Protein 5GYD (pdb70)

InterPro domains:
  IPR027532 Mitochondrial distribution and morphology protein 12 [MF_03104] (1-266)
  IPR027532 Mitochondrial distribution and morphology protein 12 [PF26544] (1-270)
  IPR027532 Mitochondrial distribution and morphology protein 12 [PTHR28204] (1-267)
  IPR031468 Synaptotagmin-like mitochondrial-lipid-binding domain [PS51847] (1-267)

GO terms:
  GO:0044233 mitochondria-associated endoplasmic reticulum membrane contact site (C, IDA)
  GO:0005741 mitochondrial outer membrane (C, IDA)
  GO:0120013 lipid transfer activity (F, IDA)
  GO:0015914 phospholipid transport (P, IGI)
  GO:0005634 nucleus (C, HDA)
  GO:0005737 cytoplasm (C, HDA)
  GO:0005739 mitochondrion (C, HDA)
  GO:0005886 plasma membrane (C, HDA)
  GO:0015914 phospholipid transport (P, IMP)
  GO:0015917 aminophospholipid transport (P, IMP)
  GO:1990456 mitochondrion-endoplasmic reticulum membrane tethering (P, IMP)
  GO:0070096 mitochondrial outer membrane translocase complex assembly (P, IMP)
  GO:0007031 peroxisome organization (P, IMP)
  GO:0000001 mitochondrion inheritance (P, IMP)
  GO:0032865 ERMES complex (C, IPI)
  GO:0005515 protein binding (F, IPI)

Structure (mmCIF, N/CA/C/O backbone):
data_5GYD
#
_entry.id   5GYD
#
_cell.length_a   142.592
_cell.length_b   219.073
_cell.length_c   73.097
_cell.angle_alpha   90.00
_cell.angle_beta   90.00
_cell.angle_gamma   90.00
#
_symmetry.space_group_name_H-M   'P 21 21 2'
#
loop_
_entity.id
_entity.type
_entity.pdbx_description
1 polymer 'Mitochondrial distribution and morphology protein 12'
2 non-polymer 1,2-dioleoyl-sn-glycero-3-phosphoethanolamine
#
loop_
_atom_site.group_PDB
_atom_site.id
_atom_site.type_symbol
_atom_site.label_atom_id
_atom_site.label_alt_id
_atom_site.label_comp_id
_atom_site.label_asym_id
_atom_site.label_entity_id
_atom_site.label_seq_id
_atom_site.pdbx_PDB_ins_code
_atom_site.Cartn_x
_atom_site.Cartn_y
_atom_site.Cartn_z
_atom_site.occupancy
_atom_site.B_iso_or_equiv
_atom_site.auth_seq_id
_atom_site.auth_comp_id
_atom_site.auth_asym_id
_atom_site.auth_atom_id
_atom_site.pdbx_PDB_model_num
ATOM 1 N N . GLY A 1 1 ? 49.506 114.134 -10.893 1.00 81.05 0 GLY A N 1
ATOM 2 C CA . GLY A 1 1 ? 49.593 115.559 -10.637 1.00 92.58 0 GLY A CA 1
ATOM 3 C C . GLY A 1 1 ? 50.897 115.961 -9.977 1.00 88.69 0 GLY A C 1
ATOM 4 O O . GLY A 1 1 ? 51.886 116.243 -10.655 1.00 93.72 0 GLY A O 1
ATOM 5 N N . MET A 1 2 ? 50.902 115.981 -8.648 1.00 74.86 1 MET A N 1
ATOM 6 C CA . MET A 1 2 ? 52.067 116.425 -7.891 1.00 75.91 1 MET A CA 1
ATOM 7 C C . MET A 1 2 ? 52.898 115.256 -7.368 1.00 76.47 1 MET A C 1
ATOM 8 O O . MET A 1 2 ? 52.355 114.230 -6.958 1.00 88.77 1 MET A O 1
ATOM 13 N N . SER A 1 3 ? 54.218 115.422 -7.383 1.00 66.20 2 SER A N 1
ATOM 14 C CA . SER A 1 3 ? 55.135 114.388 -6.913 1.00 72.88 2 SER A CA 1
ATOM 15 C C . SER A 1 3 ? 55.566 114.622 -5.468 1.00 81.40 2 SER A C 1
ATOM 16 O O . SER A 1 3 ? 55.713 115.761 -5.032 1.00 85.37 2 SER A O 1
ATOM 19 N N . PHE A 1 4 ? 55.770 113.534 -4.731 1.00 83.99 3 PHE A N 1
ATOM 20 C CA . PHE A 1 4 ? 56.217 113.613 -3.344 1.00 83.78 3 PHE A CA 1
ATOM 21 C C . PHE A 1 4 ? 57.349 112.630 -3.069 1.00 91.73 3 PHE A C 1
ATOM 22 O O . PHE A 1 4 ? 57.430 111.575 -3.696 1.00 113.76 3 PHE A O 1
ATOM 30 N N . ASP A 1 5 ? 58.220 112.985 -2.130 1.00 87.84 4 ASP A N 1
ATOM 31 C CA . ASP A 1 5 ? 59.230 112.061 -1.622 1.00 96.89 4 ASP A CA 1
ATOM 32 C C . ASP A 1 5 ? 59.026 111.867 -0.122 1.00 94.39 4 ASP A C 1
ATOM 33 O O . ASP A 1 5 ? 59.189 112.804 0.658 1.00 97.16 4 ASP A O 1
ATOM 38 N N . ILE A 1 6 ? 58.664 110.651 0.276 1.00 87.81 5 ILE A N 1
ATOM 39 C CA . ILE A 1 6 ? 58.333 110.365 1.670 1.00 83.90 5 ILE A CA 1
ATOM 40 C C . ILE A 1 6 ? 59.459 109.598 2.365 1.00 87.07 5 ILE A C 1
ATOM 41 O O . ILE A 1 6 ? 60.050 108.687 1.785 1.00 92.65 5 ILE A O 1
ATOM 46 N N . ASN A 1 7 ? 59.759 109.982 3.604 1.00 89.36 6 ASN A N 1
ATOM 47 C CA . ASN A 1 7 ? 60.796 109.322 4.389 1.00 100.92 6 ASN A CA 1
ATOM 48 C C . ASN A 1 7 ? 60.311 108.942 5.790 1.00 104.39 6 ASN A C 1
ATOM 49 O O . ASN A 1 7 ? 60.078 109.810 6.631 1.00 96.19 6 ASN A O 1
ATOM 54 N N . TRP A 1 8 ? 60.165 107.641 6.034 1.00 101.02 7 TRP A N 1
ATOM 55 C CA . TRP A 1 8 ? 59.673 107.142 7.317 1.00 93.39 7 TRP A CA 1
ATOM 56 C C . TRP A 1 8 ? 60.785 106.502 8.148 1.00 94.58 7 TRP A C 1
ATOM 57 O O . TRP A 1 8 ? 60.569 105.490 8.815 1.00 85.98 7 TRP A O 1
ATOM 68 N N . SER A 1 9 ? 61.966 107.112 8.116 1.00 110.36 8 SER A N 1
ATOM 69 C CA . SER A 1 9 ? 63.168 106.534 8.716 1.00 122.71 8 SER A CA 1
ATOM 70 C C . SER A 1 9 ? 63.094 106.341 10.231 1.00 134.72 8 SER A C 1
ATOM 71 O O . SER A 1 9 ? 63.490 105.296 10.746 1.00 137.18 8 SER A O 1
ATOM 74 N N . THR A 1 10 ? 62.602 107.348 10.946 1.00 144.08 9 THR A N 1
ATOM 75 C CA . THR A 1 10 ? 62.589 107.295 12.405 1.00 151.53 9 THR A CA 1
ATOM 76 C C . THR A 1 10 ? 61.546 106.306 12.919 1.00 149.60 9 THR A C 1
ATOM 77 O O . THR A 1 10 ? 61.623 105.842 14.057 1.00 157.07 9 THR A O 1
ATOM 81 N N . LEU A 1 11 ? 60.581 105.968 12.071 1.00 131.42 10 LEU A N 1
ATOM 82 C CA . LEU A 1 11 ? 59.549 105.009 12.437 1.00 119.31 10 LEU A CA 1
ATOM 83 C C . LEU A 1 11 ? 60.088 103.578 12.303 1.00 121.96 10 LEU A C 1
ATOM 84 O O . LEU A 1 11 ? 59.332 102.615 12.413 1.00 120.48 10 LEU A O 1
ATOM 89 N N . GLU A 1 12 ? 61.396 103.436 12.074 1.00 118.25 11 GLU A N 1
ATOM 90 C CA . GLU A 1 12 ? 61.966 102.119 11.779 1.00 108.29 11 GLU A CA 1
ATOM 91 C C . GLU A 1 12 ? 63.404 101.826 12.320 1.00 130.20 11 GLU A C 1
ATOM 92 O O . GLU A 1 12 ? 64.254 101.292 11.628 1.00 121.19 11 GLU A O 1
ATOM 98 N N . SER A 1 13 ? 63.662 102.278 13.544 1.00 145.23 12 SER A N 1
ATOM 99 C CA . SER A 1 13 ? 64.939 102.015 14.201 1.00 162.49 12 SER A CA 1
ATOM 100 C C . SER A 1 13 ? 65.173 100.536 14.519 1.00 193.55 12 SER A C 1
ATOM 101 O O . SER A 1 13 ? 66.266 100.013 14.301 1.00 189.59 12 SER A O 1
ATOM 104 N N . ASP A 1 14 ? 64.144 99.870 15.038 1.00 221.79 13 ASP A N 1
ATOM 105 C CA . ASP A 1 14 ? 64.259 98.466 15.430 1.00 223.46 13 ASP A CA 1
ATOM 106 C C . ASP A 1 14 ? 63.784 97.497 14.352 1.00 219.83 13 ASP A C 1
ATOM 107 O O . ASP A 1 14 ? 64.372 96.434 14.154 1.00 216.28 13 ASP A O 1
ATOM 112 N N . ASN A 1 15 ? 62.717 97.876 13.659 1.00 216.03 14 ASN A N 1
ATOM 113 C CA . ASN A 1 15 ? 62.152 97.055 12.596 1.00 206.46 14 ASN A CA 1
ATOM 114 C C . ASN A 1 15 ? 62.162 97.830 11.290 1.00 198.63 14 ASN A C 1
ATOM 115 O O . ASN A 1 15 ? 61.744 98.987 11.249 1.00 205.77 14 ASN A O 1
ATOM 120 N N . ARG A 1 16 ? 62.646 97.204 10.224 1.00 155.79 15 ARG A N 1
ATOM 121 C CA . ARG A 1 16 ? 62.792 97.919 8.976 1.00 135.79 15 ARG A CA 1
ATOM 122 C C . ARG A 1 16 ? 61.802 97.241 8.060 1.00 121.80 15 ARG A C 1
ATOM 123 O O . ARG A 1 16 ? 61.668 96.018 8.100 1.00 118.86 15 ARG A O 1
ATOM 131 N N . LEU A 1 17 ? 61.083 98.029 7.270 1.00 110.00 16 LEU A N 1
ATOM 132 C CA . LEU A 1 17 ? 60.012 97.483 6.453 1.00 98.63 16 LEU A CA 1
ATOM 133 C C . LEU A 1 17 ? 60.546 96.357 5.583 1.00 95.60 16 LEU A C 1
ATOM 134 O O . LEU A 1 17 ? 59.996 95.258 5.580 1.00 91.98 16 LEU A O 1
ATOM 139 N N . ASN A 1 18 ? 61.640 96.637 4.881 1.00 93.17 17 ASN A N 1
ATOM 140 C CA . ASN A 1 18 ? 62.313 95.652 4.041 1.00 88.90 17 ASN A CA 1
ATOM 141 C C . ASN A 1 18 ? 62.576 94.331 4.756 1.00 96.32 17 ASN A C 1
ATOM 142 O O . ASN A 1 18 ? 62.287 93.258 4.225 1.00 95.37 17 ASN A O 1
ATOM 147 N N . ASP A 1 19 ? 63.122 94.416 5.964 1.00 99.95 18 ASP A N 1
ATOM 148 C CA . ASP A 1 19 ? 63.444 93.222 6.733 1.00 92.50 18 ASP A CA 1
ATOM 149 C C . ASP A 1 19 ? 62.183 92.475 7.158 1.00 88.38 18 ASP A C 1
ATOM 150 O O . ASP A 1 19 ? 62.159 91.248 7.152 1.00 97.30 18 ASP A O 1
ATOM 155 N N . LEU A 1 20 ? 61.134 93.213 7.507 1.00 86.23 19 LEU A N 1
ATOM 156 C CA . LEU A 1 20 ? 59.862 92.596 7.874 1.00 89.35 19 LEU A CA 1
ATOM 157 C C . LEU A 1 20 ? 59.291 91.803 6.702 1.00 94.04 19 LEU A C 1
ATOM 158 O O . LEU A 1 20 ? 58.904 90.633 6.856 1.00 105.05 19 LEU A O 1
ATOM 163 N N . ILE A 1 21 ? 59.254 92.436 5.531 1.00 87.91 20 ILE A N 1
ATOM 164 C CA . ILE A 1 21 ? 58.804 91.754 4.323 1.00 87.62 20 ILE A CA 1
ATOM 165 C C . ILE A 1 21 ? 59.671 90.530 4.052 1.00 88.91 20 ILE A C 1
ATOM 166 O O . ILE A 1 21 ? 59.166 89.484 3.649 1.00 86.52 20 ILE A O 1
ATOM 171 N N . ARG A 1 22 ? 60.976 90.660 4.277 1.00 85.29 21 ARG A N 1
ATOM 172 C CA . ARG A 1 22 ? 61.893 89.565 3.978 1.00 75.46 21 ARG A CA 1
ATOM 173 C C . ARG A 1 22 ? 61.653 88.353 4.871 1.00 84.56 21 ARG A C 1
ATOM 174 O O . ARG A 1 22 ? 61.591 87.231 4.381 1.00 97.55 21 ARG A O 1
ATOM 182 N N . LYS A 1 23 ? 61.523 88.570 6.177 1.00 82.14 22 LYS A N 1
ATOM 183 C CA . LYS A 1 23 ? 61.244 87.461 7.091 1.00 90.96 22 LYS A CA 1
ATOM 184 C C . LYS A 1 23 ? 59.865 86.850 6.850 1.00 97.38 22 LYS A C 1
ATOM 185 O O . LYS A 1 23 ? 59.705 85.626 6.940 1.00 105.31 22 LYS A O 1
ATOM 191 N N . HIS A 1 24 ? 58.874 87.686 6.549 1.00 93.57 23 HIS A N 1
ATOM 192 C CA . HIS A 1 24 ? 57.539 87.164 6.271 1.00 96.83 23 HIS A CA 1
ATOM 193 C C . HIS A 1 24 ? 57.543 86.280 5.019 1.00 94.38 23 HIS A C 1
ATOM 194 O O . HIS A 1 24 ? 57.025 85.153 5.025 1.00 91.39 23 HIS A O 1
ATOM 201 N N . LEU A 1 25 ? 58.136 86.805 3.952 1.00 93.67 24 LEU A N 1
ATOM 202 C CA . LEU A 1 25 ? 58.250 86.093 2.685 1.00 87.15 24 LEU A CA 1
ATOM 203 C C . LEU A 1 25 ? 59.046 84.802 2.852 1.00 84.77 24 LEU A C 1
ATOM 204 O O . LEU A 1 25 ? 58.706 83.772 2.264 1.00 81.05 24 LEU A O 1
ATOM 209 N N . ASN A 1 26 ? 60.103 84.865 3.657 1.00 83.52 25 ASN A N 1
ATOM 210 C CA . ASN A 1 26 ? 60.907 83.688 3.965 1.00 81.98 25 ASN A CA 1
ATOM 211 C C . ASN A 1 26 ? 60.074 82.621 4.653 1.00 81.30 25 ASN A C 1
ATOM 212 O O . ASN A 1 26 ? 60.126 81.455 4.278 1.00 79.89 25 ASN A O 1
ATOM 217 N N . SER A 1 27 ? 59.311 83.034 5.661 1.00 85.87 26 SER A N 1
ATOM 218 C CA . SER A 1 27 ? 58.387 82.140 6.351 1.00 88.65 26 SER A CA 1
ATOM 219 C C . SER A 1 27 ? 57.456 81.449 5.359 1.00 88.67 26 SER A C 1
ATOM 220 O O . SER A 1 27 ? 57.316 80.215 5.364 1.00 95.85 26 SER A O 1
ATOM 223 N N . TYR A 1 28 ? 56.835 82.254 4.501 1.00 91.09 27 TYR A N 1
ATOM 224 C CA . TYR A 1 28 ? 55.943 81.731 3.472 1.00 91.05 27 TYR A CA 1
ATOM 225 C C . TYR A 1 28 ? 56.634 80.686 2.602 1.00 91.47 27 TYR A C 1
ATOM 226 O O . TYR A 1 28 ? 56.073 79.623 2.335 1.00 89.10 27 TYR A O 1
ATOM 235 N N . LEU A 1 29 ? 57.853 80.992 2.166 1.00 89.58 28 LEU A N 1
ATOM 236 C CA . LEU A 1 29 ? 58.613 80.081 1.315 1.00 86.93 28 LEU A CA 1
ATOM 237 C C . LEU A 1 29 ? 58.925 78.766 2.018 1.00 101.91 28 LEU A C 1
ATOM 238 O O . LEU A 1 29 ? 58.737 77.690 1.453 1.00 114.39 28 LEU A O 1
ATOM 243 N N . GLN A 1 30 ? 59.400 78.858 3.255 1.00 99.25 29 GLN A N 1
ATOM 244 C CA . GLN A 1 30 ? 59.808 77.676 4.001 1.00 94.50 29 GLN A CA 1
ATOM 245 C C . GLN A 1 30 ? 58.605 76.877 4.490 1.00 103.68 29 GLN A C 1
ATOM 246 O O . GLN A 1 30 ? 58.758 75.769 5.005 1.00 120.95 29 GLN A O 1
ATOM 252 N N . ASN A 1 31 ? 57.407 77.434 4.330 1.00 101.51 30 ASN A N 1
ATOM 253 C CA . ASN A 1 31 ? 56.194 76.663 4.591 1.00 97.51 30 ASN A CA 1
ATOM 254 C C . ASN A 1 31 ? 55.514 76.164 3.314 1.00 95.62 30 ASN A C 1
ATOM 255 O O . ASN A 1 31 ? 54.365 75.726 3.349 1.00 95.08 30 ASN A O 1
ATOM 260 N N . THR A 1 32 ? 56.227 76.222 2.192 1.00 98.33 31 THR A N 1
ATOM 261 C CA . THR A 1 32 ? 55.699 75.714 0.928 1.00 98.82 31 THR A CA 1
ATOM 262 C C . THR A 1 32 ? 56.358 74.395 0.542 1.00 97.40 31 THR A C 1
ATOM 263 O O . THR A 1 32 ? 57.567 74.229 0.697 1.00 93.66 31 THR A O 1
ATOM 267 N N . GLN A 1 33 ? 55.557 73.459 0.041 1.00 102.78 32 GLN A N 1
ATOM 268 C CA . GLN A 1 33 ? 56.083 72.189 -0.443 1.00 104.61 32 GLN A CA 1
ATOM 269 C C . GLN A 1 33 ? 56.900 72.413 -1.708 1.00 94.17 32 GLN A C 1
ATOM 270 O O . GLN A 1 33 ? 56.392 72.937 -2.699 1.00 107.42 32 GLN A O 1
ATOM 276 N N . LEU A 1 34 ? 58.165 72.013 -1.672 1.00 89.78 33 LEU A N 1
ATOM 277 C CA . LEU A 1 34 ? 59.071 72.262 -2.785 1.00 88.24 33 LEU A CA 1
ATOM 278 C C . LEU A 1 34 ? 59.137 71.078 -3.743 1.00 89.86 33 LEU A C 1
ATOM 279 O O . LEU A 1 34 ? 59.074 69.925 -3.318 1.00 97.10 33 LEU A O 1
ATOM 284 N N . PRO A 1 35 ? 59.259 71.366 -5.047 1.00 89.56 34 PRO A N 1
ATOM 285 C CA . PRO A 1 35 ? 59.444 70.334 -6.071 1.00 86.80 34 PRO A CA 1
ATOM 286 C C . PRO A 1 35 ? 60.742 69.558 -5.876 1.00 96.32 34 PRO A C 1
ATOM 287 O O . PRO A 1 35 ? 61.558 69.910 -5.023 1.00 93.40 34 PRO A O 1
ATOM 291 N N . SER A 1 36 ? 60.928 68.513 -6.673 1.00 102.63 35 SER A N 1
ATOM 292 C CA . SER A 1 36 ? 62.112 67.672 -6.564 1.00 98.57 35 SER A CA 1
ATOM 293 C C . SER A 1 36 ? 63.367 68.380 -7.066 1.00 91.72 35 SER A C 1
ATOM 294 O O . SER A 1 36 ? 64.478 68.044 -6.655 1.00 85.52 35 SER A O 1
ATOM 297 N N . TYR A 1 37 ? 63.193 69.362 -7.947 1.00 87.38 36 TYR A N 1
ATOM 298 C CA . TYR A 1 37 ? 64.339 70.014 -8.573 1.00 79.47 36 TYR A CA 1
ATOM 299 C C . TYR A 1 37 ? 64.930 71.155 -7.743 1.00 79.10 36 TYR A C 1
ATOM 300 O O . TYR A 1 37 ? 65.934 71.748 -8.137 1.00 76.37 36 TYR A O 1
ATOM 309 N N . VAL A 1 38 ? 64.325 71.461 -6.599 1.00 85.60 37 VAL A N 1
ATOM 310 C CA . VAL A 1 38 ? 64.869 72.501 -5.727 1.00 91.47 37 VAL A CA 1
ATOM 311 C C . VAL A 1 38 ? 64.932 72.049 -4.262 1.00 100.57 37 VAL A C 1
ATOM 312 O O . VAL A 1 38 ? 63.944 71.593 -3.685 1.00 102.85 37 VAL A O 1
ATOM 316 N N . SER A 1 39 ? 66.122 72.178 -3.681 1.00 108.60 38 SER A N 1
ATOM 317 C CA . SER A 1 39 ? 66.425 71.693 -2.339 1.00 117.00 38 SER A CA 1
ATOM 318 C C . SER A 1 39 ? 66.052 72.703 -1.263 1.00 117.15 38 SER A C 1
ATOM 319 O O . SER A 1 39 ? 65.396 72.357 -0.280 1.00 127.91 38 SER A O 1
ATOM 322 N N . ASN A 1 40 ? 66.483 73.949 -1.435 1.00 108.03 39 ASN A N 1
ATOM 323 C CA . ASN A 1 40 ? 66.079 74.997 -0.507 1.00 113.52 39 ASN A CA 1
ATOM 324 C C . ASN A 1 40 ? 65.741 76.316 -1.192 1.00 121.92 39 ASN A C 1
ATOM 325 O O . ASN A 1 40 ? 66.266 76.643 -2.258 1.00 147.66 39 ASN A O 1
ATOM 330 N N . LEU A 1 41 ? 64.835 77.056 -0.568 1.00 100.06 40 LEU A N 1
ATOM 331 C CA . LEU A 1 41 ? 64.497 78.400 -0.999 1.00 78.48 40 LEU A CA 1
ATOM 332 C C . LEU A 1 41 ? 64.710 79.359 0.158 1.00 88.49 40 LEU A C 1
ATOM 333 O O . LEU A 1 41 ? 64.398 79.041 1.305 1.00 105.81 40 LEU A O 1
ATOM 338 N N . ARG A 1 42 ? 65.248 80.532 -0.146 1.00 75.25 41 ARG A N 1
ATOM 339 C CA . ARG A 1 42 ? 65.485 81.539 0.873 1.00 78.80 41 ARG A CA 1
ATOM 340 C C . ARG A 1 42 ? 65.537 82.919 0.238 1.00 77.05 41 ARG A C 1
ATOM 341 O O . ARG A 1 42 ? 66.069 83.090 -0.859 1.00 71.15 41 ARG A O 1
ATOM 349 N N . VAL A 1 43 ? 64.963 83.902 0.921 1.00 77.39 42 VAL A N 1
ATOM 350 C CA . VAL A 1 43 ? 65.044 85.273 0.452 1.00 73.41 42 VAL A CA 1
ATOM 351 C C . VAL A 1 43 ? 66.384 85.855 0.868 1.00 79.12 42 VAL A C 1
ATOM 352 O O . VAL A 1 43 ? 66.648 86.034 2.056 1.00 90.85 42 VAL A O 1
ATOM 356 N N . LEU A 1 44 ? 67.238 86.127 -0.112 1.00 72.05 43 LEU A N 1
ATOM 357 C CA . LEU A 1 44 ? 68.529 86.734 0.170 1.00 70.66 43 LEU A CA 1
ATOM 358 C C . LEU A 1 44 ? 68.335 88.191 0.548 1.00 76.47 43 LEU A C 1
ATOM 359 O O . LEU A 1 44 ? 68.867 88.657 1.556 1.00 88.05 43 LEU A O 1
ATOM 364 N N . ASP A 1 45 ? 67.560 88.910 -0.257 1.00 75.39 44 ASP A N 1
ATOM 365 C CA . ASP A 1 45 ? 67.288 90.310 0.048 1.00 85.07 44 ASP A CA 1
ATOM 366 C C . ASP A 1 45 ? 65.931 90.753 -0.482 1.00 83.47 44 ASP A C 1
ATOM 367 O O . ASP A 1 45 ? 65.469 90.271 -1.510 1.00 78.32 44 ASP A O 1
ATOM 372 N N . PHE A 1 46 ? 65.290 91.666 0.237 1.00 89.45 45 PHE A N 1
ATOM 373 C CA . PHE A 1 46 ? 64.078 92.306 -0.255 1.00 77.29 45 PHE A CA 1
ATOM 374 C C . PHE A 1 46 ? 64.292 93.810 -0.261 1.00 72.67 45 PHE A C 1
ATOM 375 O O . PHE A 1 46 ? 64.906 94.357 0.655 1.00 80.76 45 PHE A O 1
ATOM 383 N N . ASP A 1 47 ? 63.793 94.481 -1.293 1.00 72.57 46 ASP A N 1
ATOM 384 C CA . ASP A 1 47 ? 64.000 95.918 -1.408 1.00 79.03 46 ASP A CA 1
ATOM 385 C C . ASP A 1 47 ? 62.826 96.605 -2.094 1.00 82.09 46 ASP A C 1
ATOM 386 O O . ASP A 1 47 ? 62.638 96.467 -3.299 1.00 88.36 46 ASP A O 1
ATOM 391 N N . LEU A 1 48 ? 62.043 97.354 -1.323 1.00 79.96 47 LEU A N 1
ATOM 392 C CA . LEU A 1 48 ? 60.887 98.056 -1.870 1.00 72.64 47 LEU A CA 1
ATOM 393 C C . LEU A 1 48 ? 61.311 99.165 -2.830 1.00 71.80 47 LEU A C 1
ATOM 394 O O . LEU A 1 48 ? 60.520 99.615 -3.660 1.00 76.31 47 LEU A O 1
ATOM 399 N N . GLY A 1 49 ? 62.561 99.600 -2.714 1.00 61.16 48 GLY A N 1
ATOM 400 C CA . GLY A 1 49 ? 63.116 100.578 -3.630 1.00 61.52 48 GLY A CA 1
ATOM 401 C C . GLY A 1 49 ? 62.812 102.015 -3.253 1.00 77.10 48 GLY A C 1
ATOM 402 O O . GLY A 1 49 ? 62.308 102.292 -2.165 1.00 78.61 48 GLY A O 1
ATOM 403 N N . LYS A 1 50 ? 63.121 102.932 -4.164 1.00 84.52 49 LYS A N 1
ATOM 404 C CA . LYS A 1 50 ? 62.929 104.354 -3.913 1.00 79.97 49 LYS A CA 1
ATOM 405 C C . LYS A 1 50 ? 61.863 104.949 -4.829 1.00 80.44 49 LYS A C 1
ATOM 406 O O . LYS A 1 50 ? 61.499 106.116 -4.695 1.00 88.37 49 LYS A O 1
ATOM 412 N N . VAL A 1 51 ? 61.365 104.142 -5.760 1.00 77.32 50 VAL A N 1
ATOM 413 C CA . VAL A 1 51 ? 60.299 104.581 -6.652 1.00 74.45 50 VAL A CA 1
ATOM 414 C C . VAL A 1 51 ? 58.986 103.902 -6.285 1.00 70.01 50 VAL A C 1
ATOM 415 O O . VAL A 1 51 ? 58.878 102.675 -6.325 1.00 77.36 50 VAL A O 1
ATOM 419 N N . GLY A 1 52 ? 57.991 104.704 -5.925 1.00 53.51 51 GLY A N 1
ATOM 420 C CA . GLY A 1 52 ? 56.704 104.175 -5.518 1.00 55.72 51 GLY A CA 1
ATOM 421 C C . GLY A 1 52 ? 55.633 104.361 -6.572 1.00 59.04 51 GLY A C 1
ATOM 422 O O . GLY A 1 52 ? 55.932 104.685 -7.722 1.00 58.02 51 GLY A O 1
ATOM 423 N N . PRO A 1 53 ? 54.369 104.160 -6.181 1.00 59.49 52 PRO A N 1
ATOM 424 C CA . PRO A 1 53 ? 53.235 104.216 -7.104 1.00 61.42 52 PRO A CA 1
ATOM 425 C C . PRO A 1 53 ? 52.752 105.630 -7.392 1.00 68.14 52 PRO A C 1
ATOM 426 O O . PRO A 1 53 ? 52.993 106.551 -6.612 1.00 71.81 52 PRO A O 1
ATOM 430 N N . ALA A 1 54 ? 52.080 105.787 -8.526 1.00 63.52 53 ALA A N 1
ATOM 431 C CA . ALA A 1 54 ? 51.280 106.968 -8.791 1.00 53.11 53 ALA A CA 1
ATOM 432 C C . ALA A 1 54 ? 49.903 106.725 -8.193 1.00 70.15 53 ALA A C 1
ATOM 433 O O . ALA A 1 54 ? 49.223 105.758 -8.548 1.00 90.17 53 ALA A O 1
ATOM 435 N N . ILE A 1 55 ? 49.506 107.592 -7.270 1.00 75.53 54 ILE A N 1
ATOM 436 C CA . ILE A 1 55 ? 48.262 107.405 -6.538 1.00 73.67 54 ILE A CA 1
ATOM 437 C C . ILE A 1 55 ? 47.213 108.449 -6.898 1.00 79.16 54 ILE A C 1
ATOM 438 O O . ILE A 1 55 ? 47.443 109.650 -6.765 1.00 97.73 54 ILE A O 1
ATOM 443 N N . THR A 1 56 ? 46.061 107.975 -7.356 1.00 73.20 55 THR A N 1
ATOM 444 C CA . THR A 1 56 ? 44.921 108.840 -7.625 1.00 74.57 55 THR A CA 1
ATOM 445 C C . THR A 1 56 ? 43.788 108.531 -6.659 1.00 84.97 55 THR A C 1
ATOM 446 O O . THR A 1 56 ? 43.317 107.400 -6.599 1.00 98.08 55 THR A O 1
ATOM 450 N N . LEU A 1 57 ? 43.349 109.525 -5.896 1.00 85.38 56 LEU A N 1
ATOM 451 C CA . LEU A 1 57 ? 42.178 109.327 -5.054 1.00 84.89 56 LEU A CA 1
ATOM 452 C C . LEU A 1 57 ? 40.944 109.247 -5.944 1.00 89.10 56 LEU A C 1
ATOM 453 O O . LEU A 1 57 ? 40.707 110.124 -6.774 1.00 99.82 56 LEU A O 1
ATOM 458 N N . LYS A 1 58 ? 40.172 108.179 -5.776 1.00 87.46 57 LYS A N 1
ATOM 459 C CA . LYS A 1 58 ? 38.991 107.938 -6.594 1.00 83.17 57 LYS A CA 1
ATOM 460 C C . LYS A 1 58 ? 37.718 108.335 -5.858 1.00 81.87 57 LYS A C 1
ATOM 461 O O . LYS A 1 58 ? 36.888 109.069 -6.390 1.00 93.16 57 LYS A O 1
ATOM 467 N N . GLU A 1 59 ? 37.569 107.841 -4.633 1.00 83.24 58 GLU A N 1
ATOM 468 C CA . GLU A 1 59 ? 36.396 108.138 -3.820 1.00 91.64 58 GLU A CA 1
ATOM 469 C C . GLU A 1 59 ? 36.728 108.161 -2.333 1.00 94.40 58 GLU A C 1
ATOM 470 O O . GLU A 1 59 ? 37.745 107.618 -1.905 1.00 90.93 58 GLU A O 1
ATOM 476 N N . ILE A 1 60 ? 35.860 108.793 -1.551 1.00 105.15 59 ILE A N 1
ATOM 477 C CA . ILE A 1 60 ? 35.997 108.796 -0.101 1.00 112.61 59 ILE A CA 1
ATOM 478 C C . ILE A 1 60 ? 34.663 108.339 0.498 1.00 111.88 59 ILE A C 1
ATOM 479 O O . ILE A 1 60 ? 33.592 108.794 0.090 1.00 117.51 59 ILE A O 1
ATOM 484 N N . THR A 1 61 ? 34.730 107.385 1.422 1.00 105.70 60 THR A N 1
ATOM 485 C CA . THR A 1 61 ? 33.530 106.724 1.931 1.00 104.78 60 THR A CA 1
ATOM 486 C C . THR A 1 61 ? 33.664 106.255 3.371 1.00 100.22 60 THR A C 1
ATOM 487 O O . THR A 1 61 ? 34.740 106.319 3.967 1.00 95.53 60 THR A O 1
ATOM 491 N N . ASP A 1 62 ? 32.551 105.780 3.920 1.00 98.72 61 ASP A N 1
ATOM 492 C CA . ASP A 1 62 ? 32.582 104.989 5.138 1.00 105.53 61 ASP A CA 1
ATOM 493 C C . ASP A 1 62 ? 33.323 103.699 4.831 1.00 107.12 61 ASP A C 1
ATOM 494 O O . ASP A 1 62 ? 33.307 103.229 3.692 1.00 102.88 61 ASP A O 1
ATOM 499 N N . PRO A 1 63 ? 33.990 103.125 5.838 1.00 111.17 62 PRO A N 1
ATOM 500 C CA . PRO A 1 63 ? 34.627 101.822 5.638 1.00 108.23 62 PRO A CA 1
ATOM 501 C C . PRO A 1 63 ? 33.612 100.738 5.299 1.00 106.36 62 PRO A C 1
ATOM 502 O O . PRO A 1 63 ? 32.449 100.851 5.685 1.00 101.97 62 PRO A O 1
ATOM 506 N N . LEU A 1 64 ? 34.046 99.710 4.580 1.00 103.90 63 LEU A N 1
ATOM 507 C CA . LEU A 1 64 ? 33.194 98.563 4.310 1.00 100.74 63 LEU A CA 1
ATOM 508 C C . LEU A 1 64 ? 32.753 97.940 5.628 1.00 112.18 63 LEU A C 1
ATOM 509 O O . LEU A 1 64 ? 33.495 97.955 6.610 1.00 119.28 63 LEU A O 1
ATOM 514 N N . ASP A 1 65 ? 31.541 97.395 5.647 1.00 110.85 64 ASP A N 1
ATOM 515 C CA . ASP A 1 65 ? 30.998 96.801 6.862 1.00 116.28 64 ASP A CA 1
ATOM 516 C C . ASP A 1 65 ? 31.726 95.517 7.236 1.00 124.31 64 ASP A C 1
ATOM 517 O O . ASP A 1 65 ? 31.692 95.103 8.397 1.00 133.97 64 ASP A O 1
ATOM 522 N N . GLU A 1 66 ? 32.371 94.890 6.253 1.00 127.71 65 GLU A N 1
ATOM 523 C CA . GLU A 1 66 ? 33.097 93.648 6.489 1.00 127.64 65 GLU A CA 1
ATOM 524 C C . GLU A 1 66 ? 34.250 93.850 7.474 1.00 135.63 65 GLU A C 1
ATOM 525 O O . GLU A 1 66 ? 34.618 92.930 8.207 1.00 145.10 65 GLU A O 1
ATOM 531 N N . PHE A 1 67 ? 34.813 95.054 7.492 1.00 120.96 66 PHE A N 1
ATOM 532 C CA . PHE A 1 67 ? 35.854 95.391 8.458 1.00 113.38 66 PHE A CA 1
ATOM 533 C C . PHE A 1 67 ? 35.284 95.371 9.876 1.00 121.35 66 PHE A C 1
ATOM 534 O O . PHE A 1 67 ? 35.816 94.694 10.766 1.00 123.32 66 PHE A O 1
ATOM 542 N N . TYR A 1 68 ? 34.198 96.117 10.070 1.00 126.50 67 TYR A N 1
ATOM 543 C CA . TYR A 1 68 ? 33.481 96.148 11.341 1.00 130.53 67 TYR A CA 1
ATOM 544 C C . TYR A 1 68 ? 33.138 94.738 11.803 1.00 129.32 67 TYR A C 1
ATOM 545 O O . TYR A 1 68 ? 33.343 94.384 12.965 1.00 134.14 67 TYR A O 1
ATOM 554 N N . ASP A 1 69 ? 32.616 93.940 10.875 1.00 131.46 68 ASP A N 1
ATOM 555 C CA . ASP A 1 69 ? 32.270 92.549 11.140 1.00 127.96 68 ASP A CA 1
ATOM 556 C C . ASP A 1 69 ? 33.488 91.757 11.597 1.00 131.34 68 ASP A C 1
ATOM 557 O O . ASP A 1 69 ? 33.400 90.937 12.510 1.00 137.07 68 ASP A O 1
ATOM 562 N N . SER A 1 70 ? 34.625 92.010 10.956 1.00 129.29 69 SER A N 1
ATOM 563 C CA . SER A 1 70 ? 35.871 91.355 11.330 1.00 130.95 69 SER A CA 1
ATOM 564 C C . SER A 1 70 ? 36.269 91.709 12.759 1.00 139.65 69 SER A C 1
ATOM 565 O O . SER A 1 70 ? 36.754 90.855 13.502 1.00 146.59 69 SER A O 1
ATOM 568 N N . ILE A 1 71 ? 36.054 92.965 13.141 1.00 139.17 70 ILE A N 1
ATOM 569 C CA . ILE A 1 71 ? 36.449 93.429 14.473 1.00 135.38 70 ILE A CA 1
ATOM 570 C C . ILE A 1 71 ? 35.535 92.875 15.551 1.00 138.55 70 ILE A C 1
ATOM 571 O O . ILE A 1 71 ? 35.982 92.531 16.646 1.00 139.75 70 ILE A O 1
ATOM 576 N N . ARG A 1 72 ? 34.249 92.800 15.228 1.00 144.62 71 ARG A N 1
ATOM 577 C CA . ARG A 1 72 ? 33.262 92.169 16.092 1.00 151.22 71 ARG A CA 1
ATOM 578 C C . ARG A 1 72 ? 33.726 90.801 16.596 1.00 161.13 71 ARG A C 1
ATOM 579 O O . ARG A 1 72 ? 33.403 90.408 17.725 1.00 166.51 71 ARG A O 1
ATOM 587 N N . GLU A 1 73 ? 34.484 90.077 15.777 1.00 163.44 72 GLU A N 1
ATOM 588 C CA . GLU A 1 73 ? 34.847 88.711 16.134 1.00 172.09 72 GLU A CA 1
ATOM 589 C C . GLU A 1 73 ? 36.067 88.680 17.083 1.00 177.15 72 GLU A C 1
ATOM 590 O O . GLU A 1 73 ? 35.981 88.259 18.237 1.00 187.48 72 GLU A O 1
ATOM 596 N N . GLU A 1 74 ? 37.200 89.169 16.584 1.00 174.26 73 GLU A N 1
ATOM 597 C CA . GLU A 1 74 ? 38.474 89.228 17.315 1.00 164.15 73 GLU A CA 1
ATOM 598 C C . GLU A 1 74 ? 39.190 90.556 17.058 1.00 153.70 73 GLU A C 1
ATOM 599 O O . GLU A 1 74 ? 38.942 91.563 17.719 1.00 152.12 73 GLU A O 1
ATOM 605 N N . SER A 1 116 ? 31.816 104.261 14.476 1.00 169.32 115 SER A N 1
ATOM 606 C CA . SER A 1 116 ? 32.319 105.575 14.804 1.00 173.71 115 SER A CA 1
ATOM 607 C C . SER A 1 116 ? 32.337 106.356 13.508 1.00 176.73 115 SER A C 1
ATOM 608 O O . SER A 1 116 ? 32.914 105.917 12.513 1.00 184.50 115 SER A O 1
ATOM 611 N N . PRO A 1 117 ? 31.699 107.517 13.523 1.00 170.79 116 PRO A N 1
ATOM 612 C CA . PRO A 1 117 ? 31.615 108.345 12.323 1.00 167.89 116 PRO A CA 1
ATOM 613 C C . PRO A 1 117 ? 33.019 108.737 11.910 1.00 173.31 116 PRO A C 1
ATOM 614 O O . PRO A 1 117 ? 33.326 108.809 10.720 1.00 171.08 116 PRO A O 1
ATOM 618 N N . ASN A 1 118 ? 33.861 109.000 12.901 1.00 186.34 117 ASN A N 1
ATOM 619 C CA . ASN A 1 118 ? 35.184 109.528 12.640 1.00 193.37 117 ASN A CA 1
ATOM 620 C C . ASN A 1 118 ? 35.926 108.606 11.685 1.00 195.50 117 ASN A C 1
ATOM 621 O O . ASN A 1 118 ? 36.640 109.081 10.802 1.00 199.11 117 ASN A O 1
ATOM 626 N N . ASP A 1 119 ? 35.764 107.294 11.840 1.00 174.79 118 ASP A N 1
ATOM 627 C CA . ASP A 1 119 ? 36.408 106.397 10.880 1.00 151.15 118 ASP A CA 1
ATOM 628 C C . ASP A 1 119 ? 36.247 106.850 9.424 1.00 144.90 118 ASP A C 1
ATOM 629 O O . ASP A 1 119 ? 35.359 107.644 9.112 1.00 143.45 118 ASP A O 1
ATOM 634 N N . ILE A 1 120 ? 37.097 106.338 8.534 1.00 143.09 119 ILE A N 1
ATOM 635 C CA . ILE A 1 120 ? 37.119 106.836 7.149 1.00 133.79 119 ILE A CA 1
ATOM 636 C C . ILE A 1 120 ? 37.782 105.832 6.208 1.00 126.30 119 ILE A C 1
ATOM 637 O O . ILE A 1 120 ? 38.613 105.055 6.640 1.00 128.47 119 ILE A O 1
ATOM 642 N N . GLN A 1 121 ? 37.416 105.830 4.929 1.00 116.07 120 GLN A N 1
ATOM 643 C CA . GLN A 1 121 ? 38.046 104.914 3.981 1.00 110.20 120 GLN A CA 1
ATOM 644 C C . GLN A 1 121 ? 38.324 105.561 2.627 1.00 98.67 120 GLN A C 1
ATOM 645 O O . GLN A 1 121 ? 37.435 106.151 2.014 1.00 98.75 120 GLN A O 1
ATOM 651 N N . PHE A 1 122 ? 39.565 105.439 2.165 1.00 91.13 121 PHE A N 1
ATOM 652 C CA . PHE A 1 122 ? 39.954 105.958 0.860 1.00 86.70 121 PHE A CA 1
ATOM 653 C C . PHE A 1 122 ? 39.899 104.863 -0.200 1.00 84.28 121 PHE A C 1
ATOM 654 O O . PHE A 1 122 ? 40.413 103.763 0.008 1.00 90.47 121 PHE A O 1
ATOM 662 N N . LEU A 1 123 ? 39.274 105.167 -1.332 1.00 84.13 122 LEU A N 1
ATOM 663 C CA . LEU A 1 123 ? 39.350 104.305 -2.506 1.00 83.01 122 LEU A CA 1
ATOM 664 C C . LEU A 1 123 ? 40.407 104.868 -3.447 1.00 84.80 122 LEU A C 1
ATOM 665 O O . LEU A 1 123 ? 40.301 106.010 -3.885 1.00 86.16 122 LEU A O 1
ATOM 670 N N . LEU A 1 124 ? 41.428 104.076 -3.753 1.00 85.01 123 LEU A N 1
ATOM 671 C CA . LEU A 1 124 ? 42.559 104.583 -4.524 1.00 79.04 123 LEU A CA 1
ATOM 672 C C . LEU A 1 124 ? 42.795 103.814 -5.818 1.00 79.00 123 LEU A C 1
ATOM 673 O O . LEU A 1 124 ? 42.733 102.586 -5.848 1.00 85.93 123 LEU A O 1
ATOM 678 N N . GLU A 1 125 ? 43.066 104.557 -6.884 1.00 70.97 124 GLU A N 1
ATOM 679 C CA . GLU A 1 125 ? 43.660 103.993 -8.083 1.00 67.09 124 GLU A CA 1
ATOM 680 C C . GLU A 1 125 ? 45.173 104.047 -7.919 1.00 66.43 124 GLU A C 1
ATOM 681 O O . GLU A 1 125 ? 45.746 105.116 -7.713 1.00 71.48 124 GLU A O 1
ATOM 687 N N . VAL A 1 126 ? 45.815 102.888 -7.993 1.00 54.11 125 VAL A N 1
ATOM 688 C CA . VAL A 1 126 ? 47.247 102.789 -7.757 1.00 52.52 125 VAL A CA 1
ATOM 689 C C . VAL A 1 126 ? 47.965 102.234 -8.980 1.00 58.68 125 VAL A C 1
ATOM 690 O O . VAL A 1 126 ? 47.660 101.133 -9.440 1.00 73.35 125 VAL A O 1
ATOM 694 N N . GLU A 1 127 ? 48.914 103.001 -9.507 1.00 46.36 126 GLU A N 1
ATOM 695 C CA . GLU A 1 127 ? 49.665 102.566 -10.680 1.00 53.31 126 GLU A CA 1
ATOM 696 C C . GLU A 1 127 ? 51.151 102.426 -10.366 1.00 58.13 126 GLU A C 1
ATOM 697 O O . GLU A 1 127 ? 51.836 103.412 -10.116 1.00 66.71 126 GLU A O 1
ATOM 703 N N . TYR A 1 128 ? 51.647 101.194 -10.393 1.00 55.75 127 TYR A N 1
ATOM 704 C CA . TYR A 1 128 ? 53.024 100.922 -10.007 1.00 61.50 127 TYR A CA 1
ATOM 705 C C . TYR A 1 128 ? 53.890 100.411 -11.157 1.00 59.88 127 TYR A C 1
ATOM 706 O O . TYR A 1 128 ? 53.564 99.421 -11.816 1.00 63.66 127 TYR A O 1
ATOM 715 N N . LYS A 1 129 ? 54.986 101.124 -11.389 1.00 59.13 128 LYS A N 1
ATOM 716 C CA . LYS A 1 129 ? 56.095 100.662 -12.215 1.00 68.72 128 LYS A CA 1
ATOM 717 C C . LYS A 1 129 ? 57.326 101.141 -11.446 1.00 74.97 128 LYS A C 1
ATOM 718 O O . LYS A 1 129 ? 58.104 101.979 -11.903 1.00 89.63 128 LYS A O 1
ATOM 724 N N . GLY A 1 130 ? 57.466 100.618 -10.234 1.00 76.87 129 GLY A N 1
ATOM 725 C CA . GLY A 1 130 ? 58.542 101.022 -9.354 1.00 75.59 129 GLY A CA 1
ATOM 726 C C . GLY A 1 130 ? 59.711 100.065 -9.407 1.00 70.97 129 GLY A C 1
ATOM 727 O O . GLY A 1 130 ? 59.743 99.151 -10.230 1.00 79.76 129 GLY A O 1
ATOM 728 N N . ASP A 1 131 ? 60.669 100.273 -8.513 1.00 59.69 130 ASP A N 1
ATOM 729 C CA . ASP A 1 131 ? 61.920 99.528 -8.545 1.00 58.42 130 ASP A CA 1
ATOM 730 C C . ASP A 1 131 ? 62.014 98.479 -7.442 1.00 57.83 130 ASP A C 1
ATOM 731 O O . ASP A 1 131 ? 63.079 98.282 -6.856 1.00 64.44 130 ASP A O 1
ATOM 736 N N . LEU A 1 132 ? 60.902 97.807 -7.160 1.00 57.72 131 LEU A N 1
ATOM 737 C CA . LEU A 1 132 ? 60.905 96.720 -6.188 1.00 59.20 131 LEU A CA 1
ATOM 738 C C . LEU A 1 132 ? 61.826 95.613 -6.689 1.00 63.63 131 LEU A C 1
ATOM 739 O O . LEU A 1 132 ? 61.882 95.335 -7.887 1.00 68.89 131 LEU A O 1
ATOM 744 N N . LEU A 1 133 ? 62.551 94.989 -5.769 1.00 61.03 132 LEU A N 1
ATOM 745 C CA . LEU A 1 133 ? 63.484 93.931 -6.126 1.00 57.23 132 LEU A CA 1
ATOM 746 C C . LEU A 1 133 ? 63.573 92.861 -5.046 1.00 66.08 132 LEU A C 1
ATOM 747 O O . LEU A 1 133 ? 63.904 93.149 -3.892 1.00 69.84 132 LEU A O 1
ATOM 752 N N . VAL A 1 134 ? 63.270 91.626 -5.433 1.00 73.26 133 VAL A N 1
ATOM 753 C CA . VAL A 1 134 ? 63.439 90.478 -4.555 1.00 68.08 133 VAL A CA 1
ATOM 754 C C . VAL A 1 134 ? 64.570 89.598 -5.072 1.00 69.69 133 VAL A C 1
ATOM 755 O O . VAL A 1 134 ? 64.554 89.170 -6.224 1.00 71.42 133 VAL A O 1
ATOM 759 N N . THR A 1 135 ? 65.556 89.341 -4.221 1.00 63.28 134 THR A N 1
ATOM 760 C CA . THR A 1 135 ? 66.647 88.443 -4.570 1.00 59.98 134 THR A CA 1
ATOM 761 C C . THR A 1 135 ? 66.558 87.171 -3.742 1.00 61.06 134 THR A C 1
ATOM 762 O O . THR A 1 135 ? 66.653 87.208 -2.508 1.00 61.95 134 THR A O 1
ATOM 766 N N . ILE A 1 136 ? 66.381 86.052 -4.441 1.00 65.30 135 ILE A N 1
ATOM 767 C CA . ILE A 1 136 ? 66.104 84.763 -3.819 1.00 66.58 135 ILE A CA 1
ATOM 768 C C . ILE A 1 136 ? 67.204 83.742 -4.101 1.00 65.27 135 ILE A C 1
ATOM 769 O O . ILE A 1 136 ? 67.638 83.586 -5.240 1.00 57.54 135 ILE A O 1
ATOM 774 N N . GLY A 1 137 ? 67.652 83.051 -3.057 1.00 70.47 136 GLY A N 1
ATOM 775 C CA . GLY A 1 137 ? 68.655 82.013 -3.206 1.00 71.71 136 GLY A CA 1
ATOM 776 C C . GLY A 1 137 ? 68.029 80.634 -3.294 1.00 79.36 136 GLY A C 1
ATOM 777 O O . GLY A 1 137 ? 67.113 80.311 -2.536 1.00 87.43 136 GLY A O 1
ATOM 778 N N . ALA A 1 138 ? 68.525 79.818 -4.218 1.00 78.94 137 ALA A N 1
ATOM 779 C CA . ALA A 1 138 ? 67.971 78.484 -4.419 1.00 70.70 137 ALA A CA 1
ATOM 780 C C . ALA A 1 138 ? 69.057 77.447 -4.672 1.00 68.69 137 ALA A C 1
ATOM 781 O O . ALA A 1 138 ? 70.095 77.747 -5.262 1.00 72.40 137 ALA A O 1
ATOM 783 N N . ASP A 1 139 ? 68.810 76.225 -4.212 1.00 68.52 138 ASP A N 1
ATOM 784 C CA . ASP A 1 139 ? 69.672 75.094 -4.532 1.00 68.39 138 ASP A CA 1
ATOM 785 C C . ASP A 1 139 ? 69.000 74.227 -5.587 1.00 70.32 138 ASP A C 1
ATOM 786 O O . ASP A 1 139 ? 68.090 73.469 -5.282 1.00 78.55 138 ASP A O 1
ATOM 791 N N . LEU A 1 140 ? 69.439 74.349 -6.833 1.00 53.24 139 LEU A N 1
ATOM 792 C CA . LEU A 1 140 ? 68.852 73.572 -7.917 1.00 64.37 139 LEU A CA 1
ATOM 793 C C . LEU A 1 140 ? 69.344 72.130 -7.854 1.00 72.33 139 LEU A C 1
ATOM 794 O O . LEU A 1 140 ? 70.541 71.888 -7.739 1.00 74.54 139 LEU A O 1
ATOM 799 N N . VAL A 1 141 ? 68.427 71.171 -7.928 1.00 73.82 140 VAL A N 1
ATOM 800 C CA . VAL A 1 141 ? 68.809 69.767 -7.815 1.00 70.69 140 VAL A CA 1
ATOM 801 C C . VAL A 1 141 ? 68.765 69.037 -9.155 1.00 72.60 140 VAL A C 1
ATOM 802 O O . VAL A 1 141 ? 67.706 68.890 -9.765 1.00 70.66 140 VAL A O 1
ATOM 806 N N . LEU A 1 142 ? 69.931 68.584 -9.600 1.00 78.69 141 LEU A N 1
ATOM 807 C CA . LEU A 1 142 ? 70.054 67.793 -10.816 1.00 89.67 141 LEU A CA 1
ATOM 808 C C . LEU A 1 142 ? 69.914 66.306 -10.515 1.00 100.87 141 LEU A C 1
ATOM 809 O O . LEU A 1 142 ? 70.683 65.745 -9.719 1.00 108.71 141 LEU A O 1
ATOM 814 N N . ASN A 1 143 ? 68.902 65.697 -11.128 1.00 101.43 142 ASN A N 1
ATOM 815 C CA . ASN A 1 143 ? 68.609 64.273 -10.989 1.00 105.32 142 ASN A CA 1
ATOM 816 C C . ASN A 1 143 ? 68.794 63.466 -12.278 1.00 110.53 142 ASN A C 1
ATOM 817 O O . ASN A 1 143 ? 68.260 62.363 -12.400 1.00 106.72 142 ASN A O 1
ATOM 822 N N . TYR A 1 144 ? 69.530 64.013 -13.242 1.00 125.69 143 TYR A N 1
ATOM 823 C CA . TYR A 1 144 ? 69.592 63.422 -14.579 1.00 143.00 143 TYR A CA 1
ATOM 824 C C . TYR A 1 144 ? 70.147 61.999 -14.560 1.00 158.04 143 TYR A C 1
ATOM 825 O O . TYR A 1 144 ? 69.627 61.116 -15.242 1.00 168.00 143 TYR A O 1
ATOM 834 N N . PRO A 1 145 ? 71.188 61.776 -13.767 1.00 156.56 144 PRO A N 1
ATOM 835 C CA . PRO A 1 145 ? 71.668 60.424 -13.492 1.00 151.76 144 PRO A CA 1
ATOM 836 C C . PRO A 1 145 ? 71.472 60.189 -12.009 1.00 151.82 144 PRO A C 1
ATOM 837 O O . PRO A 1 145 ? 71.963 60.981 -11.204 1.00 168.86 144 PRO A O 1
ATOM 841 N N . VAL A 1 146 ? 70.763 59.130 -11.642 1.00 143.40 145 VAL A N 1
ATOM 842 C CA . VAL A 1 146 ? 70.476 58.914 -10.227 1.00 145.65 145 VAL A CA 1
ATOM 843 C C . VAL A 1 146 ? 69.446 59.919 -9.710 1.00 142.72 145 VAL A C 1
ATOM 844 O O . VAL A 1 146 ? 68.853 60.670 -10.485 1.00 125.05 145 VAL A O 1
ATOM 848 N N . GLU A 1 147 ? 69.244 59.928 -8.395 1.00 147.90 146 GLU A N 1
ATOM 849 C CA . GLU A 1 147 ? 68.342 60.878 -7.748 1.00 141.58 146 GLU A CA 1
ATOM 850 C C . GLU A 1 147 ? 69.170 61.788 -6.851 1.00 135.40 146 GLU A C 1
ATOM 851 O O . GLU A 1 147 ? 70.002 61.309 -6.080 1.00 139.74 146 GLU A O 1
ATOM 857 N N . LYS A 1 148 ? 68.963 63.097 -6.959 1.00 124.27 147 LYS A N 1
ATOM 858 C CA . LYS A 1 148 ? 69.874 64.042 -6.305 1.00 108.95 147 LYS A CA 1
ATOM 859 C C . LYS A 1 148 ? 71.335 63.871 -6.717 1.00 97.69 147 LYS A C 1
ATOM 860 O O . LYS A 1 148 ? 72.218 63.743 -5.863 1.00 97.47 147 LYS A O 1
ATOM 866 N N . PHE A 1 149 ? 71.586 63.868 -8.021 1.00 87.79 148 PHE A N 1
ATOM 867 C CA . PHE A 1 149 ? 72.941 63.704 -8.522 1.00 87.79 148 PHE A CA 1
ATOM 868 C C . PHE A 1 149 ? 73.800 64.882 -8.107 1.00 89.78 148 PHE A C 1
ATOM 869 O O . PHE A 1 149 ? 74.922 64.702 -7.635 1.00 92.70 148 PHE A O 1
ATOM 877 N N . MET A 1 150 ? 73.271 66.091 -8.269 1.00 84.50 149 MET A N 1
ATOM 878 C CA . MET A 1 150 ? 74.087 67.275 -8.018 1.00 72.98 149 MET A CA 1
ATOM 879 C C . MET A 1 150 ? 73.247 68.439 -7.495 1.00 74.50 149 MET A C 1
ATOM 880 O O . MET A 1 150 ? 72.033 68.449 -7.660 1.00 74.66 149 MET A O 1
ATOM 885 N N . THR A 1 151 ? 73.887 69.408 -6.847 1.00 81.07 150 THR A N 1
ATOM 886 C CA . THR A 1 151 ? 73.198 70.637 -6.466 1.00 78.58 150 THR A CA 1
ATOM 887 C C . THR A 1 151 ? 73.974 71.863 -6.928 1.00 88.60 150 THR A C 1
ATOM 888 O O . THR A 1 151 ? 75.169 71.994 -6.663 1.00 93.97 150 THR A O 1
ATOM 892 N N . LEU A 1 152 ? 73.282 72.753 -7.628 1.00 85.06 151 LEU A N 1
ATOM 893 C CA . LEU A 1 152 ? 73.875 73.999 -8.084 1.00 70.43 151 LEU A CA 1
ATOM 894 C C . LEU A 1 152 ? 73.319 75.156 -7.274 1.00 80.78 151 LEU A C 1
ATOM 895 O O . LEU A 1 152 ? 72.107 75.379 -7.262 1.00 91.34 151 LEU A O 1
ATOM 900 N N . PRO A 1 153 ? 74.198 75.892 -6.582 1.00 80.28 152 PRO A N 1
ATOM 901 C CA . PRO A 1 153 ? 73.747 77.155 -6.000 1.00 69.82 152 PRO A CA 1
ATOM 902 C C . PRO A 1 153 ? 73.352 78.096 -7.122 1.00 67.26 152 PRO A C 1
ATOM 903 O O . PRO A 1 153 ? 74.048 78.196 -8.133 1.00 66.06 152 PRO A O 1
ATOM 907 N N . VAL A 1 154 ? 72.230 78.771 -6.940 1.00 65.81 153 VAL A N 1
ATOM 908 C CA . VAL A 1 154 ? 71.612 79.549 -7.997 1.00 62.02 153 VAL A CA 1
ATOM 909 C C . VAL A 1 154 ? 70.969 80.761 -7.361 1.00 67.33 153 VAL A C 1
ATOM 910 O O . VAL A 1 154 ? 70.474 80.656 -6.237 1.00 65.32 153 VAL A O 1
ATOM 914 N N . LYS A 1 155 ? 70.948 81.916 -8.020 1.00 67.90 154 LYS A N 1
ATOM 915 C CA . LYS A 1 155 ? 70.022 82.886 -7.441 1.00 66.00 154 LYS A CA 1
ATOM 916 C C . LYS A 1 155 ? 69.255 83.715 -8.452 1.00 62.21 154 LYS A C 1
ATOM 917 O O . LYS A 1 155 ? 69.762 84.119 -9.507 1.00 69.62 154 LYS A O 1
ATOM 923 N N . LEU A 1 156 ? 67.990 83.910 -8.092 1.00 55.40 155 LEU A N 1
ATOM 924 C CA . LEU A 1 156 ? 66.977 84.487 -8.950 1.00 58.38 155 LEU A CA 1
ATOM 925 C C . LEU A 1 156 ? 66.630 85.904 -8.518 1.00 65.41 155 LEU A C 1
ATOM 926 O O . LEU A 1 156 ? 66.685 86.243 -7.333 1.00 69.32 155 LEU A O 1
ATOM 931 N N . SER A 1 157 ? 66.260 86.723 -9.491 1.00 57.74 156 SER A N 1
ATOM 932 C CA . SER A 1 157 ? 65.879 88.096 -9.238 1.00 52.99 156 SER A CA 1
ATOM 933 C C . SER A 1 157 ? 64.487 88.359 -9.795 1.00 59.70 156 SER A C 1
ATOM 934 O O . SER A 1 157 ? 64.262 88.280 -11.010 1.00 75.30 156 SER A O 1
ATOM 937 N N . ILE A 1 158 ? 63.556 88.631 -8.885 1.00 58.52 157 ILE A N 1
ATOM 938 C CA . ILE A 1 158 ? 62.224 89.101 -9.232 1.00 58.51 157 ILE A CA 1
ATOM 939 C C . ILE A 1 158 ? 62.233 90.625 -9.227 1.00 59.68 157 ILE A C 1
ATOM 940 O O . ILE A 1 158 ? 62.576 91.249 -8.223 1.00 64.45 157 ILE A O 1
ATOM 945 N N . SER A 1 159 ? 61.859 91.220 -10.353 1.00 52.42 158 SER A N 1
ATOM 946 C CA . SER A 1 159 ? 61.956 92.662 -10.523 1.00 52.91 158 SER A CA 1
ATOM 947 C C . SER A 1 159 ? 60.918 93.183 -11.505 1.00 58.69 158 SER A C 1
ATOM 948 O O . SER A 1 159 ? 60.085 92.424 -11.996 1.00 63.20 158 SER A O 1
ATOM 951 N N . ASP A 1 160 ? 60.986 94.484 -11.780 1.00 63.49 159 ASP A N 1
ATOM 952 C CA . ASP A 1 160 ? 60.147 95.139 -12.783 1.00 64.65 159 ASP A CA 1
ATOM 953 C C . ASP A 1 160 ? 58.671 94.767 -12.671 1.00 63.88 159 ASP A C 1
ATOM 954 O O . ASP A 1 160 ? 58.051 94.345 -13.649 1.00 60.58 159 ASP A O 1
ATOM 959 N N . ILE A 1 161 ? 58.116 94.921 -11.475 1.00 60.36 160 ILE A N 1
ATOM 960 C CA . ILE A 1 161 ? 56.717 94.591 -11.242 1.00 55.78 160 ILE A CA 1
ATOM 961 C C . ILE A 1 161 ? 55.790 95.669 -11.788 1.00 59.64 160 ILE A C 1
ATOM 962 O O . ILE A 1 161 ? 55.896 96.839 -11.422 1.00 70.95 160 ILE A O 1
ATOM 967 N N . GLY A 1 162 ? 54.888 95.264 -12.676 1.00 51.39 161 GLY A N 1
ATOM 968 C CA . GLY A 1 162 ? 53.892 96.163 -13.225 1.00 49.04 161 GLY A CA 1
ATOM 969 C C . GLY A 1 162 ? 52.555 95.964 -12.542 1.00 60.32 161 GLY A C 1
ATOM 970 O O . GLY A 1 162 ? 52.125 94.833 -12.318 1.00 65.13 161 GLY A O 1
ATOM 971 N N . LEU A 1 163 ? 51.894 97.066 -12.209 1.00 70.71 162 LEU A N 1
ATOM 972 C CA . LEU A 1 163 ? 50.633 97.007 -11.483 1.00 57.17 162 LEU A CA 1
ATOM 973 C C . LEU A 1 163 ? 49.779 98.221 -11.830 1.00 62.13 162 LEU A C 1
ATOM 974 O O . LEU A 1 163 ? 50.300 99.305 -12.071 1.00 62.67 162 LEU A O 1
ATOM 979 N N . HIS A 1 164 ? 48.467 98.030 -11.876 1.00 62.45 163 HIS A N 1
ATOM 980 C CA . HIS A 1 164 ? 47.540 99.136 -12.080 1.00 53.97 163 HIS A CA 1
ATOM 981 C C . HIS A 1 164 ? 46.169 98.712 -11.592 1.00 59.35 163 HIS A C 1
ATOM 982 O O . HIS A 1 164 ? 45.396 98.105 -12.333 1.00 73.63 163 HIS A O 1
ATOM 989 N N . SER A 1 165 ? 45.868 99.031 -10.340 1.00 55.22 164 SER A N 1
ATOM 990 C CA . SER A 1 165 ? 44.704 98.449 -9.695 1.00 67.97 164 SER A CA 1
ATOM 991 C C . SER A 1 165 ? 44.063 99.346 -8.643 1.00 67.13 164 SER A C 1
ATOM 992 O O . SER A 1 165 ? 44.693 100.246 -8.099 1.00 76.51 164 SER A O 1
ATOM 995 N N . LEU A 1 166 ? 42.792 99.074 -8.376 1.00 59.12 165 LEU A N 1
ATOM 996 C CA . LEU A 1 166 ? 42.031 99.719 -7.321 1.00 61.54 165 LEU A CA 1
ATOM 997 C C . LEU A 1 166 ? 42.246 99.013 -5.989 1.00 66.30 165 LEU A C 1
ATOM 998 O O . LEU A 1 166 ? 42.048 97.783 -5.871 1.00 84.23 165 LEU A O 1
ATOM 1003 N N . CYS A 1 167 ? 42.659 99.816 -5.006 1.00 61.24 166 CYS A N 1
ATOM 1004 C CA . CYS A 1 167 ? 42.861 99.399 -3.624 1.00 70.11 166 CYS A CA 1
ATOM 1005 C C . CYS A 1 167 ? 41.995 100.245 -2.697 1.00 68.69 166 CYS A C 1
ATOM 1006 O O . CYS A 1 167 ? 41.410 101.241 -3.123 1.00 63.76 166 CYS A O 1
ATOM 1009 N N . ILE A 1 168 ? 41.922 99.853 -1.429 1.00 69.02 167 ILE A N 1
ATOM 1010 C CA . ILE A 1 168 ? 41.272 100.675 -0.414 1.00 70.31 167 ILE A CA 1
ATOM 1011 C C . ILE A 1 168 ? 42.129 100.757 0.844 1.00 75.75 167 ILE A C 1
ATOM 1012 O O . ILE A 1 168 ? 42.819 99.803 1.202 1.00 75.54 167 ILE A O 1
ATOM 1017 N N . VAL A 1 169 ? 42.089 101.909 1.504 1.00 85.40 168 VAL A N 1
ATOM 1018 C CA . VAL A 1 169 ? 42.801 102.098 2.762 1.00 89.17 168 VAL A CA 1
ATOM 1019 C C . VAL A 1 169 ? 41.825 102.595 3.823 1.00 101.42 168 VAL A C 1
ATOM 1020 O O . VAL A 1 169 ? 41.290 103.698 3.711 1.00 100.74 168 VAL A O 1
ATOM 1024 N N . ALA A 1 170 ? 41.594 101.784 4.851 1.00 108.51 169 ALA A N 1
ATOM 1025 C CA . ALA A 1 170 ? 40.531 102.068 5.812 1.00 113.37 169 ALA A CA 1
ATOM 1026 C C . ALA A 1 170 ? 41.024 102.314 7.239 1.00 116.90 169 ALA A C 1
ATOM 1027 O O . ALA A 1 170 ? 41.745 101.504 7.820 1.00 111.51 169 ALA A O 1
ATOM 1029 N N . CYS A 1 171 ? 40.612 103.454 7.783 1.00 123.54 170 CYS A N 1
ATOM 1030 C CA . CYS A 1 171 ? 40.807 103.826 9.178 1.00 120.38 170 CYS A CA 1
ATOM 1031 C C . CYS A 1 171 ? 39.587 103.443 10.013 1.00 111.76 170 CYS A C 1
ATOM 1032 O O . CYS A 1 171 ? 38.486 103.972 9.788 1.00 106.76 170 CYS A O 1
ATOM 1035 N N . LEU A 1 172 ? 39.795 102.528 10.963 1.00 114.84 171 LEU A N 1
ATOM 1036 C CA . LEU A 1 172 ? 38.771 102.116 11.930 1.00 131.49 171 LEU A CA 1
ATOM 1037 C C . LEU A 1 172 ? 39.308 101.884 13.338 1.00 145.80 171 LEU A C 1
ATOM 1038 O O . LEU A 1 172 ? 39.895 100.832 13.614 1.00 149.56 171 LEU A O 1
ATOM 1043 N N . SER A 1 173 ? 39.114 102.866 14.213 1.00 153.21 172 SER A N 1
ATOM 1044 C CA . SER A 1 173 ? 39.119 102.664 15.671 1.00 162.96 172 SER A CA 1
ATOM 1045 C C . SER A 1 173 ? 40.252 101.924 16.430 1.00 135.03 172 SER A C 1
ATOM 1046 O O . SER A 1 173 ? 39.935 101.041 17.242 1.00 141.41 172 SER A O 1
ATOM 1049 N N . LYS A 1 174 ? 41.532 102.219 16.179 1.00 136.89 173 LYS A N 1
ATOM 1050 C CA . LYS A 1 174 ? 42.009 102.712 14.898 1.00 137.96 173 LYS A CA 1
ATOM 1051 C C . LYS A 1 174 ? 43.063 101.756 14.399 1.00 147.90 173 LYS A C 1
ATOM 1052 O O . LYS A 1 174 ? 44.253 102.067 14.330 1.00 157.75 173 LYS A O 1
ATOM 1058 N N . GLN A 1 175 ? 42.580 100.558 14.092 1.00 141.38 174 GLN A N 1
ATOM 1059 C CA . GLN A 1 175 ? 43.324 99.583 13.329 1.00 131.80 174 GLN A CA 1
ATOM 1060 C C . GLN A 1 175 ? 43.272 100.027 11.875 1.00 126.60 174 GLN A C 1
ATOM 1061 O O . GLN A 1 175 ? 42.294 100.635 11.441 1.00 116.59 174 GLN A O 1
ATOM 1067 N N . LEU A 1 176 ? 44.330 99.738 11.130 1.00 127.01 175 LEU A N 1
ATOM 1068 C CA . LEU A 1 176 ? 44.441 100.200 9.755 1.00 122.10 175 LEU A CA 1
ATOM 1069 C C . LEU A 1 176 ? 44.312 99.033 8.780 1.00 120.24 175 LEU A C 1
ATOM 1070 O O . LEU A 1 176 ? 44.956 97.997 8.949 1.00 121.16 175 LEU A O 1
ATOM 1075 N N . PHE A 1 177 ? 43.465 99.200 7.770 1.00 118.18 176 PHE A N 1
ATOM 1076 C CA . PHE A 1 177 ? 43.245 98.157 6.775 1.00 113.46 176 PHE A CA 1
ATOM 1077 C C . PHE A 1 177 ? 43.751 98.585 5.405 1.00 104.95 176 PHE A C 1
ATOM 1078 O O . PHE A 1 177 ? 43.449 99.686 4.943 1.00 100.60 176 PHE A O 1
ATOM 1086 N N . LEU A 1 178 ? 44.519 97.721 4.749 1.00 95.61 177 LEU A N 1
ATOM 1087 C CA . LEU A 1 178 ? 44.895 97.999 3.364 1.00 92.07 177 LEU A CA 1
ATOM 1088 C C . LEU A 1 178 ? 44.653 96.763 2.504 1.00 86.78 177 LEU A C 1
ATOM 1089 O O . LEU A 1 178 ? 45.086 95.671 2.848 1.00 87.32 177 LEU A O 1
ATOM 1094 N N . SER A 1 179 ? 43.963 96.936 1.382 1.00 83.40 178 SER A N 1
ATOM 1095 C CA . SER A 1 179 ? 43.661 95.802 0.515 1.00 78.70 178 SER A CA 1
ATOM 1096 C C . SER A 1 179 ? 43.555 96.190 -0.955 1.00 69.83 178 SER A C 1
ATOM 1097 O O . SER A 1 179 ? 42.890 97.164 -1.305 1.00 59.56 178 SER A O 1
ATOM 1100 N N . PHE A 1 180 ? 44.218 95.417 -1.808 1.00 69.48 179 PHE A N 1
ATOM 1101 C CA . PHE A 1 180 ? 44.079 95.565 -3.250 1.00 60.79 179 PHE A CA 1
ATOM 1102 C C . PHE A 1 180 ? 42.796 94.890 -3.707 1.00 67.46 179 PHE A C 1
ATOM 1103 O O . PHE A 1 180 ? 42.650 93.674 -3.588 1.00 74.25 179 PHE A O 1
ATOM 1111 N N . LEU A 1 181 ? 41.862 95.682 -4.220 1.00 65.55 180 LEU A N 1
ATOM 1112 C CA . LEU A 1 181 ? 40.577 95.146 -4.647 1.00 62.09 180 LEU A CA 1
ATOM 1113 C C . LEU A 1 181 ? 40.697 94.413 -5.970 1.00 60.37 180 LEU A C 1
ATOM 1114 O O . LEU A 1 181 ? 40.465 93.205 -6.035 1.00 74.94 180 LEU A O 1
ATOM 1119 N N . CYS A 1 182 ? 41.065 95.130 -7.028 1.00 57.20 181 CYS A N 1
ATOM 1120 C CA . CYS A 1 182 ? 41.068 94.498 -8.351 1.00 57.38 181 CYS A CA 1
ATOM 1121 C C . CYS A 1 182 ? 41.834 95.312 -9.369 1.00 63.13 181 CYS A C 1
ATOM 1122 O O . CYS A 1 182 ? 42.099 96.472 -9.138 1.00 72.54 181 CYS A O 1
ATOM 1125 N N . ASP A 1 183 ? 42.170 94.718 -10.508 1.00 66.99 182 ASP A N 1
ATOM 1126 C CA . ASP A 1 183 ? 42.850 95.471 -11.556 1.00 61.16 182 ASP A CA 1
ATOM 1127 C C . ASP A 1 183 ? 41.897 96.492 -12.175 1.00 61.43 182 ASP A C 1
ATOM 1128 O O . ASP A 1 183 ? 40.683 96.287 -12.199 1.00 64.97 182 ASP A O 1
ATOM 1133 N N . VAL A 1 184 ? 42.461 97.592 -12.664 1.00 67.51 183 VAL A N 1
ATOM 1134 C CA . VAL A 1 184 ? 41.692 98.697 -13.229 1.00 64.56 183 VAL A CA 1
ATOM 1135 C C . VAL A 1 184 ? 40.783 98.257 -14.379 1.00 69.11 183 VAL A C 1
ATOM 1136 O O . VAL A 1 184 ? 39.647 98.722 -14.498 1.00 74.02 183 VAL A O 1
ATOM 1140 N N . SER A 1 185 ? 41.274 97.343 -15.208 1.00 67.30 184 SER A N 1
ATOM 1141 C CA . SER A 1 185 ? 40.542 96.927 -16.400 1.00 69.25 184 SER A CA 1
ATOM 1142 C C . SER A 1 185 ? 39.808 95.597 -16.227 1.00 72.90 184 SER A C 1
ATOM 1143 O O . SER A 1 185 ? 39.596 94.869 -17.196 1.00 70.29 184 SER A O 1
ATOM 1146 N N . ASP A 1 186 ? 39.416 95.284 -14.996 1.00 79.75 185 ASP A N 1
ATOM 1147 C CA . ASP A 1 186 ? 38.635 94.079 -14.733 1.00 82.67 185 ASP A CA 1
ATOM 1148 C C . ASP A 1 186 ? 37.233 94.225 -15.324 1.00 84.09 185 ASP A C 1
ATOM 1149 O O . ASP A 1 186 ? 36.579 95.248 -15.121 1.00 88.69 185 ASP A O 1
ATOM 1154 N N . PRO A 1 187 ? 36.773 93.200 -16.064 1.00 82.39 186 PRO A N 1
ATOM 1155 C CA . PRO A 1 187 ? 35.462 93.174 -16.728 1.00 73.32 186 PRO A CA 1
ATOM 1156 C C . PRO A 1 187 ? 34.294 93.469 -15.795 1.00 77.01 186 PRO A C 1
ATOM 1157 O O . PRO A 1 187 ? 33.279 94.003 -16.241 1.00 80.48 186 PRO A O 1
ATOM 1161 N N . ALA A 1 188 ? 34.440 93.136 -14.516 1.00 77.77 187 ALA A N 1
ATOM 1162 C CA . ALA A 1 188 ? 33.380 93.359 -13.537 1.00 84.05 187 ALA A CA 1
ATOM 1163 C C . ALA A 1 188 ? 33.183 94.844 -13.240 1.00 89.22 187 ALA A C 1
ATOM 1164 O O . ALA A 1 188 ? 32.416 95.211 -12.351 1.00 87.54 187 ALA A O 1
ATOM 1166 N N . LEU A 1 189 ? 33.883 95.693 -13.986 1.00 99.24 188 LEU A N 1
ATOM 1167 C CA . LEU A 1 189 ? 33.716 97.134 -13.874 1.00 107.01 188 LEU A CA 1
ATOM 1168 C C . LEU A 1 189 ? 33.103 97.705 -15.152 1.00 134.38 188 LEU A C 1
ATOM 1169 O O . LEU A 1 189 ? 32.685 98.860 -15.171 1.00 129.55 188 LEU A O 1
ATOM 1174 N N . ASP A 1 190 ? 32.930 96.874 -16.170 1.00 159.05 189 ASP A N 1
ATOM 1175 C CA . ASP A 1 190 ? 32.261 97.337 -17.375 1.00 163.97 189 ASP A CA 1
ATOM 1176 C C . ASP A 1 190 ? 30.848 97.768 -16.990 1.00 169.27 189 ASP A C 1
ATOM 1177 O O . ASP A 1 190 ? 30.208 97.144 -16.144 1.00 174.23 189 ASP A O 1
ATOM 1182 N N . ASP A 1 191 ? 30.372 98.844 -17.609 1.00 172.29 190 ASP A N 1
ATOM 1183 C CA . ASP A 1 191 ? 29.094 99.453 -17.245 1.00 175.39 190 ASP A CA 1
ATOM 1184 C C . ASP A 1 191 ? 29.248 100.533 -16.169 1.00 175.35 190 ASP A C 1
ATOM 1185 O O . ASP A 1 191 ? 28.270 101.162 -15.766 1.00 179.21 190 ASP A O 1
ATOM 1190 N N . ASN A 1 192 ? 30.482 100.750 -15.723 1.00 172.42 191 ASN A N 1
ATOM 1191 C CA . ASN A 1 192 ? 30.819 101.883 -14.858 1.00 164.78 191 ASN A CA 1
ATOM 1192 C C . ASN A 1 192 ? 30.038 102.020 -13.547 1.00 168.28 191 ASN A C 1
ATOM 1193 O O . ASN A 1 192 ? 29.667 103.128 -13.159 1.00 166.81 191 ASN A O 1
ATOM 1198 N N . GLN A 1 193 ? 29.794 100.907 -12.863 1.00 168.27 192 GLN A N 1
ATOM 1199 C CA . GLN A 1 193 ? 29.128 100.946 -11.564 1.00 162.84 192 GLN A CA 1
ATOM 1200 C C . GLN A 1 193 ? 30.072 100.462 -10.469 1.00 141.98 192 GLN A C 1
ATOM 1201 O O . GLN A 1 193 ? 30.902 99.576 -10.684 1.00 137.62 192 GLN A O 1
ATOM 1207 N N . THR A 1 194 ? 29.899 101.048 -9.289 1.00 131.96 193 THR A N 1
ATOM 1208 C CA . THR A 1 194 ? 30.910 101.064 -8.237 1.00 117.17 193 THR A CA 1
ATOM 1209 C C . THR A 1 194 ? 31.442 99.710 -7.767 1.00 109.58 193 THR A C 1
ATOM 1210 O O . THR A 1 194 ? 30.719 98.715 -7.702 1.00 103.22 193 THR A O 1
ATOM 1214 N N . VAL A 1 195 ? 32.730 99.707 -7.438 1.00 102.31 194 VAL A N 1
ATOM 1215 C CA . VAL A 1 195 ? 33.407 98.547 -6.880 1.00 89.87 194 VAL A CA 1
ATOM 1216 C C . VAL A 1 195 ? 32.969 98.323 -5.441 1.00 93.18 194 VAL A C 1
ATOM 1217 O O . VAL A 1 195 ? 32.894 97.191 -4.970 1.00 103.64 194 VAL A O 1
ATOM 1221 N N . LEU A 1 196 ? 32.661 99.419 -4.754 1.00 88.05 195 LEU A N 1
ATOM 1222 C CA . LEU A 1 196 ? 32.310 99.381 -3.339 1.00 86.64 195 LEU A CA 1
ATOM 1223 C C . LEU A 1 196 ? 30.948 98.734 -3.081 1.00 91.94 195 LEU A C 1
ATOM 1224 O O . LEU A 1 196 ? 30.477 98.702 -1.945 1.00 97.01 195 LEU A O 1
ATOM 1229 N N . ASP A 1 197 ? 30.319 98.231 -4.139 1.00 89.77 196 ASP A N 1
ATOM 1230 C CA . ASP A 1 197 ? 29.101 97.439 -4.010 1.00 91.19 196 ASP A CA 1
ATOM 1231 C C . ASP A 1 197 ? 29.461 96.067 -3.448 1.00 94.55 196 ASP A C 1
ATOM 1232 O O . ASP A 1 197 ? 30.145 95.285 -4.108 1.00 101.48 196 ASP A O 1
ATOM 1237 N N . PRO A 1 198 ? 29.002 95.772 -2.222 1.00 85.67 197 PRO A N 1
ATOM 1238 C CA . PRO A 1 198 ? 29.338 94.500 -1.573 1.00 78.57 197 PRO A CA 1
ATOM 1239 C C . PRO A 1 198 ? 28.662 93.298 -2.227 1.00 82.76 197 PRO A C 1
ATOM 1240 O O . PRO A 1 198 ? 29.165 92.180 -2.115 1.00 88.35 197 PRO A O 1
ATOM 1244 N N . LYS A 1 199 ? 27.540 93.527 -2.903 1.00 85.44 198 LYS A N 1
ATOM 1245 C CA . LYS A 1 199 ? 26.830 92.450 -3.584 1.00 92.38 198 LYS A CA 1
ATOM 1246 C C . LYS A 1 199 ? 27.363 92.275 -5.002 1.00 94.47 198 LYS A C 1
ATOM 1247 O O . LYS A 1 199 ? 27.024 91.310 -5.690 1.00 102.33 198 LYS A O 1
ATOM 1253 N N . GLY A 1 200 ? 28.200 93.217 -5.429 1.00 91.10 199 GLY A N 1
ATOM 1254 C CA . GLY A 1 200 ? 28.863 93.129 -6.717 1.00 90.11 199 GLY A CA 1
ATOM 1255 C C . GLY A 1 200 ? 29.906 92.028 -6.721 1.00 88.73 199 GLY A C 1
ATOM 1256 O O . GLY A 1 200 ? 30.230 91.481 -5.670 1.00 83.83 199 GLY A O 1
ATOM 1257 N N . PRO A 1 201 ? 30.450 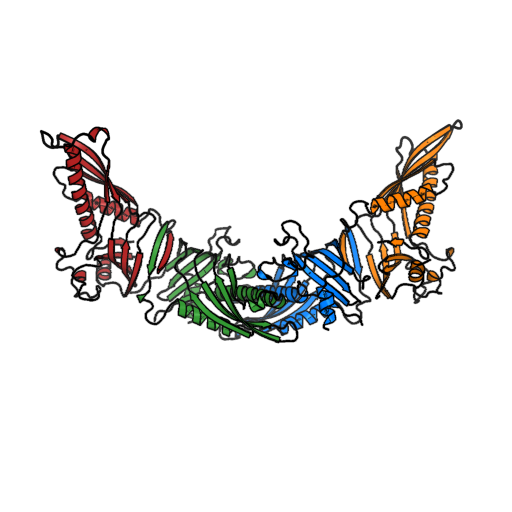91.706 -7.903 1.00 89.84 200 PRO A N 1
ATOM 1258 C CA . PRO A 1 201 ? 31.360 90.566 -8.088 1.00 88.02 200 PRO A CA 1
ATOM 1259 C C . PRO A 1 201 ? 32.690 90.706 -7.349 1.00 90.33 200 PRO A C 1
ATOM 1260 O O . PRO A 1 201 ? 33.096 89.777 -6.650 1.00 92.10 200 PRO A O 1
ATOM 1264 N N . ILE A 1 202 ? 33.353 91.846 -7.516 1.00 93.32 201 ILE A N 1
ATOM 1265 C CA . ILE A 1 202 ? 34.674 92.079 -6.936 1.00 84.05 201 ILE A CA 1
ATOM 1266 C C . ILE A 1 202 ? 34.690 91.892 -5.424 1.00 81.13 201 ILE A C 1
ATOM 1267 O O . ILE A 1 202 ? 35.503 91.141 -4.886 1.00 84.61 201 ILE A O 1
ATOM 1272 N N . LEU A 1 203 ? 33.779 92.579 -4.746 1.00 84.81 202 LEU A N 1
ATOM 1273 C CA . LEU A 1 203 ? 33.742 92.581 -3.290 1.00 87.30 202 LEU A CA 1
ATOM 1274 C C . LEU A 1 203 ? 33.194 91.276 -2.713 1.00 88.13 202 LEU A C 1
ATOM 1275 O O . LEU A 1 203 ? 33.625 90.836 -1.648 1.00 89.76 202 LEU A O 1
ATOM 1280 N N . ALA A 1 204 ? 32.248 90.660 -3.415 1.00 79.51 203 ALA A N 1
ATOM 1281 C CA . ALA A 1 204 ? 31.670 89.398 -2.959 1.00 82.66 203 ALA A CA 1
ATOM 1282 C C . ALA A 1 204 ? 32.695 88.273 -3.039 1.00 81.87 203 ALA A C 1
ATOM 1283 O O . ALA A 1 204 ? 32.641 87.320 -2.260 1.00 89.01 203 ALA A O 1
ATOM 1285 N N . ALA A 1 205 ? 33.616 88.393 -3.992 1.00 70.96 204 ALA A N 1
ATOM 1286 C CA . ALA A 1 205 ? 34.732 87.461 -4.145 1.00 69.85 204 ALA A CA 1
ATOM 1287 C C . ALA A 1 205 ? 34.280 86.009 -4.292 1.00 76.35 204 ALA A C 1
ATOM 1288 O O . ALA A 1 205 ? 34.904 85.100 -3.744 1.00 79.98 204 ALA A O 1
ATOM 1290 N N . THR A 1 206 ? 33.201 85.793 -5.037 1.00 78.72 205 THR A N 1
ATOM 1291 C CA . THR A 1 206 ? 32.677 84.447 -5.235 1.00 80.15 205 THR A CA 1
ATOM 1292 C C . THR A 1 206 ? 33.332 83.748 -6.424 1.00 75.46 205 THR A C 1
ATOM 1293 O O . THR A 1 206 ? 33.328 82.521 -6.507 1.00 77.93 205 THR A O 1
ATOM 1297 N N . LYS A 1 207 ? 33.896 84.529 -7.341 1.00 67.61 206 LYS A N 1
ATOM 1298 C CA . LYS A 1 207 ? 34.533 83.966 -8.529 1.00 66.37 206 LYS A CA 1
ATOM 1299 C C . LYS A 1 207 ? 35.957 84.488 -8.732 1.00 68.20 206 LYS A C 1
ATOM 1300 O O . LYS A 1 207 ? 36.207 85.268 -9.650 1.00 54.92 206 LYS A O 1
ATOM 1306 N N . PRO A 1 208 ? 36.899 84.041 -7.884 1.00 73.74 207 PRO A N 1
ATOM 1307 C CA . PRO A 1 208 ? 38.296 84.491 -7.941 1.00 60.43 207 PRO A CA 1
ATOM 1308 C C . PRO A 1 208 ? 38.957 84.149 -9.271 1.00 60.06 207 PRO A C 1
ATOM 1309 O O . PRO A 1 208 ? 39.903 84.814 -9.692 1.00 65.01 207 PRO A O 1
ATOM 1313 N N . LEU A 1 209 ? 38.446 83.109 -9.917 1.00 69.55 208 LEU A N 1
ATOM 1314 C CA . LEU A 1 209 ? 38.998 82.615 -11.170 1.00 71.33 208 LEU A CA 1
ATOM 1315 C C . LEU A 1 209 ? 38.749 83.588 -12.318 1.00 74.03 208 LEU A C 1
ATOM 1316 O O . LEU A 1 209 ? 39.565 83.708 -13.232 1.00 71.46 208 LEU A O 1
ATOM 1321 N N . GLU A 1 210 ? 37.618 84.286 -12.258 1.00 74.65 209 GLU A N 1
ATOM 1322 C CA . GLU A 1 210 ? 37.218 85.203 -13.319 1.00 70.47 209 GLU A CA 1
ATOM 1323 C C . GLU A 1 210 ? 37.817 86.595 -13.135 1.00 76.67 209 GLU A C 1
ATOM 1324 O O . GLU A 1 210 ? 37.602 87.486 -13.958 1.00 80.86 209 GLU A O 1
ATOM 1330 N N . ARG A 1 211 ? 38.564 86.780 -12.052 1.00 71.74 210 ARG A N 1
ATOM 1331 C CA . ARG A 1 211 ? 39.268 88.035 -11.820 1.00 65.70 210 ARG A CA 1
ATOM 1332 C C . ARG A 1 211 ? 40.537 88.073 -12.654 1.00 67.27 210 ARG A C 1
ATOM 1333 O O . ARG A 1 211 ? 41.232 87.065 -12.770 1.00 77.26 210 ARG A O 1
ATOM 1341 N N . ILE A 1 212 ? 40.844 89.225 -13.241 1.00 67.91 211 ILE A N 1
ATOM 1342 C CA . ILE A 1 212 ? 42.113 89.356 -13.942 1.00 73.40 211 ILE A CA 1
ATOM 1343 C C . ILE A 1 212 ? 43.172 89.713 -12.904 1.00 66.87 211 ILE A C 1
ATOM 1344 O O . ILE A 1 212 ? 42.887 90.396 -11.918 1.00 68.96 211 ILE A O 1
ATOM 1349 N N . SER A 1 213 ? 44.384 89.214 -13.119 1.00 64.67 212 SER A N 1
ATOM 1350 C CA . SER A 1 213 ? 45.438 89.280 -12.114 1.00 68.98 212 SER A CA 1
ATOM 1351 C C . SER A 1 213 ? 45.848 90.710 -11.780 1.00 65.32 212 SER A C 1
ATOM 1352 O O . SER A 1 213 ? 46.016 91.543 -12.670 1.00 71.66 212 SER A O 1
ATOM 1355 N N . ILE A 1 214 ? 46.005 90.981 -10.488 1.00 64.13 213 ILE A N 1
ATOM 1356 C CA . ILE A 1 214 ? 46.404 92.300 -10.013 1.00 55.20 213 ILE A CA 1
ATOM 1357 C C . ILE A 1 214 ? 47.815 92.647 -10.484 1.00 57.38 213 ILE A C 1
ATOM 1358 O O . ILE A 1 214 ? 48.075 93.770 -10.917 1.00 75.93 213 ILE A O 1
ATOM 1363 N N . VAL A 1 215 ? 48.720 91.676 -10.411 1.00 54.36 214 VAL A N 1
ATOM 1364 C CA . VAL A 1 215 ? 50.063 91.854 -10.951 1.00 56.43 214 VAL A CA 1
ATOM 1365 C C . VAL A 1 215 ? 50.037 91.694 -12.466 1.00 51.15 214 VAL A C 1
ATOM 1366 O O . VAL A 1 215 ? 49.800 90.601 -12.977 1.00 66.85 214 VAL A O 1
ATOM 1370 N N . ARG A 1 216 ? 50.280 92.787 -13.180 1.00 51.56 215 ARG A N 1
ATOM 1371 C CA . ARG A 1 216 ? 50.196 92.781 -14.636 1.00 54.88 215 ARG A CA 1
ATOM 1372 C C . ARG A 1 216 ? 51.434 92.173 -15.282 1.00 56.13 215 ARG A C 1
ATOM 1373 O O . ARG A 1 216 ? 51.327 91.359 -16.198 1.00 75.35 215 ARG A O 1
ATOM 1381 N N . SER A 1 217 ? 52.608 92.573 -14.809 1.00 44.77 216 SER A N 1
ATOM 1382 C CA . SER A 1 217 ? 53.850 92.023 -15.331 1.00 45.39 216 SER A CA 1
ATOM 1383 C C . SER A 1 217 ? 54.867 91.811 -14.219 1.00 54.88 216 SER A C 1
ATOM 1384 O O . SER A 1 217 ? 54.689 92.284 -13.095 1.00 54.31 216 SER A O 1
ATOM 1387 N N . MET A 1 218 ? 55.937 91.101 -14.556 1.00 55.50 217 MET A N 1
ATOM 1388 C CA . MET A 1 218 ? 56.959 90.715 -13.596 1.00 47.34 217 MET A CA 1
ATOM 1389 C C . MET A 1 218 ? 58.125 90.090 -14.347 1.00 59.38 217 MET A C 1
ATOM 1390 O O . MET A 1 218 ? 57.925 89.338 -15.300 1.00 84.27 217 MET A O 1
ATOM 1395 N N . LYS A 1 219 ? 59.343 90.409 -13.928 1.00 52.69 218 LYS A N 1
ATOM 1396 C CA . LYS A 1 219 ? 60.528 89.884 -14.589 1.00 62.45 218 LYS A CA 1
ATOM 1397 C C . LYS A 1 219 ? 61.323 88.983 -13.655 1.00 70.77 218 LYS A C 1
ATOM 1398 O O . LYS A 1 219 ? 61.609 89.350 -12.519 1.00 74.51 218 LYS A O 1
ATOM 1404 N N . ILE A 1 220 ? 61.671 87.794 -14.132 1.00 65.46 219 ILE A N 1
ATOM 1405 C CA . ILE A 1 220 ? 62.507 86.895 -13.353 1.00 57.68 219 ILE A CA 1
ATOM 1406 C C . ILE A 1 220 ? 63.770 86.540 -14.113 1.00 54.95 219 ILE A C 1
ATOM 1407 O O . ILE A 1 220 ? 63.711 86.043 -15.237 1.00 62.17 219 ILE A O 1
ATOM 1412 N N . GLU A 1 221 ? 64.915 86.813 -13.504 1.00 56.29 220 GLU A N 1
ATOM 1413 C CA . GLU A 1 221 ? 66.170 86.342 -14.065 1.00 46.31 220 GLU A CA 1
ATOM 1414 C C . GLU A 1 221 ? 66.784 85.338 -13.113 1.00 57.14 220 GLU A C 1
ATOM 1415 O O . GLU A 1 221 ? 66.429 85.287 -11.944 1.00 66.62 220 GLU A O 1
ATOM 1421 N N . THR A 1 222 ? 67.686 84.519 -13.626 1.00 62.93 221 THR A N 1
ATOM 1422 C CA . THR A 1 222 ? 68.418 83.584 -12.794 1.00 60.73 221 THR A CA 1
ATOM 1423 C C . THR A 1 222 ? 69.863 83.651 -13.189 1.00 69.66 221 THR A C 1
ATOM 1424 O O . THR A 1 222 ? 70.169 83.634 -14.378 1.00 77.93 221 THR A O 1
ATOM 1428 N N . GLU A 1 223 ? 70.778 83.726 -12.236 1.00 70.46 222 GLU A N 1
ATOM 1429 C CA . GLU A 1 223 ? 72.120 83.455 -12.686 1.00 68.83 222 GLU A CA 1
ATOM 1430 C C . GLU A 1 223 ? 72.685 82.240 -11.972 1.00 70.59 222 GLU A C 1
ATOM 1431 O O . GLU A 1 223 ? 72.444 81.972 -10.760 1.00 84.76 222 GLU A O 1
ATOM 1437 N N . ILE A 1 224 ? 73.389 81.503 -12.831 1.00 58.71 223 ILE A N 1
ATOM 1438 C CA . ILE A 1 224 ? 73.910 80.164 -12.651 1.00 58.02 223 ILE A CA 1
ATOM 1439 C C . ILE A 1 224 ? 75.382 80.209 -13.026 1.00 62.40 223 ILE A C 1
ATOM 1440 O O . ILE A 1 224 ? 75.842 81.190 -13.608 1.00 64.40 223 ILE A O 1
ATOM 1445 N N . GLY A 1 225 ? 76.122 79.152 -12.717 1.00 73.37 224 GLY A N 1
ATOM 1446 C CA . GLY A 1 225 ? 77.514 79.083 -13.119 1.00 72.98 224 GLY A CA 1
ATOM 1447 C C . GLY A 1 225 ? 77.661 79.052 -14.630 1.00 61.22 224 GLY A C 1
ATOM 1448 O O . GLY A 1 225 ? 76.852 78.434 -15.321 1.00 61.03 224 GLY A O 1
ATOM 1449 N N . GLU A 1 226 ? 78.689 79.732 -15.135 1.00 64.78 225 GLU A N 1
ATOM 1450 C CA . GLU A 1 226 ? 79.035 79.729 -16.558 1.00 71.98 225 GLU A CA 1
ATOM 1451 C C . GLU A 1 226 ? 79.090 78.310 -17.111 1.00 67.97 225 GLU A C 1
ATOM 1452 O O . GLU A 1 226 ? 78.710 78.043 -18.252 1.00 67.97 225 GLU A O 1
ATOM 1458 N N . GLN A 1 227 ? 79.566 77.410 -16.263 1.00 71.93 226 GLN A N 1
ATOM 1459 C CA . GLN A 1 227 ? 79.668 75.988 -16.543 1.00 66.78 226 GLN A CA 1
ATOM 1460 C C . GLN A 1 227 ? 78.342 75.307 -16.871 1.00 71.52 226 GLN A C 1
ATOM 1461 O O . GLN A 1 227 ? 78.335 74.210 -17.417 1.00 79.79 226 GLN A O 1
ATOM 1467 N N . TYR A 1 228 ? 77.219 75.921 -16.516 1.00 69.77 227 TYR A N 1
ATOM 1468 C CA . TYR A 1 228 ? 75.945 75.230 -16.688 1.00 69.74 227 TYR A CA 1
ATOM 1469 C C . TYR A 1 228 ? 75.088 75.838 -17.790 1.00 74.71 227 TYR A C 1
ATOM 1470 O O . TYR A 1 228 ? 74.023 75.315 -18.111 1.00 81.00 227 TYR A O 1
ATOM 1479 N N . GLN A 1 229 ? 75.563 76.929 -18.379 1.00 80.99 228 GLN A N 1
ATOM 1480 C CA . GLN A 1 229 ? 74.796 77.642 -19.396 1.00 84.15 228 GLN A CA 1
ATOM 1481 C C . GLN A 1 229 ? 74.681 76.866 -20.706 1.00 91.74 228 GLN A C 1
ATOM 1482 O O . GLN A 1 229 ? 73.865 77.205 -21.563 1.00 93.62 228 GLN A O 1
ATOM 1488 N N . GLY A 1 230 ? 75.491 75.822 -20.852 1.00 94.00 229 GLY A N 1
ATOM 1489 C CA . GLY A 1 230 ? 75.450 74.985 -22.037 1.00 94.95 229 GLY A CA 1
ATOM 1490 C C . GLY A 1 230 ? 74.437 73.858 -21.947 1.00 98.78 229 GLY A C 1
ATOM 1491 O O . GLY A 1 230 ? 73.718 73.584 -22.909 1.00 108.35 229 GLY A O 1
ATOM 1492 N N . GLN A 1 231 ? 74.376 73.208 -20.789 1.00 98.86 230 GLN A N 1
ATOM 1493 C CA . GLN A 1 231 ? 73.497 72.055 -20.604 1.00 103.82 230 GLN A CA 1
ATOM 1494 C C . GLN A 1 231 ? 72.020 72.415 -20.647 1.00 97.55 230 GLN A C 1
ATOM 1495 O O . GLN A 1 231 ? 71.563 73.306 -19.934 1.00 101.13 230 GLN A O 1
ATOM 1501 N N . GLY A 1 232 ? 71.281 71.702 -21.491 1.00 85.10 231 GLY A N 1
ATOM 1502 C CA . GLY A 1 232 ? 69.861 71.939 -21.667 1.00 81.51 231 GLY A CA 1
ATOM 1503 C C . GLY A 1 232 ? 69.008 71.392 -20.539 1.00 81.40 231 GLY A C 1
ATOM 1504 O O . GLY A 1 232 ? 67.942 71.932 -20.250 1.00 79.78 231 GLY A O 1
ATOM 1505 N N . SER A 1 233 ? 69.466 70.313 -19.909 1.00 82.47 232 SER A N 1
ATOM 1506 C CA . SER A 1 233 ? 68.764 69.747 -18.760 1.00 82.98 232 SER A CA 1
ATOM 1507 C C . SER A 1 233 ? 68.724 70.768 -17.628 1.00 78.71 232 SER A C 1
ATOM 1508 O O . SER A 1 233 ? 67.667 71.038 -17.040 1.00 81.25 232 SER A O 1
ATOM 1511 N N . VAL A 1 234 ? 69.890 71.341 -17.342 1.00 70.39 233 VAL A N 1
ATOM 1512 C CA . VAL A 1 234 ? 70.014 72.383 -16.335 1.00 66.00 233 VAL A CA 1
ATOM 1513 C C . VAL A 1 234 ? 69.138 73.579 -16.680 1.00 72.10 233 VAL A C 1
ATOM 1514 O O . VAL A 1 234 ? 68.382 74.052 -15.840 1.00 75.55 233 VAL A O 1
ATOM 1518 N N . LEU A 1 235 ? 69.237 74.057 -17.919 1.00 63.75 234 LEU A N 1
ATOM 1519 C CA . LEU A 1 235 ? 68.460 75.213 -18.362 1.00 59.89 234 LEU A CA 1
ATOM 1520 C C . LEU A 1 235 ? 66.959 74.978 -18.204 1.00 65.72 234 LEU A C 1
ATOM 1521 O O . LEU A 1 235 ? 66.217 75.881 -17.811 1.00 78.51 234 LEU A O 1
ATOM 1526 N N . ARG A 1 236 ? 66.521 73.759 -18.505 1.00 61.95 235 ARG A N 1
ATOM 1527 C CA . ARG A 1 236 ? 65.119 73.388 -18.351 1.00 63.70 235 ARG A CA 1
ATOM 1528 C C . ARG A 1 236 ? 64.711 73.415 -16.882 1.00 63.06 235 ARG A C 1
ATOM 1529 O O . ARG A 1 236 ? 63.645 73.937 -16.533 1.00 64.46 235 ARG A O 1
ATOM 1537 N N . SER A 1 237 ? 65.564 72.859 -16.024 1.00 61.67 236 SER A N 1
ATOM 1538 C CA . SER A 1 237 ? 65.310 72.884 -14.585 1.00 58.37 236 SER A CA 1
ATOM 1539 C C . SER A 1 237 ? 65.195 74.320 -14.069 1.00 66.96 236 SER A C 1
ATOM 1540 O O . SER A 1 237 ? 64.305 74.637 -13.275 1.00 72.68 236 SER A O 1
ATOM 1543 N N . VAL A 1 238 ? 66.096 75.182 -14.534 1.00 61.11 237 VAL A N 1
ATOM 1544 C CA . VAL A 1 238 ? 66.081 76.597 -14.182 1.00 58.26 237 VAL A CA 1
ATOM 1545 C C . VAL A 1 238 ? 64.778 77.245 -14.628 1.00 59.43 237 VAL A C 1
ATOM 1546 O O . VAL A 1 238 ? 64.193 78.039 -13.895 1.00 64.24 237 VAL A O 1
ATOM 1550 N N . GLY A 1 239 ? 64.328 76.903 -15.831 1.00 64.65 238 GLY A N 1
ATOM 1551 C CA . GLY A 1 239 ? 63.068 77.416 -16.337 1.00 71.14 238 GLY A CA 1
ATOM 1552 C C . GLY A 1 239 ? 61.907 77.038 -15.436 1.00 69.29 238 GLY A C 1
ATOM 1553 O O . GLY A 1 239 ? 61.096 77.891 -15.046 1.00 67.95 238 GLY A O 1
ATOM 1554 N N . GLU A 1 240 ? 61.836 75.754 -15.095 1.00 65.33 239 GLU A N 1
ATOM 1555 C CA . GLU A 1 240 ? 60.788 75.262 -14.210 1.00 73.81 239 GLU A CA 1
ATOM 1556 C C . GLU A 1 240 ? 60.823 75.976 -12.860 1.00 75.66 239 GLU A C 1
ATOM 1557 O O . GLU A 1 240 ? 59.777 76.329 -12.311 1.00 84.90 239 GLU A O 1
ATOM 1563 N N . LEU A 1 241 ? 62.024 76.203 -12.337 1.00 74.86 240 LEU A N 1
ATOM 1564 C CA . LEU A 1 241 ? 62.169 76.907 -11.065 1.00 70.48 240 LEU A CA 1
ATOM 1565 C C . LEU A 1 241 ? 61.698 78.356 -11.167 1.00 63.35 240 LEU A C 1
ATOM 1566 O O . LEU A 1 241 ? 61.072 78.875 -10.245 1.00 69.31 240 LEU A O 1
ATOM 1571 N N . GLU A 1 242 ? 62.008 79.003 -12.287 1.00 55.07 241 GLU A N 1
ATOM 1572 C CA . GLU A 1 242 ? 61.582 80.378 -12.526 1.00 46.01 241 GLU A CA 1
ATOM 1573 C C . GLU A 1 242 ? 60.064 80.471 -12.534 1.00 48.27 241 GLU A C 1
ATOM 1574 O O . GLU A 1 242 ? 59.480 81.349 -11.894 1.00 58.47 241 GLU A O 1
ATOM 1580 N N . GLN A 1 243 ? 59.429 79.557 -13.262 1.00 52.99 242 GLN A N 1
ATOM 1581 C CA . GLN A 1 243 ? 57.972 79.525 -13.339 1.00 59.97 242 GLN A CA 1
ATOM 1582 C C . GLN A 1 243 ? 57.353 79.287 -11.963 1.00 58.49 242 GLN A C 1
ATOM 1583 O O . GLN A 1 243 ? 56.414 79.985 -11.550 1.00 62.67 242 GLN A O 1
ATOM 1589 N N . PHE A 1 244 ? 57.896 78.297 -11.261 1.00 69.20 243 PHE A N 1
ATOM 1590 C CA . PHE A 1 244 ? 57.446 77.952 -9.919 1.00 70.47 243 PHE A CA 1
ATOM 1591 C C . PHE A 1 244 ? 57.520 79.155 -8.986 1.00 70.77 243 PHE A C 1
ATOM 1592 O O . PHE A 1 244 ? 56.576 79.442 -8.253 1.00 69.92 243 PHE A O 1
ATOM 1600 N N . LEU A 1 245 ? 58.645 79.863 -9.034 1.00 72.23 244 LEU A N 1
ATOM 1601 C CA . LEU A 1 245 ? 58.860 81.038 -8.197 1.00 66.24 244 LEU A CA 1
ATOM 1602 C C . LEU A 1 245 ? 57.894 82.163 -8.547 1.00 66.91 244 LEU A C 1
ATOM 1603 O O . LEU A 1 245 ? 57.398 82.865 -7.665 1.00 74.45 244 LEU A O 1
ATOM 1608 N N . PHE A 1 246 ? 57.649 82.336 -9.842 1.00 57.57 245 PHE A N 1
ATOM 1609 C CA . PHE A 1 246 ? 56.663 83.292 -10.336 1.00 57.43 245 PHE A CA 1
ATOM 1610 C C . PHE A 1 246 ? 55.304 83.042 -9.681 1.00 72.14 245 PHE A C 1
ATOM 1611 O O . PHE A 1 246 ? 54.734 83.927 -9.016 1.00 80.37 245 PHE A O 1
ATOM 1619 N N . THR A 1 247 ? 54.806 81.820 -9.854 1.00 70.73 246 THR A N 1
ATOM 1620 C CA . THR A 1 247 ? 53.505 81.437 -9.312 1.00 70.24 246 THR A CA 1
ATOM 1621 C C . THR A 1 247 ? 53.449 81.555 -7.787 1.00 75.17 246 THR A C 1
ATOM 1622 O O . THR A 1 247 ? 52.443 82.000 -7.227 1.00 95.53 246 THR A O 1
ATOM 1626 N N . ILE A 1 248 ? 54.532 81.162 -7.123 1.00 62.85 247 ILE A N 1
ATOM 1627 C CA . ILE A 1 248 ? 54.617 81.233 -5.666 1.00 69.14 247 ILE A CA 1
ATOM 1628 C C . ILE A 1 248 ? 54.528 82.677 -5.168 1.00 71.85 247 ILE A C 1
ATOM 1629 O O . ILE A 1 248 ? 53.778 82.980 -4.232 1.00 77.63 247 ILE A O 1
ATOM 1634 N N . PHE A 1 249 ? 55.285 83.566 -5.803 1.00 62.05 248 PHE A N 1
ATOM 1635 C CA . PHE A 1 249 ? 55.288 84.970 -5.413 1.00 66.31 248 PHE A CA 1
ATOM 1636 C C . PHE A 1 249 ? 53.912 85.590 -5.624 1.00 73.55 248 PHE A C 1
ATOM 1637 O O . PHE A 1 249 ? 53.390 86.278 -4.736 1.00 81.96 248 PHE A O 1
ATOM 1645 N N . LYS A 1 250 ? 53.318 85.340 -6.789 1.00 71.10 249 LYS A N 1
ATOM 1646 C CA . LYS A 1 250 ? 51.983 85.873 -7.056 1.00 70.02 249 LYS A CA 1
ATOM 1647 C C . LYS A 1 250 ? 50.957 85.345 -6.053 1.00 77.12 249 LYS A C 1
ATOM 1648 O O . LYS A 1 250 ? 50.073 86.085 -5.615 1.00 81.01 249 LYS A O 1
ATOM 1654 N N . ASP A 1 251 ? 51.083 84.072 -5.685 1.00 82.42 250 ASP A N 1
ATOM 1655 C CA . ASP A 1 251 ? 50.216 83.482 -4.666 1.00 90.59 250 ASP A CA 1
ATOM 1656 C C . ASP A 1 251 ? 50.349 84.226 -3.338 1.00 87.25 250 ASP A C 1
ATOM 1657 O O . ASP A 1 251 ? 49.347 84.639 -2.739 1.00 93.86 250 ASP A O 1
ATOM 1662 N N . PHE A 1 252 ? 51.593 84.394 -2.893 1.00 82.27 251 PHE A N 1
ATOM 1663 C CA . PHE A 1 252 ? 51.899 85.148 -1.679 1.00 75.58 251 PHE A CA 1
ATOM 1664 C C . PHE A 1 252 ? 51.221 86.517 -1.682 1.00 76.76 251 PHE A C 1
ATOM 1665 O O . PHE A 1 252 ? 50.516 86.882 -0.730 1.00 88.31 251 PHE A O 1
ATOM 1673 N N . LEU A 1 253 ? 51.427 87.261 -2.766 1.00 63.79 252 LEU A N 1
ATOM 1674 C CA . LEU A 1 253 ? 50.811 88.575 -2.914 1.00 67.57 252 LEU A CA 1
ATOM 1675 C C . LEU A 1 253 ? 49.290 88.503 -2.820 1.00 67.43 252 LEU A C 1
ATOM 1676 O O . LEU A 1 253 ? 48.662 89.333 -2.163 1.00 65.30 252 LEU A O 1
ATOM 1681 N N . ARG A 1 254 ? 48.705 87.503 -3.471 1.00 68.31 253 ARG A N 1
ATOM 1682 C CA . ARG A 1 254 ? 47.253 87.380 -3.523 1.00 76.88 253 ARG A CA 1
ATOM 1683 C C . ARG A 1 254 ? 46.637 87.094 -2.157 1.00 82.87 253 ARG A C 1
ATOM 1684 O O . ARG A 1 254 ? 45.583 87.637 -1.826 1.00 91.07 253 ARG A O 1
ATOM 1692 N N . LYS A 1 255 ? 47.279 86.245 -1.360 1.00 84.57 254 LYS A N 1
ATOM 1693 C CA . LYS A 1 255 ? 46.716 85.930 -0.048 1.00 89.98 254 LYS A CA 1
ATOM 1694 C C . LYS A 1 255 ? 47.241 86.826 1.070 1.00 92.90 254 LYS A C 1
ATOM 1695 O O . LYS A 1 255 ? 46.865 86.648 2.228 1.00 101.18 254 LYS A O 1
ATOM 1701 N N . GLU A 1 256 ? 48.105 87.782 0.741 1.00 85.50 255 GLU A N 1
ATOM 1702 C CA . GLU A 1 256 ? 48.498 88.772 1.743 1.00 81.72 255 GLU A CA 1
ATOM 1703 C C . GLU A 1 256 ? 47.847 90.138 1.520 1.00 80.99 255 GLU A C 1
ATOM 1704 O O . GLU A 1 256 ? 47.571 90.859 2.479 1.00 87.05 255 GLU A O 1
ATOM 1710 N N . LEU A 1 257 ? 47.585 90.488 0.264 1.00 79.33 256 LEU A N 1
ATOM 1711 C CA . LEU A 1 257 ? 47.153 91.846 -0.059 1.00 72.86 256 LEU A CA 1
ATOM 1712 C C . LEU A 1 257 ? 45.888 91.952 -0.913 1.00 69.35 256 LEU A C 1
ATOM 1713 O O . LEU A 1 257 ? 45.231 92.992 -0.917 1.00 70.72 256 LEU A O 1
ATOM 1718 N N . ALA A 1 258 ? 45.549 90.895 -1.640 1.00 64.95 257 ALA A N 1
ATOM 1719 C CA . ALA A 1 258 ? 44.404 90.953 -2.546 1.00 66.34 257 ALA A CA 1
ATOM 1720 C C . ALA A 1 258 ? 43.101 90.596 -1.841 1.00 74.29 257 ALA A C 1
ATOM 1721 O O . ALA A 1 258 ? 43.022 89.581 -1.152 1.00 77.09 257 ALA A O 1
ATOM 1723 N N . TRP A 1 259 ? 42.087 91.441 -2.019 1.00 78.86 258 TRP A N 1
ATOM 1724 C CA . TRP A 1 259 ? 40.753 91.185 -1.482 1.00 78.59 258 TRP A CA 1
ATOM 1725 C C . TRP A 1 259 ? 40.287 89.800 -1.914 1.00 79.60 258 TRP A C 1
ATOM 1726 O O . TRP A 1 259 ? 40.481 89.419 -3.068 1.00 86.14 258 TRP A O 1
ATOM 1737 N N . PRO A 1 260 ? 39.663 89.038 -0.997 1.00 81.08 259 PRO A N 1
ATOM 1738 C CA . PRO A 1 260 ? 39.222 89.408 0.355 1.00 76.70 259 PRO A CA 1
ATOM 1739 C C . PRO A 1 260 ? 40.301 89.392 1.442 1.00 78.91 259 PRO A C 1
ATOM 1740 O O . PRO A 1 260 ? 39.972 89.634 2.603 1.00 89.56 259 PRO A O 1
ATOM 1744 N N . SER A 1 261 ? 41.551 89.108 1.091 1.00 74.45 260 SER A N 1
ATOM 1745 C CA . SER A 1 261 ? 42.635 89.225 2.061 1.00 75.11 260 SER A CA 1
ATOM 1746 C C . SER A 1 261 ? 42.968 90.697 2.256 1.00 77.16 260 SER A C 1
ATOM 1747 O O . SER A 1 261 ? 42.619 91.528 1.420 1.00 81.72 260 SER A O 1
ATOM 1750 N N . TRP A 1 262 ? 43.630 91.023 3.361 1.00 94.30 261 TRP A N 1
ATOM 1751 C CA . TRP A 1 262 ? 44.089 92.389 3.583 1.00 97.02 261 TRP A CA 1
ATOM 1752 C C . TRP A 1 262 ? 45.224 92.450 4.595 1.00 102.46 261 TRP A C 1
ATOM 1753 O O . TRP A 1 262 ? 45.491 91.485 5.311 1.00 115.31 261 TRP A O 1
ATOM 1764 N N . ILE A 1 263 ? 45.888 93.597 4.639 1.00 99.50 262 ILE A N 1
ATOM 1765 C CA . ILE A 1 263 ? 46.895 93.873 5.648 1.00 101.18 262 ILE A CA 1
ATOM 1766 C C . ILE A 1 263 ? 46.262 94.647 6.797 1.00 111.88 262 ILE A C 1
ATOM 1767 O O . ILE A 1 263 ? 45.762 95.769 6.618 1.00 107.85 262 ILE A O 1
ATOM 1772 N N . ASN A 1 264 ? 46.276 94.013 7.966 1.00 124.84 263 ASN A N 1
ATOM 1773 C CA . ASN A 1 264 ? 45.735 94.573 9.195 1.00 135.11 263 ASN A CA 1
ATOM 1774 C C . ASN A 1 264 ? 46.845 95.085 10.100 1.00 134.31 263 ASN A C 1
ATOM 1775 O O . ASN A 1 264 ? 47.795 94.362 10.399 1.00 142.68 263 ASN A O 1
ATOM 1780 N N . LEU A 1 265 ? 46.722 96.332 10.536 1.00 124.92 264 LEU A N 1
ATOM 1781 C CA . LEU A 1 265 ? 47.653 96.885 11.511 1.00 126.27 264 LEU A CA 1
ATOM 1782 C C . LEU A 1 265 ? 46.920 97.270 12.789 1.00 136.81 264 LEU A C 1
ATOM 1783 O O . LEU A 1 265 ? 46.120 98.200 12.791 1.00 148.48 264 LEU A O 1
ATOM 1788 N N . ASP A 1 266 ? 47.190 96.552 13.874 1.00 136.49 265 ASP A N 1
ATOM 1789 C CA . ASP A 1 266 ? 46.646 96.915 15.178 1.00 145.77 265 ASP A CA 1
ATOM 1790 C C . ASP A 1 266 ? 47.661 97.788 15.924 1.00 151.46 265 ASP A C 1
ATOM 1791 O O . ASP A 1 266 ? 48.844 97.450 15.989 1.00 156.56 265 ASP A O 1
ATOM 1796 N N . PHE A 1 267 ? 47.193 98.906 16.483 1.00 149.16 266 PHE A N 1
ATOM 1797 C CA . PHE A 1 267 ? 48.074 99.876 17.146 1.00 144.35 266 PHE A CA 1
ATOM 1798 C C . PHE A 1 267 ? 47.758 100.142 18.619 1.00 151.35 266 PHE A C 1
ATOM 1799 O O . PHE A 1 267 ? 47.554 101.292 19.013 1.00 151.04 266 PHE A O 1
ATOM 1807 N N . ASN A 1 268 ? 47.728 99.088 19.428 1.00 160.88 267 ASN A N 1
ATOM 1808 C CA . ASN A 1 268 ? 47.594 99.230 20.875 1.00 171.93 267 ASN A CA 1
ATOM 1809 C C . ASN A 1 268 ? 48.708 98.499 21.615 1.00 172.85 267 ASN A C 1
ATOM 1810 O O . ASN A 1 268 ? 49.054 98.855 22.742 1.00 175.32 267 ASN A O 1
ATOM 1815 N N . GLY B 1 1 ? 63.322 108.886 0.863 1.00 97.61 0 GLY B N 1
ATOM 1816 C CA . GLY B 1 1 ? 63.216 107.457 0.636 1.00 107.95 0 GLY B CA 1
ATOM 1817 C C . GLY B 1 1 ? 62.478 107.115 -0.645 1.00 106.59 0 GLY B C 1
ATOM 1818 O O . GLY B 1 1 ? 63.077 107.049 -1.718 1.00 117.48 0 GLY B O 1
ATOM 1819 N N . MET B 1 2 ? 61.171 106.904 -0.530 1.00 95.94 1 MET B N 1
ATOM 1820 C CA . MET B 1 2 ? 60.357 106.483 -1.664 1.00 86.17 1 MET B CA 1
ATOM 1821 C C . MET B 1 2 ? 59.593 107.653 -2.279 1.00 82.24 1 MET B C 1
ATOM 1822 O O . MET B 1 2 ? 59.091 108.522 -1.567 1.00 77.96 1 MET B O 1
ATOM 1827 N N . SER B 1 3 ? 59.512 107.668 -3.607 1.00 83.73 2 SER B N 1
ATOM 1828 C CA . SER B 1 3 ? 58.816 108.731 -4.323 1.00 71.15 2 SER B CA 1
ATOM 1829 C C . SER B 1 3 ? 57.379 108.342 -4.650 1.00 80.90 2 SER B C 1
ATOM 1830 O O . SER B 1 3 ? 57.086 107.179 -4.913 1.00 111.10 2 SER B O 1
ATOM 1833 N N . PHE B 1 4 ? 56.488 109.326 -4.628 1.00 71.59 3 PHE B N 1
ATOM 1834 C CA . PHE B 1 4 ? 55.095 109.117 -5.008 1.00 76.39 3 PHE B CA 1
ATOM 1835 C C . PHE B 1 4 ? 54.635 110.212 -5.967 1.00 77.09 3 PHE B C 1
ATOM 1836 O O . PHE B 1 4 ? 55.223 111.290 -6.015 1.00 81.80 3 PHE B O 1
ATOM 1844 N N . ASP B 1 5 ? 53.587 109.927 -6.731 1.00 75.95 4 ASP B N 1
ATOM 1845 C CA . ASP B 1 5 ? 52.920 110.948 -7.531 1.00 72.00 4 ASP B CA 1
ATOM 1846 C C . ASP B 1 5 ? 51.438 110.951 -7.178 1.00 78.74 4 ASP B C 1
ATOM 1847 O O . ASP B 1 5 ? 50.732 109.975 -7.425 1.00 87.69 4 ASP B O 1
ATOM 1852 N N . ILE B 1 6 ? 50.972 112.049 -6.593 1.00 78.57 5 ILE B N 1
ATOM 1853 C CA . ILE B 1 6 ? 49.613 112.113 -6.065 1.00 71.91 5 ILE B CA 1
ATOM 1854 C C . ILE B 1 6 ? 48.694 112.927 -6.974 1.00 70.65 5 ILE B C 1
ATOM 1855 O O . ILE B 1 6 ? 49.072 113.989 -7.467 1.00 74.93 5 ILE B O 1
ATOM 1860 N N . ASN B 1 7 ? 47.490 112.409 -7.201 1.00 79.01 6 ASN B N 1
ATOM 1861 C CA . ASN B 1 7 ? 46.506 113.076 -8.042 1.00 87.11 6 ASN B CA 1
ATOM 1862 C C . ASN B 1 7 ? 45.136 113.131 -7.367 1.00 101.28 6 ASN B C 1
ATOM 1863 O O . ASN B 1 7 ? 44.478 112.107 -7.191 1.00 112.16 6 ASN B O 1
ATOM 1868 N N . TRP B 1 8 ? 44.714 114.335 -6.991 1.00 106.56 7 TRP B N 1
ATOM 1869 C CA . TRP B 1 8 ? 43.441 114.537 -6.300 1.00 111.59 7 TRP B CA 1
ATOM 1870 C C . TRP B 1 8 ? 42.359 115.094 -7.224 1.00 116.75 7 TRP B C 1
ATOM 1871 O O . TRP B 1 8 ? 41.554 115.922 -6.808 1.00 123.55 7 TRP B O 1
ATOM 1882 N N . SER B 1 9 ? 42.325 114.622 -8.464 1.00 118.72 8 SER B N 1
ATOM 1883 C CA . SER B 1 9 ? 41.568 115.286 -9.527 1.00 125.11 8 SER B CA 1
ATOM 1884 C C . SER B 1 9 ? 40.047 115.409 -9.332 1.00 137.61 8 SER B C 1
ATOM 1885 O O . SER B 1 9 ? 39.480 116.461 -9.605 1.00 140.72 8 SER B O 1
ATOM 1888 N N . THR B 1 10 ? 39.398 114.336 -8.881 1.00 158.46 9 THR B N 1
ATOM 1889 C CA . THR B 1 10 ? 37.931 114.237 -8.838 1.00 169.59 9 THR B CA 1
ATOM 1890 C C . THR B 1 10 ? 37.346 114.759 -7.504 1.00 175.96 9 THR B C 1
ATOM 1891 O O . THR B 1 10 ? 36.139 115.055 -7.436 1.00 179.95 9 THR B O 1
ATOM 1895 N N . LEU B 1 11 ? 38.174 114.888 -6.457 1.00 173.08 10 LEU B N 1
ATOM 1896 C CA . LEU B 1 11 ? 37.662 115.400 -5.175 1.00 169.42 10 LEU B CA 1
ATOM 1897 C C . LEU B 1 11 ? 37.095 116.814 -5.370 1.00 172.49 10 LEU B C 1
ATOM 1898 O O . LEU B 1 11 ? 36.141 117.205 -4.695 1.00 179.53 10 LEU B O 1
ATOM 1903 N N . GLU B 1 12 ? 37.659 117.570 -6.307 1.00 158.46 11 GLU B N 1
ATOM 1904 C CA . GLU B 1 12 ? 37.101 118.881 -6.621 1.00 151.21 11 GLU B CA 1
ATOM 1905 C C . GLU B 1 12 ? 36.914 119.137 -8.130 1.00 148.39 11 GLU B C 1
ATOM 1906 O O . GLU B 1 12 ? 37.768 119.739 -8.785 1.00 127.30 11 GLU B O 1
ATOM 1912 N N . SER B 1 13 ? 35.772 118.698 -8.660 1.00 162.03 12 SER B N 1
ATOM 1913 C CA . SER B 1 13 ? 35.433 118.850 -10.079 1.00 159.12 12 SER B CA 1
ATOM 1914 C C . SER B 1 13 ? 34.497 120.031 -10.381 1.00 160.85 12 SER B C 1
ATOM 1915 O O . SER B 1 13 ? 34.205 120.306 -11.551 1.00 164.16 12 SER B O 1
ATOM 1918 N N . ASP B 1 14 ? 33.998 120.695 -9.341 1.00 159.32 13 ASP B N 1
ATOM 1919 C CA . ASP B 1 14 ? 33.248 121.934 -9.527 1.00 153.47 13 ASP B CA 1
ATOM 1920 C C . ASP B 1 14 ? 34.238 123.085 -9.436 1.00 155.59 13 ASP B C 1
ATOM 1921 O O . ASP B 1 14 ? 34.507 123.820 -10.386 1.00 153.33 13 ASP B O 1
ATOM 1926 N N . ASN B 1 15 ? 34.764 123.179 -8.228 1.00 162.79 14 ASN B N 1
ATOM 1927 C CA . ASN B 1 15 ? 35.789 124.081 -7.735 1.00 161.81 14 ASN B CA 1
ATOM 1928 C C . ASN B 1 15 ? 37.175 123.472 -7.913 1.00 162.56 14 ASN B C 1
ATOM 1929 O O . ASN B 1 15 ? 37.346 122.298 -7.653 1.00 168.72 14 ASN B O 1
ATOM 1934 N N . ARG B 1 16 ? 38.162 124.244 -8.354 1.00 135.56 15 ARG B N 1
ATOM 1935 C CA . ARG B 1 16 ? 39.498 123.678 -8.513 1.00 111.92 15 ARG B CA 1
ATOM 1936 C C . ARG B 1 16 ? 40.411 124.189 -7.406 1.00 106.33 15 ARG B C 1
ATOM 1937 O O . ARG B 1 16 ? 40.189 125.271 -6.867 1.00 119.55 15 ARG B O 1
ATOM 1945 N N . LEU B 1 17 ? 41.429 123.405 -7.061 1.00 87.12 16 LEU B N 1
ATOM 1946 C CA . LEU B 1 17 ? 42.326 123.767 -5.972 1.00 82.62 16 LEU B CA 1
ATOM 1947 C C . LEU B 1 17 ? 43.041 125.080 -6.272 1.00 87.28 16 LEU B C 1
ATOM 1948 O O . LEU B 1 17 ? 43.005 126.022 -5.465 1.00 84.51 16 LEU B O 1
ATOM 1953 N N . ASN B 1 18 ? 43.677 125.144 -7.439 1.00 85.65 17 ASN B N 1
ATOM 1954 C CA . ASN B 1 18 ? 44.385 126.354 -7.839 1.00 77.88 17 ASN B CA 1
ATOM 1955 C C . ASN B 1 18 ? 43.470 127.570 -7.897 1.00 81.21 17 ASN B C 1
ATOM 1956 O O . ASN B 1 18 ? 43.873 128.672 -7.530 1.00 79.49 17 ASN B O 1
ATOM 1961 N N . ASP B 1 19 ? 42.236 127.369 -8.348 1.00 79.73 18 ASP B N 1
ATOM 1962 C CA . ASP B 1 19 ? 41.278 128.466 -8.413 1.00 82.85 18 ASP B CA 1
ATOM 1963 C C . ASP B 1 19 ? 40.876 128.930 -7.015 1.00 83.51 18 ASP B C 1
ATOM 1964 O O . ASP B 1 19 ? 40.815 130.132 -6.752 1.00 90.67 18 ASP B O 1
ATOM 1969 N N . LEU B 1 20 ? 40.617 127.977 -6.121 1.00 81.17 19 LEU B N 1
ATOM 1970 C CA . LEU B 1 20 ? 40.288 128.291 -4.732 1.00 86.29 19 LEU B CA 1
ATOM 1971 C C . LEU B 1 20 ? 41.376 129.149 -4.098 1.00 87.74 19 LEU B C 1
ATOM 1972 O O . LEU B 1 20 ? 41.096 130.211 -3.518 1.00 93.03 19 LEU B O 1
ATOM 1977 N N . ILE B 1 21 ? 42.621 128.695 -4.222 1.00 82.88 20 ILE B N 1
ATOM 1978 C CA . ILE B 1 21 ? 43.739 129.464 -3.690 1.00 77.20 20 ILE B CA 1
ATOM 1979 C C . ILE B 1 21 ? 43.823 130.828 -4.374 1.00 77.51 20 ILE B C 1
ATOM 1980 O O . ILE B 1 21 ? 44.151 131.835 -3.736 1.00 78.66 20 ILE B O 1
ATOM 1985 N N . ARG B 1 22 ? 43.497 130.863 -5.665 1.00 72.77 21 ARG B N 1
ATOM 1986 C CA . ARG B 1 22 ? 43.574 132.109 -6.419 1.00 59.49 21 ARG B CA 1
ATOM 1987 C C . ARG B 1 22 ? 42.608 133.161 -5.891 1.00 71.55 21 ARG B C 1
ATOM 1988 O O . ARG B 1 22 ? 43.018 134.293 -5.656 1.00 82.38 21 ARG B O 1
ATOM 1996 N N . LYS B 1 23 ? 41.334 132.822 -5.707 1.00 71.15 22 LYS B N 1
ATOM 1997 C CA . LYS B 1 23 ? 40.423 133.856 -5.218 1.00 74.85 22 LYS B CA 1
ATOM 1998 C C . LYS B 1 23 ? 40.566 134.087 -3.719 1.00 76.94 22 LYS B C 1
ATOM 1999 O O . LYS B 1 23 ? 40.170 135.140 -3.225 1.00 84.16 22 LYS B O 1
ATOM 2005 N N . HIS B 1 24 ? 41.134 133.132 -2.988 1.00 72.47 23 HIS B N 1
ATOM 2006 C CA . HIS B 1 24 ? 41.437 133.404 -1.584 1.00 77.12 23 HIS B CA 1
ATOM 2007 C C . HIS B 1 24 ? 42.499 134.501 -1.508 1.00 77.00 23 HIS B C 1
ATOM 2008 O O . HIS B 1 24 ? 42.324 135.526 -0.827 1.00 85.15 23 HIS B O 1
ATOM 2015 N N . LEU B 1 25 ? 43.591 134.290 -2.237 1.00 80.26 24 LEU B N 1
ATOM 2016 C CA . LEU B 1 25 ? 44.684 135.252 -2.269 1.00 79.17 24 LEU B CA 1
ATOM 2017 C C . LEU B 1 25 ? 44.206 136.576 -2.861 1.00 74.13 24 LEU B C 1
ATOM 2018 O O . LEU B 1 25 ? 44.637 137.647 -2.435 1.00 76.08 24 LEU B O 1
ATOM 2023 N N . ASN B 1 26 ? 43.313 136.493 -3.843 1.00 67.59 25 ASN B N 1
ATOM 2024 C CA . ASN B 1 26 ? 42.721 137.681 -4.444 1.00 70.74 25 ASN B CA 1
ATOM 2025 C C . ASN B 1 26 ? 41.948 138.486 -3.411 1.00 73.99 25 ASN B C 1
ATOM 2026 O O . ASN B 1 26 ? 42.099 139.699 -3.335 1.00 77.10 25 ASN B O 1
ATOM 2031 N N . SER B 1 27 ? 41.127 137.805 -2.616 1.00 75.54 26 SER B N 1
ATOM 2032 C CA . SER B 1 27 ? 40.407 138.451 -1.524 1.00 75.60 26 SER B CA 1
ATOM 2033 C C . SER B 1 27 ? 41.389 139.160 -0.597 1.00 75.54 26 SER B C 1
ATOM 2034 O O . SER B 1 27 ? 41.202 140.341 -0.255 1.00 84.13 26 SER B O 1
ATOM 2037 N N . TYR B 1 28 ? 42.442 138.439 -0.210 1.00 68.53 27 TYR B N 1
ATOM 2038 C CA . TYR B 1 28 ? 43.480 139.027 0.633 1.00 66.02 27 TYR B CA 1
ATOM 2039 C C . TYR B 1 28 ? 44.014 140.326 0.036 1.00 68.67 27 TYR B C 1
ATOM 2040 O O . TYR B 1 28 ? 44.104 141.342 0.726 1.00 73.18 27 TYR B O 1
ATOM 2049 N N . LEU B 1 29 ? 44.365 140.283 -1.246 1.00 71.40 28 LEU B N 1
ATOM 2050 C CA . LEU B 1 29 ? 44.920 141.443 -1.935 1.00 69.69 28 LEU B CA 1
ATOM 2051 C C . LEU B 1 29 ? 43.944 142.612 -1.977 1.00 88.06 28 LEU B C 1
ATOM 2052 O O . LEU B 1 29 ? 44.320 143.754 -1.716 1.00 92.45 28 LEU B O 1
ATOM 2057 N N . GLN B 1 30 ? 42.689 142.321 -2.305 1.00 98.19 29 GLN B N 1
ATOM 2058 C CA . GLN B 1 30 ? 41.685 143.366 -2.445 1.00 97.61 29 GLN B CA 1
ATOM 2059 C C . GLN B 1 30 ? 41.309 143.964 -1.095 1.00 97.30 29 GLN B C 1
ATOM 2060 O O . GLN B 1 30 ? 40.710 145.038 -1.039 1.00 104.10 29 GLN B O 1
ATOM 2066 N N . ASN B 1 31 ? 41.652 143.280 -0.006 1.00 91.05 30 ASN B N 1
ATOM 2067 C CA . ASN B 1 31 ? 41.492 143.903 1.306 1.00 86.62 30 ASN B CA 1
ATOM 2068 C C . ASN B 1 31 ? 42.822 144.360 1.907 1.00 75.94 30 ASN B C 1
ATOM 2069 O O . ASN B 1 31 ? 42.954 144.500 3.123 1.00 85.94 30 ASN B O 1
ATOM 2074 N N . THR B 1 32 ? 43.800 144.595 1.037 1.00 65.76 31 THR B N 1
ATOM 2075 C CA . THR B 1 32 ? 45.065 145.216 1.420 1.00 68.51 31 THR B CA 1
ATOM 2076 C C . THR B 1 32 ? 45.068 146.662 0.935 1.00 63.62 31 THR B C 1
ATOM 2077 O O . THR B 1 32 ? 44.721 146.921 -0.213 1.00 73.42 31 THR B O 1
ATOM 2081 N N . GLN B 1 33 ? 45.442 147.614 1.785 1.00 64.69 32 GLN B N 1
ATOM 2082 C CA . GLN B 1 33 ? 45.489 148.992 1.309 1.00 78.82 32 GLN B CA 1
ATOM 2083 C C . GLN B 1 33 ? 46.776 149.218 0.525 1.00 70.69 32 GLN B C 1
ATOM 2084 O O . GLN B 1 33 ? 47.878 148.939 0.998 1.00 58.14 32 GLN B O 1
ATOM 2090 N N . LEU B 1 34 ? 46.614 149.726 -0.691 1.00 60.13 33 LEU B N 1
ATOM 2091 C CA . LEU B 1 34 ? 47.707 149.834 -1.646 1.00 44.51 33 LEU B CA 1
ATOM 2092 C C . LEU B 1 34 ? 48.393 151.193 -1.590 1.00 48.71 33 LEU B C 1
ATOM 2093 O O . LEU B 1 34 ? 47.774 152.189 -1.218 1.00 59.14 33 LEU B O 1
ATOM 2098 N N . PRO B 1 35 ? 49.681 151.236 -1.961 1.00 45.09 34 PRO B N 1
ATOM 2099 C CA . PRO B 1 35 ? 50.402 152.505 -2.092 1.00 40.12 34 PRO B CA 1
ATOM 2100 C C . PRO B 1 35 ? 49.764 153.407 -3.144 1.00 59.07 34 PRO B C 1
ATOM 2101 O O . PRO B 1 35 ? 48.869 152.977 -3.871 1.00 67.43 34 PRO B O 1
ATOM 2105 N N . SER B 1 36 ? 50.230 154.646 -3.227 1.00 59.29 35 SER B N 1
ATOM 2106 C CA . SER B 1 36 ? 49.689 155.588 -4.194 1.00 54.18 35 SER B CA 1
ATOM 2107 C C . SER B 1 36 ? 50.087 155.226 -5.622 1.00 53.56 35 SER B C 1
ATOM 2108 O O . SER B 1 36 ? 49.380 155.566 -6.570 1.00 61.52 35 SER B O 1
ATOM 2111 N N . TYR B 1 37 ? 51.212 154.531 -5.776 1.00 47.19 36 TYR B N 1
ATOM 2112 C CA . TYR B 1 37 ? 51.758 154.272 -7.105 1.00 47.98 36 TYR B CA 1
ATOM 2113 C C . TYR B 1 37 ? 51.140 153.059 -7.803 1.00 53.20 36 TYR B C 1
ATOM 2114 O O . TYR B 1 37 ? 51.479 152.767 -8.948 1.00 65.01 36 TYR B O 1
ATOM 2123 N N . VAL B 1 38 ? 50.237 152.356 -7.127 1.00 45.24 37 VAL B N 1
ATOM 2124 C CA . VAL B 1 38 ? 49.573 151.215 -7.752 1.00 54.54 37 VAL B CA 1
ATOM 2125 C C . VAL B 1 38 ? 48.054 151.288 -7.587 1.00 58.55 37 VAL B C 1
ATOM 2126 O O . VAL B 1 38 ? 47.536 151.437 -6.479 1.00 61.39 37 VAL B O 1
ATOM 2130 N N . SER B 1 39 ? 47.350 151.191 -8.711 1.00 53.79 38 SER B N 1
ATOM 2131 C CA . SER B 1 39 ? 45.903 151.357 -8.748 1.00 53.29 38 SER B CA 1
ATOM 2132 C C . SER B 1 39 ? 45.180 150.036 -8.537 1.00 62.57 38 SER B C 1
ATOM 2133 O O . SER B 1 39 ? 44.170 149.975 -7.836 1.00 81.18 38 SER B O 1
ATOM 2136 N N . ASN B 1 40 ? 45.697 148.980 -9.156 1.00 60.26 39 ASN B N 1
ATOM 2137 C CA . ASN B 1 40 ? 45.060 147.672 -9.086 1.00 64.77 39 ASN B CA 1
ATOM 2138 C C . ASN B 1 40 ? 46.043 146.550 -8.797 1.00 78.95 39 ASN B C 1
ATOM 2139 O O . ASN B 1 40 ? 47.137 146.510 -9.356 1.00 94.83 39 ASN B O 1
ATOM 2144 N N . LEU B 1 41 ? 45.645 145.646 -7.911 1.00 74.69 40 LEU B N 1
ATOM 2145 C CA . LEU B 1 41 ? 46.333 144.373 -7.744 1.00 55.73 40 LEU B CA 1
ATOM 2146 C C . LEU B 1 41 ? 45.328 143.255 -7.952 1.00 59.75 40 LEU B C 1
ATOM 2147 O O . LEU B 1 41 ? 44.192 143.338 -7.487 1.00 82.26 40 LEU B O 1
ATOM 2152 N N . ARG B 1 42 ? 45.744 142.214 -8.659 1.00 53.14 41 ARG B N 1
ATOM 2153 C CA . ARG B 1 42 ? 44.878 141.072 -8.897 1.00 48.14 41 ARG B CA 1
ATOM 2154 C C . ARG B 1 42 ? 45.702 139.840 -9.235 1.00 52.33 41 ARG B C 1
ATOM 2155 O O . ARG B 1 42 ? 46.730 139.932 -9.905 1.00 42.39 41 ARG B O 1
ATOM 2163 N N . VAL B 1 43 ? 45.255 138.688 -8.751 1.00 64.02 42 VAL B N 1
ATOM 2164 C CA . VAL B 1 43 ? 45.911 137.436 -9.082 1.00 56.36 42 VAL B CA 1
ATOM 2165 C C . VAL B 1 43 ? 45.440 136.975 -10.448 1.00 59.79 42 VAL B C 1
ATOM 2166 O O . VAL B 1 43 ? 44.267 136.651 -10.634 1.00 70.94 42 VAL B O 1
ATOM 2170 N N . LEU B 1 44 ? 46.356 136.964 -11.406 1.00 51.94 43 LEU B N 1
ATOM 2171 C CA . LEU B 1 44 ? 46.028 136.516 -12.748 1.00 48.48 43 LEU B CA 1
ATOM 2172 C C . LEU B 1 44 ? 45.965 134.999 -12.780 1.00 59.51 43 LEU B C 1
ATOM 2173 O O . LEU B 1 44 ? 45.021 134.422 -13.322 1.00 69.65 43 LEU B O 1
ATOM 2178 N N . ASP B 1 45 ? 46.958 134.347 -12.184 1.00 60.27 44 ASP B N 1
ATOM 2179 C CA . ASP B 1 45 ? 46.917 132.891 -12.107 1.00 57.61 44 ASP B CA 1
ATOM 2180 C C . ASP B 1 45 ? 47.674 132.355 -10.899 1.00 62.38 44 ASP B C 1
ATOM 2181 O O . ASP B 1 45 ? 48.655 132.943 -10.455 1.00 63.96 44 ASP B O 1
ATOM 2186 N N . PHE B 1 46 ? 47.197 131.237 -10.365 1.00 63.00 45 PHE B N 1
ATOM 2187 C CA . PHE B 1 46 ? 47.903 130.531 -9.306 1.00 49.15 45 PHE B CA 1
ATOM 2188 C C . PHE B 1 46 ? 48.122 129.090 -9.738 1.00 52.63 45 PHE B C 1
ATOM 2189 O O . PHE B 1 46 ? 47.234 128.469 -10.320 1.00 64.46 45 PHE B O 1
ATOM 2197 N N . ASP B 1 47 ? 49.305 128.557 -9.459 1.00 51.10 46 ASP B N 1
ATOM 2198 C CA . ASP B 1 47 ? 49.623 127.201 -9.881 1.00 49.78 46 ASP B CA 1
ATOM 2199 C C . ASP B 1 47 ? 50.535 126.505 -8.881 1.00 59.37 46 ASP B C 1
ATOM 2200 O O . ASP B 1 47 ? 51.724 126.804 -8.803 1.00 55.85 46 ASP B O 1
ATOM 2205 N N . LEU B 1 48 ? 49.972 125.563 -8.129 1.00 61.19 47 LEU B N 1
ATOM 2206 C CA . LEU B 1 48 ? 50.726 124.833 -7.115 1.00 52.12 47 LEU B CA 1
ATOM 2207 C C . LEU B 1 48 ? 51.824 123.979 -7.745 1.00 55.19 47 LEU B C 1
ATOM 2208 O O . LEU B 1 48 ? 52.779 123.585 -7.075 1.00 56.55 47 LEU B O 1
ATOM 2213 N N . GLY B 1 49 ? 51.680 123.698 -9.036 1.00 46.49 48 GLY B N 1
ATOM 2214 C CA . GLY B 1 49 ? 52.700 122.983 -9.780 1.00 48.07 48 GLY B CA 1
ATOM 2215 C C . GLY B 1 49 ? 52.565 121.477 -9.698 1.00 65.63 48 GLY B C 1
ATOM 2216 O O . GLY B 1 49 ? 51.572 120.956 -9.187 1.00 72.07 48 GLY B O 1
ATOM 2217 N N . LYS B 1 50 ? 53.572 120.777 -10.206 1.00 68.33 49 LYS B N 1
ATOM 2218 C CA . LYS B 1 50 ? 53.570 119.320 -10.210 1.00 71.49 49 LYS B CA 1
ATOM 2219 C C . LYS B 1 50 ? 54.699 118.769 -9.349 1.00 77.81 49 LYS B C 1
ATOM 2220 O O . LYS B 1 50 ? 54.802 117.560 -9.139 1.00 96.98 49 LYS B O 1
ATOM 2226 N N . VAL B 1 51 ? 55.551 119.662 -8.858 1.00 67.82 50 VAL B N 1
ATOM 2227 C CA . VAL B 1 51 ? 56.638 119.271 -7.970 1.00 58.98 50 VAL B CA 1
ATOM 2228 C C . VAL B 1 51 ? 56.299 119.628 -6.529 1.00 59.50 50 VAL B C 1
ATOM 2229 O O . VAL B 1 51 ? 56.131 120.801 -6.192 1.00 51.58 50 VAL B O 1
ATOM 2233 N N . GLY B 1 52 ? 56.197 118.611 -5.683 1.00 54.51 51 GLY B N 1
ATOM 2234 C CA . GLY B 1 52 ? 55.842 118.816 -4.293 1.00 49.32 51 GLY B CA 1
ATOM 2235 C C . GLY B 1 52 ? 57.040 118.779 -3.369 1.00 58.26 51 GLY B C 1
ATOM 2236 O O . GLY B 1 52 ? 58.185 118.785 -3.821 1.00 69.26 51 GLY B O 1
ATOM 2237 N N . PRO B 1 53 ? 56.778 118.744 -2.057 1.00 57.65 52 PRO B N 1
ATOM 2238 C CA . PRO B 1 53 ? 57.827 118.754 -1.037 1.00 68.32 52 PRO B CA 1
ATOM 2239 C C . PRO B 1 53 ? 58.440 117.385 -0.781 1.00 79.44 52 PRO B C 1
ATOM 2240 O O . PRO B 1 53 ? 57.838 116.358 -1.096 1.00 88.27 52 PRO B O 1
ATOM 2244 N N . ALA B 1 54 ? 59.644 117.387 -0.221 1.00 78.70 53 ALA B N 1
ATOM 2245 C CA . ALA B 1 54 ? 60.216 116.191 0.371 1.00 74.28 53 ALA B CA 1
ATOM 2246 C C . ALA B 1 54 ? 59.749 116.133 1.818 1.00 78.67 53 ALA B C 1
ATOM 2247 O O . ALA B 1 54 ? 59.977 117.068 2.591 1.00 81.83 53 ALA B O 1
ATOM 2249 N N . ILE B 1 55 ? 59.077 115.046 2.177 1.00 82.65 54 ILE B N 1
ATOM 2250 C CA . ILE B 1 55 ? 58.466 114.931 3.494 1.00 84.43 54 ILE B CA 1
ATOM 2251 C C . ILE B 1 55 ? 59.115 113.854 4.355 1.00 89.30 54 ILE B C 1
ATOM 2252 O O . ILE B 1 55 ? 59.189 112.689 3.965 1.00 103.99 54 ILE B O 1
ATOM 2257 N N . THR B 1 56 ? 59.584 114.259 5.530 1.00 84.78 55 THR B N 1
ATOM 2258 C CA . THR B 1 56 ? 60.105 113.324 6.520 1.00 84.83 55 THR B CA 1
ATOM 2259 C C . THR B 1 56 ? 59.208 113.321 7.750 1.00 96.21 55 THR B C 1
ATOM 2260 O O . THR B 1 56 ? 58.992 114.363 8.355 1.00 106.60 55 THR B O 1
ATOM 2264 N N . LEU B 1 57 ? 58.676 112.164 8.126 1.00 99.91 56 LEU B N 1
ATOM 2265 C CA . LEU B 1 57 ? 57.887 112.108 9.349 1.00 96.95 56 LEU B CA 1
ATOM 2266 C C . LEU B 1 57 ? 58.825 112.108 10.549 1.00 97.03 56 LEU B C 1
ATOM 2267 O O . LEU B 1 57 ? 59.676 111.229 10.686 1.00 103.57 56 LEU B O 1
ATOM 2272 N N . LYS B 1 58 ? 58.666 113.109 11.407 1.00 105.81 57 LYS B N 1
ATOM 2273 C CA . LYS B 1 58 ? 59.488 113.251 12.600 1.00 109.33 57 LYS B CA 1
ATOM 2274 C C . LYS B 1 58 ? 58.856 112.535 13.787 1.00 119.46 57 LYS B C 1
ATOM 2275 O O . LYS B 1 58 ? 59.485 111.687 14.419 1.00 119.41 57 LYS B O 1
ATOM 2281 N N . GLU B 1 59 ? 57.609 112.883 14.087 1.00 115.16 58 GLU B N 1
ATOM 2282 C CA . GLU B 1 59 ? 56.893 112.274 15.202 1.00 113.49 58 GLU B CA 1
ATOM 2283 C C . GLU B 1 59 ? 55.410 112.107 14.913 1.00 110.82 58 GLU B C 1
ATOM 2284 O O . GLU B 1 59 ? 54.870 112.703 13.980 1.00 116.11 58 GLU B O 1
ATOM 2290 N N . ILE B 1 60 ? 54.756 111.292 15.731 1.00 107.03 59 ILE B N 1
ATOM 2291 C CA . ILE B 1 60 ? 53.318 111.111 15.643 1.00 105.56 59 ILE B CA 1
ATOM 2292 C C . ILE B 1 60 ? 52.719 111.242 17.044 1.00 118.03 59 ILE B C 1
ATOM 2293 O O . ILE B 1 60 ? 53.200 110.640 18.005 1.00 129.92 59 ILE B O 1
ATOM 2298 N N . THR B 1 61 ? 51.686 112.070 17.157 1.00 123.91 60 THR B N 1
ATOM 2299 C CA . THR B 1 61 ? 51.131 112.438 18.452 1.00 126.98 60 THR B CA 1
ATOM 2300 C C . THR B 1 61 ? 49.622 112.625 18.331 1.00 126.20 60 THR B C 1
ATOM 2301 O O . THR B 1 61 ? 49.083 112.647 17.226 1.00 119.68 60 THR B O 1
ATOM 2305 N N . ASP B 1 62 ? 48.937 112.743 19.463 1.00 132.81 61 ASP B N 1
ATOM 2306 C CA . ASP B 1 62 ? 47.557 113.201 19.454 1.00 135.14 61 ASP B CA 1
ATOM 2307 C C . ASP B 1 62 ? 47.574 114.711 19.246 1.00 134.25 61 ASP B C 1
ATOM 2308 O O . ASP B 1 62 ? 48.475 115.392 19.735 1.00 132.02 61 ASP B O 1
ATOM 2313 N N . PRO B 1 63 ? 46.589 115.236 18.503 1.00 126.51 62 PRO B N 1
ATOM 2314 C CA . PRO B 1 63 ? 46.545 116.654 18.123 1.00 119.45 62 PRO B CA 1
ATOM 2315 C C . PRO B 1 63 ? 46.648 117.618 19.303 1.00 115.65 62 PRO B C 1
ATOM 2316 O O . PRO B 1 63 ? 46.332 117.258 20.438 1.00 109.89 62 PRO B O 1
ATOM 2320 N N . LEU B 1 64 ? 47.101 118.835 19.017 1.00 115.71 63 LEU B N 1
ATOM 2321 C CA . LEU B 1 64 ? 47.235 119.876 20.029 1.00 118.12 63 LEU B CA 1
ATOM 2322 C C . LEU B 1 64 ? 45.881 120.254 20.613 1.00 124.95 63 LEU B C 1
ATOM 2323 O O . LEU B 1 64 ? 44.851 120.115 19.954 1.00 124.85 63 LEU B O 1
ATOM 2328 N N . ASP B 1 65 ? 45.890 120.738 21.851 1.00 125.28 64 ASP B N 1
ATOM 2329 C CA . ASP B 1 65 ? 44.662 121.139 22.525 1.00 128.90 64 ASP B CA 1
ATOM 2330 C C . ASP B 1 65 ? 43.994 122.310 21.801 1.00 134.20 64 ASP B C 1
ATOM 2331 O O . ASP B 1 65 ? 42.763 122.431 21.801 1.00 152.52 64 ASP B O 1
ATOM 2336 N N . GLU B 1 66 ? 44.812 123.155 21.174 1.00 126.13 65 GLU B N 1
ATOM 2337 C CA . GLU B 1 66 ? 44.328 124.342 20.470 1.00 124.41 65 GLU B CA 1
ATOM 2338 C C . GLU B 1 66 ? 43.330 124.008 19.364 1.00 118.53 65 GLU B C 1
ATOM 2339 O O . GLU B 1 66 ? 42.485 124.830 19.020 1.00 110.37 65 GLU B O 1
ATOM 2345 N N . PHE B 1 67 ? 43.441 122.807 18.804 1.00 122.59 66 PHE B N 1
ATOM 2346 C CA . PHE B 1 67 ? 42.522 122.359 17.764 1.00 131.66 66 PHE B CA 1
ATOM 2347 C C . PHE B 1 67 ? 41.162 121.960 18.359 1.00 140.94 66 PHE B C 1
ATOM 2348 O O . PHE B 1 67 ? 40.131 122.498 17.952 1.00 146.61 66 PHE B O 1
ATOM 2356 N N . TYR B 1 68 ? 41.177 121.016 19.307 1.00 136.19 67 TYR B N 1
ATOM 2357 C CA . TYR B 1 68 ? 39.988 120.586 20.068 1.00 129.72 67 TYR B CA 1
ATOM 2358 C C . TYR B 1 68 ? 39.154 121.745 20.551 1.00 148.66 67 TYR B C 1
ATOM 2359 O O . TYR B 1 68 ? 37.908 121.809 20.382 1.00 152.84 67 TYR B O 1
ATOM 2368 N N . ASP B 1 69 ? 39.863 122.708 21.131 1.00 168.87 68 ASP B N 1
ATOM 2369 C CA . ASP B 1 69 ? 39.316 124.005 21.500 1.00 171.84 68 ASP B CA 1
ATOM 2370 C C . ASP B 1 69 ? 38.860 124.716 20.233 1.00 183.45 68 ASP B C 1
ATOM 2371 O O . ASP B 1 69 ? 37.855 125.426 20.228 1.00 188.36 68 ASP B O 1
ATOM 2376 N N . SER B 1 70 ? 39.628 124.568 19.159 1.00 182.68 69 SER B N 1
ATOM 2377 C CA . SER B 1 70 ? 39.289 125.203 17.887 1.00 181.52 69 SER B CA 1
ATOM 2378 C C . SER B 1 70 ? 37.975 124.664 17.328 1.00 166.49 69 SER B C 1
ATOM 2379 O O . SER B 1 70 ? 37.153 125.408 16.794 1.00 167.55 69 SER B O 1
ATOM 2382 N N . ILE B 1 71 ? 37.596 123.464 17.736 1.00 168.82 70 ILE B N 1
ATOM 2383 C CA . ILE B 1 71 ? 36.304 122.933 17.292 1.00 164.08 70 ILE B CA 1
ATOM 2384 C C . ILE B 1 71 ? 35.014 123.726 17.648 1.00 197.94 70 ILE B C 1
ATOM 2385 O O . ILE B 1 71 ? 34.132 123.827 16.796 1.00 194.53 70 ILE B O 1
ATOM 2390 N N . ARG B 1 72 ? 34.935 124.257 18.864 1.00 201.12 71 ARG B N 1
ATOM 2391 C CA . ARG B 1 72 ? 33.768 125.019 19.292 1.00 206.26 71 ARG B CA 1
ATOM 2392 C C . ARG B 1 72 ? 33.980 126.515 19.080 1.00 212.66 71 ARG B C 1
ATOM 2393 O O . ARG B 1 72 ? 33.327 127.130 18.238 1.00 208.01 71 ARG B O 1
ATOM 2401 N N . GLU B 1 73 ? 34.896 127.092 19.850 1.00 209.71 72 GLU B N 1
ATOM 2402 C CA . GLU B 1 73 ? 35.196 128.516 19.747 1.00 210.74 72 GLU B CA 1
ATOM 2403 C C . GLU B 1 73 ? 34.099 129.257 18.990 1.00 204.96 72 GLU B C 1
ATOM 2404 O O . GLU B 1 73 ? 34.326 129.770 17.894 1.00 202.33 72 GLU B O 1
ATOM 2410 N N . PRO B 1 117 ? 37.786 108.708 19.408 1.00 230.30 116 PRO B N 1
ATOM 2411 C CA . PRO B 1 117 ? 38.895 108.895 18.467 1.00 214.08 116 PRO B CA 1
ATOM 2412 C C . PRO B 1 117 ? 38.985 107.750 17.464 1.00 199.26 116 PRO B C 1
ATOM 2413 O O . PRO B 1 117 ? 37.958 107.258 16.996 1.00 199.41 116 PRO B O 1
ATOM 2417 N N . ASN B 1 118 ? 40.205 107.334 17.141 1.00 186.59 117 ASN B N 1
ATOM 2418 C CA . ASN B 1 118 ? 41.399 107.942 17.716 1.00 182.02 117 ASN B CA 1
ATOM 2419 C C . ASN B 1 118 ? 42.020 108.982 16.791 1.00 180.81 117 ASN B C 1
ATOM 2420 O O . ASN B 1 118 ? 42.832 108.652 15.926 1.00 181.83 117 ASN B O 1
ATOM 2425 N N . ASP B 1 119 ? 41.634 110.240 16.978 1.00 171.44 118 ASP B N 1
ATOM 2426 C CA . ASP B 1 119 ? 42.154 111.333 16.160 1.00 158.54 118 ASP B CA 1
ATOM 2427 C C . ASP B 1 119 ? 43.677 111.353 16.205 1.00 142.03 118 ASP B C 1
ATOM 2428 O O . ASP B 1 119 ? 44.279 110.760 17.098 1.00 135.25 118 ASP B O 1
ATOM 2433 N N . ILE B 1 120 ? 44.310 112.041 15.260 1.00 136.56 119 ILE B N 1
ATOM 2434 C CA . ILE B 1 120 ? 45.751 111.824 15.092 1.00 132.44 119 ILE B CA 1
ATOM 2435 C C . ILE B 1 120 ? 46.470 113.069 14.582 1.00 123.86 119 ILE B C 1
ATOM 2436 O O . ILE B 1 120 ? 45.857 113.910 13.952 1.00 110.53 119 ILE B O 1
ATOM 2441 N N . GLN B 1 121 ? 47.762 113.201 14.865 1.00 122.55 120 GLN B N 1
ATOM 2442 C CA . GLN B 1 121 ? 48.523 114.340 14.357 1.00 111.80 120 GLN B CA 1
ATOM 2443 C C . GLN B 1 121 ? 49.943 113.937 13.980 1.00 104.84 120 GLN B C 1
ATOM 2444 O O . GLN B 1 121 ? 50.631 113.265 14.746 1.00 100.08 120 GLN B O 1
ATOM 2450 N N . PHE B 1 122 ? 50.373 114.349 12.794 1.00 106.57 121 PHE B N 1
ATOM 2451 C CA . PHE B 1 122 ? 51.724 114.070 12.333 1.00 103.74 121 PHE B CA 1
ATOM 2452 C C . PHE B 1 122 ? 52.600 115.312 12.436 1.00 92.02 121 PHE B C 1
ATOM 2453 O O . PHE B 1 122 ? 52.185 116.409 12.056 1.00 89.77 121 PHE B O 1
ATOM 2461 N N . LEU B 1 123 ? 53.808 115.131 12.962 1.00 93.42 122 LEU B N 1
ATOM 2462 C CA . LEU B 1 123 ? 54.827 116.172 12.933 1.00 100.58 122 LEU B CA 1
ATOM 2463 C C . LEU B 1 123 ? 55.759 115.915 11.758 1.00 100.32 122 LEU B C 1
ATOM 2464 O O . LEU B 1 123 ? 56.406 114.873 11.694 1.00 106.95 122 LEU B O 1
ATOM 2469 N N . LEU B 1 124 ? 55.827 116.862 10.829 1.00 96.33 123 LEU B N 1
ATOM 2470 C CA . LEU B 1 124 ? 56.573 116.657 9.593 1.00 91.69 123 LEU B CA 1
ATOM 2471 C C . LEU B 1 124 ? 57.709 117.655 9.409 1.00 93.63 123 LEU B C 1
ATOM 2472 O O . LEU B 1 124 ? 57.560 118.846 9.680 1.00 97.04 123 LEU B O 1
ATOM 2477 N N . GLU B 1 125 ? 58.848 117.150 8.948 1.00 82.53 124 GLU B N 1
ATOM 2478 C CA . GLU B 1 125 ? 59.879 117.987 8.360 1.00 82.02 124 GLU B CA 1
ATOM 2479 C C . GLU B 1 125 ? 59.578 118.111 6.874 1.00 82.59 124 GLU B C 1
ATOM 2480 O O . GLU B 1 125 ? 59.547 117.111 6.153 1.00 80.79 124 GLU B O 1
ATOM 2486 N N . VAL B 1 126 ? 59.343 119.338 6.425 1.00 77.19 125 VAL B N 1
ATOM 2487 C CA . VAL B 1 126 ? 58.954 119.589 5.045 1.00 64.25 125 VAL B CA 1
ATOM 2488 C C . VAL B 1 126 ? 60.007 120.414 4.316 1.00 70.66 125 VAL B C 1
ATOM 2489 O O . VAL B 1 126 ? 60.334 121.523 4.736 1.00 85.79 125 VAL B O 1
ATOM 2493 N N . GLU B 1 127 ? 60.538 119.871 3.225 1.00 70.48 126 GLU B N 1
ATOM 2494 C CA . GLU B 1 127 ? 61.533 120.590 2.435 1.00 70.21 126 GLU B CA 1
ATOM 2495 C C . GLU B 1 127 ? 61.027 120.854 1.021 1.00 76.32 126 GLU B C 1
ATOM 2496 O O . GLU B 1 127 ? 60.920 119.938 0.210 1.00 90.60 126 GLU B O 1
ATOM 2502 N N . TYR B 1 128 ? 60.726 122.116 0.731 1.00 70.81 127 TYR B N 1
ATOM 2503 C CA . TYR B 1 128 ? 60.148 122.496 -0.552 1.00 60.40 127 TYR B CA 1
ATOM 2504 C C . TYR B 1 128 ? 61.103 123.313 -1.429 1.00 63.89 127 TYR B C 1
ATOM 2505 O O . TYR B 1 128 ? 61.705 124.292 -0.981 1.00 67.92 127 TYR B O 1
ATOM 2514 N N . LYS B 1 129 ? 61.227 122.881 -2.682 1.00 63.84 128 LYS B N 1
ATOM 2515 C CA . LYS B 1 129 ? 61.972 123.584 -3.723 1.00 65.90 128 LYS B CA 1
ATOM 2516 C C . LYS B 1 129 ? 61.153 123.341 -5.013 1.00 70.13 128 LYS B C 1
ATOM 2517 O O . LYS B 1 129 ? 61.667 123.138 -6.113 1.00 68.16 128 LYS B O 1
ATOM 2523 N N . GLY B 1 130 ? 59.835 123.369 -4.853 1.00 67.65 129 GLY B N 1
ATOM 2524 C CA . GLY B 1 130 ? 58.934 123.018 -5.936 1.00 69.80 129 GLY B CA 1
ATOM 2525 C C . GLY B 1 130 ? 58.664 124.124 -6.938 1.00 68.03 129 GLY B C 1
ATOM 2526 O O . GLY B 1 130 ? 59.280 125.189 -6.893 1.00 83.41 129 GLY B O 1
ATOM 2527 N N . ASP B 1 131 ? 57.722 123.866 -7.840 1.00 58.06 130 ASP B N 1
ATOM 2528 C CA . ASP B 1 131 ? 57.456 124.754 -8.966 1.00 45.42 130 ASP B CA 1
ATOM 2529 C C . ASP B 1 131 ? 56.184 125.582 -8.796 1.00 61.36 130 ASP B C 1
ATOM 2530 O O . ASP B 1 131 ? 55.468 125.835 -9.766 1.00 61.58 130 ASP B O 1
ATOM 2535 N N . LEU B 1 132 ? 55.908 126.002 -7.566 1.00 78.71 131 LEU B N 1
ATOM 2536 C CA . LEU B 1 132 ? 54.779 126.886 -7.292 1.00 65.12 131 LEU B CA 1
ATOM 2537 C C . LEU B 1 132 ? 54.958 128.212 -8.027 1.00 55.82 131 LEU B C 1
ATOM 2538 O O . LEU B 1 132 ? 56.059 128.761 -8.071 1.00 58.77 131 LEU B O 1
ATOM 2543 N N . LEU B 1 133 ? 53.876 128.717 -8.612 1.00 48.19 132 LEU B N 1
ATOM 2544 C CA . LEU B 1 133 ? 53.938 129.948 -9.391 1.00 43.63 132 LEU B CA 1
ATOM 2545 C C . LEU B 1 133 ? 52.696 130.819 -9.236 1.00 50.67 132 LEU B C 1
ATOM 2546 O O . LEU B 1 133 ? 51.577 130.391 -9.532 1.00 62.06 132 LEU B O 1
ATOM 2551 N N . VAL B 1 134 ? 52.909 132.047 -8.776 1.00 47.32 133 VAL B N 1
ATOM 2552 C CA . VAL B 1 134 ? 51.849 133.043 -8.702 1.00 44.01 133 VAL B CA 1
ATOM 2553 C C . VAL B 1 134 ? 52.103 134.145 -9.726 1.00 42.81 133 VAL B C 1
ATOM 2554 O O . VAL B 1 134 ? 53.192 134.709 -9.776 1.00 53.77 133 VAL B O 1
ATOM 2558 N N . THR B 1 135 ? 51.106 134.440 -10.551 1.00 40.38 134 THR B N 1
ATOM 2559 C CA . THR B 1 135 ? 51.205 135.557 -11.481 1.00 38.13 134 THR B CA 1
ATOM 2560 C C . THR B 1 135 ? 50.152 136.602 -11.143 1.00 46.91 134 THR B C 1
ATOM 2561 O O . THR B 1 135 ? 48.942 136.331 -11.174 1.00 59.47 134 THR B O 1
ATOM 2565 N N . ILE B 1 136 ? 50.649 137.795 -10.828 1.00 50.14 135 ILE B N 1
ATOM 2566 C CA . ILE B 1 136 ? 49.865 138.910 -10.315 1.00 50.72 135 ILE B CA 1
ATOM 2567 C C . ILE B 1 136 ? 49.885 140.100 -11.272 1.00 56.07 135 ILE B C 1
ATOM 2568 O O . ILE B 1 136 ? 50.948 140.524 -11.716 1.00 54.55 135 ILE B O 1
ATOM 2573 N N . GLY B 1 137 ? 48.713 140.640 -11.586 1.00 57.60 136 GLY B N 1
ATOM 2574 C CA . GLY B 1 137 ? 48.626 141.801 -12.454 1.00 53.24 136 GLY B CA 1
ATOM 2575 C C . GLY B 1 137 ? 48.540 143.094 -11.666 1.00 58.47 136 GLY B C 1
ATOM 2576 O O . GLY B 1 137 ? 47.806 143.181 -10.681 1.00 63.79 136 GLY B O 1
ATOM 2577 N N . ALA B 1 138 ? 49.290 144.104 -12.096 1.00 53.91 137 ALA B N 1
ATOM 2578 C CA . ALA B 1 138 ? 49.293 145.384 -11.394 1.00 41.50 137 ALA B CA 1
ATOM 2579 C C . ALA B 1 138 ? 49.236 146.569 -12.349 1.00 54.71 137 ALA B C 1
ATOM 2580 O O . ALA B 1 138 ? 49.880 146.564 -13.396 1.00 49.91 137 ALA B O 1
ATOM 2582 N N . ASP B 1 139 ? 48.460 147.583 -11.981 1.00 62.26 138 ASP B N 1
ATOM 2583 C CA . ASP B 1 139 ? 48.440 148.837 -12.726 1.00 52.62 138 ASP B CA 1
ATOM 2584 C C . ASP B 1 139 ? 49.309 149.870 -12.023 1.00 48.18 138 ASP B C 1
ATOM 2585 O O . ASP B 1 139 ? 48.918 150.439 -11.008 1.00 44.74 138 ASP B O 1
ATOM 2590 N N . LEU B 1 140 ? 50.495 150.099 -12.570 1.00 46.80 139 LEU B N 1
ATOM 2591 C CA . LEU B 1 140 ? 51.467 150.997 -11.964 1.00 40.78 139 LEU B CA 1
ATOM 2592 C C . LEU B 1 140 ? 51.187 152.439 -12.378 1.00 50.43 139 LEU B C 1
ATOM 2593 O O . LEU B 1 140 ? 50.655 152.686 -13.456 1.00 47.61 139 LEU B O 1
ATOM 2598 N N . VAL B 1 141 ? 51.529 153.392 -11.517 1.00 50.92 140 VAL B N 1
ATOM 2599 C CA . VAL B 1 141 ? 51.348 154.801 -11.849 1.00 46.12 140 VAL B CA 1
ATOM 2600 C C . VAL B 1 141 ? 52.698 155.467 -12.081 1.00 61.29 140 VAL B C 1
ATOM 2601 O O . VAL B 1 141 ? 53.544 155.512 -11.189 1.00 68.24 140 VAL B O 1
ATOM 2605 N N . LEU B 1 142 ? 52.889 155.982 -13.291 1.00 61.33 141 LEU B N 1
ATOM 2606 C CA . LEU B 1 142 ? 54.162 156.563 -13.695 1.00 56.81 141 LEU B CA 1
ATOM 2607 C C . LEU B 1 142 ? 54.126 158.083 -13.780 1.00 61.90 141 LEU B C 1
ATOM 2608 O O . LEU B 1 142 ? 53.149 158.675 -14.247 1.00 64.65 141 LEU B O 1
ATOM 2613 N N . ASN B 1 143 ? 55.213 158.698 -13.324 1.00 66.19 142 ASN B N 1
ATOM 2614 C CA . ASN B 1 143 ? 55.398 160.137 -13.417 1.00 62.75 142 ASN B CA 1
ATOM 2615 C C . ASN B 1 143 ? 56.381 160.504 -14.518 1.00 81.04 142 ASN B C 1
ATOM 2616 O O . ASN B 1 143 ? 57.595 160.446 -14.319 1.00 91.86 142 ASN B O 1
ATOM 2621 N N . TYR B 1 144 ? 55.858 160.872 -15.681 1.00 97.42 143 TYR B N 1
ATOM 2622 C CA . TYR B 1 144 ? 56.693 161.415 -16.743 1.00 104.82 143 TYR B CA 1
ATOM 2623 C C . TYR B 1 144 ? 56.829 162.921 -16.523 1.00 104.03 143 TYR B C 1
ATOM 2624 O O . TYR B 1 144 ? 56.004 163.515 -15.833 1.00 103.24 143 TYR B O 1
ATOM 2633 N N . PRO B 1 145 ? 57.882 163.543 -17.081 1.00 102.51 144 PRO B N 1
ATOM 2634 C CA . PRO B 1 145 ? 58.063 164.987 -16.881 1.00 102.98 144 PRO B CA 1
ATOM 2635 C C . PRO B 1 145 ? 56.926 165.826 -17.469 1.00 108.57 144 PRO B C 1
ATOM 2636 O O . PRO B 1 145 ? 56.034 165.270 -18.113 1.00 111.80 144 PRO B O 1
ATOM 2640 N N . VAL B 1 146 ? 56.975 167.140 -17.237 1.00 117.40 145 VAL B N 1
ATOM 2641 C CA . VAL B 1 146 ? 55.880 168.066 -17.548 1.00 111.59 145 VAL B CA 1
ATOM 2642 C C . VAL B 1 146 ? 54.725 167.684 -16.597 1.00 111.68 145 VAL B C 1
ATOM 2643 O O . VAL B 1 146 ? 53.541 167.881 -16.873 1.00 118.93 145 VAL B O 1
ATOM 2647 N N . GLU B 1 147 ? 55.116 167.149 -15.441 1.00 106.40 146 GLU B N 1
ATOM 2648 C CA . GLU B 1 147 ? 54.188 166.730 -14.391 1.00 102.47 146 GLU B CA 1
ATOM 2649 C C . GLU B 1 147 ? 53.066 165.863 -14.954 1.00 85.33 146 GLU B C 1
ATOM 2650 O O . GLU B 1 147 ? 51.884 166.095 -14.695 1.00 70.61 146 GLU B O 1
ATOM 2656 N N . LYS B 1 148 ? 53.467 164.865 -15.732 1.00 69.48 147 LYS B N 1
ATOM 2657 C CA . LYS B 1 148 ? 52.546 163.971 -16.415 1.00 58.60 147 LYS B CA 1
ATOM 2658 C C . LYS B 1 148 ? 52.342 162.671 -15.653 1.00 58.39 147 LYS B C 1
ATOM 2659 O O . LYS B 1 148 ? 53.285 162.107 -15.094 1.00 68.99 147 LYS B O 1
ATOM 2665 N N . PHE B 1 149 ? 51.102 162.198 -15.641 1.00 49.39 148 PHE B N 1
ATOM 2666 C CA . PHE B 1 149 ? 50.774 160.921 -15.028 1.00 40.77 148 PHE B CA 1
ATOM 2667 C C . PHE B 1 149 ? 50.338 159.934 -16.098 1.00 48.28 148 PHE B C 1
ATOM 2668 O O . PHE B 1 149 ? 49.631 160.292 -17.040 1.00 49.04 148 PHE B O 1
ATOM 2676 N N . MET B 1 150 ? 50.768 158.689 -15.947 1.00 56.11 149 MET B N 1
ATOM 2677 C CA . MET B 1 150 ? 50.487 157.658 -16.933 1.00 51.95 149 MET B CA 1
ATOM 2678 C C . MET B 1 150 ? 50.248 156.339 -16.213 1.00 56.94 149 MET B C 1
ATOM 2679 O O . MET B 1 150 ? 50.645 156.187 -15.063 1.00 69.32 149 MET B O 1
ATOM 2684 N N . THR B 1 151 ? 49.587 155.389 -16.863 1.00 56.10 150 THR B N 1
ATOM 2685 C CA . THR B 1 151 ? 49.436 154.075 -16.253 1.00 48.94 150 THR B CA 1
ATOM 2686 C C . THR B 1 151 ? 50.218 153.019 -17.025 1.00 48.97 150 THR B C 1
ATOM 2687 O O . THR B 1 151 ? 50.250 153.012 -18.256 1.00 69.62 150 THR B O 1
ATOM 2691 N N . LEU B 1 152 ? 50.871 152.140 -16.277 1.00 50.53 151 LEU B N 1
ATOM 2692 C CA . LEU B 1 152 ? 51.692 151.089 -16.850 1.00 46.89 151 LEU B CA 1
ATOM 2693 C C . LEU B 1 152 ? 51.227 149.726 -16.365 1.00 53.15 151 LEU B C 1
ATOM 2694 O O . LEU B 1 152 ? 51.442 149.372 -15.205 1.00 54.55 151 LEU B O 1
ATOM 2699 N N . PRO B 1 153 ? 50.572 148.960 -17.248 1.00 49.91 152 PRO B N 1
ATOM 2700 C CA . PRO B 1 153 ? 50.196 147.591 -16.890 1.00 43.54 152 PRO B CA 1
ATOM 2701 C C . PRO B 1 153 ? 51.448 146.737 -16.716 1.00 45.96 152 PRO B C 1
ATOM 2702 O O . PRO B 1 153 ? 52.407 146.887 -17.472 1.00 52.15 152 PRO B O 1
ATOM 2706 N N . VAL B 1 154 ? 51.439 145.861 -15.720 1.00 43.73 153 VAL B N 1
ATOM 2707 C CA . VAL B 1 154 ? 52.638 145.132 -15.337 1.00 40.73 153 VAL B CA 1
ATOM 2708 C C . VAL B 1 154 ? 52.280 143.731 -14.843 1.00 47.61 153 VAL B C 1
ATOM 2709 O O . VAL B 1 154 ? 51.229 143.537 -14.217 1.00 34.64 153 VAL B O 1
ATOM 2713 N N . LYS B 1 155 ? 53.134 142.751 -15.139 1.00 53.13 154 LYS B N 1
ATOM 2714 C CA . LYS B 1 155 ? 52.861 141.387 -14.682 1.00 39.17 154 LYS B CA 1
ATOM 2715 C C . LYS B 1 155 ? 53.964 140.804 -13.804 1.00 44.47 154 LYS B C 1
ATOM 2716 O O . LYS B 1 155 ? 55.012 140.402 -14.294 1.00 63.58 154 LYS B O 1
ATOM 2722 N N . LEU B 1 156 ? 53.706 140.738 -12.502 1.00 37.83 155 LEU B N 1
ATOM 2723 C CA . LEU B 1 156 ? 54.667 140.200 -11.545 1.00 46.33 155 LEU B CA 1
ATOM 2724 C C . LEU B 1 156 ? 54.557 138.684 -11.413 1.00 52.90 155 LEU B C 1
ATOM 2725 O O . LEU B 1 156 ? 53.459 138.135 -11.366 1.00 55.54 155 LEU B O 1
ATOM 2730 N N . SER B 1 157 ? 55.701 138.013 -11.349 1.00 46.67 156 SER B N 1
ATOM 2731 C CA . SER B 1 157 ? 55.726 136.571 -11.163 1.00 40.07 156 SER B CA 1
ATOM 2732 C C . SER B 1 157 ? 56.511 136.188 -9.915 1.00 49.89 156 SER B C 1
ATOM 2733 O O . SER B 1 157 ? 57.726 136.410 -9.833 1.00 66.61 156 SER B O 1
ATOM 2736 N N . ILE B 1 158 ? 55.791 135.634 -8.943 1.00 52.60 157 ILE B N 1
ATOM 2737 C CA . ILE B 1 158 ? 56.378 135.048 -7.745 1.00 55.12 157 ILE B CA 1
ATOM 2738 C C . ILE B 1 158 ? 56.599 133.556 -7.969 1.00 52.41 157 ILE B C 1
ATOM 2739 O O . ILE B 1 158 ? 55.660 132.817 -8.264 1.00 54.73 157 ILE B O 1
ATOM 2744 N N . SER B 1 159 ? 57.845 133.118 -7.828 1.00 49.50 158 SER B N 1
ATOM 2745 C CA . SER B 1 159 ? 58.218 131.749 -8.148 1.00 50.01 158 SER B CA 1
ATOM 2746 C C . SER B 1 159 ? 59.409 131.290 -7.322 1.00 59.59 158 SER B C 1
ATOM 2747 O O . SER B 1 159 ? 59.911 132.034 -6.480 1.00 74.55 158 SER B O 1
ATOM 2750 N N . ASP B 1 160 ? 59.851 130.062 -7.584 1.00 55.72 159 ASP B N 1
ATOM 2751 C CA . ASP B 1 160 ? 61.046 129.493 -6.965 1.00 55.41 159 ASP B CA 1
ATOM 2752 C C . ASP B 1 160 ? 61.072 129.673 -5.451 1.00 60.18 159 ASP B C 1
ATOM 2753 O O . ASP B 1 160 ? 62.052 130.165 -4.892 1.00 68.09 159 ASP B O 1
ATOM 2758 N N . ILE B 1 161 ? 59.987 129.278 -4.793 1.00 59.00 160 ILE B N 1
ATOM 2759 C CA . ILE B 1 161 ? 59.891 129.401 -3.345 1.00 50.40 160 ILE B CA 1
ATOM 2760 C C . ILE B 1 161 ? 60.722 128.330 -2.649 1.00 66.57 160 ILE B C 1
ATOM 2761 O O . ILE B 1 161 ? 60.539 127.136 -2.885 1.00 75.46 160 ILE B O 1
ATOM 2766 N N . GLY B 1 162 ? 61.644 128.769 -1.799 1.00 71.44 161 GLY B N 1
ATOM 2767 C CA . GLY B 1 162 ? 62.452 127.860 -1.010 1.00 71.76 161 GLY B CA 1
ATOM 2768 C C . GLY B 1 162 ? 61.909 127.747 0.399 1.00 73.74 161 GLY B C 1
ATOM 2769 O O . GLY B 1 162 ? 61.574 128.751 1.027 1.00 87.26 161 GLY B O 1
ATOM 2770 N N . LEU B 1 163 ? 61.816 126.522 0.900 1.00 70.26 162 LEU B N 1
ATOM 2771 C CA . LEU B 1 163 ? 61.252 126.291 2.221 1.00 69.41 162 LEU B CA 1
ATOM 2772 C C . LEU B 1 163 ? 61.891 125.061 2.856 1.00 79.51 162 LEU B C 1
ATOM 2773 O O . LEU B 1 163 ? 62.213 124.097 2.170 1.00 87.81 162 LEU B O 1
ATOM 2778 N N . HIS B 1 164 ? 62.099 125.110 4.165 1.00 84.01 163 HIS B N 1
ATOM 2779 C CA . HIS B 1 164 ? 62.579 123.951 4.909 1.00 86.88 163 HIS B CA 1
ATOM 2780 C C . HIS B 1 164 ? 62.168 124.113 6.360 1.00 94.08 163 HIS B C 1
ATOM 2781 O O . HIS B 1 164 ? 62.857 124.768 7.141 1.00 122.90 163 HIS B O 1
ATOM 2788 N N . SER B 1 165 ? 61.039 123.515 6.718 1.00 78.29 164 SER B N 1
ATOM 2789 C CA . SER B 1 165 ? 60.417 123.834 7.991 1.00 85.98 164 SER B CA 1
ATOM 2790 C C . SER B 1 165 ? 59.598 122.699 8.596 1.00 85.31 164 SER B C 1
ATOM 2791 O O . SER B 1 165 ? 59.088 121.825 7.894 1.00 85.73 164 SER B O 1
ATOM 2794 N N . LEU B 1 166 ? 59.494 122.736 9.919 1.00 82.03 165 LEU B N 1
ATOM 2795 C CA . LEU B 1 166 ? 58.631 121.856 10.686 1.00 83.88 165 LEU B CA 1
ATOM 2796 C C . LEU B 1 166 ? 57.185 122.335 10.644 1.00 89.95 165 LEU B C 1
ATOM 2797 O O . LEU B 1 166 ? 56.868 123.485 11.014 1.00 105.83 165 LEU B O 1
ATOM 2802 N N . CYS B 1 167 ? 56.337 121.420 10.180 1.00 87.30 166 CYS B N 1
ATOM 2803 C CA . CYS B 1 167 ? 54.900 121.597 10.030 1.00 88.59 166 CYS B CA 1
ATOM 2804 C C . CYS B 1 167 ? 54.161 120.510 10.806 1.00 90.39 166 CYS B C 1
ATOM 2805 O O . CYS B 1 167 ? 54.762 119.518 11.212 1.00 83.19 166 CYS B O 1
ATOM 2808 N N . ILE B 1 168 ? 52.862 120.697 11.018 1.00 92.31 167 ILE B N 1
ATOM 2809 C CA . ILE B 1 168 ? 52.039 119.652 11.622 1.00 93.55 167 ILE B CA 1
ATOM 2810 C C . ILE B 1 168 ? 50.740 119.462 10.848 1.00 98.21 167 ILE B C 1
ATOM 2811 O O . ILE B 1 168 ? 50.149 120.425 10.355 1.00 103.36 167 ILE B O 1
ATOM 2816 N N . VAL B 1 169 ? 50.310 118.210 10.731 1.00 96.03 168 VAL B N 1
ATOM 2817 C CA . VAL B 1 169 ? 49.055 117.890 10.063 1.00 87.30 168 VAL B CA 1
ATOM 2818 C C . VAL B 1 169 ? 48.181 117.066 10.995 1.00 94.88 168 VAL B C 1
ATOM 2819 O O . VAL B 1 169 ? 48.492 115.917 11.293 1.00 102.05 168 VAL B O 1
ATOM 2823 N N . ALA B 1 170 ? 47.084 117.655 11.455 1.00 96.73 169 ALA B N 1
ATOM 2824 C CA . ALA B 1 170 ? 46.236 116.999 12.442 1.00 110.04 169 ALA B CA 1
ATOM 2825 C C . ALA B 1 170 ? 44.870 116.631 11.867 1.00 110.97 169 ALA B C 1
ATOM 2826 O O . ALA B 1 170 ? 44.166 117.485 11.355 1.00 101.41 169 ALA B O 1
ATOM 2828 N N . CYS B 1 171 ? 44.501 115.358 11.954 1.00 117.35 170 CYS B N 1
ATOM 2829 C CA . CYS B 1 171 ? 43.164 114.914 11.584 1.00 126.56 170 CYS B CA 1
ATOM 2830 C C . CYS B 1 171 ? 42.251 114.787 12.815 1.00 134.82 170 CYS B C 1
ATOM 2831 O O . CYS B 1 171 ? 42.475 113.940 13.702 1.00 131.86 170 CYS B O 1
ATOM 2834 N N . LEU B 1 172 ? 41.228 115.643 12.864 1.00 138.95 171 LEU B N 1
ATOM 2835 C CA . LEU B 1 172 ? 40.179 115.593 13.889 1.00 130.60 171 LEU B CA 1
ATOM 2836 C C . LEU B 1 172 ? 38.725 115.719 13.365 1.00 158.60 171 LEU B C 1
ATOM 2837 O O . LEU B 1 172 ? 38.245 116.761 12.990 1.00 165.20 171 LEU B O 1
ATOM 2842 N N . SER B 1 173 ? 38.017 114.598 13.484 1.00 159.13 172 SER B N 1
ATOM 2843 C CA . SER B 1 173 ? 36.554 114.536 13.518 1.00 176.26 172 SER B CA 1
ATOM 2844 C C . SER B 1 173 ? 35.772 115.075 12.320 1.00 199.57 172 SER B C 1
ATOM 2845 O O . SER B 1 173 ? 34.675 115.610 12.481 1.00 190.51 172 SER B O 1
ATOM 2848 N N . LYS B 1 174 ? 36.298 114.869 11.122 1.00 213.53 173 LYS B N 1
ATOM 2849 C CA . LYS B 1 174 ? 37.664 114.423 10.951 1.00 215.70 173 LYS B CA 1
ATOM 2850 C C . LYS B 1 174 ? 38.486 115.634 10.553 1.00 217.61 173 LYS B C 1
ATOM 2851 O O . LYS B 1 174 ? 39.668 115.516 10.230 1.00 228.03 173 LYS B O 1
ATOM 2857 N N . GLN B 1 175 ? 37.849 116.803 10.557 1.00 212.61 174 GLN B N 1
ATOM 2858 C CA . GLN B 1 175 ? 38.476 117.979 9.978 1.00 197.73 174 GLN B CA 1
ATOM 2859 C C . GLN B 1 175 ? 39.963 117.998 10.285 1.00 179.95 174 GLN B C 1
ATOM 2860 O O . GLN B 1 175 ? 40.395 117.678 11.392 1.00 185.78 174 GLN B O 1
ATOM 2866 N N . LEU B 1 176 ? 40.738 118.371 9.275 1.00 160.17 175 LEU B N 1
ATOM 2867 C CA . LEU B 1 176 ? 42.144 118.310 9.334 1.00 139.57 175 LEU B CA 1
ATOM 2868 C C . LEU B 1 176 ? 42.735 119.699 9.558 1.00 130.03 175 LEU B C 1
ATOM 2869 O O . LEU B 1 176 ? 42.123 120.707 9.246 1.00 129.37 175 LEU B O 1
ATOM 2874 N N . PHE B 1 177 ? 43.896 119.748 10.191 1.00 123.95 176 PHE B N 1
ATOM 2875 C CA . PHE B 1 177 ? 44.566 121.026 10.420 1.00 118.51 176 PHE B CA 1
ATOM 2876 C C . PHE B 1 177 ? 46.000 121.034 9.873 1.00 104.91 176 PHE B C 1
ATOM 2877 O O . PHE B 1 177 ? 46.796 120.123 10.119 1.00 106.82 176 PHE B O 1
ATOM 2885 N N . LEU B 1 178 ? 46.288 122.053 9.069 1.00 94.90 177 LEU B N 1
ATOM 2886 C CA . LEU B 1 178 ? 47.605 122.245 8.468 1.00 93.87 177 LEU B CA 1
ATOM 2887 C C . LEU B 1 178 ? 48.234 123.522 9.004 1.00 87.18 177 LEU B C 1
ATOM 2888 O O . LEU B 1 178 ? 47.638 124.596 8.930 1.00 86.89 177 LEU B O 1
ATOM 2893 N N . SER B 1 179 ? 49.438 123.404 9.547 1.00 80.39 178 SER B N 1
ATOM 2894 C CA . SER B 1 179 ? 50.126 124.563 10.091 1.00 78.59 178 SER B CA 1
ATOM 2895 C C . SER B 1 179 ? 51.634 124.380 10.084 1.00 74.98 178 SER B C 1
ATOM 2896 O O . SER B 1 179 ? 52.154 123.358 10.533 1.00 85.89 178 SER B O 1
ATOM 2899 N N . PHE B 1 180 ? 52.326 125.380 9.556 1.00 67.78 179 PHE B N 1
ATOM 2900 C CA . PHE B 1 180 ? 53.776 125.414 9.595 1.00 72.41 179 PHE B CA 1
ATOM 2901 C C . PHE B 1 180 ? 54.234 125.992 10.924 1.00 78.28 179 PHE B C 1
ATOM 2902 O O . PHE B 1 180 ? 53.977 127.158 11.224 1.00 83.96 179 PHE B O 1
ATOM 2910 N N . LEU B 1 181 ? 54.905 125.171 11.724 1.00 86.56 180 LEU B N 1
ATOM 2911 C CA . LEU B 1 181 ? 55.384 125.620 13.022 1.00 84.74 180 LEU B CA 1
ATOM 2912 C C . LEU B 1 181 ? 56.546 126.588 12.874 1.00 88.64 180 LEU B C 1
ATOM 2913 O O . LEU B 1 181 ? 56.441 127.746 13.281 1.00 100.91 180 LEU B O 1
ATOM 2918 N N . CYS B 1 182 ? 57.649 126.132 12.285 1.00 90.06 181 CYS B N 1
ATOM 2919 C CA . CYS B 1 182 ? 58.844 126.984 12.253 1.00 88.01 181 CYS B CA 1
ATOM 2920 C C . CYS B 1 182 ? 59.900 126.498 11.279 1.00 86.05 181 CYS B C 1
ATOM 2921 O O . CYS B 1 182 ? 59.849 125.367 10.843 1.00 98.67 181 CYS B O 1
ATOM 2924 N N . ASP B 1 183 ? 60.872 127.345 10.958 1.00 84.29 182 ASP B N 1
ATOM 2925 C CA . ASP B 1 183 ? 61.971 126.918 10.097 1.00 91.60 182 ASP B CA 1
ATOM 2926 C C . ASP B 1 183 ? 62.829 125.880 10.816 1.00 102.54 182 ASP B C 1
ATOM 2927 O O . ASP B 1 183 ? 62.925 125.887 12.043 1.00 104.72 182 ASP B O 1
ATOM 2932 N N . VAL B 1 184 ? 63.448 124.993 10.042 1.00 110.09 183 VAL B N 1
ATOM 2933 C CA . VAL B 1 184 ? 64.241 123.895 10.589 1.00 115.31 183 VAL B CA 1
ATOM 2934 C C . VAL B 1 184 ? 65.428 124.397 11.414 1.00 122.72 183 VAL B C 1
ATOM 2935 O O . VAL B 1 184 ? 65.828 123.760 12.391 1.00 130.32 183 VAL B O 1
ATOM 2939 N N . SER B 1 185 ? 65.968 125.552 11.037 1.00 121.11 184 SER B N 1
ATOM 2940 C CA . SER B 1 185 ? 67.171 126.072 11.677 1.00 125.49 184 SER B CA 1
ATOM 2941 C C . SER B 1 185 ? 66.889 127.282 12.563 1.00 144.10 184 SER B C 1
ATOM 2942 O O . SER B 1 185 ? 67.742 128.156 12.719 1.00 146.76 184 SER B O 1
ATOM 2945 N N . ASP B 1 186 ? 65.694 127.331 13.142 1.00 156.39 185 ASP B N 1
ATOM 2946 C CA . ASP B 1 186 ? 65.358 128.383 14.091 1.00 151.81 185 ASP B CA 1
ATOM 2947 C C . ASP B 1 186 ? 66.151 128.169 15.376 1.00 158.84 185 ASP B C 1
ATOM 2948 O O . ASP B 1 186 ? 66.189 127.056 15.901 1.00 165.29 185 ASP B O 1
ATOM 2953 N N . PRO B 1 187 ? 66.798 129.235 15.877 1.00 153.96 186 PRO B N 1
ATOM 2954 C CA . PRO B 1 187 ? 67.638 129.194 17.081 1.00 157.04 186 PRO B CA 1
ATOM 2955 C C . PRO B 1 187 ? 66.939 128.564 18.285 1.00 162.01 186 PRO B C 1
ATOM 2956 O O . PRO B 1 187 ? 67.568 127.830 19.052 1.00 169.98 186 PRO B O 1
ATOM 2960 N N . ALA B 1 188 ? 65.641 128.826 18.425 1.00 152.21 187 ALA B N 1
ATOM 2961 C CA . ALA B 1 188 ? 64.861 128.336 19.560 1.00 147.64 187 ALA B CA 1
ATOM 2962 C C . ALA B 1 188 ? 64.676 126.820 19.533 1.00 151.04 187 ALA B C 1
ATOM 2963 O O . ALA B 1 188 ? 63.895 126.266 20.306 1.00 149.58 187 ALA B O 1
ATOM 2965 N N . LEU B 1 189 ? 65.391 126.156 18.633 1.00 155.58 188 LEU B N 1
ATOM 2966 C CA . LEU B 1 189 ? 65.396 124.707 18.581 1.00 164.65 188 LEU B CA 1
ATOM 2967 C C . LEU B 1 189 ? 66.764 124.168 18.947 1.00 186.10 188 LEU B C 1
ATOM 2968 O O . LEU B 1 189 ? 67.079 123.041 18.581 1.00 190.11 188 LEU B O 1
ATOM 2973 N N . ASP B 1 190 ? 67.540 124.998 19.646 1.00 194.25 189 ASP B N 1
ATOM 2974 C CA . ASP B 1 190 ? 68.990 124.878 19.765 1.00 199.18 189 ASP B CA 1
ATOM 2975 C C . ASP B 1 190 ? 69.405 123.578 20.416 1.00 205.50 189 ASP B C 1
ATOM 2976 O O . ASP B 1 190 ? 68.753 123.097 21.343 1.00 203.50 189 ASP B O 1
ATOM 2981 N N . ASP B 1 191 ? 70.472 122.963 19.922 1.00 214.28 190 ASP B N 1
ATOM 2982 C CA . ASP B 1 191 ? 70.863 121.668 20.461 1.00 212.64 190 ASP B CA 1
ATOM 2983 C C . ASP B 1 191 ? 69.678 120.721 20.304 1.00 210.41 190 ASP B C 1
ATOM 2984 O O . ASP B 1 191 ? 69.109 120.609 19.218 1.00 209.88 190 ASP B O 1
ATOM 2989 N N . ASN B 1 192 ? 69.301 120.043 21.385 1.00 206.83 191 ASN B N 1
ATOM 2990 C CA . ASN B 1 192 ? 68.131 119.170 21.349 1.00 206.89 191 ASN B CA 1
ATOM 2991 C C . ASN B 1 192 ? 66.996 119.633 22.265 1.00 214.64 191 ASN B C 1
ATOM 2992 O O . ASN B 1 192 ? 67.181 119.796 23.471 1.00 218.45 191 ASN B O 1
ATOM 2997 N N . GLN B 1 193 ? 65.822 119.833 21.674 1.00 219.12 192 GLN B N 1
ATOM 2998 C CA . GLN B 1 193 ? 64.610 120.193 22.405 1.00 212.22 192 GLN B CA 1
ATOM 2999 C C . GLN B 1 193 ? 63.407 119.802 21.553 1.00 201.67 192 GLN B C 1
ATOM 3000 O O . GLN B 1 193 ? 63.550 119.612 20.345 1.00 200.21 192 GLN B O 1
ATOM 3006 N N . THR B 1 194 ? 62.225 119.683 22.153 1.00 190.56 193 THR B N 1
ATOM 3007 C CA . THR B 1 194 ? 61.052 119.359 21.338 1.00 171.73 193 THR B CA 1
ATOM 3008 C C . THR B 1 194 ? 60.268 120.602 20.920 1.00 162.48 193 THR B C 1
ATOM 3009 O O . THR B 1 194 ? 60.265 121.615 21.621 1.00 167.49 193 THR B O 1
ATOM 3013 N N . VAL B 1 195 ? 59.621 120.529 19.762 1.00 152.89 194 VAL B N 1
ATOM 3014 C CA . VAL B 1 195 ? 58.842 121.657 19.274 1.00 145.65 194 VAL B CA 1
ATOM 3015 C C . VAL B 1 195 ? 57.411 121.573 19.799 1.00 139.21 194 VAL B C 1
ATOM 3016 O O . VAL B 1 195 ? 56.739 122.591 19.946 1.00 133.32 194 VAL B O 1
ATOM 3020 N N . LEU B 1 196 ? 56.966 120.361 20.120 1.00 139.06 195 LEU B N 1
ATOM 3021 C CA . LEU B 1 196 ? 55.608 120.143 20.613 1.00 145.90 195 LEU B CA 1
ATOM 3022 C C . LEU B 1 196 ? 55.430 120.563 22.075 1.00 150.74 195 LEU B C 1
ATOM 3023 O O . LEU B 1 196 ? 54.378 120.322 22.666 1.00 146.35 195 LEU B O 1
ATOM 3028 N N . ASP B 1 197 ? 56.457 121.178 22.657 1.00 167.21 196 ASP B N 1
ATOM 3029 C CA . ASP B 1 197 ? 56.359 121.729 24.008 1.00 171.95 196 ASP B CA 1
ATOM 3030 C C . ASP B 1 197 ? 55.491 122.983 23.969 1.00 168.91 196 ASP B C 1
ATOM 3031 O O . ASP B 1 197 ? 55.864 123.976 23.344 1.00 185.66 196 ASP B O 1
ATOM 3036 N N . PRO B 1 198 ? 54.327 122.940 24.637 1.00 140.55 197 PRO B N 1
ATOM 3037 C CA . PRO B 1 198 ? 53.344 124.028 24.545 1.00 139.72 197 PRO B CA 1
ATOM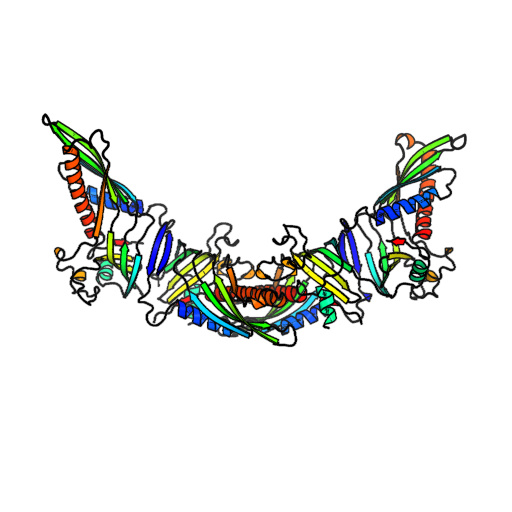 3038 C C . PRO B 1 198 ? 53.788 125.362 25.152 1.00 146.32 197 PRO B C 1
ATOM 3039 O O . PRO B 1 198 ? 53.335 126.399 24.669 1.00 147.23 197 PRO B O 1
ATOM 3043 N N . LYS B 1 199 ? 54.632 125.367 26.178 1.00 169.58 198 LYS B N 1
ATOM 3044 C CA . LYS B 1 199 ? 55.121 126.654 26.664 1.00 176.56 198 LYS B CA 1
ATOM 3045 C C . LYS B 1 199 ? 56.598 126.829 26.335 1.00 184.76 198 LYS B C 1
ATOM 3046 O O . LYS B 1 199 ? 57.287 127.658 26.927 1.00 195.97 198 LYS B O 1
ATOM 3052 N N . GLY B 1 200 ? 57.068 126.048 25.369 1.00 181.54 199 GLY B N 1
ATOM 3053 C CA . GLY B 1 200 ? 58.313 126.347 24.689 1.00 179.43 199 GLY B CA 1
ATOM 3054 C C . GLY B 1 200 ? 58.032 127.540 23.793 1.00 178.67 199 GLY B C 1
ATOM 3055 O O . GLY B 1 200 ? 56.874 127.911 23.616 1.00 169.20 199 GLY B O 1
ATOM 3056 N N . PRO B 1 201 ? 59.079 128.137 23.207 1.00 182.63 200 PRO B N 1
ATOM 3057 C CA . PRO B 1 201 ? 58.924 129.416 22.499 1.00 171.08 200 PRO B CA 1
ATOM 3058 C C . PRO B 1 201 ? 57.996 129.353 21.285 1.00 156.97 200 PRO B C 1
ATOM 3059 O O . PRO B 1 201 ? 57.072 130.160 21.181 1.00 156.74 200 PRO B O 1
ATOM 3063 N N . ILE B 1 202 ? 58.246 128.402 20.390 1.00 142.29 201 ILE B N 1
ATOM 3064 C CA . ILE B 1 202 ? 57.549 128.329 19.108 1.00 127.17 201 ILE B CA 1
ATOM 3065 C C . ILE B 1 202 ? 56.037 128.164 19.259 1.00 122.57 201 ILE B C 1
ATOM 3066 O O . ILE B 1 202 ? 55.260 128.890 18.638 1.00 119.98 201 ILE B O 1
ATOM 3071 N N . LEU B 1 203 ? 55.626 127.212 20.089 1.00 119.17 202 LEU B N 1
ATOM 3072 C CA . LEU B 1 203 ? 54.209 126.916 20.266 1.00 119.96 202 LEU B CA 1
ATOM 3073 C C . LEU B 1 203 ? 53.476 127.991 21.063 1.00 125.23 202 LEU B C 1
ATOM 3074 O O . LEU B 1 203 ? 52.318 128.300 20.775 1.00 122.81 202 LEU B O 1
ATOM 3079 N N . ALA B 1 204 ? 54.151 128.556 22.059 1.00 134.97 203 ALA B N 1
ATOM 3080 C CA . ALA B 1 204 ? 53.542 129.559 22.923 1.00 145.13 203 ALA B CA 1
ATOM 3081 C C . ALA B 1 204 ? 53.253 130.856 22.185 1.00 160.28 203 ALA B C 1
ATOM 3082 O O . ALA B 1 204 ? 52.396 131.633 22.608 1.00 157.34 203 ALA B O 1
ATOM 3084 N N . ALA B 1 205 ? 53.974 131.075 21.089 1.00 177.33 204 ALA B N 1
ATOM 3085 C CA . ALA B 1 205 ? 53.875 132.295 20.285 1.00 181.92 204 ALA B CA 1
ATOM 3086 C C . ALA B 1 205 ? 54.272 133.553 21.026 1.00 191.09 204 ALA B C 1
ATOM 3087 O O . ALA B 1 205 ? 53.624 134.588 20.887 1.00 195.54 204 ALA B O 1
ATOM 3089 N N . THR B 1 206 ? 55.345 133.460 21.799 1.00 199.57 205 THR B N 1
ATOM 3090 C CA . THR B 1 206 ? 55.637 134.488 22.786 1.00 203.30 205 THR B CA 1
ATOM 3091 C C . THR B 1 206 ? 56.232 135.684 22.058 1.00 196.38 205 THR B C 1
ATOM 3092 O O . THR B 1 206 ? 55.735 136.816 22.135 1.00 195.79 205 THR B O 1
ATOM 3096 N N . LYS B 1 207 ? 57.235 135.370 21.251 1.00 183.21 206 LYS B N 1
ATOM 3097 C CA . LYS B 1 207 ? 58.117 136.367 20.696 1.00 167.01 206 LYS B CA 1
ATOM 3098 C C . LYS B 1 207 ? 58.182 136.280 19.167 1.00 165.04 206 LYS B C 1
ATOM 3099 O O . LYS B 1 207 ? 59.155 135.766 18.609 1.00 166.60 206 LYS B O 1
ATOM 3105 N N . PRO B 1 208 ? 57.147 136.803 18.485 1.00 160.39 207 PRO B N 1
ATOM 3106 C CA . PRO B 1 208 ? 56.951 136.602 17.043 1.00 160.93 207 PRO B CA 1
ATOM 3107 C C . PRO B 1 208 ? 58.100 137.094 16.166 1.00 173.99 207 PRO B C 1
ATOM 3108 O O . PRO B 1 208 ? 58.408 136.462 15.157 1.00 175.29 207 PRO B O 1
ATOM 3112 N N . LEU B 1 209 ? 58.714 138.212 16.537 1.00 178.89 208 LEU B N 1
ATOM 3113 C CA . LEU B 1 209 ? 59.800 138.767 15.740 1.00 174.16 208 LEU B CA 1
ATOM 3114 C C . LEU B 1 209 ? 61.123 138.036 15.955 1.00 175.98 208 LEU B C 1
ATOM 3115 O O . LEU B 1 209 ? 62.047 138.182 15.156 1.00 180.39 208 LEU B O 1
ATOM 3120 N N . GLU B 1 210 ? 61.223 137.249 17.022 1.00 167.16 209 GLU B N 1
ATOM 3121 C CA . GLU B 1 210 ? 62.465 136.533 17.291 1.00 163.14 209 GLU B CA 1
ATOM 3122 C C . GLU B 1 210 ? 62.674 135.355 16.336 1.00 168.58 209 GLU B C 1
ATOM 3123 O O . GLU B 1 210 ? 63.802 134.904 16.136 1.00 169.75 209 GLU B O 1
ATOM 3129 N N . ARG B 1 211 ? 61.603 134.842 15.741 1.00 164.87 210 ARG B N 1
ATOM 3130 C CA . ARG B 1 211 ? 61.783 133.658 14.911 1.00 158.07 210 ARG B CA 1
ATOM 3131 C C . ARG B 1 211 ? 61.976 133.969 13.444 1.00 154.31 210 ARG B C 1
ATOM 3132 O O . ARG B 1 211 ? 61.403 134.915 12.896 1.00 154.55 210 ARG B O 1
ATOM 3140 N N . ILE B 1 212 ? 62.779 133.118 12.822 1.00 149.95 211 ILE B N 1
ATOM 3141 C CA . ILE B 1 212 ? 63.054 133.168 11.402 1.00 134.43 211 ILE B CA 1
ATOM 3142 C C . ILE B 1 212 ? 61.768 132.921 10.624 1.00 111.78 211 ILE B C 1
ATOM 3143 O O . ILE B 1 212 ? 60.872 132.225 11.103 1.00 112.29 211 ILE B O 1
ATOM 3148 N N . SER B 1 213 ? 61.670 133.489 9.428 1.00 102.16 212 SER B N 1
ATOM 3149 C CA . SER B 1 213 ? 60.479 133.296 8.614 1.00 101.90 212 SER B CA 1
ATOM 3150 C C . SER B 1 213 ? 60.548 131.964 7.880 1.00 99.69 212 SER B C 1
ATOM 3151 O O . SER B 1 213 ? 61.615 131.539 7.431 1.00 94.23 212 SER B O 1
ATOM 3154 N N . ILE B 1 214 ? 59.395 131.315 7.775 1.00 98.33 213 ILE B N 1
ATOM 3155 C CA . ILE B 1 214 ? 59.262 130.004 7.152 1.00 95.86 213 ILE B CA 1
ATOM 3156 C C . ILE B 1 214 ? 59.814 129.983 5.736 1.00 96.93 213 ILE B C 1
ATOM 3157 O O . ILE B 1 214 ? 60.480 129.031 5.331 1.00 110.51 213 ILE B O 1
ATOM 3162 N N . VAL B 1 215 ? 59.549 131.047 4.989 1.00 88.36 214 VAL B N 1
ATOM 3163 C CA . VAL B 1 215 ? 60.040 131.138 3.621 1.00 80.46 214 VAL B CA 1
ATOM 3164 C C . VAL B 1 215 ? 61.476 131.611 3.565 1.00 76.03 214 VAL B C 1
ATOM 3165 O O . VAL B 1 215 ? 61.784 132.755 3.893 1.00 90.49 214 VAL B O 1
ATOM 3169 N N . ARG B 1 216 ? 62.349 130.712 3.128 1.00 71.42 215 ARG B N 1
ATOM 3170 C CA . ARG B 1 216 ? 63.770 130.997 3.043 1.00 82.22 215 ARG B CA 1
ATOM 3171 C C . ARG B 1 216 ? 64.087 131.837 1.815 1.00 83.12 215 ARG B C 1
ATOM 3172 O O . ARG B 1 216 ? 64.839 132.809 1.891 1.00 94.23 215 ARG B O 1
ATOM 3180 N N . SER B 1 217 ? 63.502 131.461 0.683 1.00 71.26 216 SER B N 1
ATOM 3181 C CA . SER B 1 217 ? 63.793 132.133 -0.574 1.00 74.51 216 SER B CA 1
ATOM 3182 C C . SER B 1 217 ? 62.544 132.362 -1.417 1.00 86.37 216 SER B C 1
ATOM 3183 O O . SER B 1 217 ? 61.508 131.730 -1.206 1.00 96.83 216 SER B O 1
ATOM 3186 N N . MET B 1 218 ? 62.663 133.266 -2.382 1.00 79.03 217 MET B N 1
ATOM 3187 C CA . MET B 1 218 ? 61.549 133.657 -3.232 1.00 54.45 217 MET B CA 1
ATOM 3188 C C . MET B 1 218 ? 62.076 134.482 -4.396 1.00 62.87 217 MET B C 1
ATOM 3189 O O . MET B 1 218 ? 62.988 135.290 -4.225 1.00 82.80 217 MET B O 1
ATOM 3194 N N . LYS B 1 219 ? 61.515 134.272 -5.581 1.00 54.07 218 LYS B N 1
ATOM 3195 C CA . LYS B 1 219 ? 61.939 135.021 -6.756 1.00 53.99 218 LYS B CA 1
ATOM 3196 C C . LYS B 1 219 ? 60.789 135.824 -7.347 1.00 63.77 218 LYS B C 1
ATOM 3197 O O . LYS B 1 219 ? 59.714 135.288 -7.596 1.00 72.75 218 LYS B O 1
ATOM 3203 N N . ILE B 1 220 ? 61.016 137.113 -7.569 1.00 59.92 219 ILE B N 1
ATOM 3204 C CA . ILE B 1 220 ? 60.002 137.955 -8.192 1.00 49.32 219 ILE B CA 1
ATOM 3205 C C . ILE B 1 220 ? 60.524 138.599 -9.468 1.00 47.74 219 ILE B C 1
ATOM 3206 O O . ILE B 1 220 ? 61.533 139.303 -9.451 1.00 54.28 219 ILE B O 1
ATOM 3211 N N . GLU B 1 221 ? 59.837 138.350 -10.576 1.00 47.44 220 GLU B N 1
ATOM 3212 C CA . GLU B 1 221 ? 60.180 139.011 -11.830 1.00 39.80 220 GLU B CA 1
ATOM 3213 C C . GLU B 1 221 ? 59.038 139.902 -12.278 1.00 53.43 220 GLU B C 1
ATOM 3214 O O . GLU B 1 221 ? 57.924 139.791 -11.775 1.00 57.65 220 GLU B O 1
ATOM 3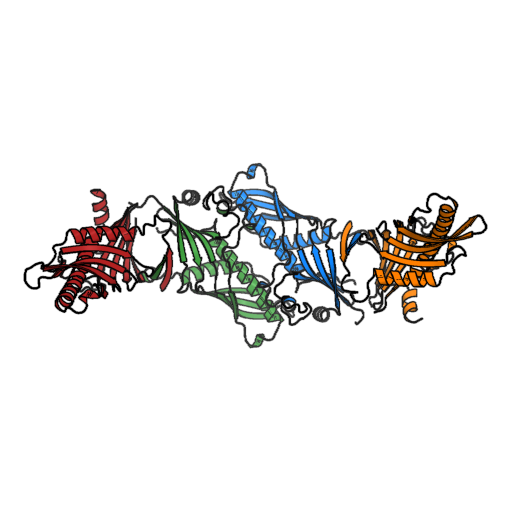220 N N . THR B 1 222 ? 59.313 140.787 -13.227 1.00 58.26 221 THR B N 1
ATOM 3221 C CA . THR B 1 222 ? 58.261 141.637 -13.756 1.00 50.49 221 THR B CA 1
ATOM 3222 C C . THR B 1 222 ? 58.292 141.704 -15.271 1.00 51.21 221 THR B C 1
ATOM 3223 O O . THR B 1 222 ? 59.336 141.941 -15.880 1.00 69.93 221 THR B O 1
ATOM 3227 N N . GLU B 1 223 ? 57.130 141.480 -15.869 1.00 46.88 222 GLU B N 1
ATOM 3228 C CA . GLU B 1 223 ? 56.956 141.644 -17.294 1.00 48.95 222 GLU B CA 1
ATOM 3229 C C . GLU B 1 223 ? 56.397 143.025 -17.558 1.00 65.19 222 GLU B C 1
ATOM 3230 O O . GLU B 1 223 ? 55.287 143.371 -17.120 1.00 76.04 222 GLU B O 1
ATOM 3236 N N . ILE B 1 224 ? 57.217 143.808 -18.246 1.00 69.93 223 ILE B N 1
ATOM 3237 C CA . ILE B 1 224 ? 56.869 145.118 -18.748 1.00 67.30 223 ILE B CA 1
ATOM 3238 C C . ILE B 1 224 ? 56.936 145.005 -20.257 1.00 74.92 223 ILE B C 1
ATOM 3239 O O . ILE B 1 224 ? 57.928 144.503 -20.785 1.00 83.19 223 ILE B O 1
ATOM 3244 N N . GLY B 1 225 ? 55.894 145.428 -20.959 1.00 80.24 224 GLY B N 1
ATOM 3245 C CA . GLY B 1 225 ? 56.046 145.620 -22.385 1.00 101.02 224 GLY B CA 1
ATOM 3246 C C . GLY B 1 225 ? 57.073 146.720 -22.515 1.00 118.31 224 GLY B C 1
ATOM 3247 O O . GLY B 1 225 ? 56.939 147.762 -21.869 1.00 115.75 224 GLY B O 1
ATOM 3248 N N . GLU B 1 226 ? 58.129 146.509 -23.294 1.00 142.08 225 GLU B N 1
ATOM 3249 C CA . GLU B 1 226 ? 59.037 147.627 -23.391 1.00 151.53 225 GLU B CA 1
ATOM 3250 C C . GLU B 1 226 ? 58.754 148.467 -24.605 1.00 151.89 225 GLU B C 1
ATOM 3251 O O . GLU B 1 226 ? 59.309 148.313 -25.689 1.00 163.88 225 GLU B O 1
ATOM 3257 N N . GLN B 1 227 ? 57.761 149.292 -24.374 1.00 145.83 226 GLN B N 1
ATOM 3258 C CA . GLN B 1 227 ? 57.796 150.644 -24.788 1.00 132.98 226 GLN B CA 1
ATOM 3259 C C . GLN B 1 227 ? 58.595 151.299 -23.643 1.00 135.62 226 GLN B C 1
ATOM 3260 O O . GLN B 1 227 ? 59.153 152.379 -23.799 1.00 143.32 226 GLN B O 1
ATOM 3266 N N . TYR B 1 228 ? 58.664 150.599 -22.502 1.00 128.29 227 TYR B N 1
ATOM 3267 C CA . TYR B 1 228 ? 59.023 151.193 -21.208 1.00 118.08 227 TYR B CA 1
ATOM 3268 C C . TYR B 1 228 ? 60.297 150.700 -20.484 1.00 124.35 227 TYR B C 1
ATOM 3269 O O . TYR B 1 228 ? 61.088 151.529 -20.025 1.00 133.44 227 TYR B O 1
ATOM 3278 N N . GLN B 1 229 ? 60.646 149.434 -20.616 1.00 130.74 228 GLN B N 1
ATOM 3279 C CA . GLN B 1 229 ? 61.665 148.860 -19.754 1.00 145.77 228 GLN B CA 1
ATOM 3280 C C . GLN B 1 229 ? 62.945 149.700 -19.808 1.00 141.48 228 GLN B C 1
ATOM 3281 O O . GLN B 1 229 ? 63.692 149.749 -18.831 1.00 146.86 228 GLN B O 1
ATOM 3287 N N . GLY B 1 230 ? 63.202 150.358 -20.934 1.00 135.92 229 GLY B N 1
ATOM 3288 C CA . GLY B 1 230 ? 64.392 151.185 -21.064 1.00 129.45 229 GLY B CA 1
ATOM 3289 C C . GLY B 1 230 ? 64.532 152.362 -20.098 1.00 126.34 229 GLY B C 1
ATOM 3290 O O . GLY B 1 230 ? 65.628 152.593 -19.588 1.00 135.36 229 GLY B O 1
ATOM 3291 N N . GLN B 1 231 ? 63.455 153.102 -19.829 1.00 115.92 230 GLN B N 1
ATOM 3292 C CA . GLN B 1 231 ? 63.516 154.174 -18.842 1.00 106.36 230 GLN B CA 1
ATOM 3293 C C . GLN B 1 231 ? 63.906 153.614 -17.467 1.00 94.54 230 GLN B C 1
ATOM 3294 O O . GLN B 1 231 ? 63.771 152.417 -17.225 1.00 89.69 230 GLN B O 1
ATOM 3300 N N . GLY B 1 232 ? 64.420 154.460 -16.579 1.00 85.18 231 GLY B N 1
ATOM 3301 C CA . GLY B 1 232 ? 64.833 154.003 -15.262 1.00 76.85 231 GLY B CA 1
ATOM 3302 C C . GLY B 1 232 ? 63.753 154.269 -14.237 1.00 86.16 231 GLY B C 1
ATOM 3303 O O . GLY B 1 232 ? 63.668 153.599 -13.204 1.00 96.12 231 GLY B O 1
ATOM 3304 N N . SER B 1 233 ? 62.927 155.268 -14.530 1.00 88.34 232 SER B N 1
ATOM 3305 C CA . SER B 1 233 ? 61.801 155.618 -13.678 1.00 87.97 232 SER B CA 1
ATOM 3306 C C . SER B 1 233 ? 60.855 154.433 -13.543 1.00 91.38 232 SER B C 1
ATOM 3307 O O . SER B 1 233 ? 60.475 154.041 -12.431 1.00 103.02 232 SER B O 1
ATOM 3310 N N . VAL B 1 234 ? 60.485 153.865 -14.686 1.00 76.00 233 VAL B N 1
ATOM 3311 C CA . VAL B 1 234 ? 59.664 152.665 -14.713 1.00 63.18 233 VAL B CA 1
ATOM 3312 C C . VAL B 1 234 ? 60.310 151.510 -13.947 1.00 64.14 233 VAL B C 1
ATOM 3313 O O . VAL B 1 234 ? 59.653 150.855 -13.146 1.00 77.33 233 VAL B O 1
ATOM 3317 N N . LEU B 1 235 ? 61.599 151.279 -14.171 1.00 51.89 234 LEU B N 1
ATOM 3318 C CA . LEU B 1 235 ? 62.293 150.167 -13.529 1.00 62.24 234 LEU B CA 1
ATOM 3319 C C . LEU B 1 235 ? 62.323 150.316 -12.010 1.00 62.05 234 LEU B C 1
ATOM 3320 O O . LEU B 1 235 ? 62.200 149.332 -11.279 1.00 71.24 234 LEU B O 1
ATOM 3325 N N . ARG B 1 236 ? 62.471 151.549 -11.538 1.00 51.84 235 ARG B N 1
ATOM 3326 C CA . ARG B 1 236 ? 62.517 151.802 -10.104 1.00 69.76 235 ARG B CA 1
ATOM 3327 C C . ARG B 1 236 ? 61.127 151.662 -9.491 1.00 69.26 235 ARG B C 1
ATOM 3328 O O . ARG B 1 236 ? 60.981 151.099 -8.400 1.00 70.57 235 ARG B O 1
ATOM 3336 N N . SER B 1 237 ? 60.114 152.175 -10.188 1.00 65.89 236 SER B N 1
ATOM 3337 C CA . SER B 1 237 ? 58.732 152.002 -9.745 1.00 64.90 236 SER B CA 1
ATOM 3338 C C . SER B 1 237 ? 58.409 150.517 -9.607 1.00 65.49 236 SER B C 1
ATOM 3339 O O . SER B 1 237 ? 57.842 150.073 -8.602 1.00 79.08 236 SER B O 1
ATOM 3342 N N . VAL B 1 238 ? 58.791 149.759 -10.627 1.00 54.97 237 VAL B N 1
ATOM 3343 C CA . VAL B 1 238 ? 58.624 148.314 -10.640 1.00 52.21 237 VAL B CA 1
ATOM 3344 C C . VAL B 1 238 ? 59.368 147.664 -9.477 1.00 48.10 237 VAL B C 1
ATOM 3345 O O . VAL B 1 238 ? 58.869 146.721 -8.867 1.00 49.59 237 VAL B O 1
ATOM 3349 N N . GLY B 1 239 ? 60.556 148.174 -9.169 1.00 43.55 238 GLY B N 1
ATOM 3350 C CA . GLY B 1 239 ? 61.314 147.684 -8.030 1.00 49.90 238 GLY B CA 1
ATOM 3351 C C . GLY B 1 239 ? 60.545 147.856 -6.733 1.00 54.06 238 GLY B C 1
ATOM 3352 O O . GLY B 1 239 ? 60.401 146.909 -5.946 1.00 61.39 238 GLY B O 1
ATOM 3353 N N . GLU B 1 240 ? 60.047 149.072 -6.517 1.00 47.91 239 GLU B N 1
ATOM 3354 C CA . GLU B 1 240 ? 59.227 149.383 -5.351 1.00 60.84 239 GLU B CA 1
ATOM 3355 C C . GLU B 1 240 ? 58.050 148.421 -5.245 1.00 66.39 239 GLU B C 1
ATOM 3356 O O . GLU B 1 240 ? 57.776 147.862 -4.175 1.00 75.02 239 GLU B O 1
ATOM 3362 N N . LEU B 1 241 ? 57.365 148.226 -6.368 1.00 64.99 240 LEU B N 1
ATOM 3363 C CA . LEU B 1 241 ? 56.221 147.324 -6.416 1.00 63.76 240 LEU B CA 1
ATOM 3364 C C . LEU B 1 241 ? 56.612 145.894 -6.059 1.00 57.31 240 LEU B C 1
ATOM 3365 O O . LEU B 1 241 ? 55.872 145.195 -5.370 1.00 61.40 240 LEU B O 1
ATOM 3370 N N . GLU B 1 242 ? 57.779 145.465 -6.529 1.00 55.51 241 GLU B N 1
ATOM 3371 C CA . GLU B 1 242 ? 58.267 144.119 -6.254 1.00 55.86 241 GLU B CA 1
ATOM 3372 C C . GLU B 1 242 ? 58.529 143.925 -4.772 1.00 58.22 241 GLU B C 1
ATOM 3373 O O . GLU B 1 242 ? 58.158 142.899 -4.202 1.00 64.24 241 GLU B O 1
ATOM 3379 N N . GLN B 1 243 ? 59.171 144.910 -4.151 1.00 60.35 242 GLN B N 1
ATOM 3380 C CA . GLN B 1 243 ? 59.430 144.843 -2.716 1.00 60.20 242 GLN B CA 1
ATOM 3381 C C . GLN B 1 243 ? 58.118 144.780 -1.934 1.00 58.84 242 GLN B C 1
ATOM 3382 O O . GLN B 1 243 ? 57.940 143.927 -1.045 1.00 68.63 242 GLN B O 1
ATOM 3388 N N . PHE B 1 244 ? 57.201 145.681 -2.281 1.00 50.26 243 PHE B N 1
ATOM 3389 C CA . PHE B 1 244 ? 55.880 145.708 -1.663 1.00 50.05 243 PHE B CA 1
ATOM 3390 C C . PHE B 1 244 ? 55.194 144.352 -1.758 1.00 56.83 243 PHE B C 1
ATOM 3391 O O . PHE B 1 244 ? 54.655 143.849 -0.773 1.00 57.29 243 PHE B O 1
ATOM 3399 N N . LEU B 1 245 ? 55.231 143.761 -2.947 1.00 64.12 244 LEU B N 1
ATOM 3400 C CA . LEU B 1 245 ? 54.593 142.474 -3.189 1.00 61.42 244 LEU B CA 1
ATOM 3401 C C . LEU B 1 245 ? 55.260 141.361 -2.390 1.00 58.08 244 LEU B C 1
ATOM 3402 O O . LEU B 1 245 ? 54.598 140.430 -1.931 1.00 61.53 244 LEU B O 1
ATOM 3407 N N . PHE B 1 246 ? 56.577 141.460 -2.238 1.00 59.98 245 PHE B N 1
ATOM 3408 C CA . PHE B 1 246 ? 57.340 140.509 -1.439 1.00 70.72 245 PHE B CA 1
ATOM 3409 C C . PHE B 1 246 ? 56.825 140.507 -0.003 1.00 73.72 245 PHE B C 1
ATOM 3410 O O . PHE B 1 246 ? 56.435 139.455 0.544 1.00 77.28 245 PHE B O 1
ATOM 3418 N N . THR B 1 247 ? 56.805 141.700 0.589 1.00 68.71 246 THR B N 1
ATOM 3419 C CA . THR B 1 247 ? 56.300 141.863 1.949 1.00 62.39 246 THR B CA 1
ATOM 3420 C C . THR B 1 247 ? 54.867 141.354 2.076 1.00 68.13 246 THR B C 1
ATOM 3421 O O . THR B 1 247 ? 54.538 140.621 3.011 1.00 76.29 246 THR B O 1
ATOM 3425 N N . ILE B 1 248 ? 54.026 141.743 1.122 1.00 66.59 247 ILE B N 1
ATOM 3426 C CA . ILE B 1 248 ? 52.619 141.359 1.122 1.00 57.86 247 ILE B CA 1
ATOM 3427 C C . ILE B 1 248 ? 52.430 139.843 1.102 1.00 59.45 247 ILE B C 1
ATOM 3428 O O . ILE B 1 248 ? 51.612 139.309 1.849 1.00 60.80 247 ILE B O 1
ATOM 3433 N N . PHE B 1 249 ? 53.190 139.150 0.261 1.00 59.46 248 PHE B N 1
ATOM 3434 C CA . PHE B 1 249 ? 53.046 137.702 0.136 1.00 70.77 248 PHE B CA 1
ATOM 3435 C C . PHE B 1 249 ? 53.538 136.976 1.387 1.00 76.14 248 PHE B C 1
ATOM 3436 O O . PHE B 1 249 ? 52.846 136.081 1.914 1.00 72.11 248 PHE B O 1
ATOM 3444 N N . LYS B 1 250 ? 54.726 137.359 1.861 1.00 91.98 249 LYS B N 1
ATOM 3445 C CA . LYS B 1 250 ? 55.253 136.785 3.100 1.00 97.82 249 LYS B CA 1
ATOM 3446 C C . LYS B 1 250 ? 54.227 136.930 4.215 1.00 102.37 249 LYS B C 1
ATOM 3447 O O . LYS B 1 250 ? 53.936 135.977 4.955 1.00 108.39 249 LYS B O 1
ATOM 3453 N N . ASP B 1 251 ? 53.675 138.136 4.307 1.00 100.77 250 ASP B N 1
ATOM 3454 C CA . ASP B 1 251 ? 52.699 138.479 5.326 1.00 100.03 250 ASP B CA 1
ATOM 3455 C C . ASP B 1 251 ? 51.464 137.567 5.173 1.00 89.89 250 ASP B C 1
ATOM 3456 O O . ASP B 1 251 ? 50.991 136.975 6.149 1.00 96.27 250 ASP B O 1
ATOM 3461 N N . PHE B 1 252 ? 50.989 137.416 3.935 1.00 82.28 251 PHE B N 1
ATOM 3462 C CA . PHE B 1 252 ? 49.836 136.562 3.621 1.00 82.02 251 PHE B CA 1
ATOM 3463 C C . PHE B 1 252 ? 50.013 135.149 4.168 1.00 89.06 251 PHE B C 1
ATOM 3464 O O . PHE B 1 252 ? 49.135 134.627 4.865 1.00 99.86 251 PHE B O 1
ATOM 3472 N N . LEU B 1 253 ? 51.154 134.539 3.858 1.00 98.93 252 LEU B N 1
ATOM 3473 C CA . LEU B 1 253 ? 51.415 133.166 4.281 1.00 110.50 252 LEU B CA 1
ATOM 3474 C C . LEU B 1 253 ? 51.640 133.052 5.778 1.00 106.59 252 LEU B C 1
ATOM 3475 O O . LEU B 1 253 ? 51.361 132.000 6.358 1.00 113.30 252 LEU B O 1
ATOM 3480 N N . ARG B 1 254 ? 52.156 134.101 6.414 1.00 93.34 253 ARG B N 1
ATOM 3481 C CA . ARG B 1 254 ? 52.343 133.965 7.845 1.00 83.88 253 ARG B CA 1
ATOM 3482 C C . ARG B 1 254 ? 51.011 134.144 8.578 1.00 90.21 253 ARG B C 1
ATOM 3483 O O . ARG B 1 254 ? 50.835 133.588 9.659 1.00 104.16 253 ARG B O 1
ATOM 3491 N N . LYS B 1 255 ? 50.060 134.878 8.001 1.00 85.91 254 LYS B N 1
ATOM 3492 C CA . LYS B 1 255 ? 48.738 134.930 8.627 1.00 87.11 254 LYS B CA 1
ATOM 3493 C C . LYS B 1 255 ? 47.796 133.812 8.184 1.00 83.55 254 LYS B C 1
ATOM 3494 O O . LYS B 1 255 ? 46.718 133.658 8.762 1.00 96.81 254 LYS B O 1
ATOM 3500 N N . GLU B 1 256 ? 48.179 133.032 7.176 1.00 77.01 255 GLU B N 1
ATOM 3501 C CA . GLU B 1 256 ? 47.306 131.937 6.743 1.00 87.32 255 GLU B CA 1
ATOM 3502 C C . GLU B 1 256 ? 47.835 130.532 7.051 1.00 87.39 255 GLU B C 1
ATOM 3503 O O . GLU B 1 256 ? 47.062 129.576 7.137 1.00 84.10 255 GLU B O 1
ATOM 3509 N N . LEU B 1 257 ? 49.146 130.419 7.230 1.00 88.49 256 LEU B N 1
ATOM 3510 C CA . LEU B 1 257 ? 49.820 129.125 7.303 1.00 85.63 256 LEU B CA 1
ATOM 3511 C C . LEU B 1 257 ? 50.684 128.951 8.550 1.00 89.07 256 LEU B C 1
ATOM 3512 O O . LEU B 1 257 ? 50.826 127.841 9.064 1.00 94.37 256 LEU B O 1
ATOM 3517 N N . ALA B 1 258 ? 51.272 130.045 9.022 1.00 88.06 257 ALA B N 1
ATOM 3518 C CA . ALA B 1 258 ? 52.219 129.987 10.131 1.00 83.39 257 ALA B CA 1
ATOM 3519 C C . ALA B 1 258 ? 51.524 129.903 11.482 1.00 88.14 257 ALA B C 1
ATOM 3520 O O . ALA B 1 258 ? 50.578 130.643 11.745 1.00 97.35 257 ALA B O 1
ATOM 3522 N N . TRP B 1 259 ? 52.001 128.999 12.333 1.00 94.18 258 TRP B N 1
ATOM 3523 C CA . TRP B 1 259 ? 51.547 128.932 13.717 1.00 97.60 258 TRP B CA 1
ATOM 3524 C C . TRP B 1 259 ? 51.785 130.290 14.371 1.00 92.07 258 TRP B C 1
ATOM 3525 O O . TRP B 1 259 ? 52.845 130.886 14.180 1.00 87.30 258 TRP B O 1
ATOM 3536 N N . PRO B 1 260 ? 50.814 130.782 15.160 1.00 91.12 259 PRO B N 1
ATOM 3537 C CA . PRO B 1 260 ? 49.595 130.124 15.651 1.00 104.27 259 PRO B CA 1
ATOM 3538 C C . PRO B 1 260 ? 48.407 130.082 14.685 1.00 105.74 259 PRO B C 1
ATOM 3539 O O . PRO B 1 260 ? 47.349 129.590 15.078 1.00 112.41 259 PRO B O 1
ATOM 3543 N N . SER B 1 261 ? 48.558 130.582 13.465 1.00 109.46 260 SER B N 1
ATOM 3544 C CA . SER B 1 261 ? 47.483 130.456 12.487 1.00 114.78 260 SER B CA 1
ATOM 3545 C C . SER B 1 261 ? 47.618 129.126 11.756 1.00 112.13 260 SER B C 1
ATOM 3546 O O . SER B 1 261 ? 48.693 128.528 11.735 1.00 109.63 260 SER B O 1
ATOM 3549 N N . TRP B 1 262 ? 46.522 128.661 11.166 1.00 114.27 261 TRP B N 1
ATOM 3550 C CA . TRP B 1 262 ? 46.532 127.399 10.436 1.00 113.20 261 TRP B CA 1
ATOM 3551 C C . TRP B 1 262 ? 45.491 127.375 9.318 1.00 108.71 261 TRP B C 1
ATOM 3552 O O . TRP B 1 262 ? 44.614 128.234 9.256 1.00 111.01 261 TRP B O 1
ATOM 3563 N N . ILE B 1 263 ? 45.601 126.383 8.439 1.00 106.18 262 ILE B N 1
ATOM 3564 C CA . ILE B 1 263 ? 44.589 126.112 7.418 1.00 117.68 262 ILE B CA 1
ATOM 3565 C C . ILE B 1 263 ? 43.605 125.031 7.885 1.00 139.11 262 ILE B C 1
ATOM 3566 O O . ILE B 1 263 ? 44.039 123.963 8.293 1.00 120.15 262 ILE B O 1
ATOM 3571 N N . ASN B 1 264 ? 42.317 125.340 7.819 1.00 184.45 263 ASN B N 1
ATOM 3572 C CA . ASN B 1 264 ? 41.280 124.451 8.311 1.00 199.29 263 ASN B CA 1
ATOM 3573 C C . ASN B 1 264 ? 40.357 123.983 7.198 1.00 195.82 263 ASN B C 1
ATOM 3574 O O . ASN B 1 264 ? 39.940 124.771 6.342 1.00 200.10 263 ASN B O 1
ATOM 3579 N N . LEU B 1 265 ? 40.037 122.693 7.209 1.00 188.12 264 LEU B N 1
ATOM 3580 C CA . LEU B 1 265 ? 39.164 122.112 6.195 1.00 176.08 264 LEU B CA 1
ATOM 3581 C C . LEU B 1 265 ? 37.811 121.727 6.785 1.00 181.17 264 LEU B C 1
ATOM 3582 O O . LEU B 1 265 ? 37.737 121.168 7.879 1.00 182.73 264 LEU B O 1
ATOM 3587 N N . ASP B 1 266 ? 36.745 122.030 6.052 1.00 178.76 265 ASP B N 1
ATOM 3588 C CA . ASP B 1 266 ? 35.393 121.715 6.499 1.00 179.56 265 ASP B CA 1
ATOM 3589 C C . ASP B 1 266 ? 34.711 120.740 5.545 1.00 177.76 265 ASP B C 1
ATOM 3590 O O . ASP B 1 266 ? 34.707 120.945 4.331 1.00 182.57 265 ASP B O 1
ATOM 3595 N N . PHE B 1 267 ? 34.137 119.678 6.102 1.00 172.15 266 PHE B N 1
ATOM 3596 C CA . PHE B 1 267 ? 33.452 118.670 5.302 1.00 157.23 266 PHE B CA 1
ATOM 3597 C C . PHE B 1 267 ? 32.111 118.292 5.921 1.00 152.41 266 PHE B C 1
ATOM 3598 O O . PHE B 1 267 ? 31.986 118.193 7.142 1.00 145.81 266 PHE B O 1
ATOM 3606 N N . GLY C 1 1 ? 39.011 68.954 -43.497 1.00 66.85 0 GLY C N 1
ATOM 3607 C CA . GLY C 1 1 ? 38.744 68.187 -44.699 1.00 74.03 0 GLY C CA 1
ATOM 3608 C C . GLY C 1 1 ? 37.638 67.166 -44.512 1.00 86.00 0 GLY C C 1
ATOM 3609 O O . GLY C 1 1 ? 36.455 67.502 -44.572 1.00 95.06 0 GLY C O 1
ATOM 3610 N N . MET C 1 2 ? 38.025 65.917 -44.273 1.00 82.82 1 MET C N 1
ATOM 3611 C CA . MET C 1 2 ? 37.064 64.823 -44.171 1.00 73.74 1 MET C CA 1
ATOM 3612 C C . MET C 1 2 ? 36.746 64.439 -42.727 1.00 70.53 1 MET C C 1
ATOM 3613 O O . MET C 1 2 ? 37.621 64.448 -41.861 1.00 71.34 1 MET C O 1
ATOM 3618 N N . SER C 1 3 ? 35.485 64.098 -42.481 1.00 62.84 2 SER C N 1
ATOM 3619 C CA . SER C 1 3 ? 35.037 63.686 -41.159 1.00 47.45 2 SER C CA 1
ATOM 3620 C C . SER C 1 3 ? 35.064 62.170 -40.999 1.00 62.52 2 SER C C 1
ATOM 3621 O O . SER C 1 3 ? 34.815 61.432 -41.949 1.00 80.01 2 SER C O 1
ATOM 3624 N N . PHE C 1 4 ? 35.370 61.714 -39.790 1.00 66.12 3 PHE C N 1
ATOM 3625 C CA . PHE C 1 4 ? 35.336 60.292 -39.467 1.00 59.69 3 PHE C CA 1
ATOM 3626 C C . PHE C 1 4 ? 34.663 60.069 -38.118 1.00 56.03 3 PHE C C 1
ATOM 3627 O O . PHE C 1 4 ? 34.699 60.940 -37.250 1.00 56.00 3 PHE C O 1
ATOM 3635 N N . ASP C 1 5 ? 34.045 58.905 -37.949 1.00 60.17 4 ASP C N 1
ATOM 3636 C CA . ASP C 1 5 ? 33.561 58.482 -36.639 1.00 67.43 4 ASP C CA 1
ATOM 3637 C C . ASP C 1 5 ? 34.200 57.148 -36.275 1.00 62.47 4 ASP C C 1
ATOM 3638 O O . ASP C 1 5 ? 33.950 56.128 -36.917 1.00 69.92 4 ASP C O 1
ATOM 3643 N N . ILE C 1 6 ? 35.025 57.172 -35.234 1.00 66.37 5 ILE C N 1
ATOM 3644 C CA . ILE C 1 6 ? 35.888 56.048 -34.891 1.00 65.33 5 ILE C CA 1
ATOM 3645 C C . ILE C 1 6 ? 35.402 55.318 -33.637 1.00 56.17 5 ILE C C 1
ATOM 3646 O O . ILE C 1 6 ? 34.933 55.943 -32.689 1.00 62.60 5 ILE C O 1
ATOM 3651 N N . ASN C 1 7 ? 35.502 53.990 -33.651 1.00 59.55 6 ASN C N 1
ATOM 3652 C CA . ASN C 1 7 ? 35.067 53.163 -32.531 1.00 64.65 6 ASN C CA 1
ATOM 3653 C C . ASN C 1 7 ? 36.125 52.133 -32.133 1.00 69.52 6 ASN C C 1
ATOM 3654 O O . ASN C 1 7 ? 36.433 51.221 -32.900 1.00 77.71 6 ASN C O 1
ATOM 3659 N N . TRP C 1 8 ? 36.673 52.279 -30.930 1.00 70.59 7 TRP C N 1
ATOM 3660 C CA . TRP C 1 8 ? 37.740 51.398 -30.458 1.00 81.20 7 TRP C CA 1
ATOM 3661 C C . TRP C 1 8 ? 37.286 50.469 -29.328 1.00 84.62 7 TRP C C 1
ATOM 3662 O O . TRP C 1 8 ? 38.066 50.146 -28.433 1.00 79.55 7 TRP C O 1
ATOM 3673 N N . SER C 1 9 ? 36.033 50.027 -29.389 1.00 86.03 8 SER C N 1
ATOM 3674 C CA . SER C 1 9 ? 35.425 49.257 -28.303 1.00 88.04 8 SER C CA 1
ATOM 3675 C C . SER C 1 9 ? 36.089 47.902 -28.031 1.00 110.13 8 SER C C 1
ATOM 3676 O O . SER C 1 9 ? 36.227 47.501 -26.877 1.00 114.40 8 SER C O 1
ATOM 3679 N N . THR C 1 10 ? 36.486 47.197 -29.087 1.00 123.62 9 THR C N 1
ATOM 3680 C CA . THR C 1 10 ? 37.089 45.871 -28.943 1.00 130.21 9 THR C CA 1
ATOM 3681 C C . THR C 1 10 ? 38.444 45.964 -28.241 1.00 129.55 9 THR C C 1
ATOM 3682 O O . THR C 1 10 ? 38.829 45.075 -27.476 1.00 139.02 9 THR C O 1
ATOM 3686 N N . LEU C 1 11 ? 39.147 47.066 -28.481 1.00 113.19 10 LEU C N 1
ATOM 3687 C CA . LEU C 1 11 ? 40.461 47.295 -27.888 1.00 102.84 10 LEU C CA 1
ATOM 3688 C C . LEU C 1 11 ? 40.363 47.580 -26.387 1.00 104.57 10 LEU C C 1
ATOM 3689 O O . LEU C 1 11 ? 41.373 47.799 -25.716 1.00 92.40 10 LEU C O 1
ATOM 3694 N N . GLU C 1 12 ? 39.141 47.565 -25.865 1.00 105.96 11 GLU C N 1
ATOM 3695 C CA . GLU C 1 12 ? 38.905 47.869 -24.460 1.00 92.34 11 GLU C CA 1
ATOM 3696 C C . GLU C 1 12 ? 38.206 46.731 -23.712 1.00 109.13 11 GLU C C 1
ATOM 3697 O O . GLU C 1 12 ? 37.196 46.953 -23.050 1.00 111.59 11 GLU C O 1
ATOM 3703 N N . SER C 1 13 ? 38.758 45.524 -23.800 1.00 120.20 12 SER C N 1
ATOM 3704 C CA . SER C 1 13 ? 38.108 44.334 -23.247 1.00 118.38 12 SER C CA 1
ATOM 3705 C C . SER C 1 13 ? 38.025 44.307 -21.692 1.00 162.41 12 SER C C 1
ATOM 3706 O O . SER C 1 13 ? 36.957 44.038 -21.157 1.00 139.62 12 SER C O 1
ATOM 3709 N N . ASP C 1 14 ? 39.119 44.587 -20.972 1.00 163.91 13 ASP C N 1
ATOM 3710 C CA . ASP C 1 14 ? 39.057 44.885 -19.525 1.00 162.78 13 ASP C CA 1
ATOM 3711 C C . ASP C 1 14 ? 39.747 46.226 -19.158 1.00 166.88 13 ASP C C 1
ATOM 3712 O O . ASP C 1 14 ? 39.422 46.802 -18.088 1.00 165.23 13 ASP C O 1
ATOM 3717 N N . ASN C 1 15 ? 40.672 46.709 -20.004 1.00 165.40 14 ASN C N 1
ATOM 3718 C CA . ASN C 1 15 ? 41.083 48.106 -19.891 1.00 149.82 14 ASN C CA 1
ATOM 3719 C C . ASN C 1 15 ? 40.015 48.987 -20.542 1.00 135.01 14 ASN C C 1
ATOM 3720 O O . ASN C 1 15 ? 39.610 48.713 -21.662 1.00 147.87 14 ASN C O 1
ATOM 3725 N N . ARG C 1 16 ? 39.531 50.015 -19.850 1.00 102.58 15 ARG C N 1
ATOM 3726 C CA . ARG C 1 16 ? 38.734 51.039 -20.520 1.00 86.27 15 ARG C CA 1
ATOM 3727 C C . ARG C 1 16 ? 39.515 52.338 -20.479 1.00 82.53 15 ARG C C 1
ATOM 3728 O O . ARG C 1 16 ? 40.198 52.624 -19.498 1.00 88.20 15 ARG C O 1
ATOM 3736 N N . LEU C 1 17 ? 39.421 53.119 -21.549 1.00 67.30 16 LEU C N 1
ATOM 3737 C CA . LEU C 1 17 ? 40.203 54.343 -21.657 1.00 65.25 16 LEU C CA 1
ATOM 3738 C C . LEU C 1 17 ? 39.799 55.351 -20.582 1.00 68.92 16 LEU C C 1
ATOM 3739 O O . LEU C 1 17 ? 40.649 55.860 -19.843 1.00 68.81 16 LEU C O 1
ATOM 3744 N N . ASN C 1 18 ? 38.499 55.616 -20.494 1.00 64.99 17 ASN C N 1
ATOM 3745 C CA . ASN C 1 18 ? 37.953 56.514 -19.482 1.00 59.00 17 ASN C CA 1
ATOM 3746 C C . ASN C 1 18 ? 38.394 56.138 -18.073 1.00 72.46 17 ASN C C 1
ATOM 3747 O O . ASN C 1 18 ? 38.762 57.000 -17.275 1.00 73.66 17 ASN C O 1
ATOM 3752 N N . ASP C 1 19 ? 38.358 54.844 -17.775 1.00 76.44 18 ASP C N 1
ATOM 3753 C CA . ASP C 1 19 ? 38.715 54.358 -16.450 1.00 73.08 18 ASP C CA 1
ATOM 3754 C C . ASP C 1 19 ? 40.212 54.495 -16.185 1.00 79.79 18 ASP C C 1
ATOM 3755 O O . ASP C 1 19 ? 40.620 54.808 -15.067 1.00 97.01 18 ASP C O 1
ATOM 3760 N N . LEU C 1 20 ? 41.026 54.270 -17.211 1.00 70.24 19 LEU C N 1
ATOM 3761 C CA . LEU C 1 20 ? 42.467 54.456 -17.086 1.00 72.17 19 LEU C CA 1
ATOM 3762 C C . LEU C 1 20 ? 42.784 55.911 -16.758 1.00 72.02 19 LEU C C 1
ATOM 3763 O O . LEU C 1 20 ? 43.533 56.201 -15.811 1.00 84.23 19 LEU C O 1
ATOM 3768 N N . ILE C 1 21 ? 42.198 56.825 -17.532 1.00 62.36 20 ILE C N 1
ATOM 3769 C CA . ILE C 1 21 ? 42.380 58.250 -17.271 1.00 63.57 20 ILE C CA 1
ATOM 3770 C C . ILE C 1 21 ? 41.905 58.602 -15.866 1.00 68.50 20 ILE C C 1
ATOM 3771 O O . ILE C 1 21 ? 42.548 59.381 -15.163 1.00 72.38 20 ILE C O 1
ATOM 3776 N N . ARG C 1 22 ? 40.781 58.017 -15.458 1.00 63.51 21 ARG C N 1
ATOM 3777 C CA . ARG C 1 22 ? 40.213 58.306 -14.146 1.00 54.34 21 ARG C CA 1
ATOM 3778 C C . ARG C 1 22 ? 41.151 57.889 -13.021 1.00 61.33 21 ARG C C 1
ATOM 3779 O O . ARG C 1 22 ? 41.386 58.657 -12.093 1.00 65.34 21 ARG C O 1
ATOM 3787 N N . LYS C 1 23 ? 41.684 56.674 -13.100 1.00 55.87 22 LYS C N 1
ATOM 3788 C CA . LYS C 1 23 ? 42.583 56.186 -12.058 1.00 63.65 22 LYS C CA 1
ATOM 3789 C C . LYS C 1 23 ? 43.890 56.974 -12.029 1.00 68.29 22 LYS C C 1
ATOM 3790 O O . LYS C 1 23 ? 44.422 57.263 -10.952 1.00 72.69 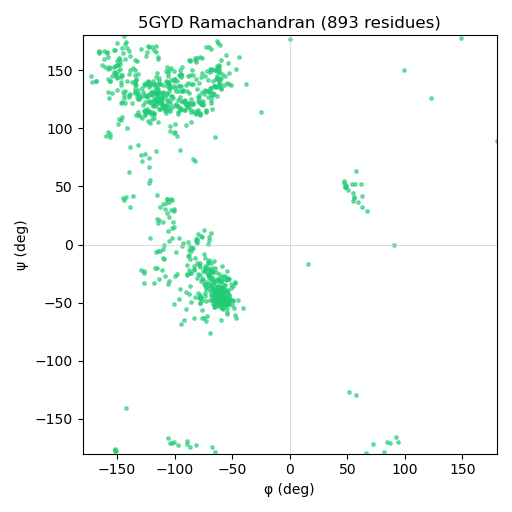22 LYS C O 1
ATOM 3796 N N . HIS C 1 24 ? 44.401 57.333 -13.204 1.00 67.94 23 HIS C N 1
ATOM 3797 C CA . HIS C 1 24 ? 45.636 58.111 -13.261 1.00 67.43 23 HIS C CA 1
ATOM 3798 C C . HIS C 1 24 ? 45.448 59.496 -12.635 1.00 64.12 23 HIS C C 1
ATOM 3799 O O . HIS C 1 24 ? 46.229 59.922 -11.770 1.00 64.26 23 HIS C O 1
ATOM 3806 N N . LEU C 1 25 ? 44.402 60.188 -13.078 1.00 67.40 24 LEU C N 1
ATOM 3807 C CA . LEU C 1 25 ? 44.058 61.506 -12.556 1.00 66.88 24 LEU C CA 1
ATOM 3808 C C . LEU C 1 25 ? 43.810 61.448 -11.053 1.00 57.36 24 LEU C C 1
ATOM 3809 O O . LEU C 1 25 ? 44.200 62.353 -10.312 1.00 48.16 24 LEU C O 1
ATOM 3814 N N . ASN C 1 26 ? 43.165 60.373 -10.610 1.00 60.21 25 ASN C N 1
ATOM 3815 C CA . ASN C 1 26 ? 42.914 60.171 -9.192 1.00 64.53 25 ASN C CA 1
ATOM 3816 C C . ASN C 1 26 ? 44.219 60.065 -8.425 1.00 61.60 25 ASN C C 1
ATOM 3817 O O . ASN C 1 26 ? 44.378 60.701 -7.392 1.00 71.04 25 ASN C O 1
ATOM 3822 N N . SER C 1 27 ? 45.153 59.268 -8.938 1.00 63.10 26 SER C N 1
ATOM 3823 C CA . SER C 1 27 ? 46.476 59.162 -8.326 1.00 64.32 26 SER C CA 1
ATOM 3824 C C . SER C 1 27 ? 47.126 60.538 -8.201 1.00 64.87 26 SER C C 1
ATOM 3825 O O . SER C 1 27 ? 47.648 60.900 -7.133 1.00 65.15 26 SER C O 1
ATOM 3828 N N . TYR C 1 28 ? 47.075 61.306 -9.288 1.00 64.50 27 TYR C N 1
ATOM 3829 C CA . TYR C 1 28 ? 47.613 62.663 -9.275 1.00 63.84 27 TYR C CA 1
ATOM 3830 C C . TYR C 1 28 ? 46.997 63.496 -8.153 1.00 70.65 27 TYR C C 1
ATOM 3831 O O . TYR C 1 28 ? 47.711 64.171 -7.410 1.00 79.30 27 TYR C O 1
ATOM 3840 N N . LEU C 1 29 ? 45.673 63.445 -8.037 1.00 69.33 28 LEU C N 1
ATOM 3841 C CA . LEU C 1 29 ? 44.966 64.208 -7.012 1.00 60.62 28 LEU C CA 1
ATOM 3842 C C . LEU C 1 29 ? 45.362 63.780 -5.601 1.00 73.49 28 LEU C C 1
ATOM 3843 O O . LEU C 1 29 ? 45.626 64.620 -4.741 1.00 88.84 28 LEU C O 1
ATOM 3848 N N . GLN C 1 30 ? 45.408 62.472 -5.370 1.00 67.23 29 GLN C N 1
ATOM 3849 C CA . GLN C 1 30 ? 45.739 61.942 -4.052 1.00 69.99 29 GLN C CA 1
ATOM 3850 C C . GLN C 1 30 ? 47.199 62.206 -3.696 1.00 75.30 29 GLN C C 1
ATOM 3851 O O . GLN C 1 30 ? 47.587 62.089 -2.533 1.00 84.05 29 GLN C O 1
ATOM 3857 N N . ASN C 1 31 ? 48.010 62.556 -4.691 1.00 69.24 30 ASN C N 1
ATOM 3858 C CA . ASN C 1 31 ? 49.385 62.965 -4.412 1.00 68.24 30 ASN C CA 1
ATOM 3859 C C . ASN C 1 31 ? 49.586 64.481 -4.448 1.00 68.79 30 ASN C C 1
ATOM 3860 O O . ASN C 1 31 ? 50.712 64.962 -4.569 1.00 78.99 30 ASN C O 1
ATOM 3865 N N . THR C 1 32 ? 48.493 65.228 -4.327 1.00 61.62 31 THR C N 1
ATOM 3866 C CA . THR C 1 32 ? 48.554 66.687 -4.337 1.00 64.14 31 THR C CA 1
ATOM 3867 C C . THR C 1 32 ? 48.330 67.253 -2.940 1.00 71.57 31 THR C C 1
ATOM 3868 O O . THR C 1 32 ? 47.375 66.872 -2.262 1.00 78.05 31 THR C O 1
ATOM 3872 N N . GLN C 1 33 ? 49.206 68.155 -2.504 1.00 77.28 32 GLN C N 1
ATOM 3873 C CA . GLN C 1 33 ? 49.011 68.802 -1.212 1.00 86.43 32 GLN C CA 1
ATOM 3874 C C . GLN C 1 33 ? 47.788 69.708 -1.309 1.00 80.31 32 GLN C C 1
ATOM 3875 O O . GLN C 1 33 ? 47.602 70.427 -2.293 1.00 87.62 32 GLN C O 1
ATOM 3881 N N . LEU C 1 34 ? 46.933 69.638 -0.296 1.00 63.90 33 LEU C N 1
ATOM 3882 C CA . LEU C 1 34 ? 45.665 70.350 -0.330 1.00 59.20 33 LEU C CA 1
ATOM 3883 C C . LEU C 1 34 ? 45.677 71.564 0.585 1.00 64.27 33 LEU C C 1
ATOM 3884 O O . LEU C 1 34 ? 46.295 71.540 1.649 1.00 72.09 33 LEU C O 1
ATOM 3889 N N . PRO C 1 35 ? 44.993 72.637 0.165 1.00 60.99 34 PRO C N 1
ATOM 3890 C CA . PRO C 1 35 ? 44.827 73.833 0.993 1.00 64.55 34 PRO C CA 1
ATOM 3891 C C . PRO C 1 35 ? 44.008 73.554 2.248 1.00 77.27 34 PRO C C 1
ATOM 3892 O O . PRO C 1 35 ? 43.581 72.422 2.482 1.00 75.35 34 PRO C O 1
ATOM 3896 N N . SER C 1 36 ? 43.784 74.593 3.043 1.00 83.23 35 SER C N 1
ATOM 3897 C CA . SER C 1 36 ? 43.034 74.457 4.281 1.00 81.21 35 SER C CA 1
ATOM 3898 C C . SER C 1 36 ? 41.540 74.278 4.031 1.00 80.09 35 SER C C 1
ATOM 3899 O O . SER C 1 36 ? 40.824 73.759 4.887 1.00 98.54 35 SER C O 1
ATOM 3902 N N . TYR C 1 37 ? 41.071 74.699 2.859 1.00 66.53 36 TYR C N 1
ATOM 3903 C CA . TYR C 1 37 ? 39.635 74.699 2.587 1.00 66.37 36 TYR C CA 1
ATOM 3904 C C . TYR C 1 37 ? 39.126 73.441 1.881 1.00 65.43 36 TYR C C 1
ATOM 3905 O O . TYR C 1 37 ? 37.928 73.317 1.629 1.00 66.03 36 TYR C O 1
ATOM 3914 N N . VAL C 1 38 ? 40.018 72.508 1.569 1.00 65.74 37 VAL C N 1
ATOM 3915 C CA . VAL C 1 38 ? 39.588 71.237 0.990 1.00 64.06 37 VAL C CA 1
ATOM 3916 C C . VAL C 1 38 ? 40.374 70.068 1.587 1.00 67.77 37 VAL C C 1
ATOM 3917 O O . VAL C 1 38 ? 41.604 70.091 1.646 1.00 73.63 37 VAL C O 1
ATOM 3921 N N . SER C 1 39 ? 39.649 69.051 2.046 1.00 58.92 38 SER C N 1
ATOM 3922 C CA . SER C 1 39 ? 40.264 67.933 2.752 1.00 54.61 38 SER C CA 1
ATOM 3923 C C . SER C 1 39 ? 40.477 66.723 1.849 1.00 67.20 38 SER C C 1
ATOM 3924 O O . SER C 1 39 ? 41.373 65.913 2.087 1.00 72.53 38 SER C O 1
ATOM 3927 N N . ASN C 1 40 ? 39.651 66.598 0.816 1.00 62.43 39 ASN C N 1
ATOM 3928 C CA . ASN C 1 40 ? 39.760 65.465 -0.095 1.00 56.17 39 ASN C CA 1
ATOM 3929 C C . ASN C 1 40 ? 39.393 65.808 -1.532 1.00 63.91 39 ASN C C 1
ATOM 3930 O O . ASN C 1 40 ? 38.449 66.556 -1.786 1.00 67.58 39 ASN C O 1
ATOM 3935 N N . LEU C 1 41 ? 40.158 65.255 -2.466 1.00 64.64 40 LEU C N 1
ATOM 3936 C CA . LEU C 1 41 ? 39.838 65.337 -3.885 1.00 51.59 40 LEU C CA 1
ATOM 3937 C C . LEU C 1 41 ? 39.799 63.935 -4.474 1.00 48.38 40 LEU C C 1
ATOM 3938 O O . LEU C 1 41 ? 40.653 63.103 -4.174 1.00 67.03 40 LEU C O 1
ATOM 3943 N N . ARG C 1 42 ? 38.800 63.674 -5.307 1.00 44.50 41 ARG C N 1
ATOM 3944 C CA . ARG C 1 42 ? 38.655 62.365 -5.927 1.00 51.07 41 ARG C CA 1
ATOM 3945 C C . ARG C 1 42 ? 37.898 62.490 -7.241 1.00 50.33 41 ARG C C 1
ATOM 3946 O O . ARG C 1 42 ? 37.000 63.323 -7.373 1.00 53.21 41 ARG C O 1
ATOM 3954 N N . VAL C 1 43 ? 38.270 61.672 -8.217 1.00 46.95 42 VAL C N 1
ATOM 3955 C CA . VAL C 1 43 ? 37.574 61.674 -9.494 1.00 55.02 42 VAL C CA 1
ATOM 3956 C C . VAL C 1 43 ? 36.363 60.760 -9.425 1.00 53.33 42 VAL C C 1
ATOM 3957 O O . VAL C 1 43 ? 36.500 59.548 -9.276 1.00 63.53 42 VAL C O 1
ATOM 3961 N N . LEU C 1 44 ? 35.176 61.348 -9.518 1.00 45.11 43 LEU C N 1
ATOM 3962 C CA . LEU C 1 44 ? 33.951 60.566 -9.538 1.00 38.55 43 LEU C CA 1
ATOM 3963 C C . LEU C 1 44 ? 33.774 59.922 -10.903 1.00 52.38 43 LEU C C 1
ATOM 3964 O O . LEU C 1 44 ? 33.500 58.726 -11.003 1.00 68.51 43 LEU C O 1
ATOM 3969 N N . ASP C 1 45 ? 33.938 60.714 -11.958 1.00 52.10 44 ASP C N 1
ATOM 3970 C CA . ASP C 1 45 ? 33.831 60.163 -13.305 1.00 47.56 44 ASP C CA 1
ATOM 3971 C C . ASP C 1 45 ? 34.676 60.933 -14.310 1.00 55.79 44 ASP C C 1
ATOM 3972 O O . ASP C 1 45 ? 34.879 62.138 -14.174 1.00 53.90 44 ASP C O 1
ATOM 3977 N N . PHE C 1 46 ? 35.178 60.220 -15.313 1.00 67.98 45 PHE C N 1
ATOM 3978 C CA . PHE C 1 46 ? 35.866 60.845 -16.434 1.00 57.47 45 PHE C CA 1
ATOM 3979 C C . PHE C 1 46 ? 35.229 60.372 -17.733 1.00 53.31 45 PHE C C 1
ATOM 3980 O O . PHE C 1 46 ? 34.910 59.193 -17.879 1.00 59.86 45 PHE C O 1
ATOM 3988 N N . ASP C 1 47 ? 35.041 61.289 -18.675 1.00 67.19 46 ASP C N 1
ATOM 3989 C CA . ASP C 1 47 ? 34.399 60.940 -19.936 1.00 64.14 46 ASP C CA 1
ATOM 3990 C C . ASP C 1 47 ? 34.968 61.739 -21.101 1.00 62.13 46 ASP C C 1
ATOM 3991 O O . ASP C 1 47 ? 34.737 62.942 -21.213 1.00 67.29 46 ASP C O 1
ATOM 3996 N N . LEU C 1 48 ? 35.705 61.062 -21.976 1.00 56.11 47 LEU C N 1
ATOM 3997 C CA . LEU C 1 48 ? 36.356 61.728 -23.096 1.00 52.97 47 LEU C CA 1
ATOM 3998 C C . LEU C 1 48 ? 35.329 62.249 -24.102 1.00 52.96 47 LEU C C 1
ATOM 3999 O O . LEU C 1 48 ? 35.604 63.180 -24.858 1.00 67.40 47 LEU C O 1
ATOM 4004 N N . GLY C 1 49 ? 34.144 61.648 -24.102 1.00 39.45 48 GLY C N 1
ATOM 4005 C CA . GLY C 1 49 ? 33.032 62.161 -24.882 1.00 39.56 48 GLY C CA 1
ATOM 4006 C C . GLY C 1 49 ? 32.871 61.549 -26.261 1.00 56.90 48 GLY C C 1
ATOM 4007 O O . GLY C 1 49 ? 33.521 60.560 -26.598 1.00 65.02 48 GLY C O 1
ATOM 4008 N N . LYS C 1 50 ? 31.992 62.150 -27.059 1.00 49.17 49 LYS C N 1
ATOM 4009 C CA . LYS C 1 50 ? 31.681 61.646 -28.391 1.00 45.80 49 LYS C CA 1
ATOM 4010 C C . LYS C 1 50 ? 32.248 62.570 -29.466 1.00 57.29 49 LYS C C 1
ATOM 4011 O O . LYS C 1 50 ? 32.288 62.218 -30.645 1.00 70.39 49 LYS C O 1
ATOM 4017 N N . VAL C 1 51 ? 32.679 63.756 -29.049 1.00 55.05 50 VAL C N 1
ATOM 4018 C CA . VAL C 1 51 ? 33.183 64.763 -29.976 1.00 45.66 50 VAL C CA 1
ATOM 4019 C C . VAL C 1 51 ? 34.689 64.955 -29.839 1.00 53.89 50 VAL C C 1
ATOM 4020 O O . VAL C 1 51 ? 35.180 65.377 -28.792 1.00 54.85 50 VAL C O 1
ATOM 4024 N N . GLY C 1 52 ? 35.418 64.649 -30.908 1.00 40.07 51 GLY C N 1
ATOM 4025 C CA . GLY C 1 52 ? 36.865 64.730 -30.887 1.00 35.27 51 GLY C CA 1
ATOM 4026 C C . GLY C 1 52 ? 37.401 65.968 -31.574 1.00 45.16 51 GLY C C 1
ATOM 4027 O O . GLY C 1 52 ? 36.640 66.866 -31.932 1.00 59.05 51 GLY C O 1
ATOM 4028 N N . PRO C 1 53 ? 38.725 66.020 -31.764 1.00 41.27 52 PRO C N 1
ATOM 4029 C CA . PRO C 1 53 ? 39.403 67.184 -32.337 1.00 41.05 52 PRO C CA 1
ATOM 4030 C C . PRO C 1 53 ? 39.320 67.248 -33.854 1.00 52.70 52 PRO C C 1
ATOM 4031 O O . PRO C 1 53 ? 39.050 66.243 -34.513 1.00 57.28 52 PRO C O 1
ATOM 4035 N N . ALA C 1 54 ? 39.546 68.440 -34.393 1.00 51.11 53 ALA C N 1
ATOM 4036 C CA . ALA C 1 54 ? 39.821 68.603 -35.808 1.00 41.02 53 ALA C CA 1
ATOM 4037 C C . ALA C 1 54 ? 41.329 68.512 -35.987 1.00 50.09 53 ALA C C 1
ATOM 4038 O O . ALA C 1 54 ? 42.078 69.296 -35.398 1.00 63.48 53 ALA C O 1
ATOM 4040 N N . ILE C 1 55 ? 41.773 67.542 -36.778 1.00 54.41 54 ILE C N 1
ATOM 4041 C CA . ILE C 1 55 ? 43.200 67.290 -36.935 1.00 59.62 54 ILE C CA 1
ATOM 4042 C C . ILE C 1 55 ? 43.699 67.646 -38.330 1.00 66.01 54 ILE C C 1
ATOM 4043 O O . ILE C 1 55 ? 43.223 67.111 -39.330 1.00 80.15 54 ILE C O 1
ATOM 4048 N N . THR C 1 56 ? 44.660 68.561 -38.383 1.00 60.15 55 THR C N 1
ATOM 4049 C CA . THR C 1 56 ? 45.307 68.932 -39.633 1.00 60.62 55 THR C CA 1
ATOM 4050 C C . THR C 1 56 ? 46.748 68.445 -39.632 1.00 69.18 55 THR C C 1
ATOM 4051 O O . THR C 1 56 ? 47.505 68.743 -38.713 1.00 73.16 55 THR C O 1
ATOM 4055 N N . LEU C 1 57 ? 47.127 67.687 -40.655 1.00 76.40 56 LEU C N 1
ATOM 4056 C CA . LEU C 1 57 ? 48.512 67.257 -40.785 1.00 81.19 56 LEU C CA 1
ATOM 4057 C C . LEU C 1 57 ? 49.343 68.438 -41.274 1.00 86.77 56 LEU C C 1
ATOM 4058 O O . LEU C 1 57 ? 49.089 68.988 -42.346 1.00 93.57 56 LEU C O 1
ATOM 4063 N N . LYS C 1 58 ? 50.328 68.830 -40.473 1.00 85.43 57 LYS C N 1
ATOM 4064 C CA . LYS C 1 58 ? 51.155 69.991 -40.779 1.00 86.09 57 LYS C CA 1
ATOM 4065 C C . LYS C 1 58 ? 52.456 69.598 -41.459 1.00 92.78 57 LYS C C 1
ATOM 4066 O O . LYS C 1 58 ? 52.856 70.198 -42.456 1.00 100.37 57 LYS C O 1
ATOM 4072 N N . GLU C 1 59 ? 53.115 68.588 -40.906 1.00 94.19 58 GLU C N 1
ATOM 4073 C CA . GLU C 1 59 ? 54.409 68.156 -41.407 1.00 97.77 58 GLU C CA 1
ATOM 4074 C C . GLU C 1 59 ? 54.704 66.745 -40.925 1.00 95.88 58 GLU C C 1
ATOM 4075 O O . GLU C 1 59 ? 54.118 66.275 -39.950 1.00 95.80 58 GLU C O 1
ATOM 4081 N N . ILE C 1 60 ? 55.612 66.068 -41.615 1.00 100.78 59 ILE C N 1
ATOM 4082 C CA . ILE C 1 60 ? 55.955 64.702 -41.262 1.00 102.24 59 ILE C CA 1
ATOM 4083 C C . ILE C 1 60 ? 57.464 64.506 -41.396 1.00 101.88 59 ILE C C 1
ATOM 4084 O O . ILE C 1 60 ? 58.056 64.810 -42.432 1.00 106.88 59 ILE C O 1
ATOM 4089 N N . THR C 1 61 ? 58.077 64.008 -40.328 1.00 98.06 60 THR C N 1
ATOM 4090 C CA . THR C 1 61 ? 59.525 64.044 -40.180 1.00 94.99 60 THR C CA 1
ATOM 4091 C C . THR C 1 61 ? 60.030 62.770 -39.512 1.00 100.84 60 THR C C 1
ATOM 4092 O O . THR C 1 61 ? 59.238 61.938 -39.069 1.00 103.45 60 THR C O 1
ATOM 4096 N N . ASP C 1 62 ? 61.349 62.613 -39.456 1.00 102.09 61 ASP C N 1
ATOM 4097 C CA . ASP C 1 62 ? 61.954 61.656 -38.546 1.00 99.42 61 ASP C CA 1
ATOM 4098 C C . ASP C 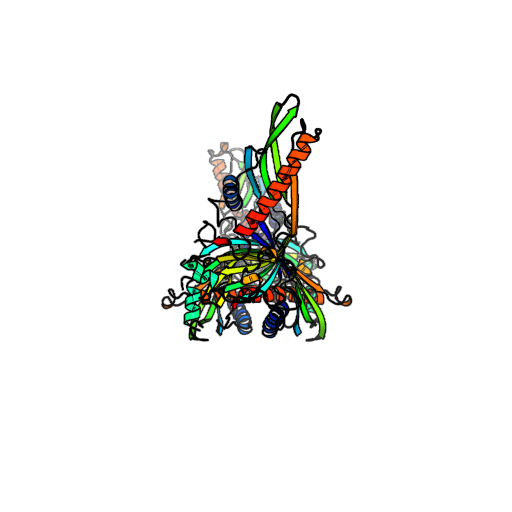1 62 ? 61.579 62.066 -37.130 1.00 89.13 61 ASP C C 1
ATOM 4099 O O . ASP C 1 62 ? 61.364 63.249 -36.862 1.00 88.14 61 ASP C O 1
ATOM 4104 N N . PRO C 1 63 ? 61.483 61.092 -36.219 1.00 83.37 62 PRO C N 1
ATOM 4105 C CA . PRO C 1 63 ? 61.219 61.423 -34.818 1.00 87.59 62 PRO C CA 1
ATOM 4106 C C . PRO C 1 63 ? 62.318 62.287 -34.210 1.00 95.43 62 PRO C C 1
ATOM 4107 O O . PRO C 1 63 ? 63.454 62.246 -34.681 1.00 98.48 62 PRO C O 1
ATOM 4111 N N . LEU C 1 64 ? 61.979 63.058 -33.180 1.00 89.61 63 LEU C N 1
ATOM 4112 C CA . LEU C 1 64 ? 62.965 63.874 -32.483 1.00 89.20 63 LEU C CA 1
ATOM 4113 C C . LEU C 1 64 ? 64.025 62.989 -31.836 1.00 96.85 63 LEU C C 1
ATOM 4114 O O . LEU C 1 64 ? 63.738 61.862 -31.431 1.00 99.74 63 LEU C O 1
ATOM 4119 N N . ASP C 1 65 ? 65.247 63.503 -31.743 1.00 95.20 64 ASP C N 1
ATOM 4120 C CA . ASP C 1 65 ? 66.353 62.757 -31.148 1.00 97.88 64 ASP C CA 1
ATOM 4121 C C . ASP C 1 65 ? 66.084 62.424 -29.683 1.00 96.35 64 ASP C C 1
ATOM 4122 O O . ASP C 1 65 ? 66.545 61.399 -29.172 1.00 98.95 64 ASP C O 1
ATOM 4127 N N . GLU C 1 66 ? 65.329 63.296 -29.020 1.00 92.02 65 GLU C N 1
ATOM 4128 C CA . GLU C 1 66 ? 65.057 63.168 -27.593 1.00 92.65 65 GLU C CA 1
ATOM 4129 C C . GLU C 1 66 ? 64.348 61.855 -27.258 1.00 101.65 65 GLU C C 1
ATOM 4130 O O . GLU C 1 66 ? 64.553 61.289 -26.183 1.00 105.86 65 GLU C O 1
ATOM 4136 N N . PHE C 1 67 ? 63.525 61.370 -28.183 1.00 98.57 66 PHE C N 1
ATOM 4137 C CA . PHE C 1 67 ? 62.834 60.097 -28.000 1.00 92.74 66 PHE C CA 1
ATOM 4138 C C . PHE C 1 67 ? 63.829 58.940 -27.962 1.00 100.97 66 PHE C C 1
ATOM 4139 O O . PHE C 1 67 ? 63.833 58.138 -27.020 1.00 102.77 66 PHE C O 1
ATOM 4147 N N . TYR C 1 68 ? 64.666 58.863 -28.994 1.00 107.84 67 TYR C N 1
ATOM 4148 C CA . TYR C 1 68 ? 65.728 57.863 -29.067 1.00 114.25 67 TYR C CA 1
ATOM 4149 C C . TYR C 1 68 ? 66.587 57.904 -27.809 1.00 117.96 67 TYR C C 1
ATOM 4150 O O . TYR C 1 68 ? 66.917 56.864 -27.231 1.00 122.28 67 TYR C O 1
ATOM 4159 N N . ASP C 1 69 ? 66.938 59.118 -27.390 1.00 114.69 68 ASP C N 1
ATOM 4160 C CA . ASP C 1 69 ? 67.716 59.318 -26.173 1.00 114.49 68 ASP C CA 1
ATOM 4161 C C . ASP C 1 69 ? 66.997 58.741 -24.959 1.00 117.49 68 ASP C C 1
ATOM 4162 O O . ASP C 1 69 ? 67.620 58.132 -24.091 1.00 121.56 68 ASP C O 1
ATOM 4167 N N . SER C 1 70 ? 65.682 58.936 -24.909 1.00 118.45 69 SER C N 1
ATOM 4168 C CA . SER C 1 70 ? 64.872 58.413 -23.815 1.00 119.97 69 SER C CA 1
ATOM 4169 C C . SER C 1 70 ? 64.900 56.890 -23.796 1.00 132.74 69 SER C C 1
ATOM 4170 O O . SER C 1 70 ? 64.968 56.275 -22.731 1.00 138.58 69 SER C O 1
ATOM 4173 N N . ILE C 1 71 ? 64.852 56.288 -24.980 1.00 132.00 70 ILE C N 1
ATOM 4174 C CA . ILE C 1 71 ? 64.863 54.833 -25.091 1.00 133.74 70 ILE C CA 1
ATOM 4175 C C . ILE C 1 71 ? 66.215 54.239 -24.697 1.00 140.12 70 ILE C C 1
ATOM 4176 O O . ILE C 1 71 ? 66.269 53.198 -24.039 1.00 145.65 70 ILE C O 1
ATOM 4181 N N . ARG C 1 72 ? 67.298 54.903 -25.099 1.00 134.59 71 ARG C N 1
ATOM 4182 C CA . ARG C 1 72 ? 68.649 54.439 -24.778 1.00 140.62 71 ARG C CA 1
ATOM 4183 C C . ARG C 1 72 ? 68.833 54.208 -23.284 1.00 147.98 71 ARG C C 1
ATOM 4184 O O . ARG C 1 72 ? 69.450 53.228 -22.868 1.00 154.13 71 ARG C O 1
ATOM 4192 N N . GLU C 1 73 ? 68.299 55.121 -22.482 1.00 150.16 72 GLU C N 1
ATOM 4193 C CA . GLU C 1 73 ? 68.362 54.976 -21.037 1.00 159.95 72 GLU C CA 1
ATOM 4194 C C . GLU C 1 73 ? 67.472 53.826 -20.575 1.00 168.02 72 GLU C C 1
ATOM 4195 O O . GLU C 1 73 ? 67.971 52.750 -20.245 1.00 174.55 72 GLU C O 1
ATOM 4201 N N . GLU C 1 74 ? 66.161 54.045 -20.540 1.00 168.30 73 GLU C N 1
ATOM 4202 C CA . GLU C 1 74 ? 65.240 52.969 -20.184 1.00 166.84 73 GLU C CA 1
ATOM 4203 C C . GLU C 1 74 ? 64.331 52.649 -21.370 1.00 161.57 73 GLU C C 1
ATOM 4204 O O . GLU C 1 74 ? 64.343 51.535 -21.897 1.00 162.01 73 GLU C O 1
ATOM 4210 N N . PRO C 1 115 ? 60.216 42.655 -41.357 1.00 140.29 114 PRO C N 1
ATOM 4211 C CA . PRO C 1 115 ? 60.154 43.101 -39.966 1.00 145.75 114 PRO C CA 1
ATOM 4212 C C . PRO C 1 115 ? 59.878 44.607 -39.809 1.00 148.94 114 PRO C C 1
ATOM 4213 O O . PRO C 1 115 ? 59.754 45.324 -40.812 1.00 148.78 114 PRO C O 1
ATOM 4217 N N . SER C 1 116 ? 59.829 45.064 -38.554 1.00 151.63 115 SER C N 1
ATOM 4218 C CA . SER C 1 116 ? 59.043 46.238 -38.152 1.00 143.84 115 SER C CA 1
ATOM 4219 C C . SER C 1 116 ? 59.810 47.591 -38.250 1.00 218.69 115 SER C C 1
ATOM 4220 O O . SER C 1 116 ? 60.917 47.745 -37.734 1.00 199.03 115 SER C O 1
ATOM 4223 N N . PRO C 1 117 ? 59.165 48.597 -38.873 1.00 217.71 116 PRO C N 1
ATOM 4224 C CA . PRO C 1 117 ? 59.585 49.844 -39.528 1.00 223.02 116 PRO C CA 1
ATOM 4225 C C . PRO C 1 117 ? 61.074 50.276 -39.621 1.00 216.74 116 PRO C C 1
ATOM 4226 O O . PRO C 1 117 ? 62.014 49.611 -39.192 1.00 220.21 116 PRO C O 1
ATOM 4230 N N . ASN C 1 118 ? 61.244 51.399 -40.319 1.00 199.09 117 ASN C N 1
ATOM 4231 C CA . ASN C 1 118 ? 62.102 52.468 -39.854 1.00 190.60 117 ASN C CA 1
ATOM 4232 C C . ASN C 1 118 ? 61.099 53.600 -39.645 1.00 174.42 117 ASN C C 1
ATOM 4233 O O . ASN C 1 118 ? 60.116 53.717 -40.373 1.00 170.83 117 ASN C O 1
ATOM 4238 N N . ASP C 1 119 ? 61.333 54.400 -38.619 1.00 161.01 118 ASP C N 1
ATOM 4239 C CA . ASP C 1 119 ? 60.247 55.053 -37.899 1.00 141.55 118 ASP C CA 1
ATOM 4240 C C . ASP C 1 119 ? 59.762 56.394 -38.460 1.00 122.64 118 ASP C C 1
ATOM 4241 O O . ASP C 1 119 ? 60.188 56.803 -39.532 1.00 115.93 118 ASP C O 1
ATOM 4246 N N . ILE C 1 120 ? 58.855 57.074 -37.758 1.00 119.67 119 ILE C N 1
ATOM 4247 C CA . ILE C 1 120 ? 58.137 58.181 -38.406 1.00 118.30 119 ILE C CA 1
ATOM 4248 C C . ILE C 1 120 ? 57.469 59.084 -37.374 1.00 113.10 119 ILE C C 1
ATOM 4249 O O . ILE C 1 120 ? 57.178 58.638 -36.276 1.00 115.36 119 ILE C O 1
ATOM 4254 N N . GLN C 1 121 ? 57.247 60.353 -37.707 1.00 102.67 120 GLN C N 1
ATOM 4255 C CA . GLN C 1 121 ? 56.635 61.281 -36.761 1.00 95.44 120 GLN C CA 1
ATOM 4256 C C . GLN C 1 121 ? 55.730 62.296 -37.453 1.00 96.31 120 GLN C C 1
ATOM 4257 O O . GLN C 1 121 ? 56.127 62.925 -38.433 1.00 103.59 120 GLN C O 1
ATOM 4263 N N . PHE C 1 122 ? 54.516 62.455 -36.933 1.00 91.03 121 PHE C N 1
ATOM 4264 C CA . PHE C 1 122 ? 53.564 63.415 -37.483 1.00 86.66 121 PHE C CA 1
ATOM 4265 C C . PHE C 1 122 ? 53.493 64.687 -36.646 1.00 89.00 121 PHE C C 1
ATOM 4266 O O . PHE C 1 122 ? 53.269 64.632 -35.435 1.00 95.95 121 PHE C O 1
ATOM 4274 N N . LEU C 1 123 ? 53.683 65.831 -37.296 1.00 80.17 122 LEU C N 1
ATOM 4275 C CA . LEU C 1 123 ? 53.419 67.121 -36.670 1.00 70.69 122 LEU C CA 1
ATOM 4276 C C . LEU C 1 123 ? 51.980 67.528 -36.961 1.00 73.67 122 LEU C C 1
ATOM 4277 O O . LEU C 1 123 ? 51.612 67.746 -38.115 1.00 82.07 122 LEU C O 1
ATOM 4282 N N . LEU C 1 124 ? 51.167 67.625 -35.916 1.00 71.41 123 LEU C N 1
ATOM 4283 C CA . LEU C 1 124 ? 49.742 67.876 -36.089 1.00 64.19 123 LEU C CA 1
ATOM 4284 C C . LEU C 1 124 ? 49.280 69.200 -35.496 1.00 69.54 123 LEU C C 1
ATOM 4285 O O . LEU C 1 124 ? 49.693 69.586 -34.402 1.00 83.35 123 LEU C O 1
ATOM 4290 N N . GLU C 1 125 ? 48.422 69.890 -36.238 1.00 60.82 124 GLU C N 1
ATOM 4291 C CA . GLU C 1 125 ? 47.629 70.977 -35.688 1.00 61.30 124 GLU C CA 1
ATOM 4292 C C . GLU C 1 125 ? 46.330 70.383 -35.160 1.00 64.27 124 GLU C C 1
ATOM 4293 O O . GLU C 1 125 ? 45.576 69.758 -35.905 1.00 78.22 124 GLU C O 1
ATOM 4299 N N . VAL C 1 126 ? 46.079 70.567 -33.870 1.00 50.29 125 VAL C N 1
ATOM 4300 C CA . VAL C 1 126 ? 44.910 69.980 -33.231 1.00 43.14 125 VAL C CA 1
ATOM 4301 C C . VAL C 1 126 ? 43.981 71.058 -32.692 1.00 46.55 125 VAL C C 1
ATOM 4302 O O . VAL C 1 126 ? 44.394 71.896 -31.891 1.00 62.17 125 VAL C O 1
ATOM 4306 N N . GLU C 1 127 ? 42.728 71.038 -33.135 1.00 36.41 126 GLU C N 1
ATOM 4307 C CA . GLU C 1 127 ? 41.752 72.013 -32.665 1.00 33.71 126 GLU C CA 1
ATOM 4308 C C . GLU C 1 127 ? 40.582 71.329 -31.968 1.00 56.91 126 GLU C C 1
ATOM 4309 O O . GLU C 1 127 ? 39.744 70.701 -32.611 1.00 63.44 126 GLU C O 1
ATOM 4315 N N . TYR C 1 128 ? 40.532 71.464 -30.648 1.00 53.93 127 TYR C N 1
ATOM 4316 C CA . TYR C 1 128 ? 39.523 70.797 -29.839 1.00 46.97 127 TYR C CA 1
ATOM 4317 C C . TYR C 1 128 ? 38.507 71.769 -29.249 1.00 41.06 127 TYR C C 1
ATOM 4318 O O . TYR C 1 128 ? 38.866 72.784 -28.651 1.00 46.11 127 TYR C O 1
ATOM 4327 N N . LYS C 1 129 ? 37.234 71.440 -29.438 1.00 44.61 128 LYS C N 1
ATOM 4328 C CA . LYS C 1 129 ? 36.126 72.133 -28.798 1.00 47.25 128 LYS C CA 1
ATOM 4329 C C . LYS C 1 129 ? 35.088 71.078 -28.436 1.00 56.93 128 LYS C C 1
ATOM 4330 O O . LYS C 1 129 ? 33.885 71.281 -28.603 1.00 64.27 128 LYS C O 1
ATOM 4336 N N . GLY C 1 130 ? 35.575 69.943 -27.944 1.00 50.74 129 GLY C N 1
ATOM 4337 C CA . GLY C 1 130 ? 34.746 68.768 -27.750 1.00 62.79 129 GLY C CA 1
ATOM 4338 C C . GLY C 1 130 ? 34.056 68.664 -26.405 1.00 69.13 129 GLY C C 1
ATOM 4339 O O . GLY C 1 130 ? 34.047 69.611 -25.620 1.00 80.58 129 GLY C O 1
ATOM 4340 N N . ASP C 1 131 ? 33.491 67.489 -26.140 1.00 58.39 130 ASP C N 1
ATOM 4341 C CA . ASP C 1 131 ? 32.600 67.298 -25.002 1.00 43.24 130 ASP C CA 1
ATOM 4342 C C . ASP C 1 131 ? 33.215 66.488 -23.864 1.00 45.10 130 ASP C C 1
ATOM 4343 O O . ASP C 1 131 ? 32.521 65.710 -23.208 1.00 44.33 130 ASP C O 1
ATOM 4348 N N . LEU C 1 132 ? 34.512 66.670 -23.632 1.00 55.81 131 LEU C N 1
ATOM 4349 C CA . LEU C 1 132 ? 35.174 66.053 -22.487 1.00 41.90 131 LEU C CA 1
ATOM 4350 C C . LEU C 1 132 ? 34.502 66.529 -21.205 1.00 49.73 131 LEU C C 1
ATOM 4351 O O . LEU C 1 132 ? 34.089 67.684 -21.106 1.00 61.92 131 LEU C O 1
ATOM 4356 N N . LEU C 1 133 ? 34.388 65.634 -20.230 1.00 44.84 132 LEU C N 1
ATOM 4357 C CA . LEU C 1 133 ? 33.768 65.975 -18.956 1.00 36.56 132 LEU C CA 1
ATOM 4358 C C . LEU C 1 133 ? 34.412 65.236 -17.790 1.00 39.51 132 LEU C C 1
ATOM 4359 O O . LEU C 1 133 ? 34.460 64.003 -17.768 1.00 44.40 132 LEU C O 1
ATOM 4364 N N . VAL C 1 134 ? 34.906 66.003 -16.824 1.00 42.18 133 VAL C N 1
ATOM 4365 C CA . VAL C 1 134 ? 35.428 65.441 -15.586 1.00 42.99 133 VAL C CA 1
ATOM 4366 C C . VAL C 1 134 ? 34.529 65.838 -14.422 1.00 52.58 133 VAL C C 1
ATOM 4367 O O . VAL C 1 134 ? 34.255 67.019 -14.222 1.00 52.22 133 VAL C O 1
ATOM 4371 N N . THR C 1 135 ? 34.058 64.853 -13.665 1.00 49.66 134 THR C N 1
ATOM 4372 C CA . THR C 1 135 ? 33.302 65.133 -12.449 1.00 36.88 134 THR C CA 1
ATOM 4373 C C . THR C 1 135 ? 34.109 64.697 -11.237 1.00 39.08 134 THR C C 1
ATOM 4374 O O . THR C 1 135 ? 34.406 63.506 -11.061 1.00 39.41 134 THR C O 1
ATOM 4378 N N . ILE C 1 136 ? 34.451 65.684 -10.413 1.00 48.07 135 ILE C N 1
ATOM 4379 C CA . ILE C 1 136 ? 35.352 65.518 -9.282 1.00 55.93 135 ILE C CA 1
ATOM 4380 C C . ILE C 1 136 ? 34.631 65.732 -7.954 1.00 60.37 135 ILE C C 1
ATOM 4381 O O . ILE C 1 136 ? 33.873 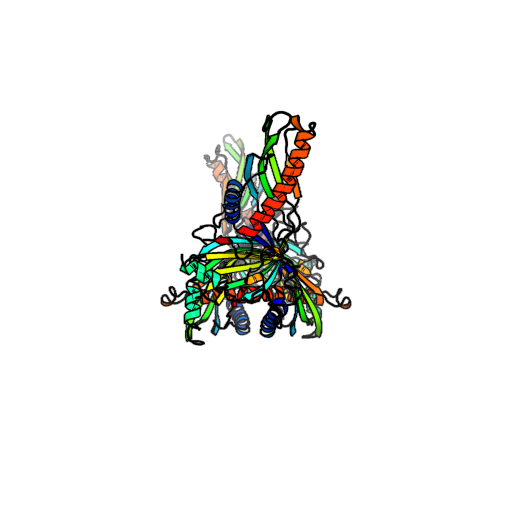66.685 -7.803 1.00 61.54 135 ILE C O 1
ATOM 4386 N N . GLY C 1 137 ? 34.862 64.841 -6.996 1.00 52.90 136 GLY C N 1
ATOM 4387 C CA . GLY C 1 137 ? 34.312 65.010 -5.664 1.00 48.59 136 GLY C CA 1
ATOM 4388 C C . GLY C 1 137 ? 35.288 65.735 -4.758 1.00 50.02 136 GLY C C 1
ATOM 4389 O O . GLY C 1 137 ? 36.473 65.400 -4.718 1.00 54.38 136 GLY C O 1
ATOM 4390 N N . ALA C 1 138 ? 34.796 66.733 -4.030 1.00 43.57 137 ALA C N 1
ATOM 4391 C CA . ALA C 1 138 ? 35.642 67.498 -3.121 1.00 37.41 137 ALA C CA 1
ATOM 4392 C C . ALA C 1 138 ? 34.985 67.687 -1.762 1.00 45.36 137 ALA C C 1
ATOM 4393 O O . ALA C 1 138 ? 33.776 67.901 -1.669 1.00 61.93 137 ALA C O 1
ATOM 4395 N N . ASP C 1 139 ? 35.790 67.606 -0.709 1.00 39.67 138 ASP C N 1
ATOM 4396 C CA . ASP C 1 139 ? 35.304 67.861 0.638 1.00 44.92 138 ASP C CA 1
ATOM 4397 C C . ASP C 1 139 ? 35.700 69.266 1.073 1.00 43.00 138 ASP C C 1
ATOM 4398 O O . ASP C 1 139 ? 36.818 69.497 1.538 1.00 49.62 138 ASP C O 1
ATOM 4403 N N . LEU C 1 140 ? 34.770 70.201 0.906 1.00 42.11 139 LEU C N 1
ATOM 4404 C CA . LEU C 1 140 ? 35.013 71.605 1.208 1.00 38.86 139 LEU C CA 1
ATOM 4405 C C . LEU C 1 140 ? 35.049 71.835 2.711 1.00 49.76 139 LEU C C 1
ATOM 4406 O O . LEU C 1 140 ? 34.176 71.361 3.433 1.00 63.98 139 LEU C O 1
ATOM 4411 N N . VAL C 1 141 ? 36.057 72.558 3.184 1.00 47.33 140 VAL C N 1
ATOM 4412 C CA . VAL C 1 141 ? 36.159 72.848 4.609 1.00 57.24 140 VAL C CA 1
ATOM 4413 C C . VAL C 1 141 ? 35.836 74.310 4.906 1.00 62.82 140 VAL C C 1
ATOM 4414 O O . VAL C 1 141 ? 36.567 75.216 4.508 1.00 68.45 140 VAL C O 1
ATOM 4418 N N . LEU C 1 142 ? 34.724 74.520 5.602 1.00 59.07 141 LEU C N 1
ATOM 4419 C CA . LEU C 1 142 ? 34.304 75.841 6.044 1.00 58.92 141 LEU C CA 1
ATOM 4420 C C . LEU C 1 142 ? 34.984 76.216 7.353 1.00 70.47 141 LEU C C 1
ATOM 4421 O O . LEU C 1 142 ? 34.825 75.522 8.371 1.00 78.70 141 LEU C O 1
ATOM 4426 N N . ASN C 1 143 ? 35.729 77.321 7.307 1.00 87.73 142 ASN C N 1
ATOM 4427 C CA . ASN C 1 143 ? 36.459 77.852 8.454 1.00 105.61 142 ASN C CA 1
ATOM 4428 C C . ASN C 1 143 ? 35.943 79.220 8.900 1.00 114.79 142 ASN C C 1
ATOM 4429 O O . ASN C 1 143 ? 36.676 79.971 9.545 1.00 119.04 142 ASN C O 1
ATOM 4434 N N . TYR C 1 144 ? 34.698 79.547 8.553 1.00 121.92 143 TYR C N 1
ATOM 4435 C CA . TYR C 1 144 ? 34.182 80.906 8.745 1.00 140.41 143 TYR C CA 1
ATOM 4436 C C . TYR C 1 144 ? 34.226 81.325 10.235 1.00 167.27 143 TYR C C 1
ATOM 4437 O O . TYR C 1 144 ? 35.073 82.142 10.598 1.00 176.04 143 TYR C O 1
ATOM 4446 N N . PRO C 1 145 ? 33.456 80.654 11.082 1.00 156.86 144 PRO C N 1
ATOM 4447 C CA . PRO C 1 145 ? 33.691 80.746 12.524 1.00 149.98 144 PRO C CA 1
ATOM 4448 C C . PRO C 1 145 ? 34.519 79.538 12.962 1.00 149.04 144 PRO C C 1
ATOM 4449 O O . PRO C 1 145 ? 34.078 78.401 12.794 1.00 162.74 144 PRO C O 1
ATOM 4453 N N . VAL C 1 146 ? 35.706 79.785 13.513 1.00 137.61 145 VAL C N 1
ATOM 4454 C CA . VAL C 1 146 ? 36.610 78.713 13.932 1.00 135.12 145 VAL C CA 1
ATOM 4455 C C . VAL C 1 146 ? 37.429 78.165 12.759 1.00 127.67 145 VAL C C 1
ATOM 4456 O O . VAL C 1 146 ? 37.299 78.639 11.630 1.00 111.62 145 VAL C O 1
ATOM 4460 N N . GLU C 1 147 ? 38.266 77.164 13.029 1.00 128.82 146 GLU C N 1
ATOM 4461 C CA . GLU C 1 147 ? 39.038 76.513 11.985 1.00 121.82 146 GLU C CA 1
ATOM 4462 C C . GLU C 1 147 ? 38.424 75.137 11.806 1.00 116.27 146 GLU C C 1
ATOM 4463 O O . GLU C 1 147 ? 38.269 74.392 12.774 1.00 121.39 146 GLU C O 1
ATOM 4469 N N . LYS C 1 148 ? 38.061 74.796 10.575 1.00 107.27 147 LYS C N 1
ATOM 4470 C CA . LYS C 1 148 ? 37.332 73.550 10.348 1.00 96.65 147 LYS C CA 1
ATOM 4471 C C . LYS C 1 148 ? 35.993 73.536 11.072 1.00 90.58 147 LYS C C 1
ATOM 4472 O O . LYS C 1 148 ? 35.690 72.611 11.826 1.00 100.44 147 LYS C O 1
ATOM 4478 N N . PHE C 1 149 ? 35.203 74.580 10.847 1.00 87.95 148 PHE C N 1
ATOM 4479 C CA . PHE C 1 149 ? 33.856 74.651 11.389 1.00 89.33 148 PHE C CA 1
ATOM 4480 C C . PHE C 1 149 ? 33.018 73.525 10.818 1.00 78.83 148 PHE C C 1
ATOM 4481 O O . PHE C 1 149 ? 32.337 72.812 11.555 1.00 75.80 148 PHE C O 1
ATOM 4489 N N . MET C 1 150 ? 33.078 73.355 9.501 1.00 75.63 149 MET C N 1
ATOM 4490 C CA . MET C 1 150 ? 32.190 72.391 8.858 1.00 55.97 149 MET C CA 1
ATOM 4491 C C . MET C 1 150 ? 32.841 71.739 7.642 1.00 62.91 149 MET C C 1
ATOM 4492 O O . MET C 1 150 ? 33.785 72.278 7.080 1.00 57.97 149 MET C O 1
ATOM 4497 N N . THR C 1 151 ? 32.354 70.567 7.248 1.00 70.66 150 THR C N 1
ATOM 4498 C CA . THR C 1 151 ? 32.812 69.945 6.010 1.00 52.24 150 THR C CA 1
ATOM 4499 C C . THR C 1 151 ? 31.631 69.579 5.123 1.00 57.06 150 THR C C 1
ATOM 4500 O O . THR C 1 151 ? 30.760 68.802 5.516 1.00 76.73 150 THR C O 1
ATOM 4504 N N . LEU C 1 152 ? 31.605 70.153 3.927 1.00 53.55 151 LEU C N 1
ATOM 4505 C CA . LEU C 1 152 ? 30.544 69.884 2.970 1.00 46.24 151 LEU C CA 1
ATOM 4506 C C . LEU C 1 152 ? 31.060 69.044 1.815 1.00 54.92 151 LEU C C 1
ATOM 4507 O O . LEU C 1 152 ? 31.955 69.474 1.083 1.00 62.78 151 LEU C O 1
ATOM 4512 N N . PRO C 1 153 ? 30.515 67.830 1.661 1.00 57.38 152 PRO C N 1
ATOM 4513 C CA . PRO C 1 153 ? 30.721 67.085 0.418 1.00 49.14 152 PRO C CA 1
ATOM 4514 C C . PRO C 1 153 ? 30.142 67.874 -0.748 1.00 52.42 152 PRO C C 1
ATOM 4515 O O . PRO C 1 153 ? 29.043 68.419 -0.643 1.00 60.15 152 PRO C O 1
ATOM 4519 N N . VAL C 1 154 ? 30.883 67.934 -1.845 1.00 50.58 153 VAL C N 1
ATOM 4520 C CA . VAL C 1 154 ? 30.579 68.852 -2.932 1.00 39.59 153 VAL C CA 1
ATOM 4521 C C . VAL C 1 154 ? 31.037 68.229 -4.240 1.00 52.52 153 VAL C C 1
ATOM 4522 O O . VAL C 1 154 ? 32.001 67.461 -4.240 1.00 47.02 153 VAL C O 1
ATOM 4526 N N . LYS C 1 155 ? 30.371 68.512 -5.358 1.00 60.65 154 LYS C N 1
ATOM 4527 C CA . LYS C 1 155 ? 30.921 67.929 -6.584 1.00 51.80 154 LYS C CA 1
ATOM 4528 C C . LYS C 1 155 ? 31.051 68.931 -7.731 1.00 53.85 154 LYS C C 1
ATOM 4529 O O . LYS C 1 155 ? 30.106 69.617 -8.103 1.00 65.07 154 LYS C O 1
ATOM 4535 N N . LEU C 1 156 ? 32.266 69.021 -8.262 1.00 49.35 155 LEU C N 1
ATOM 4536 C CA . LEU C 1 156 ? 32.588 69.973 -9.314 1.00 51.25 155 LEU C CA 1
ATOM 4537 C C . LEU C 1 156 ? 32.608 69.308 -10.681 1.00 50.79 155 LEU C C 1
ATOM 4538 O O . LEU C 1 156 ? 32.930 68.127 -10.810 1.00 52.11 155 LEU C O 1
ATOM 4543 N N . SER C 1 157 ? 32.264 70.086 -11.700 1.00 47.89 156 SER C N 1
ATOM 4544 C CA . SER C 1 157 ? 32.284 69.622 -13.074 1.00 46.76 156 SER C CA 1
ATOM 4545 C C . SER C 1 157 ? 33.190 70.507 -13.919 1.00 52.67 156 SER C C 1
ATOM 4546 O O . SER C 1 157 ? 32.935 71.711 -14.084 1.00 69.96 156 SER C O 1
ATOM 4549 N N . ILE C 1 158 ? 34.264 69.899 -14.414 1.00 45.03 157 ILE C N 1
ATOM 4550 C CA . ILE C 1 158 ? 35.149 70.509 -15.395 1.00 42.51 157 ILE C CA 1
ATOM 4551 C C . ILE C 1 158 ? 34.705 70.079 -16.788 1.00 45.25 157 ILE C C 1
ATOM 4552 O O . ILE C 1 158 ? 34.614 68.886 -17.080 1.00 53.64 157 ILE C O 1
ATOM 4557 N N . SER C 1 159 ? 34.427 71.056 -17.642 1.00 49.22 158 SER C N 1
ATOM 4558 C CA . SER C 1 159 ? 33.849 70.794 -18.951 1.00 45.46 158 SER C CA 1
ATOM 4559 C C . SER C 1 159 ? 34.246 71.860 -19.960 1.00 45.47 158 SER C C 1
ATOM 4560 O O . SER C 1 159 ? 35.01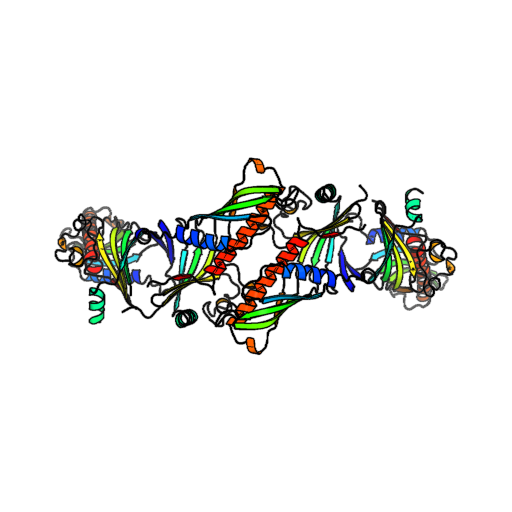1 72.768 -19.641 1.00 52.89 158 SER C O 1
ATOM 4563 N N . ASP C 1 160 ? 33.710 71.732 -21.172 1.00 56.40 159 ASP C N 1
ATOM 4564 C CA . ASP C 1 160 ? 33.879 72.723 -22.233 1.00 53.44 159 ASP C CA 1
ATOM 4565 C C . ASP C 1 160 ? 35.326 73.171 -22.405 1.00 51.61 159 ASP C C 1
ATOM 4566 O O . ASP C 1 160 ? 35.626 74.364 -22.346 1.00 58.70 159 ASP C O 1
ATOM 4571 N N . ILE C 1 161 ? 36.219 72.209 -22.607 1.00 38.47 160 ILE C N 1
ATOM 4572 C CA . ILE C 1 161 ? 37.632 72.515 -22.782 1.00 43.39 160 ILE C CA 1
ATOM 4573 C C . ILE C 1 161 ? 37.913 73.004 -24.196 1.00 56.57 160 ILE C C 1
ATOM 4574 O O . ILE C 1 161 ? 37.558 72.347 -25.175 1.00 63.49 160 ILE C O 1
ATOM 4579 N N . GLY C 1 162 ? 38.542 74.171 -24.294 1.00 56.39 161 GLY C N 1
ATOM 4580 C CA . GLY C 1 162 ? 38.940 74.721 -25.575 1.00 48.47 161 GLY C CA 1
ATOM 4581 C C . GLY C 1 162 ? 40.433 74.566 -25.781 1.00 46.48 161 GLY C C 1
ATOM 4582 O O . GLY C 1 162 ? 41.222 74.829 -24.875 1.00 47.89 161 GLY C O 1
ATOM 4583 N N . LEU C 1 163 ? 40.823 74.138 -26.975 1.00 55.65 162 LEU C N 1
ATOM 4584 C CA . LEU C 1 163 ? 42.226 73.882 -27.263 1.00 55.84 162 LEU C CA 1
ATOM 4585 C C . LEU C 1 163 ? 42.516 74.122 -28.741 1.00 61.13 162 LEU C C 1
ATOM 4586 O O . LEU C 1 163 ? 41.672 73.866 -29.593 1.00 56.96 162 LEU C O 1
ATOM 4591 N N . HIS C 1 164 ? 43.702 74.640 -29.037 1.00 68.38 163 HIS C N 1
ATOM 4592 C CA . HIS C 1 164 ? 44.142 74.807 -30.418 1.00 60.15 163 HIS C CA 1
ATOM 4593 C C . HIS C 1 164 ? 45.658 74.881 -30.446 1.00 66.77 163 HIS C C 1
ATOM 4594 O O . HIS C 1 164 ? 46.241 75.943 -30.229 1.00 80.43 163 HIS C O 1
ATOM 4601 N N . SER C 1 165 ? 46.296 73.748 -30.716 1.00 59.77 164 SER C N 1
ATOM 4602 C CA . SER C 1 165 ? 47.727 73.640 -30.491 1.00 64.16 164 SER C CA 1
ATOM 4603 C C . SER C 1 165 ? 48.427 72.625 -31.387 1.00 67.35 164 SER C C 1
ATOM 4604 O O . SER C 1 165 ? 47.828 71.651 -31.840 1.00 80.26 164 SER C O 1
ATOM 4607 N N . LEU C 1 166 ? 49.707 72.877 -31.633 1.00 65.20 165 LEU C N 1
ATOM 4608 C CA . LEU C 1 166 ? 50.590 71.932 -32.296 1.00 62.80 165 LEU C CA 1
ATOM 4609 C C . LEU C 1 166 ? 51.069 70.857 -31.330 1.00 66.87 165 LEU C C 1
ATOM 4610 O O . LEU C 1 166 ? 51.666 71.158 -30.278 1.00 75.12 165 LEU C O 1
ATOM 4615 N N . CYS C 1 167 ? 50.789 69.611 -31.707 1.00 67.27 166 CYS C N 1
ATOM 4616 C CA . CYS C 1 167 ? 51.256 68.428 -30.999 1.00 67.57 166 CYS C CA 1
ATOM 4617 C C . CYS C 1 167 ? 52.040 67.544 -31.965 1.00 68.80 166 CYS C C 1
ATOM 4618 O O . CYS C 1 167 ? 52.047 67.795 -33.169 1.00 67.36 166 CYS C O 1
ATOM 4621 N N . ILE C 1 168 ? 52.703 66.516 -31.444 1.00 65.70 167 ILE C N 1
ATOM 4622 C CA . ILE C 1 168 ? 53.392 65.554 -32.300 1.00 66.33 167 ILE C CA 1
ATOM 4623 C C . ILE C 1 168 ? 53.067 64.119 -31.901 1.00 69.90 167 ILE C C 1
ATOM 4624 O O . ILE C 1 168 ? 52.844 63.822 -30.727 1.00 65.52 167 ILE C O 1
ATOM 4629 N N . VAL C 1 169 ? 53.032 63.235 -32.893 1.00 77.21 168 VAL C N 1
ATOM 4630 C CA . VAL C 1 169 ? 52.795 61.816 -32.655 1.00 77.67 168 VAL C CA 1
ATOM 4631 C C . VAL C 1 169 ? 53.925 61.006 -33.279 1.00 84.45 168 VAL C C 1
ATOM 4632 O O . VAL C 1 169 ? 54.059 60.952 -34.501 1.00 79.71 168 VAL C O 1
ATOM 4636 N N . ALA C 1 170 ? 54.738 60.379 -32.436 1.00 87.25 169 ALA C N 1
ATOM 4637 C CA . ALA C 1 170 ? 55.962 59.742 -32.903 1.00 96.87 169 ALA C CA 1
ATOM 4638 C C . ALA C 1 170 ? 55.941 58.225 -32.774 1.00 104.16 169 ALA C C 1
ATOM 4639 O O . ALA C 1 170 ? 55.866 57.673 -31.679 1.00 109.81 169 ALA C O 1
ATOM 4641 N N . CYS C 1 171 ? 56.013 57.563 -33.918 1.00 102.26 170 CYS C N 1
ATOM 4642 C CA . CYS C 1 171 ? 56.239 56.134 -33.984 1.00 98.07 170 CYS C CA 1
ATOM 4643 C C . CYS C 1 171 ? 57.738 55.840 -33.951 1.00 103.36 170 CYS C C 1
ATOM 4644 O O . CYS C 1 171 ? 58.429 56.103 -34.936 1.00 105.30 170 CYS C O 1
ATOM 4647 N N . LEU C 1 172 ? 58.228 55.351 -32.806 1.00 109.26 171 LEU C N 1
ATOM 4648 C CA . LEU C 1 172 ? 59.545 54.696 -32.677 1.00 119.93 171 LEU C CA 1
ATOM 4649 C C . LEU C 1 172 ? 59.330 53.244 -32.205 1.00 131.30 171 LEU C C 1
ATOM 4650 O O . LEU C 1 172 ? 58.940 52.998 -31.068 1.00 138.19 171 LEU C O 1
ATOM 4655 N N . SER C 1 173 ? 59.629 52.291 -33.091 1.00 130.30 172 SER C N 1
ATOM 4656 C CA . SER C 1 173 ? 59.065 50.909 -33.058 1.00 146.12 172 SER C CA 1
ATOM 4657 C C . SER C 1 173 ? 59.369 49.862 -31.954 1.00 133.84 172 SER C C 1
ATOM 4658 O O . SER C 1 173 ? 60.493 49.436 -31.773 1.00 132.96 172 SER C O 1
ATOM 4661 N N . LYS C 1 174 ? 58.314 49.483 -31.238 1.00 128.26 173 LYS C N 1
ATOM 4662 C CA . LYS C 1 174 ? 57.088 50.247 -31.481 1.00 121.73 173 LYS C CA 1
ATOM 4663 C C . LYS C 1 174 ? 56.616 50.833 -30.254 1.00 134.53 173 LYS C C 1
ATOM 4664 O O . LYS C 1 174 ? 55.622 50.384 -29.692 1.00 125.26 173 LYS C O 1
ATOM 4670 N N . GLN C 1 175 ? 57.348 51.867 -29.869 1.00 144.96 174 GLN C N 1
ATOM 4671 C CA . GLN C 1 175 ? 56.954 52.764 -28.807 1.00 139.76 174 GLN C CA 1
ATOM 4672 C C . GLN C 1 175 ? 56.093 53.791 -29.513 1.00 134.41 174 GLN C C 1
ATOM 4673 O O . GLN C 1 175 ? 56.355 54.128 -30.669 1.00 133.00 174 GLN C O 1
ATOM 4679 N N . LEU C 1 176 ? 55.071 54.301 -28.842 1.00 123.95 175 LEU C N 1
ATOM 4680 C CA . LEU C 1 176 ? 54.322 55.400 -29.443 1.00 112.09 175 LEU C CA 1
ATOM 4681 C C . LEU C 1 176 ? 54.365 56.576 -28.486 1.00 110.68 175 LEU C C 1
ATOM 4682 O O . LEU C 1 176 ? 54.106 56.421 -27.295 1.00 110.43 175 LEU C O 1
ATOM 4687 N N . PHE C 1 177 ? 54.733 57.742 -29.009 1.00 103.15 176 PHE C N 1
ATOM 4688 C CA . PHE C 1 177 ? 54.870 58.942 -28.192 1.00 97.23 176 PHE C CA 1
ATOM 4689 C C . PHE C 1 177 ? 53.863 60.015 -28.589 1.00 89.46 176 PHE C C 1
ATOM 4690 O O . PHE C 1 177 ? 53.742 60.361 -29.764 1.00 88.89 176 PHE C O 1
ATOM 4698 N N . LEU C 1 178 ? 53.145 60.541 -27.600 1.00 79.34 177 LEU C N 1
ATOM 4699 C CA . LEU C 1 178 ? 52.193 61.629 -27.825 1.00 77.42 177 LEU C CA 1
ATOM 4700 C C . LEU C 1 178 ? 52.587 62.858 -27.011 1.00 71.28 177 LEU C C 1
ATOM 4701 O O . LEU C 1 178 ? 52.852 62.745 -25.822 1.00 70.53 177 LEU C O 1
ATOM 4706 N N . SER C 1 179 ? 52.622 64.032 -27.632 1.00 64.01 178 SER C N 1
ATOM 4707 C CA . SER C 1 179 ? 52.978 65.236 -26.885 1.00 53.40 178 SER C CA 1
ATOM 4708 C C . SER C 1 179 ? 52.475 66.524 -27.520 1.00 56.56 178 SER C C 1
ATOM 4709 O O . SER C 1 179 ? 52.662 66.753 -28.712 1.00 54.81 178 SER C O 1
ATOM 4712 N N . PHE C 1 180 ? 51.844 67.364 -26.704 1.00 61.08 179 PHE C N 1
ATOM 4713 C CA . PHE C 1 180 ? 51.452 68.705 -27.124 1.00 60.88 179 PHE C CA 1
ATOM 4714 C C . PHE C 1 180 ? 52.640 69.652 -27.036 1.00 62.64 179 PHE C C 1
ATOM 4715 O O . PHE C 1 180 ? 53.149 69.916 -25.947 1.00 65.67 179 PHE C O 1
ATOM 4723 N N . LEU C 1 181 ? 53.085 70.158 -28.181 1.00 62.79 180 LEU C N 1
ATOM 4724 C CA . LEU C 1 181 ? 54.208 71.087 -28.203 1.00 61.32 180 LEU C CA 1
ATOM 4725 C C . LEU C 1 181 ? 53.808 72.452 -27.666 1.00 66.06 180 LEU C C 1
ATOM 4726 O O . LEU C 1 181 ? 54.293 72.876 -26.617 1.00 78.06 180 LEU C O 1
ATOM 4731 N N . CYS C 1 182 ? 52.921 73.144 -28.376 1.00 64.29 181 CYS C N 1
ATOM 4732 C CA . CYS C 1 182 ? 52.610 74.522 -27.989 1.00 53.30 181 CYS C CA 1
ATOM 4733 C C . CYS C 1 182 ? 51.302 75.008 -28.582 1.00 50.26 181 CYS C C 1
ATOM 4734 O O . CYS C 1 182 ? 50.775 74.387 -29.486 1.00 59.22 181 CYS C O 1
ATOM 4737 N N . ASP C 1 183 ? 50.784 76.125 -28.083 1.00 55.61 182 ASP C N 1
ATOM 4738 C CA . ASP C 1 183 ? 49.580 76.710 -28.664 1.00 53.50 182 ASP C CA 1
ATOM 4739 C C . ASP C 1 183 ? 49.884 77.245 -30.061 1.00 63.06 182 ASP C C 1
ATOM 4740 O O . ASP C 1 183 ? 51.012 77.648 -30.347 1.00 59.52 182 ASP C O 1
ATOM 4745 N N . VAL C 1 184 ? 48.873 77.238 -30.924 1.00 70.39 183 VAL C N 1
ATOM 4746 C CA . VAL C 1 184 ? 49.025 77.660 -32.313 1.00 70.40 183 VAL C CA 1
ATOM 4747 C C . VAL C 1 184 ? 49.509 79.107 -32.420 1.00 74.43 183 VAL C C 1
ATOM 4748 O O . VAL C 1 184 ? 50.327 79.436 -33.282 1.00 75.24 183 VAL C O 1
ATOM 4752 N N . SER C 1 185 ? 49.027 79.964 -31.526 1.00 75.57 184 SER C N 1
ATOM 4753 C CA . SER C 1 185 ? 49.365 81.382 -31.579 1.00 81.27 184 SER C CA 1
ATOM 4754 C C . SER C 1 185 ? 50.458 81.777 -30.585 1.00 88.80 184 SER C C 1
ATOM 4755 O O . SER C 1 185 ? 50.484 82.910 -30.106 1.00 94.84 184 SER C O 1
ATOM 4758 N N . ASP C 1 186 ? 51.358 80.847 -30.281 1.00 89.38 185 ASP C N 1
ATOM 4759 C CA . ASP C 1 186 ? 52.488 81.140 -29.404 1.00 87.37 185 ASP C CA 1
ATOM 4760 C C . ASP C 1 186 ? 53.478 82.054 -30.121 1.00 90.88 185 ASP C C 1
ATOM 4761 O O . ASP C 1 186 ? 53.840 81.793 -31.268 1.00 93.25 185 ASP C O 1
ATOM 4766 N N . PRO C 1 187 ? 53.915 83.131 -29.445 1.00 94.94 186 PRO C N 1
ATOM 4767 C CA . PRO C 1 187 ? 54.823 84.137 -30.011 1.00 91.37 186 PRO C CA 1
ATOM 4768 C C . PRO C 1 187 ? 56.099 83.546 -30.606 1.00 102.26 186 PRO C C 1
ATOM 4769 O O . PRO C 1 187 ? 56.652 84.109 -31.551 1.00 113.71 186 PRO C O 1
ATOM 4773 N N . ALA C 1 188 ? 56.547 82.415 -30.068 1.00 104.03 187 ALA C N 1
ATOM 4774 C CA . ALA C 1 188 ? 57.788 81.787 -30.511 1.00 102.54 187 ALA C CA 1
ATOM 4775 C C . ALA C 1 188 ? 57.643 81.097 -31.865 1.00 102.39 187 ALA C C 1
ATOM 4776 O O . ALA C 1 188 ? 58.525 80.342 -32.279 1.00 107.68 187 ALA C O 1
ATOM 4778 N N . LEU C 1 189 ? 56.543 81.366 -32.561 1.00 100.34 188 LEU C N 1
ATOM 4779 C CA . LEU C 1 189 ? 56.264 80.682 -33.818 1.00 107.78 188 LEU C CA 1
ATOM 4780 C C . LEU C 1 189 ? 56.253 81.574 -35.068 1.00 126.43 188 LEU C C 1
ATOM 4781 O O . LEU C 1 189 ? 56.408 81.062 -36.178 1.00 129.03 188 LEU C O 1
ATOM 4786 N N . ASP C 1 190 ? 56.075 82.886 -34.910 1.00 146.48 189 ASP C N 1
ATOM 4787 C CA . ASP C 1 190 ? 55.901 83.740 -36.088 1.00 164.67 189 ASP C CA 1
ATOM 4788 C C . ASP C 1 190 ? 57.222 83.937 -36.837 1.00 169.75 189 ASP C C 1
ATOM 4789 O O . ASP C 1 190 ? 57.214 84.286 -37.999 1.00 172.70 189 ASP C O 1
ATOM 4794 N N . ASP C 1 191 ? 58.376 83.691 -36.242 1.00 175.03 190 ASP C N 1
ATOM 4795 C CA . ASP C 1 191 ? 59.487 83.553 -37.167 1.00 180.17 190 ASP C CA 1
ATOM 4796 C C . ASP C 1 191 ? 59.548 82.087 -37.532 1.00 177.69 190 ASP C C 1
ATOM 4797 O O . ASP C 1 191 ? 60.025 81.240 -36.778 1.00 176.38 190 ASP C O 1
ATOM 4802 N N . ASN C 1 192 ? 59.063 81.766 -38.726 1.00 172.12 191 ASN C N 1
ATOM 4803 C CA . ASN C 1 192 ? 58.816 80.374 -39.082 1.00 163.72 191 ASN C CA 1
ATOM 4804 C C . ASN C 1 192 ? 60.034 79.599 -39.574 1.00 172.23 191 ASN C C 1
ATOM 4805 O O . ASN C 1 192 ? 60.135 79.259 -40.753 1.00 175.41 191 ASN C O 1
ATOM 4810 N N . GLN C 1 193 ? 60.932 79.292 -38.643 1.00 180.33 192 GLN C N 1
ATOM 4811 C CA . GLN C 1 193 ? 62.008 78.340 -38.873 1.00 176.33 192 GLN C CA 1
ATOM 4812 C C . GLN C 1 193 ? 61.454 76.950 -38.576 1.00 163.16 192 GLN C C 1
ATOM 4813 O O . GLN C 1 193 ? 62.118 75.935 -38.786 1.00 167.86 192 GLN C O 1
ATOM 4819 N N . THR C 1 194 ? 60.219 76.933 -38.084 1.00 139.08 193 THR C N 1
ATOM 4820 C CA . THR C 1 194 ? 59.498 75.709 -37.743 1.00 120.00 193 THR C CA 1
ATOM 4821 C C . THR C 1 194 ? 59.542 75.410 -36.245 1.00 102.37 193 THR C C 1
ATOM 4822 O O . THR C 1 194 ? 60.495 75.767 -35.552 1.00 98.57 193 THR C O 1
ATOM 4826 N N . VAL C 1 195 ? 58.493 74.751 -35.760 1.00 92.59 194 VAL C N 1
ATOM 4827 C CA . VAL C 1 195 ? 58.357 74.409 -34.345 1.00 82.26 194 VAL C CA 1
ATOM 4828 C C . VAL C 1 195 ? 59.400 73.421 -33.825 1.00 84.30 194 VAL C C 1
ATOM 4829 O O . VAL C 1 195 ? 59.908 73.567 -32.714 1.00 88.91 194 VAL C O 1
ATOM 4833 N N . LEU C 1 196 ? 59.703 72.409 -34.632 1.00 82.72 195 LEU C N 1
ATOM 4834 C CA . LEU C 1 196 ? 60.547 71.301 -34.197 1.00 83.10 195 LEU C CA 1
ATOM 4835 C C . LEU C 1 196 ? 61.945 71.738 -33.771 1.00 90.87 195 LEU C C 1
ATOM 4836 O O . LEU C 1 196 ? 62.487 71.235 -32.787 1.00 90.86 195 LEU C O 1
ATOM 4841 N N . ASP C 1 197 ? 62.526 72.671 -34.516 1.00 100.53 196 ASP C N 1
ATOM 4842 C CA . ASP C 1 197 ? 63.884 73.122 -34.241 1.00 105.28 196 ASP C CA 1
ATOM 4843 C C . ASP C 1 197 ? 64.204 72.885 -32.767 1.00 95.97 196 ASP C C 1
ATOM 4844 O O . ASP C 1 197 ? 63.593 73.497 -31.889 1.00 101.64 196 ASP C O 1
ATOM 4849 N N . PRO C 1 198 ? 65.163 71.987 -32.492 1.00 84.19 197 PRO C N 1
ATOM 4850 C CA . PRO C 1 198 ? 65.534 71.644 -31.114 1.00 84.79 197 PRO C CA 1
ATOM 4851 C C . PRO C 1 198 ? 66.164 72.815 -30.365 1.00 82.21 197 PRO C C 1
ATOM 4852 O O . PRO C 1 198 ? 65.993 72.924 -29.151 1.00 82.15 197 PRO C O 1
ATOM 4856 N N . LYS C 1 199 ? 66.883 73.675 -31.079 1.00 84.13 198 LYS C N 1
ATOM 4857 C CA . LYS C 1 199 ? 67.524 74.824 -30.451 1.00 99.31 198 LYS C CA 1
ATOM 4858 C C . LYS C 1 199 ? 66.529 75.969 -30.289 1.00 96.94 198 LYS C C 1
ATOM 4859 O O . LYS C 1 199 ? 66.800 76.946 -29.591 1.00 93.06 198 LYS C O 1
ATOM 4865 N N . GLY C 1 200 ? 65.373 75.837 -30.935 1.00 99.16 199 GLY C N 1
ATOM 4866 C CA . GLY C 1 200 ? 64.306 76.815 -30.812 1.00 99.04 199 GLY C CA 1
ATOM 4867 C C . GLY C 1 200 ? 63.705 76.810 -29.420 1.00 93.20 199 GLY C C 1
ATOM 4868 O O . GLY C 1 200 ? 63.956 75.894 -28.643 1.00 93.27 199 GLY C O 1
ATOM 4869 N N . PRO C 1 201 ? 62.891 77.827 -29.103 1.00 89.31 200 PRO C N 1
ATOM 4870 C CA . PRO C 1 201 ? 62.363 78.034 -27.748 1.00 85.98 200 PRO C CA 1
ATOM 4871 C C . PRO C 1 201 ? 61.415 76.931 -27.282 1.00 83.26 200 PRO C C 1
ATOM 4872 O O . PRO C 1 201 ? 61.554 76.444 -26.160 1.00 80.23 200 PRO C O 1
ATOM 4876 N N . ILE C 1 202 ? 60.466 76.554 -28.134 1.00 88.84 201 ILE C N 1
ATOM 4877 C CA . ILE C 1 202 ? 59.432 75.588 -27.771 1.00 77.15 201 ILE C CA 1
ATOM 4878 C C . ILE C 1 202 ? 60.006 74.232 -27.368 1.00 69.37 201 ILE C C 1
ATOM 4879 O O . ILE C 1 202 ? 59.706 73.719 -26.290 1.00 61.02 201 ILE C O 1
ATOM 4884 N N . LEU C 1 203 ? 60.831 73.656 -28.237 1.00 66.53 202 LEU C N 1
ATOM 4885 C CA . LEU C 1 203 ? 61.408 72.342 -27.980 1.00 63.20 202 LEU C CA 1
ATOM 4886 C C . LEU C 1 203 ? 62.462 72.371 -26.877 1.00 66.36 202 LEU C C 1
ATOM 4887 O O . LEU C 1 203 ? 62.583 71.418 -26.107 1.00 71.39 202 LEU C O 1
ATOM 4892 N N . ALA C 1 204 ? 63.225 73.458 -26.800 1.00 70.74 203 ALA C N 1
ATOM 4893 C CA . ALA C 1 204 ? 64.267 73.578 -25.783 1.00 73.07 203 ALA C CA 1
ATOM 4894 C C . ALA C 1 204 ? 63.659 73.681 -24.391 1.00 74.29 203 ALA C C 1
ATOM 4895 O O . ALA C 1 204 ? 64.287 73.294 -23.408 1.00 80.24 203 ALA C O 1
ATOM 4897 N N . ALA C 1 205 ? 62.442 74.217 -24.322 1.00 69.04 204 ALA C N 1
ATOM 4898 C CA . ALA C 1 205 ? 61.676 74.294 -23.078 1.00 68.19 204 ALA C CA 1
ATOM 4899 C C . ALA C 1 205 ? 62.427 74.993 -21.945 1.00 69.94 204 ALA C C 1
ATOM 4900 O O . ALA C 1 205 ? 62.309 74.600 -20.784 1.00 69.24 204 ALA C O 1
ATOM 4902 N N . THR C 1 206 ? 63.188 76.030 -22.280 1.00 65.31 205 THR C N 1
ATOM 4903 C CA . THR C 1 206 ? 64.010 76.721 -21.290 1.00 63.09 205 THR C CA 1
ATOM 4904 C C . THR C 1 206 ? 63.249 77.820 -20.552 1.00 82.16 205 THR C C 1
ATOM 4905 O O . THR C 1 206 ? 63.614 78.184 -19.435 1.00 99.16 205 THR C O 1
ATOM 4909 N N . LYS C 1 207 ? 62.197 78.348 -21.170 1.00 78.59 206 LYS C N 1
ATOM 4910 C CA . LYS C 1 207 ? 61.401 79.398 -20.540 1.00 68.22 206 LYS C CA 1
ATOM 4911 C C . LYS C 1 207 ? 59.902 79.084 -20.563 1.00 63.71 206 LYS C C 1
ATOM 4912 O O . LYS C 1 207 ? 59.160 79.651 -21.361 1.00 62.31 206 LYS C O 1
ATOM 4918 N N . PRO C 1 208 ? 59.455 78.180 -19.675 1.00 67.38 207 PRO C N 1
ATOM 4919 C CA . PRO C 1 208 ? 58.056 77.744 -19.551 1.00 64.57 207 PRO C CA 1
ATOM 4920 C C . PRO C 1 208 ? 57.099 78.892 -19.254 1.00 68.27 207 PRO C C 1
ATOM 4921 O O . PRO C 1 208 ? 55.934 78.841 -19.647 1.00 73.03 207 PRO C O 1
ATOM 4925 N N . LEU C 1 209 ? 57.596 79.909 -18.558 1.00 73.84 208 LEU C N 1
ATOM 4926 C CA . LEU C 1 209 ? 56.797 81.077 -18.206 1.00 80.02 208 LEU C CA 1
ATOM 4927 C C . LEU C 1 209 ? 56.287 81.818 -19.436 1.00 89.46 208 LEU C C 1
ATOM 4928 O O . LEU C 1 209 ? 55.139 82.259 -19.479 1.00 96.37 208 LEU C O 1
ATOM 4933 N N . GLU C 1 210 ? 57.150 81.944 -20.438 1.00 82.80 209 GLU C N 1
ATOM 4934 C CA . GLU C 1 210 ? 56.843 82.741 -21.619 1.00 79.87 209 GLU C CA 1
ATOM 4935 C C . GLU C 1 210 ? 55.961 81.991 -22.615 1.00 80.75 209 GLU C C 1
ATOM 4936 O O . GLU C 1 210 ? 55.622 82.518 -23.674 1.00 86.83 209 GLU C O 1
ATOM 4942 N N . ARG C 1 211 ? 55.587 80.763 -22.271 1.00 75.65 210 ARG C N 1
ATOM 4943 C CA . ARG C 1 211 ? 54.727 79.961 -23.132 1.00 77.24 210 ARG C CA 1
ATOM 4944 C C . ARG C 1 211 ? 53.254 80.294 -22.922 1.00 84.70 210 ARG C C 1
ATOM 4945 O O . ARG C 1 211 ? 52.803 80.468 -21.790 1.00 92.79 210 ARG C O 1
ATOM 4953 N N . ILE C 1 212 ? 52.512 80.384 -24.021 1.00 84.30 211 ILE C N 1
ATOM 4954 C CA . ILE C 1 212 ? 51.063 80.521 -23.957 1.00 73.78 211 ILE C CA 1
ATOM 4955 C C . ILE C 1 212 ? 50.462 79.198 -23.491 1.00 67.78 211 ILE C C 1
ATOM 4956 O O . ILE C 1 212 ? 50.945 78.130 -23.865 1.00 85.02 211 ILE C O 1
ATOM 4961 N N . SER C 1 213 ? 49.427 79.272 -22.660 1.00 56.29 212 SER C N 1
ATOM 4962 C CA . SER C 1 213 ? 48.753 78.079 -22.160 1.00 71.75 212 SER C CA 1
ATOM 4963 C C . SER C 1 213 ? 48.177 77.226 -23.290 1.00 69.94 212 SER C C 1
ATOM 4964 O O . SER C 1 213 ? 47.550 77.746 -24.214 1.00 66.06 212 SER C O 1
ATOM 4967 N N . ILE C 1 214 ? 48.404 75.918 -23.210 1.00 68.20 213 ILE C N 1
ATOM 4968 C CA . ILE C 1 214 ? 47.833 74.965 -24.159 1.00 52.56 213 ILE C CA 1
ATOM 4969 C C . ILE C 1 214 ? 46.310 74.995 -24.097 1.00 59.01 213 ILE C C 1
ATOM 4970 O O . ILE C 1 214 ? 45.634 75.081 -25.123 1.00 75.00 213 ILE C O 1
ATOM 4975 N N . VAL C 1 215 ? 45.782 74.921 -22.880 1.00 51.58 214 VAL C N 1
ATOM 4976 C CA . VAL C 1 215 ? 44.345 74.988 -22.655 1.00 47.82 214 VAL C CA 1
ATOM 4977 C C . VAL C 1 215 ? 43.860 76.429 -22.745 1.00 47.63 214 VAL C C 1
ATOM 4978 O O . VAL C 1 215 ? 44.175 77.253 -21.887 1.00 69.92 214 VAL C O 1
ATOM 4982 N N . ARG C 1 216 ? 43.092 76.727 -23.787 1.00 35.17 215 ARG C N 1
ATOM 4983 C CA . ARG C 1 216 ? 42.629 78.088 -24.026 1.00 46.67 215 ARG C CA 1
ATOM 4984 C C . ARG C 1 216 ? 41.465 78.468 -23.118 1.00 49.32 215 ARG C C 1
ATOM 4985 O O . ARG C 1 216 ? 41.448 79.557 -22.545 1.00 66.99 215 ARG C O 1
ATOM 4993 N N . SER C 1 217 ? 40.492 77.573 -22.990 1.00 38.89 216 SER C N 1
ATOM 4994 C CA . SER C 1 217 ? 39.361 77.822 -22.106 1.00 50.00 216 SER C CA 1
ATOM 4995 C C . SER C 1 217 ? 38.958 76.562 -21.353 1.00 53.59 216 SER C C 1
ATOM 4996 O O . SER C 1 217 ? 39.374 75.457 -21.698 1.00 47.63 216 SER C O 1
ATOM 4999 N N . MET C 1 218 ? 38.136 76.745 -20.325 1.00 56.57 217 MET C N 1
ATOM 5000 C CA . MET C 1 218 ? 37.712 75.656 -19.458 1.00 44.46 217 MET C CA 1
ATOM 5001 C C . MET C 1 218 ? 36.572 76.144 -18.575 1.00 49.60 217 MET C C 1
ATOM 5002 O O . MET C 1 218 ? 36.585 77.285 -18.115 1.00 76.93 217 MET C O 1
ATOM 5007 N N . LYS C 1 219 ? 35.579 75.292 -18.347 1.00 43.23 218 LYS C N 1
ATOM 5008 C CA . LYS C 1 219 ? 34.438 75.678 -17.526 1.00 52.82 218 LYS C CA 1
ATOM 5009 C C . LYS C 1 219 ? 34.346 74.830 -16.263 1.00 60.64 218 LYS C C 1
ATOM 5010 O O . LYS C 1 219 ? 34.418 73.606 -16.320 1.00 63.63 218 LYS C O 1
ATOM 5016 N N . ILE C 1 220 ? 34.189 75.486 -15.120 1.00 54.35 219 ILE C N 1
ATOM 5017 C CA . ILE C 1 220 ? 34.032 74.776 -13.858 1.00 45.64 219 ILE C CA 1
ATOM 5018 C C . ILE C 1 220 ? 32.748 75.185 -13.156 1.00 46.62 219 ILE C C 1
ATOM 5019 O O . ILE C 1 220 ? 32.500 76.371 -12.948 1.00 57.34 219 ILE C O 1
ATOM 5024 N N . GLU C 1 221 ? 31.924 74.206 -12.799 1.00 55.53 220 GLU C N 1
ATOM 5025 C CA . GLU C 1 221 ? 30.760 74.505 -11.968 1.00 51.63 220 GLU C CA 1
ATOM 5026 C C . GLU C 1 221 ? 30.773 73.640 -10.722 1.00 58.87 220 GLU C C 1
ATOM 5027 O O . GLU C 1 221 ? 31.474 72.638 -10.669 1.00 59.00 220 GLU C O 1
ATOM 5033 N N . THR C 1 222 ? 30.008 74.033 -9.711 1.00 63.70 221 THR C N 1
ATOM 5034 C CA . THR C 1 222 ? 29.983 73.278 -8.466 1.00 42.67 221 THR C CA 1
ATOM 5035 C C . THR C 1 222 ? 28.562 73.009 -7.998 1.00 41.38 221 THR C C 1
ATOM 5036 O O . THR C 1 222 ? 27.718 73.904 -7.989 1.00 60.43 221 THR C O 1
ATOM 5040 N N . GLU C 1 223 ? 28.303 71.764 -7.621 1.00 38.69 222 GLU C N 1
ATOM 5041 C CA . GLU C 1 223 ? 27.048 71.415 -6.987 1.00 39.05 222 GLU C CA 1
ATOM 5042 C C . GLU C 1 223 ? 27.254 71.307 -5.485 1.00 46.36 222 GLU C C 1
ATOM 5043 O O . GLU C 1 223 ? 28.070 70.493 -4.995 1.00 69.07 222 GLU C O 1
ATOM 5049 N N . ILE C 1 224 ? 26.519 72.174 -4.789 1.00 38.06 223 ILE C N 1
ATOM 5050 C CA . ILE C 1 224 ? 26.430 72.224 -3.339 1.00 50.47 223 ILE C CA 1
ATOM 5051 C C . ILE C 1 224 ? 24.977 71.993 -2.950 1.00 52.96 223 ILE C C 1
ATOM 5052 O O . ILE C 1 224 ? 24.094 72.002 -3.809 1.00 49.32 223 ILE C O 1
ATOM 5057 N N . GLY C 1 225 ? 24.725 71.799 -1.661 1.00 53.11 224 GLY C N 1
ATOM 5058 C CA . GLY C 1 225 ? 23.362 71.691 -1.178 1.00 60.74 224 GLY C CA 1
ATOM 5059 C C . GLY C 1 225 ? 22.626 73.005 -1.357 1.00 60.99 224 GLY C C 1
ATOM 5060 O O . GLY C 1 225 ? 23.175 74.069 -1.075 1.00 57.42 224 GLY C O 1
ATOM 5061 N N . GLU C 1 226 ? 21.385 72.928 -1.831 1.00 68.75 225 GLU C N 1
ATOM 5062 C CA . GLU C 1 226 ? 20.530 74.103 -1.996 1.00 69.03 225 GLU C CA 1
ATOM 5063 C C . GLU C 1 226 ? 20.391 74.846 -0.669 1.00 64.68 225 GLU C C 1
ATOM 5064 O O . GLU C 1 226 ? 20.175 76.057 -0.628 1.00 69.58 225 GLU C O 1
ATOM 5070 N N . GLN C 1 227 ? 20.528 74.084 0.411 1.00 65.87 226 GLN C N 1
ATOM 5071 C CA . GLN C 1 227 ? 20.541 74.583 1.778 1.00 58.51 226 GLN C CA 1
ATOM 5072 C C . GLN C 1 227 ? 21.608 75.652 2.000 1.00 59.48 226 GLN C C 1
ATOM 5073 O O . GLN C 1 227 ? 21.450 76.532 2.846 1.00 76.00 226 GLN C O 1
ATOM 5079 N N . TYR C 1 228 ? 22.697 75.562 1.241 1.00 56.41 227 TYR C N 1
ATOM 5080 C CA . TYR C 1 228 ? 23.852 76.432 1.440 1.00 68.30 227 TYR C CA 1
ATOM 5081 C C . TYR C 1 228 ? 23.963 77.521 0.376 1.00 79.46 227 TYR C C 1
ATOM 5082 O O . TYR C 1 228 ? 24.916 78.300 0.378 1.00 82.48 227 TYR C O 1
ATOM 5091 N N . GLN C 1 229 ? 22.989 77.569 -0.529 1.00 84.79 228 GLN C N 1
ATOM 5092 C CA . GLN C 1 229 ? 23.010 78.513 -1.645 1.00 93.31 228 GLN C CA 1
ATOM 5093 C C . GLN C 1 229 ? 23.039 79.970 -1.192 1.00 93.46 228 GLN C C 1
ATOM 5094 O O . GLN C 1 229 ? 23.553 80.837 -1.898 1.00 96.89 228 GLN C O 1
ATOM 5100 N N . GLY C 1 230 ? 22.486 80.234 -0.014 1.00 89.73 229 GLY C N 1
ATOM 5101 C CA . GLY C 1 230 ? 22.385 81.591 0.485 1.00 92.06 229 GLY C CA 1
ATOM 5102 C C . GLY C 1 230 ? 23.677 82.150 1.051 1.00 94.03 229 GLY C C 1
ATOM 5103 O O . GLY C 1 230 ? 24.037 83.294 0.777 1.00 110.86 229 GLY C O 1
ATOM 5104 N N . GLN C 1 231 ? 24.378 81.338 1.836 1.00 84.41 230 GLN C N 1
ATOM 5105 C CA . GLN C 1 231 ? 25.544 81.795 2.588 1.00 80.16 230 GLN C CA 1
ATOM 5106 C C . GLN C 1 231 ? 26.721 82.196 1.699 1.00 82.34 230 GLN C C 1
ATOM 5107 O O . GLN C 1 231 ? 27.123 81.452 0.806 1.00 92.12 230 GLN C O 1
ATOM 5113 N N . GLY C 1 232 ? 27.273 83.378 1.964 1.00 78.58 231 GLY C N 1
ATOM 5114 C CA . GLY C 1 232 ? 28.362 83.920 1.171 1.00 74.70 231 GLY C CA 1
ATOM 5115 C C . GLY C 1 232 ? 29.724 83.355 1.527 1.00 75.87 231 GLY C C 1
ATOM 5116 O O . GLY C 1 232 ? 30.619 83.302 0.682 1.00 81.24 231 GLY C O 1
ATOM 5117 N N . SER C 1 233 ? 29.888 82.948 2.782 1.00 74.55 232 SER C N 1
ATOM 5118 C CA . SER C 1 233 ? 31.117 82.296 3.219 1.00 79.06 232 SER C CA 1
ATOM 5119 C C . SER C 1 233 ? 31.334 81.017 2.417 1.00 72.55 232 SER C C 1
ATOM 5120 O O . SER C 1 233 ? 32.431 80.756 1.901 1.00 67.27 232 SER C O 1
ATOM 5123 N N . VAL C 1 234 ? 30.265 80.235 2.304 1.00 68.47 233 VAL C N 1
ATOM 5124 C CA . VAL C 1 234 ? 30.281 79.012 1.517 1.00 68.27 233 VAL C CA 1
ATOM 5125 C C . VAL C 1 234 ? 30.616 79.309 0.062 1.00 69.30 233 VAL C C 1
ATOM 5126 O O . VAL C 1 234 ? 31.506 78.688 -0.503 1.00 73.61 233 VAL C O 1
ATOM 5130 N N . LEU C 1 235 ? 29.912 80.268 -0.533 1.00 68.00 234 LEU C N 1
ATOM 5131 C CA . LEU C 1 235 ? 30.124 80.621 -1.937 1.00 63.69 234 LEU C CA 1
ATOM 5132 C C . LEU C 1 235 ? 31.564 81.059 -2.209 1.00 68.26 234 LEU C C 1
ATOM 5133 O O . LEU C 1 235 ? 32.135 80.738 -3.256 1.00 74.84 234 LEU C O 1
ATOM 5138 N N . ARG C 1 236 ? 32.148 81.783 -1.260 1.00 57.56 235 ARG C N 1
ATOM 5139 C CA . ARG C 1 236 ? 33.536 82.211 -1.380 1.00 55.54 235 ARG C CA 1
ATOM 5140 C C . ARG C 1 236 ? 34.483 81.016 -1.315 1.00 55.34 235 ARG C C 1
ATOM 5141 O O . ARG C 1 236 ? 35.426 80.915 -2.111 1.00 53.97 235 ARG C O 1
ATOM 5149 N N . SER C 1 237 ? 34.226 80.113 -0.370 1.00 45.15 236 SER C N 1
ATOM 5150 C CA . SER C 1 237 ? 35.019 78.891 -0.260 1.00 51.11 236 SER C CA 1
ATOM 5151 C C . SER C 1 237 ? 34.953 78.084 -1.559 1.00 58.72 236 SER C C 1
ATOM 5152 O O . SER C 1 237 ? 35.963 77.554 -2.034 1.00 58.94 236 SER C O 1
ATOM 5155 N N . VAL C 1 238 ? 33.755 78.012 -2.132 1.00 37.35 237 VAL C N 1
ATOM 5156 C CA . VAL C 1 238 ? 33.533 77.337 -3.403 1.00 44.38 237 VAL C CA 1
ATOM 5157 C C . VAL C 1 238 ? 34.338 78.005 -4.510 1.00 52.74 237 VAL C C 1
ATOM 5158 O O . VAL C 1 238 ? 34.912 77.327 -5.358 1.00 48.14 237 VAL C O 1
ATOM 5162 N N . GLY C 1 239 ? 34.381 79.334 -4.498 1.00 59.43 238 GLY C N 1
ATOM 5163 C CA . GLY C 1 239 ? 35.184 80.069 -5.460 1.00 66.49 238 GLY C CA 1
ATOM 5164 C C . GLY C 1 239 ? 36.653 79.695 -5.377 1.00 60.74 238 GLY C C 1
ATOM 5165 O O . GLY C 1 239 ? 37.295 79.380 -6.395 1.00 57.53 238 GLY C O 1
ATOM 5166 N N . GLU C 1 240 ? 37.183 79.724 -4.155 1.00 54.62 239 GLU C N 1
ATOM 5167 C CA . GLU C 1 240 ? 38.561 79.308 -3.905 1.00 63.08 239 GLU C CA 1
ATOM 5168 C C . GLU C 1 240 ? 38.819 77.910 -4.457 1.00 65.96 239 GLU C C 1
ATOM 5169 O O . GLU C 1 240 ? 39.805 77.678 -5.165 1.00 69.06 239 GLU C O 1
ATOM 5175 N N . LEU C 1 241 ? 37.919 76.986 -4.137 1.00 56.63 240 LEU C N 1
ATOM 5176 C CA . LEU C 1 241 ? 38.066 75.598 -4.558 1.00 50.61 240 LEU C CA 1
ATOM 5177 C C . LEU C 1 241 ? 38.048 75.456 -6.078 1.00 45.59 240 LEU C C 1
ATOM 5178 O O . LEU C 1 241 ? 38.826 74.690 -6.642 1.00 51.00 240 LEU C O 1
ATOM 5183 N N . GLU C 1 242 ? 37.159 76.195 -6.735 1.00 43.59 241 GLU C N 1
ATOM 5184 C CA . GLU C 1 242 ? 37.055 76.165 -8.189 1.00 43.89 241 GLU C CA 1
ATOM 5185 C C . GLU C 1 242 ? 38.348 76.649 -8.834 1.00 47.94 241 GLU C C 1
ATOM 5186 O O . GLU C 1 242 ? 38.853 76.025 -9.772 1.00 58.98 241 GLU C O 1
ATOM 5192 N N . GLN C 1 243 ? 38.884 77.756 -8.326 1.00 51.38 242 GLN C N 1
ATOM 5193 C CA . GLN C 1 243 ? 40.153 78.272 -8.834 1.00 53.20 242 GLN C CA 1
ATOM 5194 C C . GLN C 1 243 ? 41.275 77.246 -8.655 1.00 59.87 242 GLN C C 1
ATOM 5195 O O . GLN C 1 243 ? 42.032 76.944 -9.596 1.00 73.76 242 GLN C O 1
ATOM 5201 N N . PHE C 1 244 ? 41.363 76.704 -7.443 1.00 55.19 243 PHE C N 1
ATOM 5202 C CA . PHE C 1 244 ? 42.374 75.705 -7.115 1.00 53.05 243 PHE C CA 1
ATOM 5203 C C . PHE C 1 244 ? 42.304 74.497 -8.044 1.00 52.79 243 PHE C C 1
ATOM 5204 O O . PHE C 1 244 ? 43.329 74.015 -8.524 1.00 52.95 243 PHE C O 1
ATOM 5212 N N . LEU C 1 245 ? 41.091 74.018 -8.298 1.00 52.92 244 LEU C N 1
ATOM 5213 C CA . LEU C 1 245 ? 40.887 72.854 -9.152 1.00 49.95 244 LEU C CA 1
ATOM 5214 C C . LEU C 1 245 ? 41.239 73.168 -10.601 1.00 60.63 244 LEU C C 1
ATOM 5215 O O . LEU C 1 245 ? 41.755 72.314 -11.322 1.00 65.41 244 LEU C O 1
ATOM 5220 N N . PHE C 1 246 ? 40.940 74.394 -11.020 1.00 56.27 245 PHE C N 1
ATOM 5221 C CA . PHE C 1 246 ? 41.331 74.891 -12.336 1.00 51.80 245 PHE C CA 1
ATOM 5222 C C . PHE C 1 246 ? 42.843 74.741 -12.521 1.00 58.84 245 PHE C C 1
ATOM 5223 O O . PHE C 1 246 ? 43.318 74.029 -13.433 1.00 59.78 245 PHE C O 1
ATOM 5231 N N . THR C 1 247 ? 43.593 75.390 -11.631 1.00 52.63 246 THR C N 1
ATOM 5232 C CA . THR C 1 247 ? 45.053 75.348 -11.704 1.00 54.70 246 THR C CA 1
ATOM 5233 C C . THR C 1 247 ? 45.594 73.922 -11.601 1.00 62.71 246 THR C C 1
ATOM 5234 O O . THR C 1 247 ? 46.544 73.562 -12.296 1.00 68.89 246 THR C O 1
ATOM 5238 N N . ILE C 1 248 ? 44.983 73.117 -10.736 1.00 62.10 247 ILE C N 1
ATOM 5239 C CA . ILE C 1 248 ? 45.411 71.735 -10.530 1.00 64.19 247 ILE C CA 1
ATOM 5240 C C . ILE C 1 248 ? 45.240 70.899 -11.796 1.00 58.84 247 ILE C C 1
ATOM 5241 O O . ILE C 1 248 ? 46.136 70.139 -12.176 1.00 56.81 247 ILE C O 1
ATOM 5246 N N . PHE C 1 249 ? 44.094 71.048 -12.452 1.00 54.84 248 PHE C N 1
ATOM 5247 C CA . PHE C 1 249 ? 43.819 70.282 -13.659 1.00 64.93 248 PHE C CA 1
ATOM 5248 C C . PHE C 1 249 ? 44.760 70.691 -14.784 1.00 67.47 248 PHE C C 1
ATOM 5249 O O . PHE C 1 249 ? 45.342 69.828 -15.454 1.00 63.61 248 PHE C O 1
ATOM 5257 N N . LYS C 1 250 ? 44.922 71.998 -14.990 1.00 69.00 249 LYS C N 1
ATOM 5258 C CA . LYS C 1 250 ? 45.860 72.457 -16.016 1.00 65.43 249 LYS C CA 1
ATOM 5259 C C . LYS C 1 250 ? 47.275 71.949 -15.728 1.00 67.48 249 LYS C C 1
ATOM 5260 O O . LYS C 1 250 ? 48.003 71.544 -16.640 1.00 77.90 249 LYS C O 1
ATOM 5266 N N . ASP C 1 251 ? 47.645 71.958 -14.450 1.00 64.64 250 ASP C N 1
ATOM 5267 C CA . ASP C 1 251 ? 48.943 71.462 -14.005 1.00 70.87 250 ASP C CA 1
ATOM 5268 C C . ASP C 1 251 ? 49.128 69.993 -14.385 1.00 66.52 250 ASP C C 1
ATOM 5269 O O . ASP C 1 251 ? 50.170 69.602 -14.920 1.00 65.94 250 ASP C O 1
ATOM 5274 N N . PHE C 1 252 ? 48.108 69.190 -14.097 1.00 57.24 251 PHE C N 1
ATOM 5275 C CA . PHE C 1 252 ? 48.086 67.780 -14.473 1.00 45.27 251 PHE C CA 1
ATOM 5276 C C . PHE C 1 252 ? 48.305 67.618 -15.973 1.00 55.45 251 PHE C C 1
ATOM 5277 O O . PHE C 1 252 ? 49.137 66.814 -16.416 1.00 63.50 251 PHE C O 1
ATOM 5285 N N . LEU C 1 253 ? 47.563 68.404 -16.747 1.00 61.26 252 LEU C N 1
ATOM 5286 C CA . LEU C 1 253 ? 47.647 68.342 -18.200 1.00 53.07 252 LEU C CA 1
ATOM 5287 C C . LEU C 1 253 ? 49.039 68.680 -18.725 1.00 60.38 252 LEU C C 1
ATOM 5288 O O . LEU C 1 253 ? 49.525 68.025 -19.645 1.00 73.58 252 LEU C O 1
ATOM 5293 N N . ARG C 1 254 ? 49.687 69.692 -18.155 1.00 51.25 253 ARG C N 1
ATOM 5294 C CA . ARG C 1 254 ? 51.015 70.054 -18.645 1.00 65.37 253 ARG C CA 1
ATOM 5295 C C . ARG C 1 254 ? 52.072 69.057 -18.169 1.00 78.17 253 ARG C C 1
ATOM 5296 O O . ARG C 1 254 ? 53.072 68.837 -18.855 1.00 85.41 253 ARG C O 1
ATOM 5304 N N . LYS C 1 255 ? 51.852 68.447 -17.007 1.00 83.59 254 LYS C N 1
ATOM 5305 C CA . LYS C 1 255 ? 52.808 67.470 -16.491 1.00 86.91 254 LYS C CA 1
ATOM 5306 C C . LYS C 1 255 ? 52.679 66.105 -17.165 1.00 83.63 254 LYS C C 1
ATOM 5307 O O . LYS C 1 255 ? 53.594 65.284 -17.087 1.00 85.81 254 LYS C O 1
ATOM 5313 N N . GLU C 1 256 ? 51.551 65.858 -17.824 1.00 81.37 255 GLU C N 1
ATOM 5314 C CA . GLU C 1 256 ? 51.351 64.569 -18.484 1.00 83.72 255 GLU C CA 1
ATOM 5315 C C . GLU C 1 256 ? 51.414 64.631 -20.011 1.00 80.31 255 GLU C C 1
ATOM 5316 O O . GLU C 1 256 ? 51.764 63.644 -20.659 1.00 80.38 255 GLU C O 1
ATOM 5322 N N . LEU C 1 257 ? 51.087 65.785 -20.584 1.00 77.78 256 LEU C N 1
ATOM 5323 C CA . LEU C 1 257 ? 50.879 65.875 -22.028 1.00 66.85 256 LEU C CA 1
ATOM 5324 C C . LEU C 1 257 ? 51.687 66.945 -22.754 1.00 65.32 256 LEU C C 1
ATOM 5325 O O . LEU C 1 257 ? 51.917 66.835 -23.957 1.00 68.68 256 LEU C O 1
ATOM 5330 N N . ALA C 1 258 ? 52.104 67.985 -22.045 1.00 69.52 257 ALA C N 1
ATOM 5331 C CA . ALA C 1 258 ? 52.778 69.093 -22.706 1.00 67.18 257 ALA C CA 1
ATOM 5332 C C . ALA C 1 258 ? 54.288 68.920 -22.695 1.00 72.20 257 ALA C C 1
ATOM 5333 O O . ALA C 1 258 ? 54.879 68.607 -21.664 1.00 71.37 257 ALA C O 1
ATOM 5335 N N . TRP C 1 259 ? 54.896 69.121 -23.861 1.00 74.85 258 TRP C N 1
ATOM 5336 C CA . TRP C 1 259 ? 56.343 69.096 -24.011 1.00 74.36 258 TRP C CA 1
ATOM 5337 C C . TRP C 1 259 ? 56.985 70.004 -22.965 1.00 73.53 258 TRP C C 1
ATOM 5338 O O . TRP C 1 259 ? 56.498 71.110 -22.729 1.00 77.26 258 TRP C O 1
ATOM 5349 N N . PRO C 1 260 ? 58.080 69.549 -22.334 1.00 70.91 259 PRO C N 1
ATOM 5350 C CA . PRO C 1 260 ? 58.846 68.327 -22.611 1.00 63.79 259 PRO C CA 1
ATOM 5351 C C . PRO C 1 260 ? 58.269 67.031 -22.040 1.00 67.30 259 PRO C C 1
ATOM 5352 O O . PRO C 1 260 ? 58.922 65.994 -22.159 1.00 81.26 259 PRO C O 1
ATOM 5356 N N . SER C 1 261 ? 57.090 67.075 -21.430 1.00 66.31 260 SER C N 1
ATOM 5357 C CA . SER C 1 261 ? 56.446 65.843 -20.988 1.00 75.99 260 SER C CA 1
ATOM 5358 C C . SER C 1 261 ? 55.806 65.160 -22.188 1.00 74.29 260 SER C C 1
ATOM 5359 O O . SER C 1 261 ? 55.586 65.794 -23.219 1.00 75.94 260 SER C O 1
ATOM 5362 N N . TRP C 1 262 ? 55.517 63.870 -22.059 1.00 72.37 261 TRP C N 1
ATOM 5363 C CA . TRP C 1 262 ? 54.778 63.162 -23.095 1.00 71.11 261 TRP C CA 1
ATOM 5364 C C . TRP C 1 262 ? 54.113 61.898 -22.564 1.00 80.14 261 TRP C C 1
ATOM 5365 O O . TRP C 1 262 ? 54.429 61.421 -21.474 1.00 88.86 261 TRP C O 1
ATOM 5376 N N . ILE C 1 263 ? 53.180 61.373 -23.348 1.00 76.50 262 ILE C N 1
ATOM 5377 C CA . ILE C 1 263 ? 52.563 60.087 -23.077 1.00 76.11 262 ILE C CA 1
ATOM 5378 C C . ILE C 1 263 ? 53.284 58.997 -23.857 1.00 96.24 262 ILE C C 1
ATOM 5379 O O . ILE C 1 263 ? 53.312 59.013 -25.094 1.00 99.39 262 ILE C O 1
ATOM 5384 N N . ASN C 1 264 ? 53.870 58.061 -23.117 1.00 115.86 263 ASN C N 1
ATOM 5385 C CA . ASN C 1 264 ? 54.611 56.948 -23.692 1.00 126.51 263 ASN C CA 1
ATOM 5386 C C . ASN C 1 264 ? 53.808 55.652 -23.628 1.00 120.41 263 ASN C C 1
ATOM 5387 O O . ASN C 1 264 ? 53.383 55.220 -22.554 1.00 124.83 263 ASN C O 1
ATOM 5392 N N . LEU C 1 265 ? 53.603 55.038 -24.789 1.00 118.25 264 LEU C N 1
ATOM 5393 C CA . LEU C 1 265 ? 52.888 53.766 -24.882 1.00 114.70 264 LEU C CA 1
ATOM 5394 C C . LEU C 1 265 ? 53.824 52.635 -25.263 1.00 126.52 264 LEU C C 1
ATOM 5395 O O . LEU C 1 265 ? 54.433 52.690 -26.342 1.00 130.23 264 LEU C O 1
ATOM 5400 N N . ASP C 1 266 ? 53.940 51.613 -24.412 1.00 135.18 265 ASP C N 1
ATOM 5401 C CA . ASP C 1 266 ? 54.838 50.512 -24.744 1.00 150.17 265 ASP C CA 1
ATOM 5402 C C . ASP C 1 266 ? 54.122 49.175 -24.858 1.00 143.75 265 ASP C C 1
ATOM 5403 O O . ASP C 1 266 ? 53.392 48.772 -23.951 1.00 144.62 265 ASP C O 1
ATOM 5408 N N . PHE C 1 267 ? 54.373 48.484 -25.971 1.00 139.96 266 PHE C N 1
ATOM 5409 C CA . PHE C 1 267 ? 53.549 47.359 -26.425 1.00 145.30 266 PHE C CA 1
ATOM 5410 C C . PHE C 1 267 ? 54.297 46.028 -26.438 1.00 158.44 266 PHE C C 1
ATOM 5411 O O . PHE C 1 267 ? 54.187 45.250 -27.388 1.00 158.32 266 PHE C O 1
ATOM 5419 N N . ASN C 1 268 ? 55.071 45.781 -25.385 1.00 168.99 267 ASN C N 1
ATOM 5420 C CA . ASN C 1 268 ? 55.581 44.442 -25.115 1.00 179.42 267 ASN C CA 1
ATOM 5421 C C . ASN C 1 268 ? 55.037 43.919 -23.790 1.00 183.71 267 ASN C C 1
ATOM 5422 O O . ASN C 1 268 ? 54.968 42.711 -23.569 1.00 187.15 267 ASN C O 1
ATOM 5427 N N . GLY D 1 1 ? 31.590 55.880 -31.954 1.00 56.74 0 GLY D N 1
ATOM 5428 C CA . GLY D 1 1 ? 32.089 56.453 -30.717 1.00 88.27 0 GLY D CA 1
ATOM 5429 C C . GLY D 1 1 ? 32.415 57.929 -30.839 1.00 93.05 0 GLY D C 1
ATOM 5430 O O . GLY D 1 1 ? 31.546 58.783 -30.666 1.00 92.59 0 GLY D O 1
ATOM 5431 N N . MET D 1 2 ? 33.674 58.229 -31.146 1.00 88.52 1 MET D N 1
ATOM 5432 C CA . MET D 1 2 ? 34.144 59.609 -31.218 1.00 60.11 1 MET D CA 1
ATOM 5433 C C . MET D 1 2 ? 34.293 60.103 -32.657 1.00 69.69 1 MET D C 1
ATOM 5434 O O . MET D 1 2 ? 34.723 59.360 -33.539 1.00 61.40 1 MET D O 1
ATOM 5439 N N . SER D 1 3 ? 33.935 61.364 -32.883 1.00 67.34 2 SER D N 1
ATOM 5440 C CA . SER D 1 3 ? 34.018 61.970 -34.207 1.00 53.94 2 SER D CA 1
ATOM 5441 C C . SER D 1 3 ? 35.329 62.726 -34.407 1.00 59.45 2 SER D C 1
ATOM 5442 O O . SER D 1 3 ? 35.869 63.307 -33.470 1.00 75.46 2 SER D O 1
ATOM 5445 N N . PHE D 1 4 ? 35.835 62.714 -35.636 1.00 64.40 3 PHE D N 1
ATOM 5446 C CA . PHE D 1 4 ? 37.035 63.469 -35.983 1.00 62.28 3 PHE D CA 1
ATOM 5447 C C . PHE D 1 4 ? 36.841 64.225 -37.290 1.00 59.08 3 PHE D C 1
ATOM 5448 O O . PHE D 1 4 ? 35.975 63.881 -38.092 1.00 65.95 3 PHE D O 1
ATOM 5456 N N . ASP D 1 5 ? 37.648 65.259 -37.498 1.00 60.12 4 ASP D N 1
ATOM 5457 C CA . ASP D 1 5 ? 37.755 65.891 -38.806 1.00 66.02 4 ASP D CA 1
ATOM 5458 C C . ASP D 1 5 ? 39.232 65.973 -39.174 1.00 67.50 4 ASP D C 1
ATOM 5459 O O . ASP D 1 5 ? 39.986 66.752 -38.591 1.00 71.52 4 ASP D O 1
ATOM 5464 N N . ILE D 1 6 ? 39.635 65.155 -40.140 1.00 64.13 5 ILE D N 1
ATOM 5465 C CA . ILE D 1 6 ? 41.043 65.000 -40.486 1.00 63.68 5 ILE D CA 1
ATOM 5466 C C . ILE D 1 6 ? 41.388 65.731 -41.785 1.00 64.76 5 ILE D C 1
ATOM 5467 O O . ILE D 1 6 ? 40.649 65.656 -42.766 1.00 61.93 5 ILE D O 1
ATOM 5472 N N . ASN D 1 7 ? 42.510 66.446 -41.773 1.00 74.40 6 ASN D N 1
ATOM 5473 C CA . ASN D 1 7 ? 42.931 67.251 -42.914 1.00 80.02 6 ASN D CA 1
ATOM 5474 C C . ASN D 1 7 ? 44.345 66.910 -43.371 1.00 100.38 6 ASN D C 1
ATOM 5475 O O . ASN D 1 7 ? 45.314 67.128 -42.646 1.00 108.99 6 ASN D O 1
ATOM 5480 N N . TRP D 1 8 ? 44.455 66.394 -44.589 1.00 127.20 7 TRP D N 1
ATOM 5481 C CA . TRP D 1 8 ? 45.720 65.892 -45.111 1.00 136.82 7 TRP D CA 1
ATOM 5482 C C . TRP D 1 8 ? 46.321 66.821 -46.171 1.00 150.28 7 TRP D C 1
ATOM 5483 O O . TRP D 1 8 ? 47.076 66.369 -47.030 1.00 162.31 7 TRP D O 1
ATOM 5494 N N . SER D 1 9 ? 46.001 68.112 -46.088 1.00 141.54 8 SER D N 1
ATOM 5495 C CA . SER D 1 9 ? 46.176 69.065 -47.197 1.00 135.70 8 SER D CA 1
ATOM 5496 C C . SER D 1 9 ? 47.603 69.356 -47.652 1.00 145.75 8 SER D C 1
ATOM 5497 O O . SER D 1 9 ? 47.906 69.305 -48.840 1.00 143.25 8 SER D O 1
ATOM 5500 N N . THR D 1 10 ? 48.476 69.715 -46.721 1.00 153.92 9 THR D N 1
ATOM 5501 C CA . THR D 1 10 ? 49.864 70.011 -47.096 1.00 168.50 9 THR D CA 1
ATOM 5502 C C . THR D 1 10 ? 50.669 68.731 -47.269 1.00 185.56 9 THR D C 1
ATOM 5503 O O . THR D 1 10 ? 51.770 68.714 -47.845 1.00 185.27 9 THR D O 1
ATOM 5507 N N . LEU D 1 11 ? 50.114 67.652 -46.740 1.00 197.37 10 LEU D N 1
ATOM 5508 C CA . LEU D 1 11 ? 50.564 66.350 -47.189 1.00 216.00 10 LEU D CA 1
ATOM 5509 C C . LEU D 1 11 ? 50.167 66.271 -48.654 1.00 231.40 10 LEU D C 1
ATOM 5510 O O . LEU D 1 11 ? 49.023 65.931 -48.939 1.00 232.70 10 LEU D O 1
ATOM 5515 N N . GLU D 1 12 ? 51.063 66.658 -49.557 1.00 247.81 11 GLU D N 1
ATOM 5516 C CA . GLU D 1 12 ? 51.114 66.121 -50.908 1.00 240.21 11 GLU D CA 1
ATOM 5517 C C . GLU D 1 12 ? 49.747 66.109 -51.574 1.00 229.27 11 GLU D C 1
ATOM 5518 O O . GLU D 1 12 ? 49.336 65.085 -52.119 1.00 233.10 11 GLU D O 1
ATOM 5524 N N . SER D 1 13 ? 49.073 67.254 -51.497 1.00 221.66 12 SER D N 1
ATOM 5525 C CA . SER D 1 13 ? 47.636 67.366 -51.699 1.00 201.88 12 SER D CA 1
ATOM 5526 C C . SER D 1 13 ? 47.198 67.478 -53.149 1.00 204.22 12 SER D C 1
ATOM 5527 O O . SER D 1 13 ? 46.790 68.540 -53.618 1.00 210.25 12 SER D O 1
ATOM 5530 N N . ASP D 1 14 ? 47.274 66.352 -53.842 1.00 214.30 13 ASP D N 1
ATOM 5531 C CA . ASP D 1 14 ? 46.626 66.165 -55.122 1.00 209.66 13 ASP D CA 1
ATOM 5532 C C . ASP D 1 14 ? 45.376 65.376 -54.785 1.00 206.96 13 ASP D C 1
ATOM 5533 O O . ASP D 1 14 ? 44.699 64.840 -55.663 1.00 197.09 13 ASP D O 1
ATOM 5538 N N . ASN D 1 15 ? 45.026 65.337 -53.503 1.00 211.71 14 ASN D N 1
ATOM 5539 C CA . ASN D 1 15 ? 43.981 64.423 -53.101 1.00 204.72 14 ASN D CA 1
ATOM 5540 C C . ASN D 1 15 ? 44.480 63.095 -53.626 1.00 194.20 14 ASN D C 1
ATOM 5541 O O . ASN D 1 15 ? 43.780 62.387 -54.350 1.00 191.94 14 ASN D O 1
ATOM 5546 N N . ARG D 1 16 ? 45.721 62.780 -53.263 1.00 190.76 15 ARG D N 1
ATOM 5547 C CA . ARG D 1 16 ? 46.535 61.807 -53.968 1.00 186.06 15 ARG D CA 1
ATOM 5548 C C . ARG D 1 16 ? 45.843 60.462 -54.001 1.00 185.68 15 ARG D C 1
ATOM 5549 O O . ARG D 1 16 ? 45.859 59.789 -55.031 1.00 203.21 15 ARG D O 1
ATOM 5557 N N . LEU D 1 17 ? 45.206 60.065 -52.906 1.00 164.04 16 LEU D N 1
ATOM 5558 C CA . LEU D 1 17 ? 44.297 58.920 -53.032 1.00 143.58 16 LEU D CA 1
ATOM 5559 C C . LEU D 1 17 ? 43.175 59.149 -54.069 1.00 135.04 16 LEU D C 1
ATOM 5560 O O . LEU D 1 17 ? 42.845 58.252 -54.844 1.00 131.50 16 LEU D O 1
ATOM 5565 N N . ASN D 1 18 ? 42.605 60.353 -54.073 1.00 130.99 17 ASN D N 1
ATOM 5566 C CA . ASN D 1 18 ? 41.578 60.777 -55.021 1.00 128.08 17 ASN D CA 1
ATOM 5567 C C . ASN D 1 18 ? 41.947 60.437 -56.457 1.00 135.27 17 ASN D C 1
ATOM 5568 O O . ASN D 1 18 ? 41.237 59.686 -57.126 1.00 141.26 17 ASN D O 1
ATOM 5573 N N . ASP D 1 19 ? 43.063 60.980 -56.928 1.00 131.16 18 ASP D N 1
ATOM 5574 C CA . ASP D 1 19 ? 43.411 60.837 -58.333 1.00 122.24 18 ASP D CA 1
ATOM 5575 C C . ASP D 1 19 ? 44.111 59.522 -58.659 1.00 123.03 18 ASP D C 1
ATOM 5576 O O . ASP D 1 19 ? 44.082 59.087 -59.810 1.00 126.08 18 ASP D O 1
ATOM 5581 N N . LEU D 1 20 ? 44.722 58.877 -57.668 1.00 127.30 19 LEU D N 1
ATOM 5582 C CA . LEU D 1 20 ? 45.150 57.493 -57.870 1.00 131.02 19 LEU D CA 1
ATOM 5583 C C . LEU D 1 20 ? 43.930 56.691 -58.314 1.00 148.11 19 LEU D C 1
ATOM 5584 O O . LEU D 1 20 ? 43.928 56.045 -59.380 1.00 148.40 19 LEU D O 1
ATOM 5589 N N . ILE D 1 21 ? 42.883 56.767 -57.494 1.00 162.35 20 ILE D N 1
ATOM 5590 C CA . ILE D 1 21 ? 41.617 56.120 -57.805 1.00 151.19 20 ILE D CA 1
ATOM 5591 C C . ILE D 1 21 ? 41.076 56.595 -59.150 1.00 137.14 20 ILE D C 1
ATOM 5592 O O . ILE D 1 21 ? 40.578 55.791 -59.938 1.00 148.02 20 ILE D O 1
ATOM 5597 N N . ARG D 1 22 ? 41.193 57.895 -59.418 1.00 110.73 21 ARG D N 1
ATOM 5598 C CA . ARG D 1 22 ? 40.668 58.456 -60.660 1.00 89.62 21 ARG D CA 1
ATOM 5599 C C . ARG D 1 22 ? 41.285 57.815 -61.897 1.00 98.59 21 ARG D C 1
ATOM 5600 O O . ARG D 1 22 ? 40.566 57.379 -62.794 1.00 104.42 21 ARG D O 1
ATOM 5608 N N . LYS D 1 23 ? 42.610 57.749 -61.955 1.00 103.41 22 LYS D N 1
ATOM 5609 C CA . LYS D 1 23 ? 43.238 57.246 -63.169 1.00 116.67 22 LYS D CA 1
ATOM 5610 C C . LYS D 1 23 ? 43.312 55.724 -63.240 1.00 114.06 22 LYS D C 1
ATOM 5611 O O . LYS D 1 23 ? 43.433 55.174 -64.334 1.00 118.67 22 LYS D O 1
ATOM 5617 N N . HIS D 1 24 ? 43.225 55.021 -62.115 1.00 101.09 23 HIS D N 1
ATOM 5618 C CA . HIS D 1 24 ? 43.126 53.568 -62.261 1.00 106.60 23 HIS D CA 1
ATOM 5619 C C . HIS D 1 24 ? 41.699 53.191 -62.672 1.00 105.81 23 HIS D C 1
ATOM 5620 O O . HIS D 1 24 ? 41.487 52.210 -63.401 1.00 105.62 23 HIS D O 1
ATOM 5627 N N . LEU D 1 25 ? 40.729 53.981 -62.214 1.00 95.53 24 LEU D N 1
ATOM 5628 C CA . LEU D 1 25 ? 39.353 53.831 -62.673 1.00 77.45 24 LEU D CA 1
ATOM 5629 C C . LEU D 1 25 ? 39.271 54.135 -64.165 1.00 81.61 24 LEU D C 1
ATOM 5630 O O . LEU D 1 25 ? 38.578 53.443 -64.919 1.00 80.61 24 LEU D O 1
ATOM 5635 N N . ASN D 1 26 ? 39.989 55.171 -64.587 1.00 78.21 25 ASN D N 1
ATOM 5636 C CA . ASN D 1 26 ? 40.021 55.541 -65.994 1.00 76.87 25 ASN D CA 1
ATOM 5637 C C . ASN D 1 26 ? 40.659 54.442 -66.834 1.00 76.83 25 ASN D C 1
ATOM 5638 O O . ASN D 1 26 ? 40.140 54.091 -67.889 1.00 75.30 25 ASN D O 1
ATOM 5643 N N . SER D 1 27 ? 41.777 53.897 -66.358 1.00 76.03 26 SER D N 1
ATOM 5644 C CA . SER D 1 27 ? 42.426 52.773 -67.030 1.00 73.65 26 SER D CA 1
ATOM 5645 C C . SER D 1 27 ? 41.445 51.616 -67.193 1.00 65.49 26 SER D C 1
ATOM 5646 O O . SER D 1 27 ? 41.304 51.049 -68.287 1.00 69.56 26 SER D O 1
ATOM 5649 N N . TYR D 1 28 ? 40.760 51.285 -66.100 1.00 65.82 27 TYR D N 1
ATOM 5650 C CA . TYR D 1 28 ? 39.746 50.236 -66.120 1.00 68.84 27 TYR D CA 1
ATOM 5651 C C . TYR D 1 28 ? 38.707 50.492 -67.207 1.00 70.36 27 TYR D C 1
ATOM 5652 O O . TYR D 1 28 ? 38.382 49.597 -67.988 1.00 75.63 27 TYR D O 1
ATOM 5661 N N . LEU D 1 29 ? 38.190 51.717 -67.250 1.00 65.44 28 LEU D N 1
ATOM 5662 C CA . LEU D 1 29 ? 37.170 52.080 -68.229 1.00 64.92 28 LEU D CA 1
ATOM 5663 C C . LEU D 1 29 ? 37.676 51.967 -69.664 1.00 74.61 28 LEU D C 1
ATOM 5664 O O . LEU D 1 29 ? 36.978 51.447 -70.534 1.00 80.19 28 LEU D O 1
ATOM 5669 N N . GLN D 1 30 ? 38.889 52.449 -69.911 1.00 75.46 29 GLN D N 1
ATOM 5670 C CA . GLN D 1 30 ? 39.449 52.414 -71.257 1.00 80.02 29 GLN D CA 1
ATOM 5671 C C . GLN D 1 30 ? 39.810 50.990 -71.668 1.00 85.16 29 GLN D C 1
ATOM 5672 O O . GLN D 1 30 ? 40.029 50.718 -72.847 1.00 96.83 29 GLN D O 1
ATOM 5678 N N . ASN D 1 31 ? 39.869 50.083 -70.697 1.00 84.15 30 ASN D N 1
ATOM 5679 C CA . ASN D 1 31 ? 40.141 48.681 -71.006 1.00 77.07 30 ASN D CA 1
ATOM 5680 C C . ASN D 1 31 ? 38.923 47.759 -70.913 1.00 72.63 30 ASN D C 1
ATOM 5681 O O . ASN D 1 31 ? 39.070 46.537 -70.950 1.00 82.24 30 ASN D O 1
ATOM 5686 N N . THR D 1 32 ? 37.726 48.327 -70.804 1.00 59.88 31 THR D N 1
ATOM 5687 C CA . THR D 1 32 ? 36.533 47.500 -70.639 1.00 60.99 31 THR D CA 1
ATOM 5688 C C . THR D 1 32 ? 35.703 47.447 -71.924 1.00 67.71 31 THR D C 1
ATOM 5689 O O . THR D 1 32 ? 35.572 48.444 -72.639 1.00 76.68 31 THR D O 1
ATOM 5693 N N . GLN D 1 33 ? 35.168 46.266 -72.229 1.00 72.12 32 GLN D N 1
ATOM 5694 C CA . GLN D 1 33 ? 34.383 46.078 -73.445 1.00 80.26 32 GLN D CA 1
ATOM 5695 C C . GLN D 1 33 ? 33.005 46.707 -73.295 1.00 75.24 32 GLN D C 1
ATOM 5696 O O . GLN D 1 33 ? 32.297 46.451 -72.323 1.00 80.47 32 GLN D O 1
ATOM 5702 N N . LEU D 1 34 ? 32.630 47.525 -74.272 1.00 68.73 33 LEU D N 1
ATOM 5703 C CA . LEU D 1 34 ? 31.406 48.310 -74.190 1.00 59.56 33 LEU D CA 1
ATOM 5704 C C . LEU D 1 34 ? 30.300 47.749 -75.077 1.00 58.76 33 LEU D C 1
ATOM 5705 O O . LEU D 1 34 ? 30.575 47.137 -76.108 1.00 70.33 33 LEU D O 1
ATOM 5710 N N . PRO D 1 35 ? 29.039 47.949 -74.664 1.00 54.84 34 PRO D N 1
ATOM 5711 C CA . PRO D 1 35 ? 27.864 47.534 -75.436 1.00 52.65 34 PRO D CA 1
ATOM 5712 C C . PRO D 1 35 ? 27.686 48.310 -76.737 1.00 70.91 34 PRO D C 1
ATOM 5713 O O . PRO D 1 35 ? 28.528 49.129 -77.109 1.00 69.31 34 PRO D O 1
ATOM 5717 N N . SER D 1 36 ? 26.571 48.046 -77.409 1.00 88.56 35 SER D N 1
ATOM 5718 C CA . SER D 1 36 ? 26.251 48.682 -78.678 1.00 93.78 35 SER D CA 1
ATOM 5719 C C . SER D 1 36 ? 26.004 50.178 -78.512 1.00 85.86 35 SER D C 1
ATOM 5720 O O . SER D 1 36 ? 26.288 50.968 -79.412 1.00 79.78 35 SER D O 1
ATOM 5723 N N . TYR D 1 37 ? 25.485 50.560 -77.349 1.00 80.89 36 TYR D N 1
ATOM 5724 C CA . TYR D 1 37 ? 24.955 51.906 -77.150 1.00 73.20 36 TYR D CA 1
ATOM 5725 C C . TYR D 1 37 ? 25.929 52.898 -76.511 1.00 73.96 36 TYR D C 1
ATOM 5726 O O . TYR D 1 37 ? 25.547 54.028 -76.217 1.00 74.89 36 TYR D O 1
ATOM 5735 N N . VAL D 1 38 ? 27.177 52.493 -76.298 1.00 69.89 37 VAL D N 1
ATOM 5736 C CA . VAL D 1 38 ? 28.171 53.419 -75.756 1.00 54.32 37 VAL D CA 1
ATOM 5737 C C . VAL D 1 38 ? 29.563 53.184 -76.354 1.00 59.12 37 VAL D C 1
ATOM 5738 O O . VAL D 1 38 ? 30.086 52.070 -76.335 1.00 77.13 37 VAL D O 1
ATOM 5742 N N . SER D 1 39 ? 30.144 54.250 -76.900 1.00 52.87 38 SER D N 1
ATOM 5743 C CA . SER D 1 39 ? 31.448 54.184 -77.557 1.00 57.49 38 SER D CA 1
ATOM 5744 C C . SER D 1 39 ? 32.599 54.369 -76.584 1.00 69.01 38 SER D C 1
ATOM 5745 O O . SER D 1 39 ? 33.662 53.768 -76.741 1.00 80.12 38 SER D O 1
ATOM 5748 N N . ASN D 1 40 ? 32.390 55.220 -75.587 1.00 55.89 39 ASN D N 1
ATOM 5749 C CA . ASN D 1 40 ? 33.478 55.629 -74.716 1.00 51.12 39 ASN D CA 1
ATOM 5750 C C . ASN D 1 40 ? 33.034 55.886 -73.287 1.00 58.93 39 ASN D C 1
ATOM 5751 O O . ASN D 1 40 ? 31.990 56.489 -73.047 1.00 67.01 39 ASN D O 1
ATOM 5756 N N . LEU D 1 41 ? 33.834 55.408 -72.341 1.00 53.04 40 LEU D N 1
ATOM 5757 C CA . LEU D 1 41 ? 33.659 55.748 -70.939 1.00 38.30 40 LEU D CA 1
ATOM 5758 C C . LEU D 1 41 ? 34.940 56.383 -70.426 1.00 47.02 40 LEU D C 1
ATOM 5759 O O . LEU D 1 41 ? 36.039 55.947 -70.768 1.00 64.40 40 LEU D O 1
ATOM 5764 N N . ARG D 1 42 ? 34.797 57.421 -69.612 1.00 48.77 41 ARG D N 1
ATOM 5765 C CA . ARG D 1 42 ? 35.948 58.138 -69.089 1.00 53.79 41 ARG D CA 1
ATOM 5766 C C . ARG D 1 42 ? 35.566 58.874 -67.815 1.00 51.90 41 ARG D C 1
ATOM 5767 O O . ARG D 1 42 ? 34.411 59.265 -67.636 1.00 50.78 41 ARG D O 1
ATOM 5775 N N . VAL D 1 43 ? 36.533 59.056 -66.926 1.00 51.99 42 VAL D N 1
ATOM 5776 C CA . VAL D 1 43 ? 36.285 59.792 -65.698 1.00 53.75 42 VAL D CA 1
ATOM 5777 C C . VAL D 1 43 ? 36.490 61.277 -65.939 1.00 52.97 42 VAL D C 1
ATOM 5778 O O . VAL D 1 43 ? 37.592 61.711 -66.270 1.00 61.73 42 VAL D O 1
ATOM 5782 N N . LEU D 1 44 ? 35.422 62.053 -65.790 1.00 51.26 43 LEU D N 1
ATOM 5783 C CA . LEU D 1 44 ? 35.534 63.501 -65.882 1.00 51.80 43 LEU D CA 1
ATOM 5784 C C . LEU D 1 44 ? 36.100 64.046 -64.584 1.00 59.73 43 LEU D C 1
ATOM 5785 O O . LEU D 1 44 ? 37.060 64.816 -64.591 1.00 62.07 43 LEU D O 1
ATOM 5790 N N . ASP D 1 45 ? 35.510 63.638 -63.464 1.00 61.10 44 ASP D N 1
ATOM 5791 C CA . ASP D 1 45 ? 36.017 64.086 -62.171 1.00 65.71 44 ASP D CA 1
ATOM 5792 C C . ASP D 1 45 ? 35.802 63.046 -61.079 1.00 65.44 44 ASP D C 1
ATOM 5793 O O . ASP D 1 45 ? 34.902 62.217 -61.165 1.00 63.40 44 ASP D O 1
ATOM 5798 N N . PHE D 1 46 ? 36.646 63.095 -60.055 1.00 69.72 45 PHE D N 1
ATOM 5799 C CA . PHE D 1 46 ? 36.507 62.224 -58.895 1.00 61.56 45 PHE D CA 1
ATOM 5800 C C . PHE D 1 46 ? 36.649 63.058 -57.629 1.00 65.46 45 PHE D C 1
ATOM 5801 O O . PHE D 1 46 ? 37.515 63.929 -57.553 1.00 82.73 45 PHE D O 1
ATOM 5809 N N . ASP D 1 47 ? 35.803 62.800 -56.638 1.00 63.95 46 ASP D N 1
ATOM 5810 C CA . ASP D 1 47 ? 35.825 63.604 -55.421 1.00 58.18 46 ASP D CA 1
ATOM 5811 C C . ASP D 1 47 ? 35.415 62.807 -54.186 1.00 58.03 46 ASP D C 1
ATOM 5812 O O . ASP D 1 47 ? 34.232 62.544 -53.976 1.00 61.54 46 ASP D O 1
ATOM 5817 N N . LEU D 1 48 ? 36.400 62.439 -53.367 1.00 58.30 47 LEU D N 1
ATOM 5818 C CA . LEU D 1 48 ? 36.157 61.689 -52.133 1.00 53.11 47 LEU D CA 1
ATOM 5819 C C . LEU D 1 48 ? 35.168 62.398 -51.211 1.00 61.21 47 LEU D C 1
ATOM 5820 O O . LEU D 1 48 ? 34.441 61.754 -50.455 1.00 79.45 47 LEU D O 1
ATOM 5825 N N . GLY D 1 49 ? 35.150 63.725 -51.273 1.00 45.01 48 GLY D N 1
ATOM 5826 C CA . GLY D 1 49 ? 34.193 64.509 -50.515 1.00 44.49 48 GLY D CA 1
ATOM 5827 C C . GLY D 1 49 ? 34.703 64.937 -49.155 1.00 54.15 48 GLY D C 1
ATOM 5828 O O . GLY D 1 49 ? 35.899 64.861 -48.875 1.00 64.05 48 GLY D O 1
ATOM 5829 N N . LYS D 1 50 ? 33.782 65.389 -48.308 1.00 56.07 49 LYS D N 1
ATOM 5830 C CA . LYS D 1 50 ? 34.119 65.866 -46.971 1.00 61.03 49 LYS D CA 1
ATOM 5831 C C . LYS D 1 50 ? 33.610 64.918 -45.891 1.00 56.08 49 LYS D C 1
ATOM 5832 O O . LYS D 1 50 ? 33.969 65.044 -44.722 1.00 66.76 49 LYS D O 1
ATOM 5838 N N . VAL D 1 51 ? 32.758 63.979 -46.285 1.00 51.97 50 VAL D N 1
ATOM 5839 C CA . VAL D 1 51 ? 32.198 63.016 -45.346 1.00 48.67 50 VAL D CA 1
ATOM 5840 C C . VAL D 1 51 ? 32.815 61.638 -45.545 1.00 60.67 50 VAL D C 1
ATOM 5841 O O . VAL D 1 51 ? 32.773 61.077 -46.642 1.00 65.71 50 VAL D O 1
ATOM 5845 N N . GLY D 1 52 ? 33.390 61.096 -44.478 1.00 51.63 51 GLY D N 1
ATOM 5846 C CA . GLY D 1 52 ? 34.034 59.799 -44.544 1.00 35.07 51 GLY D CA 1
ATOM 5847 C C . GLY D 1 52 ? 33.198 58.701 -43.922 1.00 36.98 51 GLY D C 1
ATOM 5848 O O . GLY D 1 52 ? 32.031 58.909 -43.593 1.00 46.15 51 GLY D O 1
ATOM 5849 N N . PRO D 1 53 ? 33.794 57.513 -43.764 1.00 35.25 52 PRO D N 1
ATOM 5850 C CA . PRO D 1 53 ? 33.107 56.356 -43.190 1.00 41.01 52 PRO D CA 1
ATOM 5851 C C . PRO D 1 53 ? 33.082 56.361 -41.666 1.00 57.25 52 PRO D C 1
ATOM 5852 O O . PRO D 1 53 ? 33.874 57.053 -41.025 1.00 55.92 52 PRO D O 1
ATOM 5856 N N . ALA D 1 54 ? 32.158 55.593 -41.103 1.00 61.15 53 ALA D N 1
ATOM 5857 C CA . ALA D 1 54 ? 32.197 55.244 -39.694 1.00 43.57 53 ALA D CA 1
ATOM 5858 C C . ALA D 1 54 ? 33.101 54.030 -39.549 1.00 55.54 53 ALA D C 1
ATOM 5859 O O . ALA D 1 54 ? 32.845 52.984 -40.151 1.00 70.67 53 ALA D O 1
ATOM 5861 N N . ILE D 1 55 ? 34.165 54.172 -38.767 1.00 55.26 54 ILE D N 1
ATOM 5862 C CA . ILE D 1 55 ? 35.165 53.119 -38.659 1.00 55.75 54 ILE D CA 1
ATOM 5863 C C . ILE D 1 55 ? 35.180 52.470 -37.283 1.00 53.81 54 ILE D C 1
ATOM 5864 O O . ILE D 1 55 ? 35.377 53.136 -36.270 1.00 61.37 54 ILE D O 1
ATOM 5869 N N . THR D 1 56 ? 34.965 51.160 -37.263 1.00 53.64 55 THR D N 1
ATOM 5870 C CA . THR D 1 56 ? 35.097 50.370 -36.047 1.00 54.41 55 THR D CA 1
ATOM 5871 C C . THR D 1 56 ? 36.322 49.471 -36.148 1.00 61.25 55 THR D C 1
ATOM 5872 O O . THR D 1 56 ? 36.408 48.639 -37.043 1.00 74.05 55 THR D O 1
ATOM 5876 N N . LEU D 1 57 ? 37.278 49.641 -35.244 1.00 68.05 56 LEU D N 1
ATOM 5877 C CA . LEU D 1 57 ? 38.420 48.738 -35.207 1.00 81.08 56 LEU D CA 1
ATOM 5878 C C . LEU D 1 57 ? 37.981 47.414 -34.594 1.00 84.86 56 LEU D C 1
ATOM 5879 O O . LEU D 1 57 ? 37.504 47.384 -33.459 1.00 99.58 56 LEU D O 1
ATOM 5884 N N . LYS D 1 58 ? 38.130 46.319 -35.335 1.00 83.46 57 LYS D N 1
ATOM 5885 C CA . LYS D 1 58 ? 37.692 45.025 -34.813 1.00 94.44 57 LYS D CA 1
ATOM 5886 C C . LYS D 1 58 ? 38.868 44.141 -34.399 1.00 94.50 57 LYS D C 1
ATOM 5887 O O . LYS D 1 58 ? 38.754 43.371 -33.437 1.00 99.42 57 LYS D O 1
ATOM 5893 N N . GLU D 1 59 ? 39.986 44.241 -35.114 1.00 88.93 58 GLU D N 1
ATOM 5894 C CA . GLU D 1 59 ? 41.173 43.492 -34.722 1.00 96.24 58 GLU D CA 1
ATOM 5895 C C . GLU D 1 59 ? 42.452 44.125 -35.257 1.00 91.24 58 GLU D C 1
ATOM 5896 O O . GLU D 1 59 ? 42.445 44.791 -36.293 1.00 82.26 58 GLU D O 1
ATOM 5902 N N . ILE D 1 60 ? 43.549 43.904 -34.540 1.00 103.09 59 ILE D N 1
ATOM 5903 C CA . ILE D 1 60 ? 44.848 44.444 -34.922 1.00 102.66 59 ILE D CA 1
ATOM 5904 C C . ILE D 1 60 ? 45.902 43.336 -34.895 1.00 106.54 59 ILE D C 1
ATOM 5905 O O . ILE D 1 60 ? 46.070 42.643 -33.890 1.00 110.96 59 ILE D O 1
ATOM 5910 N N . THR D 1 61 ? 46.600 43.162 -36.014 1.00 105.77 60 THR D N 1
ATOM 5911 C CA . THR D 1 61 ? 47.470 42.005 -36.203 1.00 108.27 60 THR D CA 1
ATOM 5912 C C . THR D 1 61 ? 48.742 42.325 -36.976 1.00 104.55 60 THR D C 1
ATOM 5913 O O . THR D 1 61 ? 48.967 43.463 -37.393 1.00 91.95 60 THR D O 1
ATOM 5917 N N . ASP D 1 62 ? 49.572 41.302 -37.157 1.00 112.86 61 ASP D N 1
ATOM 5918 C CA . ASP D 1 62 ? 50.650 41.358 -38.130 1.00 110.73 61 ASP D CA 1
ATOM 5919 C C . ASP D 1 62 ? 50.021 41.446 -39.510 1.00 107.55 61 ASP D C 1
ATOM 5920 O O . ASP D 1 62 ? 48.916 40.945 -39.721 1.00 103.62 61 ASP D O 1
ATOM 5925 N N . PRO D 1 63 ? 50.710 42.097 -40.455 1.00 104.94 62 PRO D N 1
ATOM 5926 C CA . PRO D 1 63 ? 50.205 42.106 -41.829 1.00 101.76 62 PRO D CA 1
ATOM 5927 C C . PRO D 1 63 ? 50.139 40.698 -42.409 1.00 115.65 62 PRO D C 1
ATOM 5928 O O . PRO D 1 63 ? 50.898 39.828 -41.983 1.00 122.48 62 PRO D O 1
ATOM 5932 N N . LEU D 1 64 ? 49.236 40.478 -43.356 1.00 115.80 63 LEU D N 1
ATOM 5933 C CA . LEU D 1 64 ? 49.181 39.207 -44.058 1.00 108.41 63 LEU D CA 1
ATOM 5934 C C . LEU D 1 64 ? 50.493 38.987 -44.802 1.00 113.92 63 LEU D C 1
ATOM 5935 O O . LEU D 1 64 ? 51.140 39.942 -45.236 1.00 108.98 63 LEU D O 1
ATOM 5940 N N . ASP D 1 65 ? 50.888 37.725 -44.940 1.00 126.46 64 ASP D N 1
ATOM 5941 C CA . ASP D 1 65 ? 52.151 37.388 -45.588 1.00 132.88 64 ASP D CA 1
ATOM 5942 C C . ASP D 1 65 ? 52.119 37.646 -47.089 1.00 119.04 64 ASP D C 1
ATOM 5943 O O . ASP D 1 65 ? 53.177 37.760 -47.711 1.00 114.80 64 ASP D O 1
ATOM 5948 N N . GLU D 1 66 ? 50.918 37.713 -47.665 1.00 113.07 65 GLU D N 1
ATOM 5949 C CA . GLU D 1 66 ? 50.767 38.034 -49.081 1.00 112.77 65 GLU D CA 1
ATOM 5950 C C . GLU D 1 66 ? 51.399 39.381 -49.432 1.00 116.93 65 GLU D C 1
ATOM 5951 O O . GLU D 1 66 ? 51.940 39.560 -50.527 1.00 118.09 65 GLU D O 1
ATOM 5957 N N . PHE D 1 67 ? 51.324 40.321 -48.495 1.00 116.71 66 PHE D N 1
ATOM 5958 C CA . PHE D 1 67 ? 51.901 41.646 -48.683 1.00 119.66 66 PHE D CA 1
ATOM 5959 C C . PHE D 1 67 ? 53.421 41.560 -48.755 1.00 128.62 66 PHE D C 1
ATOM 5960 O O . PHE D 1 67 ? 54.040 42.096 -49.677 1.00 132.30 66 PHE D O 1
ATOM 5968 N N . TYR D 1 68 ? 54.019 40.886 -47.775 1.00 130.11 67 TYR D N 1
ATOM 5969 C CA . TYR D 1 68 ? 55.463 40.660 -47.757 1.00 132.25 67 TYR D CA 1
ATOM 5970 C C . TYR D 1 68 ? 55.906 39.954 -49.038 1.00 139.13 67 TYR D C 1
ATOM 5971 O O . TYR D 1 68 ? 56.939 40.278 -49.630 1.00 138.81 67 TYR D O 1
ATOM 5980 N N . ASP D 1 69 ? 55.105 38.981 -49.459 1.00 144.20 68 ASP D N 1
ATOM 5981 C CA . ASP D 1 69 ? 55.363 38.250 -50.697 1.00 141.68 68 ASP D CA 1
ATOM 5982 C C . ASP D 1 69 ? 55.290 39.180 -51.898 1.00 148.90 68 ASP D C 1
ATOM 5983 O O . ASP D 1 69 ? 55.951 38.960 -52.903 1.00 158.57 68 ASP D O 1
ATOM 5988 N N . SER D 1 70 ? 54.477 40.224 -51.787 1.00 149.55 69 SER D N 1
ATOM 5989 C CA . SER D 1 70 ? 54.348 41.211 -52.853 1.00 149.82 69 SER D CA 1
ATOM 5990 C C . SER D 1 70 ? 55.580 42.108 -52.925 1.00 159.05 69 SER D C 1
ATOM 5991 O O . SER D 1 70 ? 56.083 42.397 -54.012 1.00 158.22 69 SER D O 1
ATOM 5994 N N . ILE D 1 71 ? 56.059 42.559 -51.769 1.00 173.52 70 ILE D N 1
ATOM 5995 C CA . ILE D 1 71 ? 57.246 43.408 -51.742 1.00 188.05 70 ILE D CA 1
ATOM 5996 C C . ILE D 1 71 ? 58.502 42.591 -52.110 1.00 205.23 70 ILE D C 1
ATOM 5997 O O . ILE D 1 71 ? 59.483 43.173 -52.616 1.00 203.31 70 ILE D O 1
ATOM 6002 N N . ARG D 1 72 ? 58.476 41.269 -51.858 1.00 212.90 71 ARG D N 1
ATOM 6003 C CA . ARG D 1 72 ? 59.532 40.351 -52.333 1.00 207.27 71 ARG D CA 1
ATOM 6004 C C . ARG D 1 72 ? 59.833 40.638 -53.813 1.00 195.98 71 ARG D C 1
ATOM 6005 O O . ARG D 1 72 ? 60.939 41.045 -54.144 1.00 199.76 71 ARG D O 1
ATOM 6013 N N . GLU D 1 73 ? 58.850 40.431 -54.684 1.00 203.05 72 GLU D N 1
ATOM 6014 C CA . GLU D 1 73 ? 59.047 40.516 -56.125 1.00 183.58 72 GLU D CA 1
ATOM 6015 C C . GLU D 1 73 ? 59.561 41.891 -56.538 1.00 184.93 72 GLU D C 1
ATOM 6016 O O . GLU D 1 73 ? 60.554 41.972 -57.234 1.00 195.51 72 GLU D O 1
ATOM 6022 N N . GLU D 1 74 ? 58.867 42.949 -56.111 1.00 194.08 73 GLU D N 1
ATOM 6023 C CA . GLU D 1 74 ? 59.403 44.319 -55.929 1.00 201.29 73 GLU D CA 1
ATOM 6024 C C . GLU D 1 74 ? 58.275 45.216 -55.438 1.00 197.63 73 GLU D C 1
ATOM 6025 O O . GLU D 1 74 ? 58.370 45.801 -54.364 1.00 198.53 73 GLU D O 1
ATOM 6031 N N . ASP D 1 119 ? 55.818 46.400 -38.262 1.00 146.80 118 ASP D N 1
ATOM 6032 C CA . ASP D 1 119 ? 54.775 46.789 -39.185 1.00 133.44 118 ASP D CA 1
ATOM 6033 C C . ASP D 1 119 ? 53.439 46.517 -38.525 1.00 121.56 118 ASP D C 1
ATOM 6034 O O . ASP D 1 119 ? 53.395 46.008 -37.405 1.00 121.69 118 ASP D O 1
ATOM 6039 N N . ILE D 1 120 ? 52.347 46.860 -39.193 1.00 109.51 119 ILE D N 1
ATOM 6040 C CA . ILE D 1 120 ? 51.061 46.774 -38.514 1.00 103.52 119 ILE D CA 1
ATOM 6041 C C . ILE D 1 120 ? 49.902 46.625 -39.492 1.00 105.74 119 ILE D C 1
ATOM 6042 O O . ILE D 1 120 ? 49.991 47.053 -40.634 1.00 102.25 119 ILE D O 1
ATOM 6047 N N . GLN D 1 121 ? 48.824 45.988 -39.052 1.00 113.16 120 GLN D N 1
ATOM 6048 C CA . GLN D 1 121 ? 47.644 45.848 -39.893 1.00 101.19 120 GLN D CA 1
ATOM 6049 C C . GLN D 1 121 ? 46.369 45.945 -39.071 1.00 98.59 120 GLN D C 1
ATOM 6050 O O . GLN D 1 121 ? 46.214 45.256 -38.063 1.00 103.53 120 GLN D O 1
ATOM 6056 N N . PHE D 1 122 ? 45.460 46.806 -39.511 1.00 90.85 121 PHE D N 1
ATOM 6057 C CA . PHE D 1 122 ? 44.178 46.979 -38.844 1.00 92.23 121 PHE D CA 1
ATOM 6058 C C . PHE D 1 122 ? 43.064 46.277 -39.609 1.00 86.97 121 PHE D C 1
ATOM 6059 O O . PHE D 1 122 ? 42.906 46.480 -40.814 1.00 90.04 121 PHE D O 1
ATOM 6067 N N . LEU D 1 123 ? 42.300 45.448 -38.905 1.00 83.38 122 LEU D N 1
ATOM 6068 C CA . LEU D 1 123 ? 41.067 44.897 -39.452 1.00 76.19 122 LEU D CA 1
ATOM 6069 C C . LEU D 1 123 ? 39.911 45.813 -39.073 1.00 75.89 122 LEU D C 1
ATOM 6070 O O . LEU D 1 123 ? 39.586 45.975 -37.887 1.00 80.58 122 LEU D O 1
ATOM 6075 N N . LEU D 1 124 ? 39.291 46.413 -40.084 1.00 72.30 123 LEU D N 1
ATOM 6076 C CA . LEU D 1 124 ? 38.290 47.443 -39.840 1.00 62.88 123 LEU D CA 1
ATOM 6077 C C . LEU D 1 124 ? 36.905 47.078 -40.357 1.00 63.10 123 LEU D C 1
ATOM 6078 O O . LEU D 1 124 ? 36.758 46.526 -41.443 1.00 65.49 123 LEU D O 1
ATOM 6083 N N . GLU D 1 125 ? 35.891 47.386 -39.558 1.00 56.68 124 GLU D N 1
ATOM 6084 C CA . GLU D 1 125 ? 34.524 47.438 -40.047 1.00 66.36 124 GLU D CA 1
ATOM 6085 C C . GLU D 1 125 ? 34.265 48.858 -40.529 1.00 66.62 124 GLU D C 1
ATOM 6086 O O . GLU D 1 125 ? 34.383 49.814 -39.762 1.00 69.70 124 GLU D O 1
ATOM 6092 N N . VAL D 1 126 ? 33.923 48.992 -41.804 1.00 48.09 125 VAL D N 1
ATOM 6093 C CA . VAL D 1 126 ? 33.769 50.301 -42.420 1.00 43.25 125 VAL D CA 1
ATOM 6094 C C . VAL D 1 126 ? 32.350 50.512 -42.935 1.00 49.38 125 VAL D C 1
ATOM 6095 O O . VAL D 1 126 ? 31.876 49.772 -43.800 1.00 63.38 125 VAL D O 1
ATOM 6099 N N . GLU D 1 127 ? 31.675 51.524 -42.397 1.00 43.36 126 GLU D N 1
ATOM 6100 C CA . GLU D 1 127 ? 30.313 51.837 -42.816 1.00 42.98 126 GLU D CA 1
ATOM 6101 C C . GLU D 1 127 ? 30.248 53.200 -43.498 1.00 48.27 126 GLU D C 1
ATOM 6102 O O . GLU D 1 127 ? 30.312 54.237 -42.845 1.00 49.30 126 GLU D O 1
ATOM 6108 N N . TYR D 1 128 ? 30.113 53.187 -44.818 1.00 57.34 127 TYR D N 1
ATOM 6109 C CA . TYR D 1 128 ? 30.124 54.405 -45.612 1.00 43.88 127 TYR D CA 1
ATOM 6110 C C . TYR D 1 128 ? 28.744 54.799 -46.129 1.00 34.50 127 TYR D C 1
ATOM 6111 O O . TYR D 1 128 ? 28.061 54.013 -46.794 1.00 45.61 127 TYR D O 1
ATOM 6120 N N . LYS D 1 129 ? 28.349 56.025 -45.795 1.00 42.33 128 LYS D N 1
ATOM 6121 C CA . LYS D 1 129 ? 27.198 56.693 -46.390 1.00 48.76 128 LYS D CA 1
ATOM 6122 C C . LYS D 1 129 ? 27.600 58.130 -46.700 1.00 55.28 128 LYS D C 1
ATOM 6123 O O . LYS D 1 129 ? 26.834 59.065 -46.474 1.00 60.83 128 LYS D O 1
ATOM 6129 N N . GLY D 1 130 ? 28.817 58.292 -47.215 1.00 53.94 129 GLY D N 1
ATOM 6130 C CA . GLY D 1 130 ? 29.415 59.604 -47.394 1.00 60.74 129 GLY D CA 1
ATOM 6131 C C . GLY D 1 130 ? 29.126 60.282 -48.719 1.00 65.05 129 GLY D C 1
ATOM 6132 O O . GLY D 1 130 ? 28.316 59.806 -49.514 1.00 81.16 129 GLY D O 1
ATOM 6133 N N . ASP D 1 131 ? 29.811 61.397 -48.957 1.00 56.06 130 ASP D N 1
ATOM 6134 C CA . ASP D 1 131 ? 29.518 62.257 -50.097 1.00 44.08 130 ASP D CA 1
ATOM 6135 C C . ASP D 1 131 ? 30.506 62.098 -51.252 1.00 47.15 130 ASP D C 1
ATOM 6136 O O . ASP D 1 131 ? 30.865 63.077 -51.906 1.00 56.55 130 ASP D O 1
ATOM 6141 N N . LEU D 1 132 ? 30.942 60.867 -51.501 1.00 59.14 131 LEU D N 1
ATOM 6142 C CA . LEU D 1 132 ? 31.766 60.579 -52.669 1.00 54.48 131 LEU D CA 1
ATOM 6143 C C . LEU D 1 132 ? 30.994 60.928 -53.934 1.00 52.10 131 LEU D C 1
ATOM 6144 O O . LEU D 1 132 ? 29.798 60.656 -54.033 1.00 64.08 131 LEU D O 1
ATOM 6149 N N . LEU D 1 133 ? 31.674 61.545 -54.893 1.00 44.76 132 LEU D N 1
ATOM 6150 C CA . LEU D 1 133 ? 31.039 61.918 -56.150 1.00 37.86 132 LEU D CA 1
ATOM 6151 C C . LEU D 1 133 ? 31.941 61.617 -57.339 1.00 41.83 132 LEU D C 1
ATOM 6152 O O . LEU D 1 133 ? 33.069 62.114 -57.424 1.00 38.94 132 LEU D O 1
ATOM 6157 N N . VAL D 1 134 ? 31.436 60.793 -58.250 1.00 47.71 133 VAL D N 1
ATOM 6158 C CA . VAL D 1 134 ? 32.153 60.470 -59.475 1.00 52.21 133 VAL D CA 1
ATOM 6159 C C . VAL D 1 134 ? 31.400 61.011 -60.683 1.00 55.08 133 VAL D C 1
ATOM 6160 O O . VAL D 1 134 ? 30.218 60.732 -60.859 1.00 60.39 133 VAL D O 1
ATOM 6164 N N . THR D 1 135 ? 32.082 61.796 -61.507 1.00 49.18 134 THR D N 1
ATOM 6165 C CA . THR D 1 135 ? 31.489 62.296 -62.740 1.00 44.40 134 THR D CA 1
ATOM 6166 C C . THR D 1 135 ? 32.121 61.607 -63.944 1.00 49.07 134 THR D C 1
ATOM 6167 O O . THR D 1 135 ? 33.317 61.772 -64.220 1.00 65.26 134 THR D O 1
ATOM 6171 N N . ILE D 1 136 ? 31.290 60.839 -64.645 1.00 39.77 135 ILE D N 1
ATOM 6172 C CA . ILE D 1 136 ? 31.699 59.993 -65.759 1.00 46.27 135 ILE D CA 1
ATOM 6173 C C . ILE D 1 136 ? 31.246 60.573 -67.095 1.00 53.31 135 ILE D C 1
ATOM 6174 O O . ILE D 1 136 ? 30.116 61.033 -67.224 1.00 50.92 135 ILE D O 1
ATOM 6179 N N . GLY D 1 137 ? 32.128 60.555 -68.087 1.00 55.19 136 GLY D N 1
ATOM 6180 C CA . GLY D 1 137 ? 31.754 60.955 -69.430 1.00 54.35 136 GLY D CA 1
ATOM 6181 C C . GLY D 1 137 ? 31.455 59.741 -70.288 1.00 48.23 136 GLY D C 1
ATOM 6182 O O . GLY D 1 137 ? 32.226 58.781 -70.299 1.00 49.61 136 GLY D O 1
ATOM 6183 N N . ALA D 1 138 ? 30.336 59.774 -71.006 1.00 52.36 137 ALA D N 1
ATOM 6184 C CA . ALA D 1 138 ? 29.960 58.656 -71.866 1.00 46.35 137 ALA D CA 1
ATOM 6185 C C . ALA D 1 138 ? 29.496 59.120 -73.243 1.00 45.89 137 ALA D C 1
ATOM 6186 O O . ALA D 1 138 ? 28.787 60.116 -73.366 1.00 59.11 137 ALA D O 1
ATOM 6188 N N . ASP D 1 139 ? 29.902 58.392 -74.277 1.00 39.72 138 ASP D N 1
ATOM 6189 C CA . ASP D 1 139 ? 29.449 58.680 -75.633 1.00 50.11 138 ASP D CA 1
ATOM 6190 C C . ASP D 1 139 ? 28.315 57.739 -76.021 1.00 47.65 138 ASP D C 1
ATOM 6191 O O . ASP D 1 139 ? 28.549 56.610 -76.444 1.00 48.33 138 ASP D O 1
ATOM 6196 N N . LEU D 1 140 ? 27.084 58.214 -75.868 1.00 53.02 139 LEU D N 1
ATOM 6197 C CA . LEU D 1 140 ? 25.903 57.402 -76.139 1.00 48.89 139 LEU D CA 1
ATOM 6198 C C . LEU D 1 140 ? 25.702 57.197 -77.636 1.00 67.93 139 LEU D C 1
ATOM 6199 O O . LEU D 1 140 ? 25.759 58.149 -78.405 1.00 79.85 139 LEU D O 1
ATOM 6204 N N . VAL D 1 141 ? 25.463 55.958 -78.054 1.00 76.14 140 VAL D N 1
ATOM 6205 C CA . VAL D 1 141 ? 25.255 55.685 -79.473 1.00 74.39 140 VAL D CA 1
ATOM 6206 C C . VAL D 1 141 ? 23.795 55.401 -79.797 1.00 79.22 140 VAL D C 1
ATOM 6207 O O . VAL D 1 141 ? 23.207 54.436 -79.309 1.00 77.28 140 VAL D O 1
ATOM 6211 N N . LEU D 1 142 ? 23.222 56.260 -80.630 1.00 83.08 141 LEU D N 1
ATOM 6212 C CA . LEU D 1 142 ? 21.880 56.076 -81.147 1.00 90.38 141 LEU D CA 1
ATOM 6213 C C . LEU D 1 142 ? 21.915 55.313 -82.459 1.00 102.18 141 LEU D C 1
ATOM 6214 O O . LEU D 1 142 ? 22.592 55.728 -83.416 1.00 102.75 141 LEU D O 1
ATOM 6219 N N . ASN D 1 143 ? 21.176 54.203 -82.474 1.00 116.04 142 ASN D N 1
ATOM 6220 C CA . ASN D 1 143 ? 21.025 53.341 -83.640 1.00 128.36 142 ASN D CA 1
ATOM 6221 C C . ASN D 1 143 ? 19.595 53.377 -84.199 1.00 147.64 142 ASN D C 1
ATOM 6222 O O . ASN D 1 143 ? 19.162 52.415 -84.827 1.00 151.79 142 ASN D O 1
ATOM 6227 N N . TYR D 1 144 ? 18.922 54.513 -84.075 1.00 161.47 143 TYR D N 1
ATOM 6228 C CA . TYR D 1 144 ? 17.662 54.678 -84.774 1.00 174.18 143 TYR D CA 1
ATOM 6229 C C . TYR D 1 144 ? 18.034 54.548 -86.243 1.00 179.99 143 TYR D C 1
ATOM 6230 O O . TYR D 1 144 ? 19.091 55.019 -86.662 1.00 183.49 143 TYR D O 1
ATOM 6239 N N . PRO D 1 145 ? 17.171 53.884 -87.034 1.00 175.40 144 PRO D N 1
ATOM 6240 C CA . PRO D 1 145 ? 17.589 53.549 -88.388 1.00 173.87 144 PRO D CA 1
ATOM 6241 C C . PRO D 1 145 ? 18.949 52.841 -88.468 1.00 175.20 144 PRO D C 1
ATOM 6242 O O . PRO D 1 145 ? 19.161 51.857 -87.760 1.00 176.61 144 PRO D O 1
ATOM 6246 N N . VAL D 1 146 ? 19.853 53.368 -89.286 1.00 174.45 145 VAL D N 1
ATOM 6247 C CA . VAL D 1 146 ? 21.172 52.774 -89.460 1.00 172.70 145 VAL D CA 1
ATOM 6248 C C . VAL D 1 146 ? 21.954 52.815 -88.154 1.00 165.32 145 VAL D C 1
ATOM 6249 O O . VAL D 1 146 ? 21.831 53.758 -87.372 1.00 159.13 145 VAL D O 1
ATOM 6253 N N . GLU D 1 147 ? 22.756 51.781 -87.922 1.00 165.42 146 GLU D N 1
ATOM 6254 C CA . GLU D 1 147 ? 23.500 51.649 -86.676 1.00 160.89 146 GLU D CA 1
ATOM 6255 C C . GLU D 1 147 ? 24.496 52.789 -86.503 1.00 157.61 146 GLU D C 1
ATOM 6256 O O . GLU D 1 147 ? 25.096 53.258 -87.470 1.00 169.34 146 GLU D O 1
ATOM 6262 N N . LYS D 1 148 ? 24.660 53.232 -85.261 1.00 136.21 147 LYS D N 1
ATOM 6263 C CA . LYS D 1 148 ? 25.529 54.360 -84.952 1.00 118.21 147 LYS D CA 1
ATOM 6264 C C . LYS D 1 148 ? 25.039 55.640 -85.622 1.00 111.54 147 LYS D C 1
ATOM 6265 O O . LYS D 1 148 ? 25.837 56.500 -85.997 1.00 112.21 147 LYS D O 1
ATOM 6271 N N . PHE D 1 149 ? 23.723 55.763 -85.765 1.00 110.79 148 PHE D N 1
ATOM 6272 C CA . PHE D 1 149 ? 23.125 56.970 -86.322 1.00 112.00 148 PHE D CA 1
ATOM 6273 C C . PHE D 1 149 ? 23.843 58.179 -85.773 1.00 103.93 148 PHE D C 1
ATOM 6274 O O . PHE D 1 149 ? 24.341 59.016 -86.527 1.00 105.03 148 PHE D O 1
ATOM 6282 N N . MET D 1 150 ? 23.911 58.261 -84.450 1.00 98.29 149 MET D N 1
ATOM 6283 C CA . MET D 1 150 ? 24.428 59.478 -83.836 1.00 86.68 149 MET D CA 1
ATOM 6284 C C . MET D 1 150 ? 25.167 59.177 -82.540 1.00 89.98 149 MET D C 1
ATOM 6285 O O . MET D 1 150 ? 24.869 58.199 -81.875 1.00 87.75 149 MET D O 1
ATOM 6290 N N . THR D 1 151 ? 26.150 59.997 -82.190 1.00 97.30 150 THR D N 1
ATOM 6291 C CA . THR D 1 151 ? 26.778 59.867 -80.880 1.00 71.66 150 THR D CA 1
ATOM 6292 C C . THR D 1 151 ? 26.562 61.134 -80.065 1.00 64.93 150 THR D C 1
ATOM 6293 O O . THR D 1 151 ? 26.958 62.227 -80.471 1.00 72.05 150 THR D O 1
ATOM 6297 N N . LEU D 1 152 ? 25.909 60.974 -78.920 1.00 62.34 151 LEU D N 1
ATOM 6298 C CA . LEU D 1 152 ? 25.654 62.078 -78.010 1.00 47.82 151 LEU D CA 1
ATOM 6299 C C . LEU D 1 152 ? 26.589 62.012 -76.817 1.00 57.85 151 LEU D C 1
ATOM 6300 O O . LEU D 1 152 ? 26.525 61.067 -76.028 1.00 61.96 151 LEU D O 1
ATOM 6305 N N . PRO D 1 153 ? 27.479 63.006 -76.693 1.00 52.48 152 PRO D N 1
ATOM 6306 C CA . PRO D 1 153 ? 28.229 63.163 -75.445 1.00 56.54 152 PRO D CA 1
ATOM 6307 C C . PRO D 1 153 ? 27.264 63.390 -74.286 1.00 55.23 152 PRO D C 1
ATOM 6308 O O . PRO D 1 153 ? 26.326 64.177 -74.402 1.00 59.62 152 PRO D O 1
ATOM 6312 N N . VAL D 1 154 ? 27.498 62.693 -73.182 1.00 44.35 153 VAL D N 1
ATOM 6313 C CA . VAL D 1 154 ? 26.550 62.639 -72.079 1.00 37.75 153 VAL D CA 1
ATOM 6314 C C . VAL D 1 154 ? 27.330 62.546 -70.776 1.00 49.31 153 VAL D C 1
ATOM 6315 O O . VAL D 1 154 ? 28.401 61.933 -70.751 1.00 49.83 153 VAL D O 1
ATOM 6319 N N . LYS D 1 155 ? 26.843 63.149 -69.691 1.00 43.64 154 LYS D N 1
ATOM 6320 C CA . LYS D 1 155 ? 27.627 63.003 -68.461 1.00 40.35 154 LYS D CA 1
ATOM 6321 C C . LYS D 1 155 ? 26.805 62.457 -67.297 1.00 42.88 154 LYS D C 1
ATOM 6322 O O . LYS D 1 155 ? 25.726 62.945 -66.994 1.00 48.07 154 LYS D O 1
ATOM 6328 N N . LEU D 1 156 ? 27.324 61.408 -66.668 1.00 44.01 155 LEU D N 1
ATOM 6329 C CA . LEU D 1 156 ? 26.631 60.750 -65.570 1.00 46.94 155 LEU D CA 1
ATOM 6330 C C . LEU D 1 156 ? 27.268 61.090 -64.231 1.00 55.08 155 LEU D C 1
ATOM 6331 O O . LEU D 1 156 ? 28.478 61.295 -64.138 1.00 57.65 155 LEU D O 1
ATOM 6336 N N . SER D 1 157 ? 26.439 61.147 -63.196 1.00 58.62 156 SER D N 1
ATOM 6337 C CA . SER D 1 157 ? 26.902 61.426 -61.847 1.00 51.89 156 SER D CA 1
ATOM 6338 C C . SER D 1 157 ? 26.563 60.274 -60.910 1.00 53.15 156 SER D C 1
ATOM 6339 O O . SER D 1 157 ? 25.389 59.999 -60.632 1.00 67.12 156 SER D O 1
ATOM 6342 N N . ILE D 1 158 ? 27.613 59.593 -60.458 1.00 47.53 157 ILE D N 1
ATOM 6343 C CA . ILE D 1 158 ? 27.526 58.548 -59.449 1.00 42.54 157 ILE D CA 1
ATOM 6344 C C . ILE D 1 158 ? 27.725 59.158 -58.066 1.00 53.20 157 ILE D C 1
ATOM 6345 O O . ILE D 1 158 ? 28.741 59.803 -57.803 1.00 59.38 157 ILE D O 1
ATOM 6350 N N . SER D 1 159 ? 26.753 58.952 -57.187 1.00 44.69 158 SER D N 1
ATOM 6351 C CA . SER D 1 159 ? 26.772 59.554 -55.862 1.00 42.55 158 SER D CA 1
ATOM 6352 C C . SER D 1 159 ? 26.044 58.679 -54.854 1.00 53.40 158 SER D C 1
ATOM 6353 O O . SER D 1 159 ? 25.563 57.601 -55.198 1.00 63.08 158 SER D O 1
ATOM 6356 N N . ASP D 1 160 ? 25.967 59.159 -53.614 1.00 46.32 159 ASP D N 1
ATOM 6357 C CA . ASP D 1 160 ? 25.219 58.494 -52.547 1.00 46.23 159 ASP D CA 1
ATOM 6358 C C . ASP D 1 160 ? 25.529 57.005 -52.454 1.00 46.42 159 ASP D C 1
ATOM 6359 O O . ASP D 1 160 ? 24.623 56.172 -52.411 1.00 47.53 159 ASP D O 1
ATOM 6364 N N . ILE D 1 161 ? 26.815 56.678 -52.432 1.00 48.59 160 ILE D N 1
ATOM 6365 C CA . ILE D 1 161 ? 27.246 55.289 -52.387 1.00 55.33 160 ILE D CA 1
ATOM 6366 C C . ILE D 1 161 ? 27.092 54.701 -50.989 1.00 61.84 160 ILE D C 1
ATOM 6367 O O . ILE D 1 161 ? 27.664 55.207 -50.024 1.00 63.59 160 ILE D O 1
ATOM 6372 N N . GLY D 1 162 ? 26.302 53.637 -50.890 1.00 53.84 161 GLY D N 1
ATOM 6373 C CA . GLY D 1 162 ? 26.123 52.926 -49.638 1.00 60.60 161 GLY D CA 1
ATOM 6374 C C . GLY D 1 162 ? 27.080 51.755 -49.555 1.00 53.75 161 GLY D C 1
ATOM 6375 O O . GLY D 1 162 ? 27.262 51.022 -50.527 1.00 52.81 161 GLY D O 1
ATOM 6376 N N . LEU D 1 163 ? 27.695 51.573 -48.393 1.00 51.90 162 LEU D N 1
ATOM 6377 C CA . LEU D 1 163 ? 28.735 50.566 -48.248 1.00 44.82 162 LEU D CA 1
ATOM 6378 C C . LEU D 1 163 ? 28.843 50.150 -46.785 1.00 58.50 162 LEU D C 1
ATOM 6379 O O . LEU D 1 163 ? 28.697 50.976 -45.896 1.00 72.33 162 LEU D O 1
ATOM 6384 N N . HIS D 1 164 ? 29.058 48.866 -46.530 1.00 61.78 163 HIS D N 1
ATOM 6385 C CA . HIS D 1 164 ? 29.215 48.390 -45.158 1.00 54.17 163 HIS D CA 1
ATOM 6386 C C . HIS D 1 164 ? 29.994 47.089 -45.166 1.00 47.49 163 HIS D C 1
ATOM 6387 O O . HIS D 1 164 ? 29.416 46.010 -45.292 1.00 57.74 163 HIS D O 1
ATOM 6394 N N . SER D 1 165 ? 31.311 47.195 -45.027 1.00 37.01 164 SER D N 1
ATOM 6395 C CA . SER D 1 165 ? 32.177 46.058 -45.294 1.00 51.45 164 SER D CA 1
ATOM 6396 C C . SER D 1 165 ? 33.425 46.010 -44.421 1.00 57.77 164 SER D C 1
ATOM 6397 O O . SER D 1 165 ? 33.893 47.027 -43.915 1.00 77.44 164 SER D O 1
ATOM 6400 N N . LEU D 1 166 ? 33.950 44.802 -44.260 1.00 53.99 165 LEU D N 1
ATOM 6401 C CA . LEU D 1 166 ? 35.211 44.550 -43.586 1.00 59.29 165 LEU D CA 1
ATOM 6402 C C . LEU D 1 166 ? 36.384 44.743 -44.538 1.00 63.58 165 LEU D C 1
ATOM 6403 O O . LEU D 1 166 ? 36.470 44.085 -45.597 1.00 77.22 165 LEU D O 1
ATOM 6408 N N . CYS D 1 167 ? 37.264 45.660 -44.131 1.00 63.97 166 CYS D N 1
ATOM 6409 C CA . CYS D 1 167 ? 38.491 46.020 -44.830 1.00 60.41 166 CYS D CA 1
ATOM 6410 C C . CYS D 1 167 ? 39.703 45.664 -43.979 1.00 68.76 166 CYS D C 1
ATOM 6411 O O . CYS D 1 167 ? 39.573 45.333 -42.797 1.00 77.70 166 CYS D O 1
ATOM 6414 N N . ILE D 1 168 ? 40.882 45.760 -44.585 1.00 67.77 167 ILE D N 1
ATOM 6415 C CA . ILE D 1 168 ? 42.137 45.723 -43.844 1.00 72.67 167 ILE D CA 1
ATOM 6416 C C . ILE D 1 168 ? 43.061 46.830 -44.345 1.00 70.83 167 ILE D C 1
ATOM 6417 O O . ILE D 1 168 ? 43.124 47.107 -45.544 1.00 64.47 167 ILE D O 1
ATOM 6422 N N . VAL D 1 169 ? 43.760 47.476 -43.418 1.00 76.06 168 VAL D N 1
ATOM 6423 C CA . VAL D 1 169 ? 44.728 48.507 -43.774 1.00 74.46 168 VAL D CA 1
ATOM 6424 C C . VAL D 1 169 ? 46.086 48.150 -43.192 1.00 76.87 168 VAL D C 1
ATOM 6425 O O . VAL D 1 169 ? 46.245 48.085 -41.976 1.00 84.59 168 VAL D O 1
ATOM 6429 N N . ALA D 1 170 ? 47.064 47.915 -44.059 1.00 85.05 169 ALA D N 1
ATOM 6430 C CA . ALA D 1 170 ? 48.363 47.445 -43.600 1.00 96.07 169 ALA D CA 1
ATOM 6431 C C . ALA D 1 170 ? 49.487 48.430 -43.899 1.00 99.09 169 ALA D C 1
ATOM 6432 O O . ALA D 1 170 ? 49.701 48.832 -45.044 1.00 93.45 169 ALA D O 1
ATOM 6434 N N . CYS D 1 171 ? 50.195 48.818 -42.846 1.00 105.70 170 CYS D N 1
ATOM 6435 C CA . CYS D 1 171 ? 51.420 49.585 -42.966 1.00 103.30 170 CYS D CA 1
ATOM 6436 C C . CYS D 1 171 ? 52.638 48.671 -42.895 1.00 108.81 170 CYS D C 1
ATOM 6437 O O . CYS D 1 171 ? 52.940 48.091 -41.839 1.00 108.19 170 CYS D O 1
ATOM 6440 N N . LEU D 1 172 ? 53.334 48.564 -44.020 1.00 119.45 171 LEU D N 1
ATOM 6441 C CA . LEU D 1 172 ? 54.701 48.088 -44.055 1.00 126.39 171 LEU D CA 1
ATOM 6442 C C . LEU D 1 172 ? 55.502 49.255 -44.612 1.00 130.58 171 LEU D C 1
ATOM 6443 O O . LEU D 1 172 ? 55.199 49.756 -45.694 1.00 131.97 171 LEU D O 1
ATOM 6448 N N . SER D 1 173 ? 56.517 49.697 -43.879 1.00 135.50 172 SER D N 1
ATOM 6449 C CA . SER D 1 173 ? 57.273 50.871 -44.298 1.00 142.62 172 SER D CA 1
ATOM 6450 C C . SER D 1 173 ? 58.014 50.602 -45.599 1.00 140.05 172 SER D C 1
ATOM 6451 O O . SER D 1 173 ? 58.645 49.557 -45.754 1.00 134.74 172 SER D O 1
ATOM 6454 N N . LYS D 1 174 ? 57.966 51.557 -46.523 1.00 143.37 173 LYS D N 1
ATOM 6455 C CA . LYS D 1 174 ? 57.149 52.759 -46.389 1.00 145.24 173 LYS D CA 1
ATOM 6456 C C . LYS D 1 174 ? 55.734 52.570 -46.933 1.00 150.93 173 LYS D C 1
ATOM 6457 O O . LYS D 1 174 ? 54.939 53.510 -46.955 1.00 149.67 173 LYS D O 1
ATOM 6463 N N . GLN D 1 175 ? 55.434 51.360 -47.394 1.00 160.78 174 GLN D N 1
ATOM 6464 C CA . GLN D 1 175 ? 54.287 51.132 -48.259 1.00 159.06 174 GLN D CA 1
ATOM 6465 C C . GLN D 1 175 ? 53.001 50.857 -47.487 1.00 148.06 174 GLN D C 1
ATOM 6466 O O . GLN D 1 175 ? 53.014 50.228 -46.430 1.00 142.90 174 GLN D O 1
ATOM 6472 N N . LEU D 1 176 ? 51.893 51.342 -48.037 1.00 139.74 175 LEU D N 1
ATOM 6473 C CA . LEU D 1 176 ? 50.582 51.229 -47.409 1.00 124.94 175 LEU D CA 1
ATOM 6474 C C . LEU D 1 176 ? 49.647 50.362 -48.252 1.00 118.88 175 LEU D C 1
ATOM 6475 O O . LEU D 1 176 ? 49.582 50.517 -49.467 1.00 119.78 175 LEU D O 1
ATOM 6480 N N . PHE D 1 177 ? 48.925 49.448 -47.611 1.00 109.24 176 PHE D N 1
ATOM 6481 C CA . PHE D 1 177 ? 48.029 48.552 -48.340 1.00 102.48 176 PHE D CA 1
ATOM 6482 C C . PHE D 1 177 ? 46.580 48.653 -47.870 1.00 97.19 176 PHE D C 1
ATOM 6483 O O . PHE D 1 177 ? 46.298 48.552 -46.676 1.00 100.92 176 PHE D O 1
ATOM 6491 N N . LEU D 1 178 ? 45.663 48.839 -48.817 1.00 87.65 177 LEU D N 1
ATOM 6492 C CA . LEU D 1 178 ? 44.238 48.906 -48.494 1.00 81.63 177 LEU D CA 1
ATOM 6493 C C . LEU D 1 178 ? 43.464 47.840 -49.260 1.00 73.00 177 LEU D C 1
ATOM 6494 O O . LEU D 1 178 ? 43.684 47.659 -50.451 1.00 77.13 177 LEU D O 1
ATOM 6499 N N . SER D 1 179 ? 42.556 47.135 -48.592 1.00 69.16 178 SER D N 1
ATOM 6500 C CA . SER D 1 179 ? 41.781 46.103 -49.278 1.00 66.78 178 SER D CA 1
ATOM 6501 C C . SER D 1 179 ? 40.453 45.782 -48.604 1.00 66.56 178 SER D C 1
ATOM 6502 O O . SER D 1 179 ? 40.405 45.474 -47.414 1.00 73.48 178 SER D O 1
ATOM 6505 N N . PHE D 1 180 ? 39.376 45.854 -49.382 1.00 60.37 179 PHE D N 1
ATOM 6506 C CA . PHE D 1 180 ? 38.070 45.391 -48.934 1.00 64.70 179 PHE D CA 1
ATOM 6507 C C . PHE D 1 180 ? 38.047 43.871 -48.892 1.00 70.86 179 PHE D C 1
ATOM 6508 O O . PHE D 1 180 ? 38.185 43.218 -49.926 1.00 78.04 179 PHE D O 1
ATOM 6516 N N . LEU D 1 181 ? 37.881 43.303 -47.702 1.00 69.30 180 LEU D N 1
ATOM 6517 C CA . LEU D 1 181 ? 37.745 41.859 -47.594 1.00 61.10 180 LEU D CA 1
ATOM 6518 C C . LEU D 1 181 ? 36.368 41.435 -48.075 1.00 61.70 180 LEU D C 1
ATOM 6519 O O . LEU D 1 181 ? 36.255 40.714 -49.068 1.00 82.66 180 LEU D O 1
ATOM 6524 N N . CYS D 1 182 ? 35.319 41.889 -47.392 1.00 50.52 181 CYS D N 1
ATOM 6525 C CA . CYS D 1 182 ? 33.975 41.428 -47.766 1.00 48.66 181 CYS D CA 1
ATOM 6526 C C . CYS D 1 182 ? 32.866 42.265 -47.155 1.00 49.86 181 CYS D C 1
ATOM 6527 O O . CYS D 1 182 ? 33.110 43.029 -46.246 1.00 54.22 181 CYS D O 1
ATOM 6530 N N . ASP D 1 183 ? 31.640 42.111 -47.642 1.00 50.25 182 ASP D N 1
ATOM 6531 C CA . ASP D 1 183 ? 30.517 42.824 -47.043 1.00 42.21 182 ASP D CA 1
ATOM 6532 C C . ASP D 1 183 ? 30.191 42.224 -45.677 1.00 57.13 182 ASP D C 1
ATOM 6533 O O . ASP D 1 183 ? 30.396 41.031 -45.451 1.00 60.58 182 ASP D O 1
ATOM 6538 N N . VAL D 1 184 ? 29.693 43.063 -44.773 1.00 68.46 183 VAL D N 1
ATOM 6539 C CA . VAL D 1 184 ? 29.386 42.660 -43.402 1.00 73.06 183 VAL D CA 1
ATOM 6540 C C . VAL D 1 184 ? 28.412 41.482 -43.347 1.00 75.38 183 VAL D C 1
ATOM 6541 O O . VAL D 1 184 ? 28.526 40.609 -42.483 1.00 78.78 183 VAL D O 1
ATOM 6545 N N . SER D 1 185 ? 27.474 41.441 -44.288 1.00 65.33 184 SER D N 1
ATOM 6546 C CA . SER D 1 185 ? 26.453 40.399 -44.292 1.00 65.62 184 SER D CA 1
ATOM 6547 C C . SER D 1 185 ? 26.720 39.305 -45.325 1.00 72.33 184 SER D C 1
ATOM 6548 O O . SER D 1 185 ? 25.786 38.691 -45.841 1.00 78.17 184 SER D O 1
ATOM 6551 N N . ASP D 1 186 ? 27.992 39.059 -45.621 1.00 72.11 185 ASP D N 1
ATOM 6552 C CA . ASP D 1 186 ? 28.364 37.989 -46.541 1.00 77.72 185 ASP D CA 1
ATOM 6553 C C . ASP D 1 186 ? 28.085 36.631 -45.900 1.00 88.39 185 ASP D C 1
ATOM 6554 O O . ASP D 1 186 ? 28.406 36.419 -44.730 1.00 84.99 185 ASP D O 1
ATOM 6559 N N . PRO D 1 187 ? 27.478 35.709 -46.668 1.00 93.57 186 PRO D N 1
ATOM 6560 C CA . PRO D 1 187 ? 27.106 34.363 -46.210 1.00 84.03 186 PRO D CA 1
ATOM 6561 C C . PRO D 1 187 ? 28.261 33.558 -45.616 1.00 83.86 186 PRO D C 1
ATOM 6562 O O . PRO D 1 187 ? 28.018 32.636 -44.839 1.00 101.62 186 PRO D O 1
ATOM 6566 N N . ALA D 1 188 ? 29.496 33.901 -45.968 1.00 85.58 187 ALA D N 1
ATOM 6567 C CA . ALA D 1 188 ? 30.661 33.194 -45.445 1.00 94.98 187 ALA D CA 1
ATOM 6568 C C . ALA D 1 188 ? 30.993 33.616 -44.013 1.00 110.17 187 ALA D C 1
ATOM 6569 O O . ALA D 1 188 ? 32.018 33.210 -43.465 1.00 108.35 187 ALA D O 1
ATOM 6571 N N . LEU D 1 189 ? 30.125 34.426 -43.411 1.00 121.99 188 LEU D N 1
ATOM 6572 C CA . LEU D 1 189 ? 30.358 34.935 -42.061 1.00 129.78 188 LEU D CA 1
ATOM 6573 C C . LEU D 1 189 ? 29.256 34.573 -41.067 1.00 143.20 188 LEU D C 1
ATOM 6574 O O . LEU D 1 189 ? 29.283 35.029 -39.924 1.00 151.02 188 LEU D O 1
ATOM 6579 N N . ASP D 1 190 ? 28.290 33.766 -41.492 1.00 154.08 189 ASP D N 1
ATOM 6580 C CA . ASP D 1 190 ? 27.192 33.371 -40.610 1.00 168.67 189 ASP D CA 1
ATOM 6581 C C . ASP D 1 190 ? 27.729 32.504 -39.474 1.00 189.78 189 ASP D C 1
ATOM 6582 O O . ASP D 1 190 ? 27.144 32.409 -38.395 1.00 195.91 189 ASP D O 1
ATOM 6587 N N . ASP D 1 191 ? 28.868 31.888 -39.756 1.00 200.83 190 ASP D N 1
ATOM 6588 C CA . ASP D 1 191 ? 29.620 31.033 -38.845 1.00 203.69 190 ASP D CA 1
ATOM 6589 C C . ASP D 1 191 ? 29.983 31.620 -37.482 1.00 203.81 190 ASP D C 1
ATOM 6590 O O . ASP D 1 191 ? 30.105 30.886 -36.500 1.00 209.44 190 ASP D O 1
ATOM 6595 N N . ASN D 1 192 ? 30.155 32.939 -37.439 1.00 185.89 191 ASN D N 1
ATOM 6596 C CA . ASN D 1 192 ? 30.931 33.593 -36.390 1.00 172.58 191 ASN D CA 1
ATOM 6597 C C . ASN D 1 192 ? 32.335 32.988 -36.409 1.00 171.80 191 ASN D C 1
ATOM 6598 O O . ASN D 1 192 ? 32.767 32.331 -35.462 1.00 170.33 191 ASN D O 1
ATOM 6603 N N . GLN D 1 193 ? 33.033 33.195 -37.519 1.00 170.73 192 GLN D N 1
ATOM 6604 C CA . GLN D 1 193 ? 34.432 32.808 -37.632 1.00 171.80 192 GLN D CA 1
ATOM 6605 C C . GLN D 1 193 ? 35.225 34.012 -38.112 1.00 164.17 192 GLN D C 1
ATOM 6606 O O . GLN D 1 193 ? 34.795 34.704 -39.030 1.00 163.64 192 GLN D O 1
ATOM 6612 N N . THR D 1 194 ? 36.364 34.267 -37.475 1.00 154.42 193 THR D N 1
ATOM 6613 C CA . THR D 1 194 ? 37.255 35.360 -37.851 1.00 149.72 193 THR D CA 1
ATOM 6614 C C . THR D 1 194 ? 37.498 35.391 -39.363 1.00 138.64 193 THR D C 1
ATOM 6615 O O . THR D 1 194 ? 37.445 34.383 -40.020 1.00 134.27 193 THR D O 1
ATOM 6619 N N . VAL D 1 195 ? 37.752 36.559 -39.925 1.00 129.94 194 VAL D N 1
ATOM 6620 C CA . VAL D 1 195 ? 37.967 36.646 -41.360 1.00 117.19 194 VAL D CA 1
ATOM 6621 C C . VAL D 1 195 ? 39.449 36.441 -41.700 1.00 117.93 194 VAL D C 1
ATOM 6622 O O . VAL D 1 195 ? 39.779 35.973 -42.789 1.00 118.46 194 VAL D O 1
ATOM 6626 N N . LEU D 1 196 ? 40.326 36.751 -40.742 1.00 125.70 195 LEU D N 1
ATOM 6627 C CA . LEU D 1 196 ? 41.794 36.780 -40.934 1.00 141.76 195 LEU D CA 1
ATOM 6628 C C . LEU D 1 196 ? 42.517 35.439 -41.039 1.00 174.29 195 LEU D C 1
ATOM 6629 O O . LEU D 1 196 ? 43.724 35.369 -41.319 1.00 150.28 195 LEU D O 1
ATOM 6634 N N . ASP D 1 197 ? 41.762 34.403 -40.707 1.00 191.50 196 ASP D N 1
ATOM 6635 C CA . ASP D 1 197 ? 42.130 33.015 -40.877 1.00 194.16 196 ASP D CA 1
ATOM 6636 C C . ASP D 1 197 ? 42.231 32.779 -42.416 1.00 197.83 196 ASP D C 1
ATOM 6637 O O . ASP D 1 197 ? 41.372 33.183 -43.198 1.00 212.87 196 ASP D O 1
ATOM 6642 N N . PRO D 1 198 ? 43.359 32.193 -42.807 1.00 168.56 197 PRO D N 1
ATOM 6643 C CA . PRO D 1 198 ? 43.657 31.877 -44.207 1.00 149.18 197 PRO D CA 1
ATOM 6644 C C . PRO D 1 198 ? 42.676 30.858 -44.758 1.00 163.39 197 PRO D C 1
ATOM 6645 O O . PRO D 1 198 ? 42.264 30.941 -45.915 1.00 129.54 197 PRO D O 1
ATOM 6649 N N . LYS D 1 199 ? 42.316 29.894 -43.919 1.00 192.39 198 LYS D N 1
ATOM 6650 C CA . LYS D 1 199 ? 41.450 28.803 -44.332 1.00 198.51 198 LYS D CA 1
ATOM 6651 C C . LYS D 1 199 ? 40.091 29.325 -44.775 1.00 194.90 198 LYS D C 1
ATOM 6652 O O . LYS D 1 199 ? 39.522 28.828 -45.747 1.00 192.27 198 LYS D O 1
ATOM 6658 N N . GLY D 1 200 ? 39.563 30.320 -44.068 1.00 174.97 199 GLY D N 1
ATOM 6659 C CA . GLY D 1 200 ? 38.253 30.833 -44.424 1.00 147.94 199 GLY D CA 1
ATOM 6660 C C . GLY D 1 200 ? 38.154 31.221 -45.886 1.00 118.87 199 GLY D C 1
ATOM 6661 O O . GLY D 1 200 ? 39.136 31.645 -46.496 1.00 110.63 199 GLY D O 1
ATOM 6662 N N . PRO D 1 201 ? 36.962 31.062 -46.452 1.00 109.43 200 PRO D N 1
ATOM 6663 C CA . PRO D 1 201 ? 36.754 31.257 -47.891 1.00 99.57 200 PRO D CA 1
ATOM 6664 C C . PRO D 1 201 ? 37.075 32.677 -48.344 1.00 99.18 200 PRO D C 1
ATOM 6665 O O . PRO D 1 201 ? 37.681 32.843 -49.403 1.00 98.26 200 PRO D O 1
ATOM 6669 N N . ILE D 1 202 ? 36.691 33.682 -47.564 1.00 98.00 201 ILE D N 1
ATOM 6670 C CA . ILE D 1 202 ? 37.052 35.049 -47.906 1.00 89.83 201 ILE D CA 1
ATOM 6671 C C . ILE D 1 202 ? 38.530 35.240 -48.263 1.00 77.82 201 ILE D C 1
ATOM 6672 O O . ILE D 1 202 ? 38.856 35.748 -49.338 1.00 75.07 201 ILE D O 1
ATOM 6677 N N . LEU D 1 203 ? 39.424 34.833 -47.369 1.00 80.35 202 LEU D N 1
ATOM 6678 C CA . LEU D 1 203 ? 40.851 35.062 -47.582 1.00 92.01 202 LEU D CA 1
ATOM 6679 C C . LEU D 1 203 ? 41.447 34.142 -48.650 1.00 102.53 202 LEU D C 1
ATOM 6680 O O . LEU D 1 203 ? 42.336 34.551 -49.397 1.00 108.45 202 LEU D O 1
ATOM 6685 N N . ALA D 1 204 ? 40.957 32.907 -48.728 1.00 106.57 203 ALA D N 1
ATOM 6686 C CA . ALA D 1 204 ? 41.459 31.963 -49.723 1.00 109.48 203 ALA D CA 1
ATOM 6687 C C . ALA D 1 204 ? 41.023 32.364 -51.129 1.00 112.22 203 ALA D C 1
ATOM 6688 O O . ALA D 1 204 ? 41.699 32.040 -52.107 1.00 121.55 203 ALA D O 1
ATOM 6690 N N . ALA D 1 205 ? 39.895 33.069 -51.213 1.00 100.62 204 ALA D N 1
ATOM 6691 C CA . ALA D 1 205 ? 39.378 33.606 -52.471 1.00 100.86 204 ALA D CA 1
ATOM 6692 C C . ALA D 1 205 ? 39.209 32.513 -53.526 1.00 111.74 204 ALA D C 1
ATOM 6693 O O . ALA D 1 205 ? 39.562 32.703 -54.690 1.00 109.59 204 ALA D O 1
ATOM 6695 N N . THR D 1 206 ? 38.648 31.376 -53.119 1.00 117.72 205 THR D N 1
ATOM 6696 C CA . THR D 1 206 ? 38.559 30.198 -53.994 1.00 119.89 205 THR D CA 1
ATOM 6697 C C . THR D 1 206 ? 37.345 30.157 -54.936 1.00 123.01 205 THR D C 1
ATOM 6698 O O . THR D 1 206 ? 37.369 29.528 -56.009 1.00 135.85 205 THR D O 1
ATOM 6702 N N . LYS D 1 207 ? 36.297 30.856 -54.526 1.00 118.16 206 LYS D N 1
ATOM 6703 C CA . LYS D 1 207 ? 35.023 30.844 -55.218 1.00 126.85 206 LYS D CA 1
ATOM 6704 C C . LYS D 1 207 ? 34.588 32.311 -55.181 1.00 119.69 206 LYS D C 1
ATOM 6705 O O . LYS D 1 207 ? 33.879 32.695 -54.263 1.00 128.27 206 LYS D O 1
ATOM 6711 N N . PRO D 1 208 ? 35.068 33.155 -56.130 1.00 112.98 207 PRO D N 1
ATOM 6712 C CA . PRO D 1 208 ? 34.865 34.618 -56.092 1.00 103.79 207 PRO D CA 1
ATOM 6713 C C . PRO D 1 208 ? 33.458 35.068 -56.428 1.00 100.74 207 PRO D C 1
ATOM 6714 O O . PRO D 1 208 ? 33.062 36.184 -56.083 1.00 107.74 207 PRO D O 1
ATOM 6718 N N . LEU D 1 209 ? 32.716 34.201 -57.104 1.00 90.76 208 LEU D N 1
ATOM 6719 C CA . LEU D 1 209 ? 31.412 34.569 -57.640 1.00 92.42 208 LEU D CA 1
ATOM 6720 C C . LEU D 1 209 ? 30.282 34.673 -56.603 1.00 95.14 208 LEU D C 1
ATOM 6721 O O . LEU D 1 209 ? 29.309 35.356 -56.841 1.00 102.10 208 LEU D O 1
ATOM 6726 N N . GLU D 1 210 ? 30.422 34.018 -55.460 1.00 94.03 209 GLU D N 1
ATOM 6727 C CA . GLU D 1 210 ? 29.416 34.011 -54.404 1.00 106.54 209 GLU D CA 1
ATOM 6728 C C . GLU D 1 210 ? 29.569 35.148 -53.448 1.00 99.58 209 GLU D C 1
ATOM 6729 O O . GLU D 1 210 ? 28.850 35.254 -52.442 1.00 103.97 209 GLU D O 1
ATOM 6735 N N . ARG D 1 211 ? 30.626 35.903 -53.665 1.00 87.12 210 ARG D N 1
ATOM 6736 C CA . ARG D 1 211 ? 30.861 36.995 -52.769 1.00 75.14 210 ARG D CA 1
ATOM 6737 C C . ARG D 1 211 ? 29.750 37.978 -53.042 1.00 67.16 210 ARG D C 1
ATOM 6738 O O . ARG D 1 211 ? 29.517 38.344 -54.187 1.00 80.47 210 ARG D O 1
ATOM 6746 N N . ILE D 1 212 ? 29.003 38.336 -52.006 1.00 55.63 211 ILE D N 1
ATOM 6747 C CA . ILE D 1 212 ? 28.008 39.378 -52.157 1.00 70.30 211 ILE D CA 1
ATOM 6748 C C . ILE D 1 212 ? 28.789 40.674 -52.361 1.00 64.91 211 ILE D C 1
ATOM 6749 O O . ILE D 1 212 ? 29.908 40.822 -51.863 1.00 60.30 211 ILE D O 1
ATOM 6754 N N . SER D 1 213 ? 28.221 41.592 -53.130 1.00 63.88 212 SER D N 1
ATOM 6755 C CA . SER D 1 213 ? 28.969 42.758 -53.584 1.00 81.73 212 SER D CA 1
ATOM 6756 C C . SER D 1 213 ? 29.211 43.790 -52.485 1.00 76.47 212 SER D C 1
ATOM 6757 O O . SER D 1 213 ? 28.365 44.008 -51.617 1.00 80.85 212 SER D O 1
ATOM 6760 N N . ILE D 1 214 ? 30.379 44.423 -52.549 1.00 63.37 213 ILE D N 1
ATOM 6761 C CA . ILE D 1 214 ? 30.789 45.441 -51.587 1.00 54.43 213 ILE D CA 1
ATOM 6762 C C . ILE D 1 214 ? 29.878 46.669 -51.632 1.00 54.41 213 ILE D C 1
ATOM 6763 O O . ILE D 1 214 ? 29.472 47.191 -50.593 1.00 62.61 213 ILE D O 1
ATOM 6768 N N . VAL D 1 215 ? 29.557 47.124 -52.839 1.00 46.19 214 VAL D N 1
ATOM 6769 C CA . VAL D 1 215 ? 28.665 48.265 -53.018 1.00 51.75 214 VAL D CA 1
ATOM 6770 C C . VAL D 1 215 ? 27.208 47.859 -52.834 1.00 47.14 214 VAL D C 1
ATOM 6771 O O . VAL D 1 215 ? 26.656 47.109 -53.640 1.00 57.57 214 VAL D O 1
ATOM 6775 N N . ARG D 1 216 ? 26.586 48.361 -51.773 1.00 36.00 215 ARG D N 1
ATOM 6776 C CA . ARG D 1 216 ? 25.206 48.008 -51.463 1.00 41.89 215 ARG D CA 1
ATOM 6777 C C . ARG D 1 216 ? 24.208 48.832 -52.265 1.00 49.17 215 ARG D C 1
ATOM 6778 O O . ARG D 1 216 ? 23.240 48.294 -52.802 1.00 55.60 215 ARG D O 1
ATOM 6786 N N . SER D 1 217 ? 24.441 50.138 -52.340 1.00 42.17 216 SER D N 1
ATOM 6787 C CA . SER D 1 217 ? 23.559 51.017 -53.096 1.00 44.80 216 SER D CA 1
ATOM 6788 C C . SER D 1 217 ? 24.348 52.103 -53.811 1.00 48.70 216 SER D C 1
ATOM 6789 O O . SER D 1 217 ? 25.558 52.236 -53.623 1.00 47.62 216 SER D O 1
ATOM 6792 N N . MET D 1 218 ? 23.642 52.884 -54.621 1.00 51.32 217 MET D N 1
ATOM 6793 C CA . MET D 1 218 ? 24.257 53.881 -55.483 1.00 32.17 217 MET D CA 1
ATOM 6794 C C . MET D 1 218 ? 23.174 54.720 -56.151 1.00 38.18 217 MET D C 1
ATOM 6795 O O . MET D 1 218 ? 22.101 54.211 -56.474 1.00 40.43 217 MET D O 1
ATOM 6800 N N . LYS D 1 219 ? 23.450 56.004 -56.345 1.00 33.55 218 LYS D N 1
ATOM 6801 C CA . LYS D 1 219 ? 22.556 56.868 -57.104 1.00 48.54 218 LYS D CA 1
ATOM 6802 C C . LYS D 1 219 ? 23.246 57.335 -58.380 1.00 51.34 218 LYS D C 1
ATOM 6803 O O . LYS D 1 219 ? 24.371 57.825 -58.337 1.00 52.92 218 LYS D O 1
ATOM 6809 N N . ILE D 1 220 ? 22.580 57.172 -59.518 1.00 46.24 219 ILE D N 1
ATOM 6810 C CA . ILE D 1 220 ? 23.153 57.598 -60.789 1.00 37.98 219 ILE D CA 1
ATOM 6811 C C . ILE D 1 220 ? 22.218 58.539 -61.534 1.00 37.33 219 ILE D C 1
ATOM 6812 O O . ILE D 1 220 ? 21.070 58.192 -61.814 1.00 35.69 219 ILE D O 1
ATOM 6817 N N . GLU D 1 221 ? 22.708 59.734 -61.850 1.00 41.83 220 GLU D N 1
ATOM 6818 C CA . GLU D 1 221 ? 21.929 60.663 -62.662 1.00 34.91 220 GLU D CA 1
ATOM 6819 C C . GLU D 1 221 ? 22.611 60.889 -64.000 1.00 50.17 220 GLU D C 1
ATOM 6820 O O . GLU D 1 221 ? 23.793 60.610 -64.151 1.00 60.73 220 GLU D O 1
ATOM 6826 N N . THR D 1 222 ? 21.865 61.387 -64.977 1.00 53.18 221 THR D N 1
ATOM 6827 C CA . THR D 1 222 ? 22.446 61.645 -66.285 1.00 47.46 221 THR D CA 1
ATOM 6828 C C . THR D 1 222 ? 22.041 63.009 -66.822 1.00 44.03 221 THR D C 1
ATOM 6829 O O . THR D 1 222 ? 20.868 63.380 -66.801 1.00 46.34 221 THR D 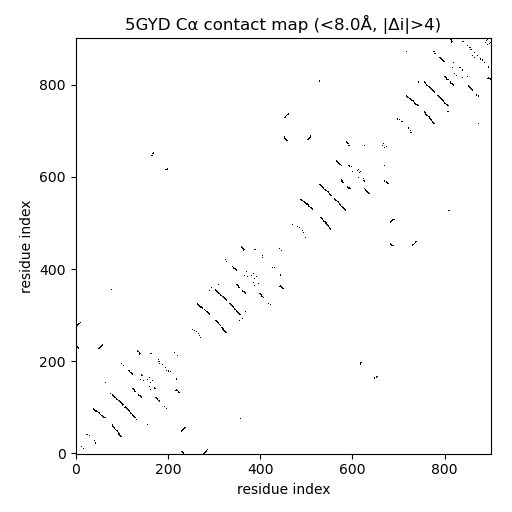O 1
ATOM 6833 N N . GLU D 1 223 ? 23.033 63.756 -67.291 1.00 42.52 222 GLU D N 1
ATOM 6834 C CA . GLU D 1 223 ? 22.799 65.010 -67.977 1.00 44.32 222 GLU D CA 1
ATOM 6835 C C . GLU D 1 223 ? 22.992 64.824 -69.476 1.00 56.14 222 GLU D C 1
ATOM 6836 O O . GLU D 1 223 ? 24.074 64.409 -69.949 1.00 73.29 222 GLU D O 1
ATOM 6842 N N . ILE D 1 224 ? 21.906 65.115 -70.190 1.00 39.46 223 ILE D N 1
ATOM 6843 C CA . ILE D 1 224 ? 21.847 65.147 -71.642 1.00 51.98 223 ILE D CA 1
ATOM 6844 C C . ILE D 1 224 ? 21.488 66.565 -72.063 1.00 58.02 223 ILE D C 1
ATOM 6845 O O . ILE D 1 224 ? 21.069 67.371 -71.233 1.00 45.19 223 ILE D O 1
ATOM 6850 N N . GLY D 1 225 ? 21.638 66.871 -73.346 1.00 56.27 224 GLY D N 1
ATOM 6851 C CA . GLY D 1 225 ? 21.240 68.172 -73.850 1.00 51.48 224 GLY D CA 1
ATOM 6852 C C . GLY D 1 225 ? 19.737 68.350 -73.761 1.00 53.51 224 GLY D C 1
ATOM 6853 O O . GLY D 1 225 ? 18.986 67.429 -74.083 1.00 63.92 224 GLY D O 1
ATOM 6854 N N . GLU D 1 226 ? 19.301 69.529 -73.314 1.00 54.95 225 GLU D N 1
ATOM 6855 C CA . GLU D 1 226 ? 17.879 69.872 -73.241 1.00 61.15 225 GLU D CA 1
ATOM 6856 C C . GLU D 1 226 ? 17.205 69.597 -74.578 1.00 61.39 225 GLU D C 1
ATOM 6857 O O . GLU D 1 226 ? 16.041 69.200 -74.644 1.00 70.25 225 GLU D O 1
ATOM 6863 N N . GLN D 1 227 ? 17.978 69.819 -75.634 1.00 69.32 226 GLN D N 1
ATOM 6864 C CA . GLN D 1 227 ? 17.628 69.500 -77.010 1.00 77.22 226 GLN D CA 1
ATOM 6865 C C . GLN D 1 227 ? 17.063 68.090 -77.188 1.00 76.78 226 GLN D C 1
ATOM 6866 O O . GLN D 1 227 ? 16.224 67.855 -78.058 1.00 68.53 226 GLN D O 1
ATOM 6872 N N . TYR D 1 228 ? 17.530 67.155 -76.363 1.00 69.97 227 TYR D N 1
ATOM 6873 C CA . TYR D 1 228 ? 17.241 65.740 -76.567 1.00 71.64 227 TYR D CA 1
ATOM 6874 C C . TYR D 1 228 ? 16.280 65.140 -75.545 1.00 82.16 227 TYR D C 1
ATOM 6875 O O . TYR D 1 228 ? 15.955 63.956 -75.624 1.00 92.43 227 TYR D O 1
ATOM 6884 N N . GLN D 1 229 ? 15.821 65.945 -74.593 1.00 83.16 228 GLN D N 1
ATOM 6885 C CA . GLN D 1 229 ? 14.994 65.426 -73.506 1.00 86.69 228 GLN D CA 1
ATOM 6886 C C . GLN D 1 229 ? 13.636 64.904 -73.980 1.00 94.17 228 GLN D C 1
ATOM 6887 O O . GLN D 1 229 ? 12.950 64.195 -73.248 1.00 101.96 228 GLN D O 1
ATOM 6893 N N . GLY D 1 230 ? 13.258 65.242 -75.208 1.00 94.79 229 GLY D N 1
ATOM 6894 C CA . GLY D 1 230 ? 11.995 64.786 -75.759 1.00 101.82 229 GLY D CA 1
ATOM 6895 C C . GLY D 1 230 ? 12.033 63.358 -76.273 1.00 104.66 229 GLY D C 1
ATOM 6896 O O . GLY D 1 230 ? 11.100 62.587 -76.051 1.00 113.14 229 GLY D O 1
ATOM 6897 N N . GLN D 1 231 ? 13.118 63.006 -76.955 1.00 102.24 230 GLN D N 1
ATOM 6898 C CA . GLN D 1 231 ? 13.228 61.711 -77.622 1.00 111.64 230 GLN D CA 1
ATOM 6899 C C . GLN D 1 231 ? 13.321 60.537 -76.648 1.00 111.06 230 GLN D C 1
ATOM 6900 O O . GLN D 1 231 ? 14.146 60.534 -75.735 1.00 105.76 230 GLN D O 1
ATOM 6906 N N . GLY D 1 232 ? 12.470 59.536 -76.862 1.00 114.43 231 GLY D N 1
ATOM 6907 C CA . GLY D 1 232 ? 12.420 58.364 -76.006 1.00 102.58 231 GLY D CA 1
ATOM 6908 C C . GLY D 1 232 ? 13.513 57.356 -76.304 1.00 92.93 231 GLY D C 1
ATOM 6909 O O . GLY D 1 232 ? 13.898 56.573 -75.434 1.00 108.18 231 GLY D O 1
ATOM 6910 N N . SER D 1 233 ? 14.001 57.364 -77.541 1.00 72.24 232 SER D N 1
ATOM 6911 C CA . SER D 1 233 ? 15.136 56.534 -77.930 1.00 71.83 232 SER D CA 1
ATOM 6912 C C . SER D 1 233 ? 16.338 56.851 -77.047 1.00 73.02 232 SER D C 1
ATOM 6913 O O . SER D 1 233 ? 16.960 55.956 -76.446 1.00 73.39 232 SER D O 1
ATOM 6916 N N . VAL D 1 234 ? 16.640 58.142 -76.961 1.00 63.61 233 VAL D N 1
ATOM 6917 C CA . VAL D 1 234 ? 17.732 58.634 -76.136 1.00 64.76 233 VAL D CA 1
ATOM 6918 C C . VAL D 1 234 ? 17.525 58.269 -74.671 1.00 68.69 233 VAL D C 1
ATOM 6919 O O . VAL D 1 234 ? 18.433 57.754 -74.031 1.00 77.93 233 VAL D O 1
ATOM 6923 N N . LEU D 1 235 ? 16.328 58.525 -74.149 1.00 58.67 234 LEU D N 1
ATOM 6924 C CA . LEU D 1 235 ? 16.028 58.242 -72.745 1.00 62.48 234 LEU D CA 1
ATOM 6925 C C . LEU D 1 235 ? 16.216 56.760 -72.408 1.00 61.39 234 LEU D C 1
ATOM 6926 O O . LEU D 1 235 ? 16.789 56.419 -71.367 1.00 54.25 234 LEU D O 1
ATOM 6931 N N . ARG D 1 236 ? 15.740 55.890 -73.294 1.00 61.23 235 ARG D N 1
ATOM 6932 C CA . ARG D 1 236 ? 15.922 54.448 -73.147 1.00 60.09 235 ARG D CA 1
ATOM 6933 C C . ARG D 1 236 ? 17.404 54.080 -73.094 1.00 62.03 235 ARG D C 1
ATOM 6934 O O . ARG D 1 236 ? 17.864 53.392 -72.160 1.00 73.82 235 ARG D O 1
ATOM 6942 N N . SER D 1 237 ? 18.145 54.545 -74.100 1.00 55.57 236 SER D N 1
ATOM 6943 C CA . SER D 1 237 ? 19.586 54.306 -74.157 1.00 58.04 236 SER D CA 1
ATOM 6944 C C . SER D 1 237 ? 20.274 54.766 -72.870 1.00 64.11 236 SER D C 1
ATOM 6945 O O . SER D 1 237 ? 21.182 54.103 -72.366 1.00 69.69 236 SER D O 1
ATOM 6948 N N . VAL D 1 238 ? 19.819 55.897 -72.339 1.00 57.28 237 VAL D N 1
ATOM 6949 C CA . VAL D 1 238 ? 20.343 56.443 -71.093 1.00 52.50 237 VAL D CA 1
ATOM 6950 C C . VAL D 1 238 ? 20.051 55.516 -69.917 1.00 53.44 237 VAL D C 1
ATOM 6951 O O . VAL D 1 238 ? 20.908 55.312 -69.057 1.00 49.80 237 VAL D O 1
ATOM 6955 N N . GLY D 1 239 ? 18.846 54.954 -69.882 1.00 43.34 238 GLY D N 1
ATOM 6956 C CA . GLY D 1 239 ? 18.491 54.005 -68.840 1.00 43.71 238 GLY D CA 1
ATOM 6957 C C . GLY D 1 239 ? 19.424 52.808 -68.829 1.00 50.37 238 GLY D C 1
ATOM 6958 O O . GLY D 1 239 ? 20.046 52.476 -67.794 1.00 53.40 238 GLY D O 1
ATOM 6959 N N . GLU D 1 240 ? 19.543 52.163 -69.990 1.00 48.73 239 GLU D N 1
ATOM 6960 C CA . GLU D 1 240 ? 20.431 51.007 -70.094 1.00 51.90 239 GLU D CA 1
ATOM 6961 C C . GLU D 1 240 ? 21.873 51.369 -69.743 1.00 49.96 239 GLU D C 1
ATOM 6962 O O . GLU D 1 240 ? 22.570 50.594 -69.087 1.00 58.27 239 GLU D O 1
ATOM 6968 N N . LEU D 1 241 ? 22.311 52.550 -70.169 1.00 39.80 240 LEU D N 1
ATOM 6969 C CA . LEU D 1 241 ? 23.667 53.003 -69.871 1.00 48.47 240 LEU D CA 1
ATOM 6970 C C . LEU D 1 241 ? 23.883 53.182 -68.371 1.00 54.87 240 LEU D C 1
ATOM 6971 O O . LEU D 1 241 ? 24.949 52.861 -67.851 1.00 55.93 240 LEU D O 1
ATOM 6976 N N . GLU D 1 242 ? 22.870 53.699 -67.683 1.00 48.38 241 GLU D N 1
ATOM 6977 C CA . GLU D 1 242 ? 22.948 53.888 -66.240 1.00 40.79 241 GLU D CA 1
ATOM 6978 C C . GLU D 1 242 ? 23.095 52.545 -65.534 1.00 52.91 241 GLU D C 1
ATOM 6979 O O . GLU D 1 242 ? 23.970 52.378 -64.671 1.00 64.99 241 GLU D O 1
ATOM 6985 N N . GLN D 1 243 ? 22.255 51.582 -65.908 1.00 47.59 242 GLN D N 1
ATOM 6986 C CA . GLN D 1 243 ? 22.361 50.249 -65.308 1.00 37.89 242 GLN D CA 1
ATOM 6987 C C . GLN D 1 243 ? 23.738 49.618 -65.568 1.00 47.86 242 GLN D C 1
ATOM 6988 O O . GLN D 1 243 ? 24.399 49.101 -64.643 1.00 55.25 242 GLN D O 1
ATOM 6994 N N . PHE D 1 244 ? 24.170 49.681 -66.826 1.00 50.83 243 PHE D N 1
ATOM 6995 C CA . PHE D 1 244 ? 25.476 49.161 -67.218 1.00 44.14 243 PHE D CA 1
ATOM 6996 C C . PHE D 1 244 ? 26.596 49.802 -66.409 1.00 41.94 243 PHE D C 1
ATOM 6997 O O . PHE D 1 244 ? 27.542 49.130 -66.013 1.00 54.48 243 PHE D O 1
ATOM 7005 N N . LEU D 1 245 ? 26.480 51.103 -66.161 1.00 45.18 244 LEU D N 1
ATOM 7006 C CA . LEU D 1 245 ? 27.492 51.831 -65.407 1.00 45.65 244 LEU D CA 1
ATOM 7007 C C . LEU D 1 245 ? 27.496 51.391 -63.948 1.00 52.41 244 LEU D C 1
ATOM 7008 O O . LEU D 1 245 ? 28.549 51.343 -63.311 1.00 51.96 244 LEU D O 1
ATOM 7013 N N . PHE D 1 246 ? 26.316 51.075 -63.421 1.00 56.55 245 PHE D N 1
ATOM 7014 C CA . PHE D 1 246 ? 26.222 50.504 -62.079 1.00 38.40 245 PHE D CA 1
ATOM 7015 C C . PHE D 1 246 ? 27.025 49.204 -61.989 1.00 39.10 245 PHE D C 1
ATOM 7016 O O . PHE D 1 246 ? 27.930 49.066 -61.137 1.00 37.89 245 PHE D O 1
ATOM 7024 N N . THR D 1 247 ? 26.714 48.263 -62.883 1.00 31.39 246 THR D N 1
ATOM 7025 C CA . THR D 1 247 ? 27.423 46.979 -62.879 1.00 41.84 246 THR D CA 1
ATOM 7026 C C . THR D 1 247 ? 28.928 47.166 -63.096 1.00 42.55 246 THR D C 1
ATOM 7027 O O . THR D 1 247 ? 29.746 46.461 -62.500 1.00 55.70 246 THR D O 1
ATOM 7031 N N . ILE D 1 248 ? 29.282 48.130 -63.941 1.00 46.61 247 ILE D N 1
ATOM 7032 C CA . ILE D 1 248 ? 30.677 48.396 -64.276 1.00 58.17 247 ILE D CA 1
ATOM 7033 C C . ILE D 1 248 ? 31.449 48.941 -63.079 1.00 52.46 247 ILE D C 1
ATOM 7034 O O . ILE D 1 248 ? 32.585 48.537 -62.831 1.00 48.97 247 ILE D O 1
ATOM 7039 N N . PHE D 1 249 ? 30.831 49.848 -62.331 1.00 51.61 248 PHE D N 1
ATOM 7040 C CA . PHE D 1 249 ? 31.483 50.403 -61.152 1.00 58.72 248 PHE D CA 1
ATOM 7041 C C . PHE D 1 249 ? 31.672 49.318 -60.097 1.00 63.07 248 PHE D C 1
ATOM 7042 O O . PHE D 1 249 ? 32.777 49.160 -59.552 1.00 66.33 248 PHE D O 1
ATOM 7050 N N . LYS D 1 250 ? 30.601 48.571 -59.818 1.00 56.79 249 LYS D N 1
ATOM 7051 C CA . LYS D 1 250 ? 30.705 47.424 -58.911 1.00 39.80 249 LYS D CA 1
ATOM 7052 C C . LYS D 1 250 ? 31.882 46.537 -59.298 1.00 45.48 249 LYS D C 1
ATOM 7053 O O . LYS D 1 250 ? 32.714 46.160 -58.459 1.00 44.81 249 LYS D O 1
ATOM 7059 N N . ASP D 1 251 ? 31.946 46.230 -60.588 1.00 58.31 250 ASP D N 1
ATOM 7060 C CA . ASP D 1 251 ? 32.960 45.342 -61.134 1.00 59.32 250 ASP D CA 1
ATOM 7061 C C . ASP D 1 251 ? 34.366 45.888 -60.891 1.00 55.45 250 ASP D C 1
ATOM 7062 O O . ASP D 1 251 ? 35.247 45.174 -60.398 1.00 61.08 250 ASP D O 1
ATOM 7067 N N . PHE D 1 252 ? 34.561 47.157 -61.242 1.00 51.69 251 PHE D N 1
ATOM 7068 C CA . PHE D 1 252 ? 35.828 47.843 -61.023 1.00 55.80 251 PHE D CA 1
ATOM 7069 C C . PHE D 1 252 ? 36.271 47.710 -59.576 1.00 60.44 251 PHE D C 1
ATOM 7070 O O . PHE D 1 252 ? 37.430 47.380 -59.295 1.00 60.85 251 PHE D O 1
ATOM 7078 N N . LEU D 1 253 ? 35.340 47.963 -58.661 1.00 59.57 252 LEU D N 1
ATOM 7079 C CA . LEU D 1 253 ? 35.655 47.871 -57.243 1.00 59.50 252 LEU D CA 1
ATOM 7080 C C . LEU D 1 253 ? 36.087 46.454 -56.880 1.00 65.64 252 LEU D C 1
ATOM 7081 O O . LEU D 1 253 ? 37.056 46.270 -56.141 1.00 69.04 252 LEU D O 1
ATOM 7086 N N . ARG D 1 254 ? 35.381 45.455 -57.404 1.00 60.70 253 ARG D N 1
ATOM 7087 C CA . ARG D 1 254 ? 35.710 44.073 -57.062 1.00 58.63 253 ARG D CA 1
ATOM 7088 C C . ARG D 1 254 ? 37.084 43.646 -57.580 1.00 70.32 253 ARG D C 1
ATOM 7089 O O . ARG D 1 254 ? 37.821 42.954 -56.876 1.00 89.61 253 ARG D O 1
ATOM 7097 N N . LYS D 1 255 ? 37.446 44.052 -58.794 1.00 62.44 254 LYS D N 1
ATOM 7098 C CA . LYS D 1 255 ? 38.743 43.632 -59.324 1.00 68.40 254 LYS D CA 1
ATOM 7099 C C . LYS D 1 255 ? 39.920 44.521 -58.935 1.00 73.37 254 LYS D C 1
ATOM 7100 O O . LYS D 1 255 ? 41.070 44.131 -59.139 1.00 84.34 254 LYS D O 1
ATOM 7106 N N . GLU D 1 256 ? 39.659 45.702 -58.385 1.00 74.78 255 GLU D N 1
ATOM 7107 C CA . GLU D 1 256 ? 40.766 46.581 -58.018 1.00 86.87 255 GLU D CA 1
ATOM 7108 C C . GLU D 1 256 ? 40.913 46.796 -56.512 1.00 86.41 255 GLU D C 1
ATOM 7109 O O . GLU D 1 256 ? 42.021 47.010 -56.019 1.00 94.93 255 GLU D O 1
ATOM 7115 N N . LEU D 1 257 ? 39.805 46.732 -55.781 1.00 74.61 256 LEU D N 1
ATOM 7116 C CA . LEU D 1 257 ? 39.826 47.078 -54.362 1.00 72.51 256 LEU D CA 1
ATOM 7117 C C . LEU D 1 257 ? 39.463 45.916 -53.442 1.00 74.98 256 LEU D C 1
ATOM 7118 O O . LEU D 1 257 ? 39.784 45.938 -52.254 1.00 83.62 256 LEU D O 1
ATOM 7123 N N . ALA D 1 258 ? 38.790 44.908 -53.984 1.00 70.39 257 ALA D N 1
ATOM 7124 C CA . ALA D 1 258 ? 38.374 43.766 -53.181 1.00 67.11 257 ALA D CA 1
ATOM 7125 C C . ALA D 1 258 ? 39.451 42.689 -53.151 1.00 72.13 257 ALA D C 1
ATOM 7126 O O . ALA D 1 258 ? 40.097 42.417 -54.164 1.00 75.39 257 ALA D O 1
ATOM 7128 N N . TRP D 1 259 ? 39.647 42.093 -51.977 1.00 76.18 258 TRP D N 1
ATOM 7129 C CA . TRP D 1 259 ? 40.550 40.957 -51.820 1.00 78.79 258 TRP D CA 1
ATOM 7130 C C . TRP D 1 259 ? 40.159 39.868 -52.814 1.00 80.20 258 TRP D C 1
ATOM 7131 O O . TRP D 1 259 ? 38.971 39.612 -53.005 1.00 72.51 258 TRP D O 1
ATOM 7142 N N . PRO D 1 260 ? 41.150 39.212 -53.445 1.00 84.97 259 PRO D N 1
ATOM 7143 C CA . PRO D 1 260 ? 42.600 39.272 -53.212 1.00 84.52 259 PRO D CA 1
ATOM 7144 C C . PRO D 1 260 ? 43.342 40.446 -53.859 1.00 82.55 259 PRO D C 1
ATOM 7145 O O . PRO D 1 260 ? 44.569 40.487 -53.769 1.00 87.46 259 PRO D O 1
ATOM 7149 N N . SER D 1 261 ? 42.633 41.370 -54.497 1.00 75.05 260 SER D N 1
ATOM 7150 C CA . SER D 1 261 ? 43.283 42.560 -55.037 1.00 78.99 260 SER D CA 1
ATOM 7151 C C . SER D 1 261 ? 43.344 43.648 -53.972 1.00 85.50 260 SER D C 1
ATOM 7152 O O . SER D 1 261 ? 42.579 43.622 -53.008 1.00 83.67 260 SER D O 1
ATOM 7155 N N . TRP D 1 262 ? 44.257 44.599 -54.140 1.00 91.00 261 TRP D N 1
ATOM 7156 C CA . TRP D 1 262 ? 44.383 45.688 -53.179 1.00 93.42 261 TRP D CA 1
ATOM 7157 C C . TRP D 1 262 ? 44.937 46.968 -53.796 1.00 92.92 261 TRP D C 1
ATOM 7158 O O . TRP D 1 262 ? 45.444 46.970 -54.919 1.00 99.26 261 TRP D O 1
ATOM 7169 N N . ILE D 1 263 ? 44.827 48.055 -53.042 1.00 82.45 262 ILE D N 1
ATOM 7170 C CA . ILE D 1 263 ? 45.424 49.330 -53.404 1.00 86.86 262 ILE D CA 1
ATOM 7171 C C . ILE D 1 263 ? 46.760 49.494 -52.690 1.00 92.02 262 ILE D C 1
ATOM 7172 O O . ILE D 1 263 ? 46.838 49.400 -51.459 1.00 95.41 262 ILE D O 1
ATOM 7177 N N . ASN D 1 264 ? 47.805 49.729 -53.477 1.00 91.84 263 ASN D N 1
ATOM 7178 C CA . ASN D 1 264 ? 49.148 49.920 -52.951 1.00 94.29 263 ASN D CA 1
ATOM 7179 C C . ASN D 1 264 ? 49.571 51.380 -53.040 1.00 97.05 263 ASN D C 1
ATOM 7180 O O . ASN D 1 264 ? 49.470 52.006 -54.094 1.00 95.44 263 ASN D O 1
ATOM 7185 N N . LEU D 1 265 ? 50.045 51.915 -51.922 1.00 112.39 264 LEU D N 1
ATOM 7186 C CA . LEU D 1 265 ? 50.503 53.294 -51.862 1.00 125.75 264 LEU D CA 1
ATOM 7187 C C . LEU D 1 265 ? 51.966 53.406 -51.485 1.00 140.06 264 LEU D C 1
ATOM 7188 O O . LEU D 1 265 ? 52.377 52.930 -50.424 1.00 152.60 264 LEU D O 1
ATOM 7193 N N . ASP D 1 266 ? 52.733 54.003 -52.393 1.00 145.59 265 ASP D N 1
ATOM 7194 C CA . ASP D 1 266 ? 53.982 54.690 -52.083 1.00 152.19 265 ASP D CA 1
ATOM 7195 C C . ASP D 1 266 ? 54.788 54.132 -50.908 1.00 151.35 265 ASP D C 1
ATOM 7196 O O . ASP D 1 266 ? 55.774 53.417 -51.095 1.00 151.49 265 ASP D O 1
#

Radius of gyration: 43.24 Å; Cα contacts (8 Å, |Δi|>4): 1852; chains: 4; bounding box: 68×139×116 Å

Secondary structure (DSSP, 8-state):
-EEEEEE-GGGGSS--HHHHHHHHHHHHHHTSPPPTTEEEEEEEEEE--SEEEEEEEEEEEPPPHHHHHHHHH--TT-EEEEEEEEEE---EEEEEEEEEE-SSSSS-EEEEEEEEEEEEEEEEEEEEEEETTEEEEEEEEETT-GGGTT---TT-TTSHHHHTS-GGGSPPSEEEEEEEEE--GGGSS-HHHHHHHHHHHHHHHHHHHHHHHHHHBTT--EEE---/-EEEEEE-TTTTSSS-HHHHHHHHHHHHHHTSPPPTTEEEEEEEEEE--SEEEEEEEEEEEPPPHHHHHHHH----EEEEEEEEE----EEEEEEEEEEEETTTEEEEEEEEEEEEEEEEEEEEEEEE-SS-EEEEEEEETT-GGG-SS--S--TTSHHHHT--GGGSPPSEEEEEEEEE--TTSTTSHHHHHHHHHHHHHHHHHHHHHHHHHTBTT--EE---/-EEEEEE--GGGSS--HHHHHHHHHHHHHHTS---TTEEEEEEEEEE--SEEEEEEEEEEESPPHHHHHHHHH------EEEEEEEEE----EEEEEEEEEE-SSSSS-EEEEEEEEEEEEEEEEEEEEEEETTEEEEEEEEETT-GGGSS-S-S--TTSHHHHT--GGGSPPSEEEEEEEEE--GGGSS-HHHHHHHHHHHHHHHHHHHHHHHHHTBTT--EEEE--/-EEEEEE-STTTTTTHHHHHHHHHHHHHHHTS---TTEEEEEEEEEE--SEEEEEEEEEEEPPPHHHHHHHHH--EEEEEEEEE----EEEEEEEEEE-SSSTT-EEEEEEEEEEEEEEEEEEEEEEETTEEEEEEEEETT-GGGTT---SS-SSSHHHHT--GGGSPPSEEEEEEEEE--GGGTT-HHHHHHHHHHHHHHHHHHHHHHHHHTBTT--EEE-

Organism: Saccharomyces cerevisiae (strain ATCC 204508 / S288c) (NCBI:txid559292)

Foldseek 3Di:
DDDDFDDPPVVDPPHDPFVVVQVVVQVLQVPDDDDQFWDDKHWPGWDQARDAKDKDFDDKDADQVVVVVVVVVVDPPKIKTKIWIWDQGWTKIKMWIWTADCPDHRRPDTFTKMKMKTRWTFTFIKMWIADPHKIKIATQAHPPQPLCPVPDDPSPCVGCRNVVPCVPSGDQRTPDMDMDMDTDPVCPPDPSSVVSVVVVRVVVVVSVSVVCCQPHHPVHIDIGDDD/DDDDFDDPDPVDPPDDPFVVVQVVVQVLVVPDDDDPFWDDKHWPGWDQARDAWDKDFDDKDADDVVVVVVVPCVVWIKTKIWTWDQGWTKIKMWIWGWFQDPVRDIDTFIKIKMKTRWGFTFIWMWIADPGKIKTATQAGPPWCLCPDHDDSPPCPRPRNVVPDVVSGDQRTPDMDMDMDGDPVPPPDVRVVVSVVVVRVVVVVSVSVVCCQDHHPVHIDIDDD/DDDDFDDDPVVPPPNDPFVVVQVVVQVLQVPDDDDQFWDDKHWPGWDQARDAKDKDFDDKDADDVVVVVVVVVVVPDDWIKTKIWIWDQGWIKTKMWIWTAQCPDHRRPDTFTKIKMKTRWTFTFIWMWICDVHKIKTATQAHPPQPQPVVPPDSSPCVGCRNVVPCVPSGDQRTPDMDMDMDGDPVCVPDPSVVVSVVVVRVVVVVSVSVVCCCDHHPVHIDIDDDD/DDDDFDDCPVVVPPCVVFVVCQVVLQVLQVPDDDDQFWDGKHWPGWDPARDAWDKDFDDKDADDVVVVVVVVVVQIKTKIWTWDQDWIKTKMWIFTAFCDDNRSPDTFIKIKIKTRWTFTFIKMWGCDVPKIKIATQAHPPQPLPPPVDDSPDCPRCSNVVPPVPSGDFGTDDIDMDMDGDPVPPPDPSVVVSVVVVRVVVVVSVSVSCCVDHHPVHIDMDD

Nearest PDB structures (foldseek):
  5gyd-assembly2_D  TM=1.005E+00  e=6.190E-42  Saccharomyces cerevisiae S288C
  5gyd-assembly2_C  TM=9.613E-01  e=1.122E-37  Saccharomyces cerevisiae S288C
  5vkz-assembly2_B  TM=9.537E-01  e=6.556E-35  Saccharomyces cerevisiae
  5vkz-assembly1_A  TM=9.297E-01  e=3.565E-35  Saccharomyces cerevisiae
  5gyk-assembly3_F  TM=9.371E-01  e=3.768E-35  Saccharomyces cerevisiae S288C

Sequence (901 aa):
GMSFDINWSTLESDNRLNDLIRKHLNSYLQNTQLPSYVSNLRVLDFDLGKVGPAITLKEITDPLDEFYDSIREESPNDIQFLLEVEYKGDLLVTIGADLVLNYPVEKFMTLPVKLSISDIGLHSLCIVACLSKQLFLSFLCDVSDPALDDNQTVLDPKGPILAATKPLERISIVRSMKIETEIGEQYQGQGSVLRSVGELEQFLFTIFKDFLRKELAWPSWINLDFNGMSFDINWSTLESDNRLNDLIRKHLNSYLQNTQLPSYVSNLRVLDFDLGKVGPAITLKEITDPLDEFYDSIREPNDIQFLLEVEYKGDLLVTIGADLVLNYPVEKFMTLPVKLSISDIGLHSLCIVACLSKQLFLSFLCDVSDPALDDNQTVLDPKGPILAATKPLERISIVRSMKIETEIGEQYQGQGSVLRSVGELEQFLFTIFKDFLRKELAWPSWINLDFGMSFDINWSTLESDNRLNDLIRKHLNSYLQNTQLPSYVSNLRVLDFDLGKVGPAITLKEITDPLDEFYDSIREEPSPNDIQFLLEVEYKGDLLVTIGADLVLNYPVEKFMTLPVKLSISDIGLHSLCIVACLSKQLFLSFLCDVSDPALDDNQTVLDPKGPILAATKPLERISIVRSMKIETEIGEQYQGQGSVLRSVGELEQFLFTIFKDFLRKELAWPSWINLDFNGMSFDINWSTLESDNRLNDLIRKHLNSYLQNTQLPSYVSNLRVLDFDLGKVGPAITLKEITDPLDEFYDSIREEDIQFLLEVEYKGDLLVTIGADLVLNYPVEKFMTLPVKLSISDIGLHSLCIVACLSKQLFLSFLCDVSDPALDDNQTVLDPKGPILAATKPLERISIVRSMKIETEIGEQYQGQGSVLRSVGELEQFLFTIFKDFLRKELAWPSWINLD

Solvent-accessible surface area: 48818 Å² total; per-residue (Å²): 66,13,38,30,71,43,47,86,63,94,126,52,108,138,91,142,70,51,42,85,47,76,136,101,2,32,61,42,2,131,128,22,117,64,37,93,38,6,65,58,10,86,8,67,77,13,60,45,24,147,58,7,19,38,37,35,34,83,78,80,47,112,4,19,105,57,0,81,76,36,64,194,121,187,74,133,27,7,20,0,63,6,22,34,12,88,22,144,3,57,22,71,0,18,2,0,0,32,0,6,16,50,164,47,126,140,156,107,70,77,0,102,8,90,0,33,0,18,58,8,14,25,31,0,11,3,0,32,0,32,5,85,48,32,54,0,59,0,33,8,3,0,46,73,2,76,27,31,110,105,143,117,76,14,24,62,78,180,12,72,8,6,22,10,34,91,29,57,110,57,65,57,30,14,117,61,27,95,23,95,29,125,25,26,154,131,43,101,65,106,35,48,3,50,43,20,8,0,63,0,12,61,39,1,41,72,19,6,36,37,16,38,99,115,48,51,10,19,63,35,58,55,66,65,82,134,178,70,14,35,29,64,42,46,94,70,83,107,69,96,146,72,134,65,16,38,67,43,61,112,95,2,31,70,40,2,110,143,29,175,48,36,113,62,6,66,72,4,138,6,59,74,11,60,47,16,140,67,11,20,45,36,34,36,83,87,91,58,93,10,22,110,75,0,89,86,37,96,218,176,112,81,19,52,0,66,5,20,46,12,88,28,189,7,56,24,68,0,28,1,8,5,48,0,37,1,97,66,108,132,168,122,151,62,85,2,87,9,89,0,31,0,19,90,12,16,23,31,0,10,2,0,27,0,30,2,73,57,54,48,3,58,0,30,3,2,2,48,76,6,81,30,27,116,146,148,88,62,11,29,45,96,181,10,42,4,9,46,30,84,95,86,176,104,51,88,46,12,8,116,62,31,94,31,94,29,104,10,45,108,134,51,65,54,64,49,40,0,90,160,14,8,31,95,0,42,119,37,1,66,79,20,13,55,28,17,15,150,109,48,44,13,6,82,32,62,66,63,74,115,154,55,16,37,35,69,46,40,76,67,70,106,41,106,139,93,108,64,25,43,91,49,65,122,102,1,42,64,44,3,96,131,28,109,54,40,89,33,3,68,45,2,76,11,81,79,11,49,49,11,133,68,11,21,43,33,29,24,82,77,74,54,107,8,20,109,56,0,86,51,37,71,182,99,182,159,58,45,123,35,60,0,60,8,23,32,11,88,28,184,8,60,23,69,0,22,1,0,0,29,0,9,9,47,174,63,107,136,150,120,76,71,9,101,8,92,0,30,0,18,88,9,11,22,31,0,12,10,0,30,0,31,5,50,75,35,52,3,57,2,40,2,0,0,48,69,4,97,30,31,124,123,126,136,63,16,15,30,100,177,9,69,7,7,22,11,31,79,23,58,113,38,66,50,14,10,120,60,25,95,22,93,34,114,31,25,143,145,37,111,71,90,39,34,0,59,54,17,12,1,81,0,14,34,31,0,40,68,15,4,55,53,14,34,68,124,52,42,3,8,44,34,56,58,82,69,90,131,179,64,12,36,30,56,56,34,67,50,91,50,71,56,86,58,94,64,7,50,56,18,55,116,84,1,42,54,32,4,93,133,29,172,46,41,94,40,3,66,42,2,72,6,72,83,11,68,40,17,144,64,11,22,43,34,34,29,102,68,75,46,118,7,23,103,80,0,67,80,37,72,166,111,162,26,43,0,57,9,20,35,15,73,26,139,7,57,24,74,0,20,2,0,0,36,0,10,8,62,144,102,107,151,139,112,68,56,10,101,8,90,0,31,0,19,89,6,2,11,29,0,18,10,1,36,0,52,12,65,147,45,53,2,40,3,37,2,1,5,47,79,1,81,19,35,120,77,145,88,72,12,23,45,98,183,10,55,8,15,48,28,109,134,64,161,67,29,92,33,2,6,107,54,32,97,34,98,35,110,20,24,152,144,51,102,74,90,38,17,0,85,163,14,13,29,90,0,44,131,34,3,67,68,12,12,61,52,6,14,58,112,39,25,0,11,81,42,61,10,68,26,89

B-factor: mean 95.01, std 40.68, range [26.13, 247.81]